Protein AF-A0A317IKZ8-F1 (afdb_monomer_lite)

pLDDT: mean 81.9, std 20.27, range [25.64, 98.88]

Secondary structure (DSSP, 8-state):
-EEEEEEEE-GGGHHHHHHHHHHHHHH-TT-EEEEEESSPPPTT-----TT-SEEEETTTS--TTHHHHHHHS-HHHHHHHHHHHHHHHHHTSTTEEEEEEE-TTEEE-S--HHHHGGGGT-SEEEEES-SS--SSHHHIIIIIHHHHHH-SEEEEEEEEESSHHHHHHHHHHHHHHHHH----TTTT-BTBTGGGGGHHHH-SSEEE---TTSSB-TTTGGG--EEEETTTEEEETTEEP-EEE-TTTTTTHHHHHHHHH-TT-THHHHHHHHHHHHHHHH-TT-GGGPPPGGGB-TTSPBPPHHHHHHHHH-HHHHHH-S-TT---SSTTSHHHHHHH-THHHHHSPPHHHHGGGGGHHHHHHHHHHHHHHHHHHHHHHHHHHHHHHHHHHHHHHHH--S--TTSHHHHHHHHHHHHHHHHHHHHHHHHHHHHHHHHHHHHHHHHHHHHHHHHHHHTTTT-HHHHHHHHHHHHHHHHHHHHHHHHHHHHHHHHHHTSS--HHHHHHHSTT--SHHHHHHHHHHSSTTTTT--SBTTB-HHHHHHH-HHHHHHT--HHHHIIIIITTTT--SBTTB-HHHHHHHS---GGGTT-HHHHIIIIITTTT--SBTTB-HHHHHHH-GGGTT----HHHHIIIIITTTT--SBTTB-HHHHHHH-GGGGGSSS-HHHHIIIIITTTT--SBTTB-HHHHHHH-TT--TTTS-HHHHHHH-TTGGGS-SBTTB-HHHHHHH-HHHHHTT--HHHHIIIIITTTT--SBTTB-HHHHHHH-HHHHHHT--HHHHIIIIITTTT-

Radius of gyration: 37.82 Å; chains: 1; bounding box: 81×65×107 Å

Sequence (799 aa):
MAVYFFTSVSLNYLPKARALALSVKQFHPDAHFCLLVAEPLTEGLTLNFPEFDEIITVDEISIPKKEAWLFKHNVVETCTALKGFLLEDLLKRKNCSSVLYLDPDTVVFSNLSPILSRFDRASILLTPHSLAPENNAEGIFDNEISFLRYGLYNLGFIGVKNSTEGKRFSTWWRERLADYCYSDLSGGLFTDQRWADLVPSFFDEVDIIRDPACNVATWNISNRDVAGTVPDRLTVNGKPLVFYHFSGFDSGAQQKMLDKYGRSMPVLVTLREWYQKRCHDLDTSGFSEMPWRYDFYDNGFRIKPEHRLIYRMRKDLEEAFVNPFTASTSNKSFYGWLNSNQDELEVLPSAKDQVNVFSSKLRKKLGLVSLLRSKLRGAADHNKHLNSFAGNLEKQISAFASTSAKKEAAQWQKLLRMQEKITILKKQLKEQHHQIANLTAGKVGKISRILKRAEEHCNQRDDSFSSNLLAFLYWIVTFEILRKYGEYQIVHKAFLDGELFDLNYYSSQVAGTESASAAAFHYVFLGGGRRGVRPSPLFDTSYYLASNPDVAASGVNPLAHYFKIGARELRKPCRLFDPHYYLTRHAVPAEAQDNPLLHFIRTGAQQGFKPIELFDCHYYLEANPDLGRLPANPLAHFMLCGAAEGRKPHALFDSAYYIKNNPVVKDTSQNCLEHFLEEGAGLGLKPHPLFDPAFYTEHNPFFDPAENNALEHFLQSPANALTDPNPLFDCKFYLDTYDDVRQGHANPLLHFVTAGANEGRKPHPLFDTAYYLRTYPDVVESKLNPLAHFLELGGKEKR

Foldseek 3Di:
DAEEEEAEAALLLVLLLLQALVQQCVQVVRHAYEYEHAADDDPPDDDDDPSHNYYHYPVNFDAVLSQLQLLLDDRVLSRLLVCLRVLLVQLPDPPYFKYKYAYSQKGFQDHCVVVVCLVVQAFKEWEFQELDDDPALLLCLLAVVVCQQQHRTDVSIMMGGSDPQSNVVSVVLSVCSSQPQDCQSVVSDHGSHRVVNCDVVPGDRYDHPSDQLPAAALSHLLPWDWDDAPPHQIDTPNHGRGMYGQPCLVVCPRVVSCVPRVPVPVRVVVNSVVSVVSSVVSPPPVSSPDDRPSLAAPVRHGDDPLLSVVSSVDVVNCVQASNQSHQDCDPSHSNVVCVVPVVVSVPDCPVVNSCPVVCSVVCSVCSVVVVVVVVCVVVVVVVVVVVVVVVVVVVVVVVPVDDDDDVVVVVVVVVVVVVVVVVVVVVVVVVVVVVVVVVVVVVLVVVVVVLVVVLVVVVVPPDVVVSVVSVVVVCVVSVVVVLLVLQLVQQLVCLVVCFQAPQVQQCVVPPPSNDSNSSSCCQRPVCCLVVQRGRALQAGSVVQCVQCVVCNVVVHRSVSCCLPPVQQVQRRRDLQAGLVCQVVVDPDDPVCNSHSSSCCLPPVLVVQGGRDLQATSVVQCVQCCVCPPPSDRSVRVCFVPVLVVQRGRALQATSVVQCVVCVCCVVDPGRSVSCCQPPVLLVQRRRALQAGQVQLCVQDVPDDCVVDGLVVQCRVALVSLCGHRDPQAHSVCQCVVDVVCVVVSHSSVRCCSPPVLVVQHGRHPVDGSVVQCVVCVVVVVVPDRSVSCCSPPVVVVVD

Structure (mmCIF, N/CA/C/O backbone):
data_AF-A0A317IKZ8-F1
#
_entry.id   AF-A0A317IKZ8-F1
#
loop_
_atom_site.group_PDB
_atom_site.id
_atom_site.type_symbol
_atom_site.label_atom_id
_atom_site.label_alt_id
_atom_site.label_comp_id
_atom_site.label_asym_id
_atom_site.label_entity_id
_atom_site.label_seq_id
_atom_site.pdbx_PDB_ins_code
_atom_site.Cartn_x
_atom_site.Cartn_y
_atom_site.Cartn_z
_atom_site.occupancy
_atom_site.B_iso_or_equiv
_atom_site.auth_seq_id
_atom_site.auth_comp_id
_atom_site.auth_asym_id
_atom_site.auth_atom_id
_atom_site.pdbx_PDB_model_num
ATOM 1 N N . MET A 1 1 ? -20.922 -15.019 45.854 1.00 82.62 1 MET A N 1
ATOM 2 C CA . MET A 1 1 ? -20.171 -15.016 44.582 1.00 82.62 1 MET A CA 1
ATOM 3 C C . MET A 1 1 ? -20.016 -13.565 44.156 1.00 82.62 1 MET A C 1
ATOM 5 O O . MET A 1 1 ? -20.968 -12.819 44.328 1.00 82.62 1 MET A O 1
ATOM 9 N N . ALA A 1 2 ? -18.834 -13.162 43.708 1.00 91.94 2 ALA A N 1
ATOM 10 C CA . ALA A 1 2 ? -18.460 -11.796 43.375 1.00 91.94 2 ALA A CA 1
ATOM 11 C C . ALA A 1 2 ? -18.401 -11.600 41.856 1.00 91.94 2 ALA A C 1
ATOM 13 O O . ALA A 1 2 ? -17.954 -12.487 41.121 1.00 91.94 2 ALA A O 1
ATOM 14 N N . VAL A 1 3 ? -18.820 -10.417 41.410 1.00 96.25 3 VAL A N 1
ATOM 15 C CA . VAL A 1 3 ? -18.636 -9.956 40.033 1.00 96.25 3 VAL A CA 1
ATOM 16 C C . VAL A 1 3 ? -17.264 -9.303 39.935 1.00 96.25 3 VAL A C 1
ATOM 18 O O . VAL A 1 3 ? -16.959 -8.374 40.683 1.00 96.25 3 VAL A O 1
ATOM 21 N N . TYR A 1 4 ? -16.453 -9.798 39.008 1.00 98.38 4 TYR A N 1
ATOM 22 C CA . TYR A 1 4 ? -15.134 -9.257 38.724 1.00 98.38 4 TYR A CA 1
ATOM 23 C C . TYR A 1 4 ? -15.206 -8.298 37.541 1.00 98.38 4 TYR A C 1
ATOM 25 O O . TYR A 1 4 ? -15.855 -8.587 36.536 1.00 98.38 4 TYR A O 1
ATOM 33 N N . PHE A 1 5 ? -14.513 -7.175 37.653 1.00 98.69 5 PHE A N 1
ATOM 34 C CA . PHE A 1 5 ? -14.253 -6.249 36.564 1.00 98.69 5 PHE A CA 1
ATOM 35 C C . PHE A 1 5 ? -12.763 -6.247 36.291 1.00 98.69 5 PHE A C 1
ATOM 37 O O . PHE A 1 5 ? -11.974 -6.351 37.228 1.00 98.69 5 PHE A O 1
ATOM 44 N N . PHE A 1 6 ? -12.358 -6.124 35.034 1.00 98.69 6 PHE A N 1
ATOM 45 C CA . PHE A 1 6 ? -10.949 -5.915 34.748 1.00 98.69 6 PHE A CA 1
ATOM 46 C C . PHE A 1 6 ? -10.709 -5.076 33.502 1.00 98.69 6 PHE A C 1
ATOM 48 O O . PHE A 1 6 ? -11.558 -4.970 32.615 1.00 98.69 6 PHE A O 1
ATOM 55 N N . THR A 1 7 ? -9.520 -4.488 33.451 1.00 98.62 7 THR A N 1
ATOM 56 C CA . THR A 1 7 ? -8.982 -3.824 32.266 1.00 98.62 7 THR A CA 1
ATOM 57 C C . THR A 1 7 ? -7.498 -4.158 32.113 1.00 98.62 7 THR A C 1
ATOM 59 O O . THR A 1 7 ? -6.875 -4.652 33.053 1.00 98.62 7 THR A O 1
ATOM 62 N N . SER A 1 8 ? -6.934 -3.915 30.930 1.00 98.06 8 SER A N 1
ATOM 63 C CA . SER A 1 8 ? -5.521 -4.176 30.629 1.00 98.06 8 SER A CA 1
ATOM 64 C C . SER A 1 8 ? -4.884 -2.948 30.003 1.00 98.06 8 SER A C 1
ATOM 66 O O . SER A 1 8 ? -5.456 -2.367 29.081 1.00 98.06 8 SER A O 1
ATOM 68 N N . VAL A 1 9 ? -3.699 -2.572 30.483 1.00 97.44 9 VAL A N 1
ATOM 69 C CA . VAL A 1 9 ? -2.994 -1.349 30.080 1.00 97.44 9 VAL A CA 1
ATOM 70 C C . VAL A 1 9 ? -1.480 -1.533 30.052 1.00 97.44 9 VAL A C 1
ATOM 72 O O . VAL A 1 9 ? -0.934 -2.323 30.814 1.00 97.44 9 VAL A O 1
ATOM 75 N N . SER A 1 10 ? -0.784 -0.744 29.239 1.00 96.06 10 SER A N 1
ATOM 76 C CA . SER A 1 10 ? 0.577 -0.288 29.557 1.00 96.06 10 SER A CA 1
ATOM 77 C C . SER A 1 10 ? 0.513 0.879 30.548 1.00 96.06 10 SER A C 1
ATOM 79 O O . SER A 1 10 ? -0.530 1.525 30.682 1.00 96.06 10 SER A O 1
ATOM 81 N N . LEU A 1 11 ? 1.607 1.181 31.250 1.00 94.50 11 LEU A N 1
ATOM 82 C CA . LEU A 1 11 ? 1.609 2.182 32.327 1.00 94.50 11 LEU A CA 1
ATOM 83 C C . LEU A 1 11 ? 1.096 3.560 31.875 1.00 94.50 11 LEU A C 1
ATOM 85 O O . LEU A 1 11 ? 0.389 4.224 32.628 1.00 94.50 11 LEU A O 1
ATOM 89 N N . ASN A 1 12 ? 1.325 3.956 30.623 1.00 93.75 12 ASN A N 1
ATOM 90 C CA . ASN A 1 12 ? 0.800 5.212 30.073 1.00 93.75 12 ASN A CA 1
ATOM 91 C C . ASN A 1 12 ? -0.719 5.314 29.940 1.00 93.75 12 ASN A C 1
ATOM 93 O O . ASN A 1 12 ? -1.252 6.409 29.781 1.00 93.75 12 ASN A O 1
ATOM 97 N N . TYR A 1 13 ? -1.441 4.201 30.016 1.00 96.12 13 TYR A N 1
ATOM 98 C CA . TYR A 1 13 ? -2.903 4.192 29.999 1.00 96.12 13 TYR A CA 1
ATOM 99 C C . TYR A 1 13 ? -3.496 4.131 31.411 1.00 96.12 13 TYR A C 1
ATOM 101 O O . TYR A 1 13 ? -4.720 4.132 31.570 1.00 96.12 13 TYR A O 1
ATOM 109 N N . LEU A 1 14 ? -2.652 4.142 32.448 1.00 96.19 14 LEU A N 1
ATOM 110 C CA . LEU A 1 14 ? -3.074 4.052 33.839 1.00 96.19 14 LEU A CA 1
ATOM 111 C C . LEU A 1 14 ? -4.084 5.142 34.244 1.00 96.19 14 LEU A C 1
ATOM 113 O O . LEU A 1 14 ? -5.106 4.775 34.825 1.00 96.19 14 LEU A O 1
ATOM 117 N N . PRO A 1 15 ? -3.925 6.439 33.897 1.00 97.19 15 PRO A N 1
ATOM 118 C CA . PRO A 1 15 ? -4.928 7.452 34.247 1.00 97.19 15 PRO A CA 1
ATOM 119 C C . PRO A 1 15 ? -6.319 7.163 33.662 1.00 97.19 15 PRO A C 1
ATOM 121 O O . PRO A 1 15 ? -7.337 7.459 34.291 1.00 97.19 15 PRO A O 1
ATOM 124 N N . LYS A 1 16 ? -6.377 6.525 32.486 1.00 98.12 16 LYS A N 1
ATOM 125 C CA . LYS A 1 16 ? -7.633 6.120 31.842 1.00 98.12 16 LYS A CA 1
ATOM 126 C C . LYS A 1 16 ? -8.264 4.933 32.566 1.00 98.12 16 LYS A C 1
ATOM 128 O O . LYS A 1 16 ? -9.427 5.014 32.953 1.00 98.12 16 LYS A O 1
ATOM 133 N N . ALA A 1 17 ? -7.477 3.895 32.860 1.00 98.12 17 ALA A N 1
ATOM 134 C CA . ALA A 1 17 ? -7.937 2.756 33.655 1.00 98.12 17 ALA A CA 1
ATOM 135 C C . ALA A 1 17 ? -8.456 3.181 35.037 1.00 98.12 17 ALA A C 1
ATOM 137 O O . ALA A 1 17 ? -9.461 2.654 35.508 1.00 98.12 17 ALA A O 1
ATOM 138 N N . ARG A 1 18 ? -7.818 4.176 35.665 1.00 98.19 18 ARG A N 1
ATOM 139 C CA . ARG A 1 18 ? -8.300 4.776 36.916 1.00 98.19 18 ARG A CA 1
ATOM 140 C C . ARG A 1 18 ? -9.648 5.471 36.731 1.00 98.19 18 ARG A C 1
ATOM 142 O O . ARG A 1 18 ? -10.546 5.287 37.549 1.00 98.19 18 ARG A O 1
ATOM 149 N N . ALA A 1 19 ? -9.824 6.239 35.652 1.00 98.25 19 ALA A N 1
ATOM 150 C CA . ALA A 1 19 ? -11.105 6.874 35.337 1.00 98.25 19 ALA A CA 1
ATOM 151 C C . ALA A 1 19 ? -12.227 5.833 35.173 1.00 98.25 19 ALA A C 1
ATOM 153 O O . ALA A 1 19 ? -13.313 6.017 35.730 1.00 98.25 19 ALA A O 1
ATOM 154 N N . LEU A 1 20 ? -11.940 4.723 34.483 1.00 98.69 20 LEU A N 1
ATOM 155 C CA . LEU A 1 20 ? -12.843 3.582 34.357 1.00 98.69 20 LEU A CA 1
ATOM 156 C C . LEU A 1 20 ? -13.175 2.971 35.727 1.00 98.69 20 LEU A C 1
ATOM 158 O O . LEU A 1 20 ? -14.353 2.887 36.077 1.00 98.69 20 LEU A O 1
ATOM 162 N N . ALA A 1 21 ? -12.171 2.578 36.513 1.00 98.56 21 ALA A N 1
ATOM 163 C CA . ALA A 1 21 ? -12.376 1.909 37.799 1.00 98.56 21 ALA A CA 1
ATOM 164 C C . ALA A 1 21 ? -13.161 2.773 38.790 1.00 98.56 21 ALA A C 1
ATOM 166 O O . ALA A 1 21 ? -14.128 2.299 39.384 1.00 98.56 21 ALA A O 1
ATOM 167 N N . LEU A 1 22 ? -12.836 4.066 38.887 1.00 98.31 22 LEU A N 1
ATOM 168 C CA . LEU A 1 22 ? -13.583 5.018 39.713 1.00 98.31 22 LEU A CA 1
ATOM 169 C C . LEU A 1 22 ? -15.047 5.126 39.271 1.00 98.31 22 LEU A C 1
ATOM 171 O O . LEU A 1 22 ? -15.940 5.153 40.116 1.00 98.31 22 LEU A O 1
ATOM 175 N N . SER A 1 23 ? -15.309 5.140 37.961 1.00 98.31 23 SER A N 1
ATOM 176 C CA . SER A 1 23 ? -16.680 5.178 37.440 1.00 98.31 23 SER A CA 1
ATOM 177 C C . SER A 1 23 ? -17.456 3.882 37.703 1.00 98.31 23 SER A C 1
ATOM 179 O O . SER A 1 23 ? -18.644 3.930 38.002 1.00 98.31 23 SER A O 1
ATOM 181 N N . VAL A 1 24 ? -16.797 2.717 37.681 1.00 98.31 24 VAL A N 1
ATOM 182 C CA . VAL A 1 24 ? -17.426 1.442 38.062 1.00 98.31 24 VAL A CA 1
ATOM 183 C C . VAL A 1 24 ? -17.730 1.420 39.558 1.00 98.31 24 VAL A C 1
ATOM 185 O O . VAL A 1 24 ? -18.876 1.172 39.932 1.00 98.31 24 VAL A O 1
ATOM 188 N N . LYS A 1 25 ? -16.747 1.745 40.408 1.00 97.69 25 LYS A N 1
ATOM 189 C CA . LYS A 1 25 ? -16.889 1.780 41.874 1.00 97.69 25 LYS A CA 1
ATOM 190 C C . LYS A 1 25 ? -17.949 2.780 42.343 1.00 97.69 25 LYS A C 1
ATOM 192 O O . LYS A 1 25 ? -18.594 2.541 43.357 1.00 97.69 25 LYS A O 1
ATOM 197 N N . GLN A 1 26 ? -18.187 3.856 41.589 1.00 96.50 26 GLN A N 1
ATOM 198 C CA . GLN A 1 26 ? -19.270 4.805 41.862 1.00 96.50 26 GLN A CA 1
ATOM 199 C C . GLN A 1 26 ? -20.659 4.143 41.845 1.00 96.50 26 GLN A C 1
ATOM 201 O O . GLN A 1 26 ? -21.503 4.483 42.671 1.00 96.50 26 GLN A O 1
ATOM 206 N N . PHE A 1 27 ? -20.912 3.215 40.917 1.00 96.00 27 PHE A N 1
ATOM 207 C CA . PHE A 1 27 ? -22.207 2.529 40.801 1.00 96.00 27 PHE A CA 1
ATOM 208 C C . PHE A 1 27 ? -22.226 1.143 41.451 1.00 96.00 27 PHE A C 1
ATOM 210 O O . PHE A 1 27 ? -23.299 0.651 41.796 1.00 96.00 27 PHE A O 1
ATOM 217 N N . HIS A 1 28 ? -21.055 0.524 41.605 1.00 95.75 28 HIS A N 1
ATOM 218 C CA . HIS A 1 28 ? -20.855 -0.804 42.181 1.00 95.75 28 HIS A CA 1
ATOM 219 C C . HIS A 1 28 ? -19.685 -0.776 43.177 1.00 95.75 28 HIS A C 1
ATOM 221 O O . HIS A 1 28 ? -18.596 -1.244 42.842 1.00 95.75 28 HIS A O 1
ATOM 227 N N . PRO A 1 29 ? -19.870 -0.242 44.400 1.00 94.75 29 PRO A N 1
ATOM 228 C CA . PRO A 1 29 ? -18.797 -0.160 45.400 1.00 94.75 29 PRO A CA 1
ATOM 229 C C . PRO A 1 29 ? -18.189 -1.524 45.760 1.00 94.75 29 PRO A C 1
ATOM 231 O O . PRO A 1 29 ? -16.985 -1.622 45.991 1.00 94.75 29 PRO A O 1
ATOM 234 N N . ASP A 1 30 ? -19.012 -2.576 45.727 1.00 91.75 30 ASP A N 1
ATOM 235 C CA . ASP A 1 30 ? -18.626 -3.957 46.043 1.00 91.75 30 ASP A CA 1
ATOM 236 C C . ASP A 1 30 ? -18.029 -4.723 44.843 1.00 91.75 30 ASP A C 1
ATOM 238 O O . ASP A 1 30 ? -17.682 -5.900 44.968 1.00 91.75 30 ASP A O 1
ATOM 242 N N . ALA A 1 31 ? -17.935 -4.101 43.659 1.00 91.81 31 ALA A N 1
ATOM 243 C CA . ALA A 1 31 ? -17.302 -4.721 42.496 1.00 91.81 31 ALA A CA 1
ATOM 244 C C . ALA A 1 31 ? -15.820 -4.978 42.775 1.00 91.81 31 ALA A C 1
ATOM 246 O O . ALA A 1 31 ? -15.138 -4.077 43.251 1.00 91.81 31 ALA A O 1
ATOM 247 N N . HIS A 1 32 ? -15.309 -6.160 42.429 1.00 97.06 32 HIS A N 1
ATOM 248 C CA . HIS A 1 32 ? -13.880 -6.445 42.538 1.00 97.06 32 HIS A CA 1
ATOM 249 C C . HIS A 1 32 ? -13.186 -6.087 41.218 1.00 97.06 32 HIS A C 1
ATOM 251 O O . HIS A 1 32 ? -13.423 -6.750 40.208 1.00 97.06 32 HIS A O 1
ATOM 257 N N . PHE A 1 33 ? -12.380 -5.030 41.202 1.00 98.38 33 PHE A N 1
ATOM 258 C CA . PHE A 1 33 ? -11.751 -4.482 40.006 1.00 98.38 33 PHE A CA 1
ATOM 259 C C . PHE A 1 33 ? -10.261 -4.843 39.949 1.00 98.38 33 PHE A C 1
ATOM 261 O O . PHE A 1 33 ? -9.463 -4.351 40.745 1.00 98.38 33 PHE A O 1
ATOM 268 N N . CYS A 1 34 ? -9.885 -5.657 38.964 1.00 98.44 34 CYS A N 1
ATOM 269 C CA . CYS A 1 34 ? -8.508 -6.058 38.692 1.00 98.44 34 CYS A CA 1
ATOM 270 C C . CYS A 1 34 ? -7.891 -5.183 37.585 1.00 98.44 34 CYS A C 1
ATOM 272 O O . CYS A 1 34 ? -8.456 -5.037 36.498 1.00 98.44 34 CYS A O 1
ATOM 274 N N . LEU A 1 35 ? -6.704 -4.636 37.826 1.00 98.56 35 LEU A N 1
ATOM 275 C CA . LEU A 1 35 ? -5.885 -3.982 36.808 1.00 98.56 35 LEU A CA 1
ATOM 276 C C . LEU A 1 35 ? -4.818 -4.954 36.304 1.00 98.56 35 LEU A C 1
ATOM 278 O O . LEU A 1 35 ? -4.039 -5.460 37.104 1.00 98.56 35 LEU A O 1
ATOM 282 N N . LEU A 1 36 ? -4.735 -5.159 34.990 1.00 98.38 36 LEU A N 1
ATOM 283 C CA . LEU A 1 36 ? -3.626 -5.877 34.364 1.00 98.38 36 LEU A CA 1
ATOM 284 C C . LEU A 1 36 ? -2.649 -4.906 33.700 1.00 98.38 36 LEU A C 1
ATOM 286 O O . LEU A 1 36 ? -3.018 -4.176 32.781 1.00 98.38 36 LEU A O 1
ATOM 290 N N . VAL A 1 37 ? -1.398 -4.920 34.146 1.00 97.81 37 VAL A N 1
ATOM 291 C CA . VAL A 1 37 ? -0.311 -4.108 33.599 1.00 97.81 37 VAL A CA 1
ATOM 292 C C . VAL A 1 37 ? 0.535 -4.968 32.658 1.00 97.81 37 VAL A C 1
ATOM 294 O O . VAL A 1 37 ? 1.141 -5.956 33.067 1.00 97.81 37 VAL A O 1
ATOM 297 N N . ALA A 1 38 ? 0.589 -4.590 31.382 1.00 97.12 38 ALA A N 1
ATOM 298 C CA . ALA A 1 38 ? 1.257 -5.309 30.294 1.00 97.12 38 ALA A CA 1
ATOM 299 C C . ALA A 1 38 ? 2.795 -5.161 30.298 1.00 97.12 38 ALA A C 1
ATOM 301 O O . ALA A 1 38 ? 3.445 -5.262 29.255 1.00 97.12 38 ALA A O 1
ATOM 302 N N . GLU A 1 39 ? 3.373 -4.874 31.459 1.00 94.62 39 GLU A N 1
ATOM 303 C CA . GLU A 1 39 ? 4.804 -4.732 31.707 1.00 94.62 39 GLU A CA 1
ATOM 304 C C . GLU A 1 39 ? 5.108 -4.902 33.204 1.00 94.62 39 GLU A C 1
ATOM 306 O O . GLU A 1 39 ? 4.215 -4.707 34.035 1.00 94.62 39 GLU A O 1
ATOM 311 N N . PRO A 1 40 ? 6.340 -5.294 33.568 1.00 91.38 40 PRO A N 1
ATOM 312 C CA . PRO A 1 40 ? 6.774 -5.311 34.956 1.00 91.38 40 PRO A CA 1
ATOM 313 C C . PRO A 1 40 ? 6.869 -3.894 35.520 1.00 91.38 40 PRO A C 1
ATOM 315 O O . PRO A 1 40 ? 7.175 -2.937 34.803 1.00 91.38 40 PRO A O 1
ATOM 318 N N . LEU A 1 41 ? 6.681 -3.771 36.832 1.00 89.19 41 LEU A N 1
ATOM 319 C CA . LEU A 1 41 ? 6.938 -2.516 37.531 1.00 89.19 41 LEU A CA 1
ATOM 320 C C . LEU A 1 41 ? 8.449 -2.294 37.642 1.00 89.19 41 LEU A C 1
ATOM 322 O O . LEU A 1 41 ? 9.203 -3.200 37.998 1.00 89.19 41 LEU A O 1
ATOM 326 N N . THR A 1 42 ? 8.904 -1.084 37.325 1.00 81.69 42 THR A N 1
ATOM 327 C CA . THR A 1 42 ? 10.303 -0.695 37.529 1.00 81.69 42 THR A CA 1
ATOM 328 C C . THR A 1 42 ? 10.649 -0.693 39.014 1.00 81.69 42 THR A C 1
ATOM 330 O O . THR A 1 42 ? 9.801 -0.390 39.852 1.00 81.69 42 THR A O 1
ATOM 333 N N . GLU A 1 43 ? 11.906 -0.979 39.345 1.00 77.25 43 GLU A N 1
ATOM 334 C CA . GLU A 1 43 ? 12.382 -0.969 40.728 1.00 77.25 43 GLU A CA 1
ATOM 335 C C . GLU A 1 43 ? 12.062 0.377 41.410 1.00 77.25 43 GLU A C 1
ATOM 337 O O . GLU A 1 43 ? 12.353 1.447 40.875 1.00 77.25 43 GLU A O 1
ATOM 342 N N . GLY A 1 44 ? 11.386 0.322 42.562 1.00 75.75 44 GLY A N 1
ATOM 343 C CA . GLY A 1 44 ? 10.921 1.499 43.305 1.00 75.75 44 GLY A CA 1
ATOM 344 C C . GLY A 1 44 ? 9.550 2.057 42.892 1.00 75.75 44 GLY A C 1
ATOM 345 O O . GLY A 1 44 ? 8.997 2.878 43.624 1.00 75.75 44 GLY A O 1
ATOM 346 N N . LEU A 1 45 ? 8.952 1.601 41.784 1.00 85.12 45 LEU A N 1
ATOM 347 C CA . LEU A 1 45 ? 7.596 1.992 41.392 1.00 85.12 45 LEU A CA 1
ATOM 348 C C . LEU A 1 45 ? 6.561 1.121 42.111 1.00 85.12 45 LEU A C 1
ATOM 350 O O . LEU A 1 45 ? 6.464 -0.078 41.867 1.00 85.12 45 LEU A O 1
ATOM 354 N N . THR A 1 46 ? 5.754 1.736 42.974 1.00 84.31 46 THR A N 1
ATOM 355 C CA . THR A 1 46 ? 4.614 1.077 43.626 1.00 84.31 46 THR A CA 1
ATOM 356 C C . THR A 1 46 ? 3.316 1.695 43.126 1.00 84.31 46 THR A C 1
ATOM 358 O O . THR A 1 46 ? 3.139 2.910 43.197 1.00 84.31 46 THR A O 1
ATOM 361 N N . LEU A 1 47 ? 2.395 0.862 42.643 1.00 90.25 47 LEU A N 1
ATOM 362 C CA . LEU A 1 47 ? 1.048 1.291 42.279 1.00 90.25 47 LEU A CA 1
ATOM 363 C C . LEU A 1 47 ? 0.131 1.074 43.488 1.00 90.25 47 LEU A C 1
ATOM 365 O O . LEU A 1 47 ? -0.143 -0.061 43.860 1.00 90.25 47 LEU A O 1
ATOM 369 N N . ASN A 1 48 ? -0.318 2.160 44.118 1.00 89.88 48 ASN A N 1
ATOM 370 C CA . ASN A 1 48 ? -1.255 2.113 45.241 1.00 89.88 48 ASN A CA 1
ATOM 371 C C . ASN A 1 48 ? -2.469 2.991 44.931 1.00 89.88 48 ASN A C 1
ATOM 373 O O . ASN A 1 48 ? -2.466 4.195 45.195 1.00 89.88 48 ASN A O 1
ATOM 377 N N . PHE A 1 49 ? -3.485 2.381 44.327 1.00 94.12 49 PHE A N 1
ATOM 378 C CA . PHE A 1 49 ? -4.704 3.059 43.902 1.00 94.12 49 PHE A CA 1
ATOM 379 C C . PHE A 1 49 ? -5.915 2.306 44.464 1.00 94.12 49 PHE A C 1
ATOM 381 O O . PHE A 1 49 ? -6.156 1.176 44.040 1.00 94.12 49 PHE A O 1
ATOM 388 N N . PRO A 1 50 ? -6.669 2.895 45.411 1.00 93.31 50 PRO A N 1
ATOM 389 C CA . PRO A 1 50 ? -7.745 2.204 46.130 1.00 93.31 50 PRO A CA 1
ATOM 390 C C . PRO A 1 50 ? -8.923 1.787 45.239 1.00 93.31 50 PRO A C 1
ATOM 392 O O . PRO A 1 50 ? -9.751 0.978 45.646 1.00 93.31 50 PRO A O 1
ATOM 395 N N . GLU A 1 51 ? -9.031 2.347 44.036 1.00 95.75 51 GLU A N 1
ATOM 396 C CA . GLU A 1 51 ? -10.023 1.946 43.041 1.00 95.75 51 GLU A CA 1
ATOM 397 C C . GLU A 1 51 ? -9.764 0.564 42.413 1.00 95.75 51 GLU A C 1
ATOM 399 O O . GLU A 1 51 ? -10.696 -0.004 41.841 1.00 95.75 51 GLU A O 1
ATOM 404 N N . PHE A 1 52 ? -8.548 0.017 42.533 1.00 97.75 52 PHE A N 1
ATOM 405 C CA . PHE A 1 52 ? -8.211 -1.343 42.107 1.00 97.75 52 PHE A CA 1
ATOM 406 C C . PHE A 1 52 ? -8.055 -2.248 43.331 1.00 97.75 52 PHE A C 1
ATOM 408 O O . PHE A 1 52 ? -7.235 -1.983 44.207 1.00 97.75 52 PHE A O 1
ATOM 415 N N . ASP A 1 53 ? -8.819 -3.338 43.382 1.00 97.31 53 ASP A N 1
ATOM 416 C CA . ASP A 1 53 ? -8.719 -4.331 44.460 1.00 97.31 53 ASP A CA 1
ATOM 417 C C . ASP A 1 53 ? -7.536 -5.285 44.248 1.00 97.31 53 ASP A C 1
ATOM 419 O O . ASP A 1 53 ? -7.046 -5.904 45.192 1.00 97.31 53 ASP A O 1
ATOM 423 N N . GLU A 1 54 ? -7.079 -5.401 43.001 1.00 96.38 54 GLU A N 1
ATOM 424 C CA . GLU A 1 54 ? -5.942 -6.222 42.612 1.00 96.38 54 GLU A CA 1
ATOM 425 C C . GLU A 1 54 ? -5.211 -5.572 41.436 1.00 96.38 54 GLU A C 1
ATOM 427 O O . GLU A 1 54 ? -5.834 -5.105 40.480 1.00 96.38 54 GLU A O 1
ATOM 432 N N . ILE A 1 55 ? -3.883 -5.559 41.495 1.00 97.25 55 ILE A N 1
ATOM 433 C CA . ILE A 1 55 ? -3.018 -5.111 40.405 1.00 97.25 55 ILE A CA 1
ATOM 434 C C . ILE A 1 55 ? -2.115 -6.287 40.061 1.00 97.25 55 ILE A C 1
ATOM 436 O O . ILE A 1 55 ? -1.359 -6.746 40.910 1.00 97.25 55 ILE A O 1
ATOM 440 N N . ILE A 1 56 ? -2.229 -6.763 38.828 1.00 96.50 56 ILE A N 1
ATOM 441 C CA . ILE A 1 56 ? -1.509 -7.914 38.292 1.00 96.50 56 ILE A CA 1
ATOM 442 C C . ILE A 1 56 ? -0.600 -7.401 37.184 1.00 96.50 56 ILE A C 1
ATOM 444 O O . ILE A 1 56 ? -1.016 -6.604 36.344 1.00 96.50 56 ILE A O 1
ATOM 448 N N . THR A 1 57 ? 0.635 -7.870 37.151 1.00 96.38 57 THR A N 1
ATOM 449 C CA . THR A 1 57 ? 1.583 -7.582 36.074 1.00 96.38 57 THR A CA 1
ATOM 450 C C . THR A 1 57 ? 1.686 -8.753 35.103 1.00 96.38 57 THR A C 1
ATOM 452 O O . THR A 1 57 ? 1.347 -9.894 35.417 1.00 96.38 57 THR A O 1
ATOM 455 N N . VAL A 1 58 ? 2.206 -8.500 33.902 1.00 95.81 58 VAL A N 1
ATOM 456 C CA . VAL A 1 58 ? 2.463 -9.555 32.910 1.00 95.81 58 VAL A CA 1
ATOM 457 C C . VAL A 1 58 ? 3.391 -10.664 33.432 1.00 95.81 58 VAL A C 1
ATOM 459 O O . VAL A 1 58 ? 3.328 -11.800 32.956 1.00 95.81 58 VAL A O 1
ATOM 462 N N . ASP A 1 59 ? 4.220 -10.378 34.439 1.00 93.00 59 ASP A N 1
ATOM 463 C CA . ASP A 1 59 ? 5.105 -11.360 35.070 1.00 93.00 59 ASP A CA 1
ATOM 464 C C . ASP A 1 59 ? 4.339 -12.429 35.856 1.00 93.00 59 ASP A C 1
ATOM 466 O O . ASP A 1 59 ? 4.750 -13.590 35.872 1.00 93.00 59 ASP A O 1
ATOM 470 N N . GLU A 1 60 ? 3.174 -12.079 36.389 1.00 95.12 60 GLU A N 1
ATOM 471 C CA . GLU A 1 60 ? 2.300 -12.983 37.140 1.00 95.12 60 GLU A CA 1
ATOM 472 C C . GLU A 1 60 ? 1.405 -13.834 36.223 1.00 95.12 60 GLU A C 1
ATOM 474 O O . GLU A 1 60 ? 0.866 -14.857 36.647 1.00 95.12 60 GLU A O 1
ATOM 479 N N . ILE A 1 61 ? 1.286 -13.469 34.941 1.00 95.00 61 ILE A N 1
ATOM 480 C CA . ILE A 1 61 ? 0.540 -14.244 33.945 1.00 95.00 61 ILE A CA 1
ATOM 481 C C . ILE A 1 61 ? 1.411 -15.376 33.380 1.00 95.00 61 ILE A C 1
ATOM 483 O O . ILE A 1 61 ? 2.555 -15.182 32.955 1.00 95.00 61 ILE A O 1
ATOM 487 N N . SER A 1 62 ? 0.849 -16.585 33.332 1.00 92.00 62 SER A N 1
ATOM 488 C CA . SER A 1 62 ? 1.527 -17.772 32.796 1.00 92.00 62 SER A CA 1
ATOM 489 C C . SER A 1 62 ? 1.476 -17.811 31.264 1.00 92.00 62 SER A C 1
ATOM 491 O O . SER A 1 62 ? 0.511 -18.304 30.675 1.00 92.00 62 SER A O 1
ATOM 493 N N . ILE A 1 63 ? 2.539 -17.318 30.620 1.00 93.00 63 ILE A N 1
ATOM 494 C CA . ILE A 1 63 ? 2.696 -17.267 29.157 1.00 93.00 63 ILE A CA 1
ATOM 495 C C . ILE A 1 63 ? 3.874 -18.163 28.734 1.00 93.00 63 ILE A C 1
ATOM 497 O O . ILE A 1 63 ? 4.999 -17.932 29.188 1.00 93.00 63 ILE A O 1
ATOM 501 N N . PRO A 1 64 ? 3.662 -19.178 27.874 1.00 88.62 64 PRO A N 1
ATOM 502 C CA . PRO A 1 64 ? 4.752 -19.985 27.329 1.00 88.62 64 PRO A CA 1
ATOM 503 C C . PRO A 1 64 ? 5.742 -19.127 26.533 1.00 88.62 64 PRO A C 1
ATOM 505 O O . PRO A 1 64 ? 5.324 -18.347 25.682 1.00 88.62 64 PRO A O 1
ATOM 508 N N . LYS A 1 65 ? 7.050 -19.292 26.788 1.00 90.81 65 LYS A N 1
ATOM 509 C CA . LYS A 1 65 ? 8.123 -18.494 26.157 1.00 90.81 65 LYS A CA 1
ATOM 510 C C . LYS A 1 65 ? 7.808 -16.986 26.177 1.00 90.81 65 LYS A C 1
ATOM 512 O O . LYS A 1 65 ? 7.810 -16.331 25.135 1.00 90.81 65 LYS A O 1
ATOM 517 N N . LYS A 1 66 ? 7.478 -16.464 27.362 1.00 93.56 66 LYS A N 1
ATOM 518 C CA . LYS A 1 66 ? 6.937 -15.114 27.586 1.00 93.56 66 LYS A CA 1
ATOM 519 C C . LYS A 1 66 ? 7.701 -14.015 26.845 1.00 93.56 66 LYS A C 1
ATOM 521 O O . LYS A 1 66 ? 7.082 -13.159 26.231 1.00 93.56 66 LYS A O 1
ATOM 526 N N . GLU A 1 67 ? 9.023 -14.058 26.853 1.00 94.88 67 GLU A N 1
ATOM 527 C CA . GLU A 1 67 ? 9.909 -13.072 26.238 1.00 94.88 67 GLU A CA 1
ATOM 528 C C . GLU A 1 67 ? 9.762 -13.089 24.713 1.00 94.88 67 GLU A C 1
ATOM 530 O O . GLU A 1 67 ? 9.474 -12.061 24.102 1.00 94.88 67 GLU A O 1
ATOM 535 N N . ALA A 1 68 ? 9.861 -14.264 24.089 1.00 94.81 68 ALA A N 1
ATOM 536 C CA . ALA A 1 68 ? 9.596 -14.425 22.661 1.00 94.81 68 ALA A CA 1
ATOM 537 C C . ALA A 1 68 ? 8.162 -14.003 22.301 1.00 94.81 68 ALA A C 1
ATOM 539 O O . ALA A 1 68 ? 7.929 -13.343 21.288 1.00 94.81 68 ALA A O 1
ATOM 540 N N . TRP A 1 69 ? 7.189 -14.354 23.146 1.00 95.38 69 TRP A N 1
ATOM 541 C CA . TRP A 1 69 ? 5.794 -13.975 22.964 1.00 95.38 69 TRP A CA 1
ATOM 542 C C . TRP A 1 69 ? 5.610 -12.453 22.998 1.00 95.38 69 TRP A C 1
ATOM 544 O O . TRP A 1 69 ? 5.066 -11.890 22.053 1.00 95.38 69 TRP A O 1
ATOM 554 N N . LEU A 1 70 ? 6.136 -11.762 24.008 1.00 96.06 70 LEU A N 1
ATOM 555 C CA . LEU A 1 70 ? 6.068 -10.303 24.132 1.00 96.06 70 LEU A CA 1
ATOM 556 C C . LEU A 1 70 ? 6.792 -9.585 22.993 1.00 96.06 70 LEU A C 1
ATOM 558 O O . LEU A 1 70 ? 6.331 -8.550 22.517 1.00 96.06 70 LEU A O 1
ATOM 562 N N . PHE A 1 71 ? 7.905 -10.138 22.514 1.00 96.19 71 PHE A N 1
ATOM 563 C CA . PHE A 1 71 ? 8.634 -9.555 21.393 1.00 96.19 71 PHE A CA 1
ATOM 564 C C . PHE A 1 71 ? 7.824 -9.601 20.096 1.00 96.19 71 PHE A C 1
ATOM 566 O O . PHE A 1 71 ? 7.824 -8.637 19.325 1.00 96.19 71 PHE A O 1
ATOM 573 N N . LYS A 1 72 ? 7.064 -10.681 19.878 1.00 92.38 72 LYS A N 1
ATOM 574 C CA . LYS A 1 72 ? 6.202 -10.835 18.700 1.00 92.38 72 LYS A CA 1
ATOM 575 C C . LYS A 1 72 ? 5.063 -9.820 18.642 1.00 92.38 72 LYS A C 1
ATOM 577 O O . LYS A 1 72 ? 4.580 -9.593 17.538 1.00 92.38 72 LYS A O 1
ATOM 582 N N . HIS A 1 73 ? 4.634 -9.213 19.749 1.00 94.25 73 HIS A N 1
ATOM 583 C CA . HIS A 1 73 ? 3.444 -8.352 19.810 1.00 94.25 73 HIS A CA 1
ATOM 584 C C . HIS A 1 73 ? 3.805 -6.882 20.066 1.00 94.25 73 HIS A C 1
ATOM 586 O O . HIS A 1 73 ? 4.702 -6.577 20.846 1.00 94.25 73 HIS A O 1
ATOM 592 N N . ASN A 1 74 ? 3.102 -5.943 19.429 1.00 93.56 74 ASN A N 1
ATOM 593 C CA . ASN A 1 74 ? 3.149 -4.535 19.850 1.00 93.56 74 ASN A CA 1
ATOM 594 C C . ASN A 1 74 ? 2.253 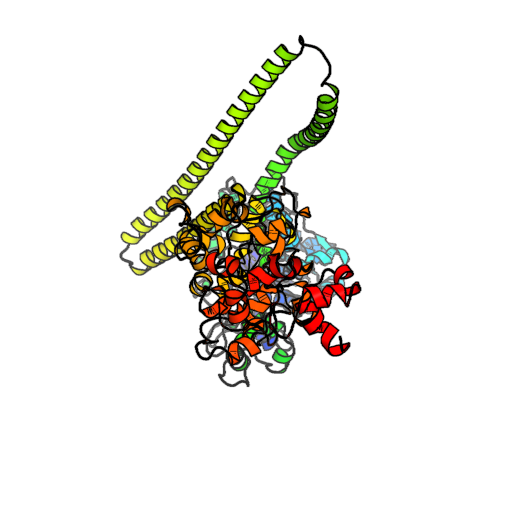-4.285 21.081 1.00 93.56 74 ASN A C 1
ATOM 596 O O . ASN A 1 74 ? 1.465 -5.146 21.459 1.00 93.56 74 ASN A O 1
ATOM 600 N N . VAL A 1 75 ? 2.325 -3.094 21.685 1.00 94.69 75 VAL A N 1
ATOM 601 C CA . VAL A 1 75 ? 1.583 -2.770 22.921 1.00 94.69 75 VAL A CA 1
ATOM 602 C C . VAL A 1 75 ? 0.071 -3.030 22.832 1.00 94.69 75 VAL A C 1
ATOM 604 O O . VAL A 1 75 ? -0.517 -3.561 23.775 1.00 94.69 75 VAL A O 1
ATOM 607 N N . VAL A 1 76 ? -0.559 -2.712 21.694 1.00 93.19 76 VAL A N 1
ATOM 608 C CA . VAL A 1 76 ? -2.002 -2.915 21.483 1.00 93.19 76 VAL A CA 1
ATOM 609 C C . VAL A 1 76 ? -2.310 -4.405 21.394 1.00 93.19 76 VAL A C 1
ATOM 611 O O . VAL A 1 76 ? -3.223 -4.889 22.059 1.00 93.19 76 VAL A O 1
ATOM 614 N N . GLU A 1 77 ? -1.528 -5.141 20.606 1.00 96.12 77 GLU A N 1
ATOM 615 C CA . GLU A 1 77 ? -1.648 -6.593 20.459 1.00 96.12 77 GLU A CA 1
ATOM 616 C C . GLU A 1 77 ? -1.434 -7.318 21.801 1.00 96.12 77 GLU A C 1
ATOM 618 O O . GLU A 1 77 ? -2.218 -8.194 22.152 1.00 96.12 77 GLU A O 1
ATOM 623 N N . THR A 1 78 ? -0.450 -6.899 22.603 1.00 97.19 78 THR A N 1
ATOM 624 C CA . THR A 1 78 ? -0.190 -7.459 23.938 1.00 97.19 78 THR A CA 1
ATOM 625 C C . THR A 1 78 ? -1.354 -7.208 24.891 1.00 97.19 78 THR A C 1
ATOM 627 O O . THR A 1 78 ? -1.873 -8.152 25.484 1.00 97.19 78 THR A O 1
ATOM 630 N N . CYS A 1 79 ? -1.799 -5.953 25.037 1.00 96.88 79 CYS A N 1
ATOM 631 C CA . CYS A 1 79 ? -2.892 -5.616 25.957 1.00 96.88 79 CYS A CA 1
ATOM 632 C C . CYS A 1 79 ? -4.198 -6.321 25.572 1.00 96.88 79 CYS A C 1
ATOM 634 O O . CYS A 1 79 ? -4.963 -6.728 26.444 1.00 96.88 79 CYS A O 1
ATOM 636 N N . THR A 1 80 ? -4.453 -6.484 24.272 1.00 96.94 80 THR A N 1
ATOM 637 C CA . THR A 1 80 ? -5.640 -7.193 23.780 1.00 96.94 80 THR A CA 1
ATOM 638 C C . THR A 1 80 ? -5.538 -8.703 23.955 1.00 96.94 80 THR A C 1
ATOM 640 O O . THR A 1 80 ? -6.521 -9.326 24.348 1.00 96.94 80 THR A O 1
ATOM 643 N N . ALA A 1 81 ? -4.358 -9.294 23.768 1.00 97.50 81 ALA A N 1
ATOM 644 C CA . ALA A 1 81 ? -4.160 -10.727 23.955 1.00 97.50 81 ALA A CA 1
ATOM 645 C C . ALA A 1 81 ? -4.265 -11.148 25.428 1.00 97.50 81 ALA A C 1
ATOM 647 O O . ALA A 1 81 ? -4.894 -12.155 25.765 1.00 97.50 81 ALA A O 1
ATOM 648 N N . LEU A 1 82 ? -3.695 -10.333 26.320 1.00 97.75 82 LEU A N 1
ATOM 649 C CA . LEU A 1 82 ? -3.704 -10.545 27.766 1.00 97.75 82 LEU A CA 1
ATOM 650 C C . LEU A 1 82 ? -5.119 -10.624 28.363 1.00 97.75 82 LEU A C 1
ATOM 652 O O . LEU A 1 82 ? -5.302 -11.269 29.400 1.00 97.75 82 LEU A O 1
ATOM 656 N N . LYS A 1 83 ? -6.131 -10.062 27.681 1.00 97.69 83 LYS A N 1
ATOM 657 C CA . LYS A 1 83 ? -7.540 -10.172 28.087 1.00 97.69 83 LYS A CA 1
ATOM 658 C C . LYS A 1 83 ? -7.971 -11.625 28.284 1.00 97.69 83 LYS A C 1
ATOM 660 O O . LYS A 1 83 ? -8.620 -11.933 29.279 1.00 97.69 83 LYS A O 1
ATOM 665 N N . GLY A 1 84 ? -7.595 -12.515 27.364 1.00 97.38 84 GLY A N 1
ATOM 666 C CA . GLY A 1 84 ? -7.987 -13.926 27.411 1.00 97.38 84 GLY A CA 1
ATOM 667 C C . GLY A 1 84 ? -7.357 -14.683 28.577 1.00 97.38 84 GLY A C 1
ATOM 668 O O . GLY A 1 84 ? -8.025 -15.499 29.208 1.00 97.38 84 GLY A O 1
ATOM 669 N N . PHE A 1 85 ? -6.093 -14.385 28.893 1.00 97.75 85 PHE A N 1
ATOM 670 C CA . PHE A 1 85 ? -5.377 -15.015 30.003 1.00 97.75 85 PHE A CA 1
ATOM 671 C C . PHE A 1 85 ? -6.010 -14.655 31.347 1.00 97.75 85 PHE A C 1
ATOM 673 O O . PHE A 1 85 ? -6.412 -15.546 32.094 1.00 97.75 85 PHE A O 1
ATOM 680 N N . LEU A 1 86 ? -6.171 -13.357 31.625 1.00 98.00 86 LEU A N 1
ATOM 681 C CA . LEU A 1 86 ? -6.738 -12.931 32.901 1.00 98.00 86 LEU A CA 1
ATOM 682 C C . LEU A 1 86 ? -8.218 -13.302 33.023 1.00 98.00 86 LEU A C 1
ATOM 684 O O . LEU A 1 86 ? -8.644 -13.722 34.094 1.00 98.00 86 LEU A O 1
ATOM 688 N N . LEU A 1 87 ? -9.001 -13.221 31.943 1.00 98.38 87 LEU A N 1
ATOM 689 C CA . LEU A 1 87 ? -10.389 -13.685 31.958 1.00 98.38 87 LEU A CA 1
ATOM 690 C C . LEU A 1 87 ? -10.489 -15.146 32.426 1.00 98.38 87 LEU A C 1
ATOM 692 O O . LEU A 1 87 ? -11.294 -15.458 33.308 1.00 98.38 87 LEU A O 1
ATOM 696 N N . GLU A 1 88 ? -9.668 -16.030 31.855 1.00 97.56 88 GLU A N 1
ATOM 697 C CA . GLU A 1 88 ? -9.677 -17.450 32.203 1.00 97.56 88 GLU A CA 1
ATOM 698 C C . GLU A 1 88 ? -9.271 -17.670 33.665 1.00 97.56 88 GLU A C 1
ATOM 700 O O . GLU A 1 88 ? -9.908 -18.446 34.382 1.00 97.56 88 GLU A O 1
ATOM 705 N N . ASP A 1 89 ? -8.253 -16.951 34.134 1.00 97.00 89 ASP A N 1
ATOM 706 C CA . ASP A 1 89 ? -7.774 -17.052 35.510 1.00 97.00 89 ASP A CA 1
ATOM 707 C C . ASP A 1 89 ? -8.788 -16.519 36.529 1.00 97.00 89 ASP A C 1
ATOM 709 O O . ASP A 1 89 ? -8.993 -17.139 37.577 1.00 97.00 89 ASP A O 1
ATOM 713 N N . LEU A 1 90 ? -9.509 -15.440 36.210 1.00 97.69 90 LEU A N 1
ATOM 714 C CA . LEU A 1 90 ? -10.602 -14.930 37.041 1.00 97.69 90 LEU A CA 1
ATOM 715 C C . LEU A 1 90 ? -11.764 -15.931 37.131 1.00 97.69 90 LEU A C 1
ATOM 717 O O . LEU A 1 90 ? -12.278 -16.173 38.224 1.00 97.69 90 LEU A O 1
ATOM 721 N N . LEU A 1 91 ? -12.146 -16.578 36.023 1.00 97.94 91 LEU A N 1
ATOM 722 C CA . LEU A 1 91 ? -13.226 -17.579 36.005 1.00 97.94 91 LEU A CA 1
ATOM 723 C C . LEU A 1 91 ? -12.871 -18.873 36.762 1.00 97.94 91 LEU A C 1
ATOM 725 O O . LEU A 1 91 ? -13.768 -19.599 37.207 1.00 97.94 91 LEU A O 1
ATOM 729 N N . LYS A 1 92 ? -11.579 -19.167 36.957 1.00 95.81 92 LYS A N 1
ATOM 730 C CA . LYS A 1 92 ? -11.117 -20.281 37.807 1.00 95.81 92 LYS A CA 1
ATOM 731 C C . LYS A 1 92 ? -11.295 -19.998 39.305 1.00 95.81 92 LYS A C 1
ATOM 733 O O . LYS A 1 92 ? -11.293 -20.941 40.101 1.00 95.81 92 LYS A O 1
ATOM 738 N N . ARG A 1 93 ? -11.475 -18.738 39.722 1.00 95.12 93 ARG A N 1
ATOM 739 C CA . ARG A 1 93 ? -11.607 -18.375 41.142 1.00 95.12 93 ARG A CA 1
ATOM 740 C C . ARG A 1 93 ? -12.925 -18.885 41.720 1.00 95.12 93 ARG A C 1
ATOM 742 O O . ARG A 1 93 ? -14.001 -18.652 41.169 1.00 95.12 93 ARG A O 1
ATOM 749 N N . LYS A 1 94 ? -12.850 -19.542 42.884 1.00 91.12 94 LYS A N 1
ATOM 750 C CA . LYS A 1 94 ? -14.004 -20.190 43.540 1.00 91.12 94 LYS A CA 1
ATOM 751 C C . LYS A 1 94 ? -15.152 -19.231 43.854 1.00 91.12 94 LYS A C 1
ATOM 753 O O . LYS A 1 94 ? -16.301 -19.649 43.873 1.00 91.12 94 LYS A O 1
ATOM 758 N N . ASN A 1 95 ? -14.845 -17.967 44.131 1.00 94.12 95 ASN A N 1
ATOM 759 C CA . ASN A 1 95 ? -15.824 -16.948 44.486 1.00 94.12 95 ASN A CA 1
ATOM 760 C C . ASN A 1 95 ? -16.329 -16.139 43.279 1.00 94.12 95 ASN A C 1
ATOM 762 O O . ASN A 1 95 ? -17.192 -15.297 43.492 1.00 94.12 95 ASN A O 1
ATOM 766 N N . CYS A 1 96 ? -15.843 -16.351 42.052 1.00 97.12 96 CYS A N 1
ATOM 767 C CA . CYS A 1 96 ? -16.252 -15.575 40.876 1.00 97.12 96 CYS A CA 1
ATOM 768 C C . CYS A 1 96 ? -17.627 -16.027 40.352 1.00 97.12 96 CYS A C 1
ATOM 770 O O . CYS A 1 96 ? -17.792 -17.197 40.022 1.00 97.12 96 CYS A O 1
ATOM 772 N N . SER A 1 97 ? -18.612 -15.128 40.234 1.00 96.88 97 SER A N 1
ATOM 773 C CA . SER A 1 97 ? -19.874 -15.408 39.516 1.00 96.88 97 SER A CA 1
ATOM 774 C C . SER A 1 97 ? -19.794 -15.091 38.029 1.00 96.88 97 SER A C 1
ATOM 776 O O . SER A 1 97 ? -20.396 -15.787 37.213 1.00 96.88 97 SER A O 1
ATOM 778 N N . SER A 1 98 ? -19.105 -14.011 37.681 1.00 97.75 98 SER A N 1
ATOM 779 C CA . SER A 1 98 ? -19.008 -13.483 36.323 1.00 97.75 98 SER A CA 1
ATOM 780 C C . SER A 1 98 ? -17.873 -12.471 36.246 1.00 97.75 98 SER A C 1
ATOM 782 O O . SER A 1 98 ? -17.510 -11.865 37.257 1.00 97.75 98 SER A O 1
ATOM 784 N N . VAL A 1 99 ? -17.362 -12.256 35.041 1.00 98.75 99 VAL A N 1
ATOM 785 C CA . VAL A 1 99 ? -16.288 -11.314 34.740 1.00 98.75 99 VAL A CA 1
ATOM 786 C C . VAL A 1 99 ? -16.761 -10.350 33.654 1.00 98.75 99 VAL A C 1
ATOM 788 O O . VAL A 1 99 ? -17.317 -10.785 32.646 1.00 98.75 99 VAL A O 1
ATOM 791 N N . LEU A 1 100 ? -16.557 -9.049 33.855 1.00 98.69 100 LEU A N 1
ATOM 792 C CA . LEU A 1 100 ? -16.768 -8.009 32.852 1.00 98.69 100 LEU A CA 1
ATOM 793 C C . LEU A 1 100 ? -15.431 -7.354 32.522 1.00 98.69 100 LEU A C 1
ATOM 795 O O . LEU A 1 100 ? -14.727 -6.866 33.401 1.00 98.69 100 LEU A O 1
ATOM 799 N N . TYR A 1 101 ? -15.111 -7.299 31.240 1.00 98.75 101 TYR A N 1
ATOM 800 C CA . TYR A 1 101 ? -14.015 -6.497 30.725 1.00 98.75 101 TYR A CA 1
ATOM 801 C C . TYR A 1 101 ? -14.557 -5.184 30.169 1.00 98.75 101 TYR A C 1
ATOM 803 O O . TYR A 1 101 ? -15.559 -5.200 29.446 1.00 98.75 101 TYR A O 1
ATOM 811 N N . LEU A 1 102 ? -13.869 -4.076 30.455 1.00 98.62 102 LEU A N 1
ATOM 812 C CA . LEU A 1 102 ? -14.038 -2.819 29.727 1.00 98.62 102 LEU A CA 1
ATOM 813 C C . LEU A 1 102 ? -12.671 -2.264 29.295 1.00 98.62 102 LEU A C 1
ATOM 815 O O . LEU A 1 102 ? -11.711 -2.307 30.073 1.00 98.62 102 LEU A O 1
ATOM 819 N N . ASP A 1 103 ? -12.588 -1.732 28.071 1.00 98.25 103 ASP A N 1
ATOM 820 C CA . ASP A 1 103 ? -11.375 -1.056 27.584 1.00 98.25 103 ASP A CA 1
ATOM 821 C C . ASP A 1 103 ? -11.045 0.139 28.506 1.00 98.25 103 ASP A C 1
ATOM 823 O O . ASP A 1 103 ? -11.955 0.820 28.995 1.00 98.25 103 ASP A O 1
ATOM 827 N N . PRO A 1 104 ? -9.754 0.419 28.755 1.00 97.94 104 PRO A N 1
ATOM 828 C CA . PRO A 1 104 ? -9.314 1.391 29.759 1.00 97.94 104 PRO A CA 1
ATOM 829 C C . PRO A 1 104 ? -9.756 2.826 29.457 1.00 97.94 104 PRO A C 1
ATOM 831 O O . PRO A 1 104 ? -9.830 3.650 30.360 1.00 97.94 104 PRO A O 1
ATOM 834 N N . ASP A 1 105 ? -10.070 3.145 28.207 1.00 97.81 105 ASP A N 1
ATOM 835 C CA . ASP A 1 105 ? -10.605 4.429 27.763 1.00 97.81 105 ASP A CA 1
ATOM 836 C C . ASP A 1 105 ? -12.144 4.469 27.760 1.00 97.81 105 ASP A C 1
ATOM 838 O O . ASP A 1 105 ? -12.766 5.183 26.973 1.00 97.81 105 ASP A O 1
ATOM 842 N N . THR A 1 106 ? -12.774 3.738 28.679 1.00 98.44 106 THR A N 1
ATOM 843 C CA . THR A 1 106 ? -14.224 3.742 28.907 1.00 98.44 106 THR A CA 1
ATOM 844 C C . THR A 1 106 ? -14.585 4.408 30.233 1.00 98.44 106 THR A C 1
ATOM 846 O O . THR A 1 106 ? -13.846 4.338 31.209 1.00 98.44 106 THR A O 1
ATOM 849 N N . VAL A 1 107 ? -15.756 5.044 30.292 1.00 98.50 107 VAL A N 1
ATOM 850 C CA . VAL A 1 107 ? -16.347 5.562 31.535 1.00 98.50 107 VAL A CA 1
ATOM 851 C C . VAL A 1 107 ? -17.790 5.087 31.657 1.00 98.50 107 VAL A C 1
ATOM 853 O O . VAL A 1 107 ? -18.563 5.176 30.699 1.00 98.50 107 VAL A O 1
ATOM 856 N N . VAL A 1 108 ? -18.154 4.608 32.845 1.00 98.31 108 VAL A N 1
ATOM 857 C CA . VAL A 1 108 ? -19.516 4.206 33.212 1.00 98.31 108 VAL A CA 1
ATOM 858 C C . VAL A 1 108 ? -20.286 5.406 33.768 1.00 98.31 108 VAL A C 1
ATOM 860 O O . VAL A 1 108 ? -19.803 6.117 34.640 1.00 98.31 108 VAL A O 1
ATOM 863 N N . PHE A 1 109 ? -21.497 5.625 33.261 1.00 98.12 109 PHE A N 1
ATOM 864 C CA . PHE A 1 109 ? -22.378 6.745 33.615 1.00 98.12 109 PHE A CA 1
ATOM 865 C C . PHE A 1 109 ? -23.695 6.302 34.262 1.00 98.12 109 PHE A C 1
ATOM 867 O O . PHE A 1 109 ? -24.437 7.142 34.763 1.00 98.12 109 PHE A O 1
ATOM 874 N N . SER A 1 110 ? -23.999 5.000 34.268 1.00 96.75 110 SER A N 1
ATOM 875 C CA . SER A 1 110 ? -25.175 4.448 34.947 1.00 96.75 110 SER A CA 1
ATOM 876 C C . SER A 1 110 ? -24.884 3.094 35.586 1.00 96.75 110 SER A C 1
ATOM 878 O O . SER A 1 110 ? -23.916 2.409 35.260 1.00 96.75 110 SER A O 1
ATOM 880 N N . ASN A 1 111 ? -25.793 2.664 36.460 1.00 95.44 111 ASN A N 1
ATOM 881 C CA . ASN A 1 111 ? -25.735 1.356 37.094 1.00 95.44 111 ASN A CA 1
ATOM 882 C C . ASN A 1 111 ? -25.754 0.204 36.059 1.00 95.44 111 ASN A C 1
ATOM 884 O O . ASN A 1 111 ? -26.682 0.090 35.262 1.00 95.44 111 ASN A O 1
ATOM 888 N N . LEU A 1 112 ? -24.741 -0.672 36.116 1.00 97.06 112 LEU A N 1
ATOM 889 C CA . LEU A 1 112 ? -24.597 -1.879 35.288 1.00 97.06 112 LEU A CA 1
ATOM 890 C C . LEU A 1 112 ? -25.459 -3.093 35.702 1.00 97.06 112 LEU A C 1
ATOM 892 O O . LEU A 1 112 ? -25.435 -4.099 34.995 1.00 97.06 112 LEU A O 1
ATOM 896 N N . SER A 1 113 ? -26.255 -3.043 36.778 1.00 95.62 113 SER A N 1
ATOM 897 C CA . SER A 1 113 ? -27.151 -4.147 37.181 1.00 95.62 113 SER A CA 1
ATOM 898 C C . SER A 1 113 ? -28.056 -4.673 36.051 1.00 95.62 113 SER A C 1
ATOM 900 O O . SER A 1 113 ? -28.195 -5.892 35.940 1.00 95.62 113 SER A O 1
ATOM 902 N N . PRO A 1 114 ? -28.618 -3.835 35.151 1.00 95.94 114 PRO A N 1
ATOM 903 C CA . PRO A 1 114 ? -29.363 -4.328 33.991 1.00 95.94 114 PRO A CA 1
ATOM 904 C C . PRO A 1 114 ? -28.516 -5.176 33.030 1.00 95.94 114 PRO A C 1
ATOM 906 O O . PRO A 1 114 ? -29.042 -6.100 32.416 1.00 95.94 114 PRO A O 1
ATOM 909 N N . ILE A 1 115 ? -27.209 -4.909 32.909 1.00 97.19 115 ILE A N 1
ATOM 910 C CA . ILE A 1 115 ? -26.283 -5.758 32.143 1.00 97.19 115 ILE A CA 1
ATOM 911 C C . ILE A 1 115 ? -26.033 -7.065 32.896 1.00 97.19 115 ILE A C 1
ATOM 913 O O . ILE A 1 115 ? -26.148 -8.130 32.298 1.00 97.19 115 ILE A O 1
ATOM 917 N N . LEU A 1 116 ? -25.761 -6.997 34.203 1.00 96.88 116 LEU A N 1
ATOM 918 C CA . LEU A 1 116 ? -25.493 -8.179 35.031 1.00 96.88 116 LEU A CA 1
ATOM 919 C C . LEU A 1 116 ? -26.672 -9.161 35.047 1.00 96.88 116 LEU A C 1
ATOM 921 O O . LEU A 1 116 ? -26.458 -10.364 34.930 1.00 96.88 116 LEU A O 1
ATOM 925 N N . SER A 1 117 ? -27.911 -8.660 35.086 1.00 97.31 117 SER A N 1
ATOM 926 C CA . SER A 1 117 ? -29.121 -9.499 35.032 1.00 97.31 117 SER A CA 1
ATOM 927 C C . SER A 1 117 ? -29.252 -10.323 33.743 1.00 97.31 117 SER A C 1
ATOM 929 O O . SER A 1 117 ? -29.951 -11.329 33.708 1.00 97.31 117 SER A O 1
ATOM 931 N N . ARG A 1 118 ? -28.543 -9.964 32.661 1.00 98.06 118 ARG A N 1
ATOM 932 C CA . ARG A 1 118 ? -28.560 -10.759 31.421 1.00 98.06 118 ARG A CA 1
ATOM 933 C C . ARG A 1 118 ? -27.899 -12.123 31.592 1.00 98.06 118 ARG A C 1
ATOM 935 O O . ARG A 1 118 ? -28.240 -13.046 30.853 1.00 98.06 118 ARG A O 1
ATOM 942 N N . PHE A 1 119 ? -27.027 -12.285 32.590 1.00 98.31 119 PHE A N 1
ATOM 943 C CA . PHE A 1 119 ? -26.454 -13.586 32.923 1.00 98.31 119 PHE A CA 1
ATOM 944 C C . PHE A 1 119 ? -27.481 -14.594 33.454 1.00 98.31 119 PHE A C 1
ATOM 946 O O . PHE A 1 119 ? -27.167 -15.781 33.544 1.00 98.31 119 PHE A O 1
ATOM 953 N N . ASP A 1 120 ? -28.712 -14.179 33.758 1.00 96.62 120 ASP A N 1
ATOM 954 C CA . ASP A 1 120 ? -29.795 -15.103 34.114 1.00 96.62 120 ASP A CA 1
ATOM 955 C C . ASP A 1 120 ? -30.183 -16.018 32.940 1.00 96.62 120 ASP A C 1
ATOM 957 O O . ASP A 1 120 ? -30.684 -17.118 33.159 1.00 96.62 120 ASP A O 1
ATOM 961 N N . ARG A 1 121 ? -29.910 -15.596 31.696 1.00 96.38 121 ARG A N 1
ATOM 962 C CA . ARG A 1 121 ? -30.257 -16.334 30.466 1.00 96.38 121 ARG A CA 1
ATOM 963 C C . ARG A 1 121 ? -29.099 -16.555 29.489 1.00 96.38 121 ARG A C 1
ATOM 965 O O . ARG A 1 121 ? -29.312 -17.144 28.435 1.00 96.38 121 ARG A O 1
ATOM 972 N N . ALA A 1 122 ? -27.919 -16.021 29.784 1.00 98.25 122 ALA A N 1
ATOM 973 C CA . ALA A 1 122 ? -26.763 -16.068 28.900 1.00 98.25 122 ALA A CA 1
ATOM 974 C C . ALA A 1 122 ? -25.475 -16.302 29.690 1.00 98.25 122 ALA A C 1
ATOM 976 O O . ALA A 1 122 ? -25.372 -15.949 30.865 1.00 98.25 122 ALA A O 1
ATOM 977 N N . SER A 1 123 ? -24.475 -16.855 29.018 1.00 98.69 123 SER A N 1
ATOM 978 C CA . SER A 1 123 ? -23.127 -17.040 29.546 1.00 98.69 123 SER A CA 1
ATOM 979 C C . SER A 1 123 ? -22.119 -16.075 28.934 1.00 98.69 123 SER A C 1
ATOM 981 O O . SER A 1 123 ? -21.086 -15.823 29.551 1.00 98.69 123 SER A O 1
ATOM 983 N N . ILE A 1 124 ? -22.416 -15.504 27.763 1.00 98.88 124 ILE A N 1
ATOM 984 C CA . ILE A 1 124 ? -21.528 -14.587 27.040 1.00 98.88 124 ILE A CA 1
ATOM 985 C C . ILE A 1 124 ? -22.327 -13.354 26.618 1.00 98.88 124 ILE A C 1
ATOM 987 O O . ILE A 1 124 ? -23.385 -13.471 26.002 1.00 98.88 124 ILE A O 1
ATOM 991 N N . LEU A 1 125 ? -21.820 -12.167 26.946 1.00 98.81 125 LEU A N 1
ATOM 992 C CA . LEU A 1 125 ? -22.428 -10.879 26.634 1.00 98.81 125 LEU A CA 1
ATOM 993 C C . LEU A 1 125 ? -21.522 -10.092 25.689 1.00 98.81 125 LEU A C 1
ATOM 995 O O . LEU A 1 125 ? -20.378 -9.791 26.033 1.00 98.81 125 LEU A O 1
ATOM 999 N N . LEU A 1 126 ? -22.057 -9.708 24.531 1.00 98.56 126 LEU A N 1
ATOM 1000 C CA . LEU A 1 126 ? -21.348 -8.910 23.527 1.00 98.56 126 LEU A CA 1
ATOM 1001 C C . LEU A 1 126 ? -22.097 -7.616 23.221 1.00 98.56 126 LEU A C 1
ATOM 1003 O O . LEU A 1 126 ? -23.327 -7.571 23.251 1.00 98.56 126 LEU A O 1
ATOM 1007 N N . THR A 1 127 ? -21.361 -6.573 22.842 1.00 98.00 127 THR A N 1
ATOM 1008 C CA . THR A 1 127 ? -21.941 -5.338 22.290 1.00 98.00 127 THR A CA 1
ATOM 1009 C C . THR A 1 127 ? -21.555 -5.188 20.819 1.00 98.00 127 THR A C 1
ATOM 1011 O O . THR A 1 127 ? -20.366 -5.262 20.501 1.00 98.00 127 THR A O 1
ATOM 1014 N N . PRO A 1 128 ? -22.512 -4.982 19.898 1.00 97.12 128 PRO A N 1
ATOM 1015 C CA . PRO A 1 128 ? -22.197 -4.735 18.496 1.00 97.12 128 PRO A CA 1
ATOM 1016 C C . PRO A 1 128 ? -21.674 -3.303 18.301 1.00 97.12 128 PRO A C 1
ATOM 1018 O O . PRO A 1 128 ? -22.064 -2.390 19.033 1.00 97.12 128 PRO A O 1
ATOM 1021 N N . HIS A 1 129 ? -20.847 -3.071 17.276 1.00 95.19 129 HIS A N 1
ATOM 1022 C CA . HIS A 1 129 ? -20.413 -1.711 16.924 1.00 95.19 129 HIS A CA 1
ATOM 1023 C C . HIS A 1 129 ? -21.587 -0.804 16.539 1.00 95.19 129 HIS A C 1
ATOM 1025 O O . HIS A 1 129 ? -21.583 0.381 16.879 1.00 95.19 129 HIS A O 1
ATOM 1031 N N . SER A 1 130 ? -22.598 -1.356 15.858 1.00 93.12 130 SER A N 1
ATOM 1032 C CA . SER A 1 130 ? -23.797 -0.633 15.433 1.00 93.12 130 SER A CA 1
ATOM 1033 C C . SER A 1 130 ? -25.079 -1.420 15.703 1.00 93.12 130 SER A C 1
ATOM 1035 O O . SER A 1 130 ? -25.090 -2.650 15.730 1.00 93.12 130 SER A O 1
ATOM 1037 N N . LEU A 1 131 ? -26.173 -0.681 15.885 1.00 94.69 131 LEU A N 1
ATOM 1038 C CA . LEU A 1 131 ? -27.533 -1.206 16.045 1.00 94.69 131 LEU A CA 1
ATOM 1039 C C . LEU A 1 131 ? -28.438 -0.888 14.852 1.00 94.69 131 LEU A C 1
ATOM 1041 O O . LEU A 1 131 ? -29.534 -1.437 14.763 1.00 94.69 131 LEU A O 1
ATOM 1045 N 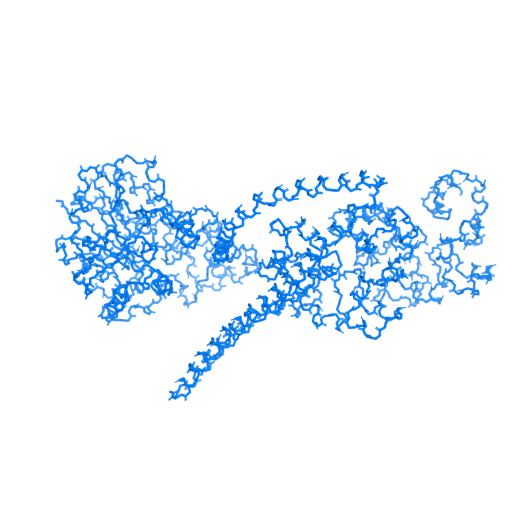N . ALA A 1 132 ? -27.987 -0.006 13.960 1.00 92.00 132 ALA A N 1
ATOM 1046 C CA . ALA A 1 132 ? -28.749 0.475 12.821 1.00 92.00 132 ALA A CA 1
ATOM 1047 C C . ALA A 1 132 ? -27.843 0.594 11.582 1.00 92.00 132 ALA A C 1
ATOM 1049 O O . ALA A 1 132 ? -26.646 0.868 11.728 1.00 92.00 132 ALA A O 1
ATOM 1050 N N . PRO A 1 133 ? -28.391 0.378 10.376 1.00 93.25 133 PRO A N 1
ATOM 1051 C CA . PRO A 1 133 ? -27.657 0.601 9.139 1.00 93.25 133 PRO A CA 1
ATOM 1052 C C . PRO A 1 133 ? -27.419 2.096 8.899 1.00 93.25 133 PRO A C 1
ATOM 1054 O O . PRO A 1 133 ? -28.229 2.947 9.269 1.00 93.25 133 PRO A O 1
ATOM 1057 N N . GLU A 1 134 ? -26.319 2.408 8.231 1.00 91.81 134 GLU A N 1
ATOM 1058 C CA . GLU A 1 134 ? -25.977 3.748 7.776 1.00 91.81 134 GLU A CA 1
ATOM 1059 C C . GLU A 1 134 ? -26.812 4.131 6.551 1.00 91.81 134 GLU A C 1
ATOM 1061 O O . GLU A 1 134 ? -26.976 3.370 5.598 1.00 91.81 134 GLU A O 1
ATOM 1066 N N . ASN A 1 135 ? -27.336 5.355 6.550 1.00 89.50 135 ASN A N 1
ATOM 1067 C CA . ASN A 1 135 ? -28.255 5.826 5.508 1.00 89.50 135 ASN A CA 1
ATOM 1068 C C . ASN A 1 135 ? -27.560 6.567 4.353 1.00 89.50 135 ASN A C 1
ATOM 1070 O O . ASN A 1 135 ? -28.216 7.015 3.410 1.00 89.50 135 ASN A O 1
ATOM 1074 N N . ASN A 1 136 ? -26.239 6.733 4.421 1.00 81.75 136 ASN A N 1
ATOM 1075 C CA . ASN A 1 136 ? -25.473 7.486 3.442 1.00 81.75 136 ASN A CA 1
ATOM 1076 C C . ASN A 1 136 ? -24.116 6.830 3.162 1.00 81.75 136 ASN A C 1
ATOM 1078 O O . ASN A 1 136 ? -23.547 6.121 3.987 1.00 81.75 136 ASN A O 1
ATOM 1082 N N . ALA A 1 137 ? -23.585 7.102 1.972 1.00 75.94 137 ALA A N 1
ATOM 1083 C CA . ALA A 1 137 ? -22.343 6.518 1.482 1.00 75.94 137 ALA A CA 1
ATOM 1084 C C . ALA A 1 137 ? -21.127 6.777 2.375 1.00 75.94 137 ALA A C 1
ATOM 1086 O O . ALA A 1 137 ? -20.198 5.973 2.407 1.00 75.94 137 ALA A O 1
ATOM 1087 N N . GLU A 1 138 ? -21.107 7.932 3.035 1.00 82.50 138 GLU A N 1
ATOM 1088 C CA . GLU A 1 138 ? -20.007 8.327 3.895 1.00 82.50 138 GLU A CA 1
ATOM 1089 C C . GLU A 1 138 ? -20.031 7.491 5.180 1.00 82.50 138 GLU A C 1
ATOM 1091 O O . GLU A 1 138 ? -19.042 6.820 5.458 1.00 82.50 138 GLU A O 1
ATOM 1096 N N . GLY A 1 139 ? -21.184 7.399 5.851 1.00 80.06 139 GLY A N 1
ATOM 1097 C CA . GLY A 1 139 ? -21.428 6.533 7.009 1.00 80.06 139 GLY A CA 1
ATOM 1098 C C . GLY A 1 139 ? -21.160 5.057 6.720 1.00 80.06 139 GLY A C 1
ATOM 1099 O O . GLY A 1 139 ? -20.391 4.434 7.447 1.00 80.06 139 GLY A O 1
ATOM 1100 N N . ILE A 1 140 ? -21.680 4.510 5.609 1.00 85.81 140 ILE A N 1
ATOM 1101 C CA . ILE A 1 140 ? -21.394 3.124 5.180 1.00 85.81 140 ILE A CA 1
ATOM 1102 C C . ILE A 1 140 ? -19.882 2.904 5.094 1.00 85.81 140 ILE A C 1
ATOM 1104 O O . ILE A 1 140 ? -19.346 1.883 5.524 1.00 85.81 140 ILE A O 1
ATOM 1108 N N . PHE A 1 141 ? -19.166 3.880 4.539 1.00 79.31 141 PHE A N 1
ATOM 1109 C CA . PHE A 1 141 ? -17.732 3.773 4.380 1.00 79.31 141 PHE A CA 1
ATOM 1110 C C . PHE A 1 141 ? -16.963 3.961 5.699 1.00 79.31 141 PHE A C 1
ATOM 1112 O O . PHE A 1 141 ? -15.981 3.260 5.949 1.00 79.31 141 PHE A O 1
ATOM 1119 N N . ASP A 1 142 ? -17.346 4.932 6.530 1.00 83.69 142 ASP A N 1
ATOM 1120 C CA . ASP A 1 142 ? -16.685 5.186 7.806 1.00 83.69 142 ASP A CA 1
ATOM 1121 C C . ASP A 1 142 ? -16.901 4.089 8.828 1.00 83.69 142 ASP A C 1
ATOM 1123 O O . ASP A 1 142 ? -15.941 3.747 9.519 1.00 83.69 142 ASP A O 1
ATOM 1127 N N . ASN A 1 143 ? -18.118 3.564 8.886 1.00 86.50 143 ASN A N 1
ATOM 1128 C CA . ASN A 1 143 ? -18.612 2.745 9.975 1.00 86.50 143 ASN A CA 1
ATOM 1129 C C . ASN A 1 143 ? -18.784 1.301 9.488 1.00 86.50 143 ASN A C 1
ATOM 1131 O O . ASN A 1 143 ? -17.949 0.466 9.817 1.00 86.50 143 ASN A O 1
ATOM 1135 N N . GLU A 1 144 ? -19.754 0.998 8.617 1.00 89.25 144 GLU A N 1
ATOM 1136 C CA . GLU A 1 144 ? -20.061 -0.393 8.221 1.00 89.25 144 GLU A CA 1
ATOM 1137 C C . GLU A 1 144 ? -18.881 -1.138 7.581 1.00 89.25 144 GLU A C 1
ATOM 1139 O O . GLU A 1 144 ? -18.516 -2.223 8.030 1.00 89.25 144 GLU A O 1
ATOM 1144 N N . ILE A 1 145 ? -18.224 -0.554 6.571 1.00 87.31 145 ILE A N 1
ATOM 1145 C CA . ILE A 1 145 ? -17.044 -1.164 5.931 1.00 87.31 145 ILE A CA 1
ATOM 1146 C C . ILE A 1 145 ? -15.878 -1.282 6.919 1.00 87.31 145 ILE A C 1
ATOM 1148 O O . ILE A 1 145 ? -15.073 -2.209 6.815 1.00 87.31 145 ILE A O 1
ATOM 1152 N N . SER A 1 146 ? -15.769 -0.361 7.878 1.00 86.56 146 SER A N 1
ATOM 1153 C CA . SER A 1 146 ? -14.786 -0.491 8.953 1.00 86.56 146 SER A CA 1
ATOM 1154 C C . SER A 1 146 ? -15.136 -1.673 9.859 1.00 86.56 146 SER A C 1
ATOM 1156 O O . SER A 1 146 ? -14.263 -2.493 10.113 1.00 86.56 146 SER A O 1
ATOM 1158 N N . PHE A 1 147 ? -16.393 -1.844 10.270 1.00 91.31 147 PHE A N 1
ATOM 1159 C CA . PHE A 1 147 ? -16.822 -2.977 11.100 1.00 91.31 147 PHE A CA 1
ATOM 1160 C C . PHE A 1 147 ? -16.590 -4.318 10.395 1.00 91.31 147 PHE A C 1
ATOM 1162 O O . PHE A 1 147 ? -16.084 -5.249 11.007 1.00 91.31 147 PHE A O 1
ATOM 1169 N N . LEU A 1 148 ? -16.820 -4.404 9.080 1.00 89.81 148 LEU A N 1
ATOM 1170 C CA . LEU A 1 148 ? -16.498 -5.608 8.299 1.00 89.81 148 LEU A CA 1
ATOM 1171 C C . LEU A 1 148 ? -15.002 -5.967 8.304 1.00 89.81 148 LEU A C 1
ATOM 1173 O O . LEU A 1 148 ? -14.645 -7.119 8.076 1.00 89.81 148 LEU A O 1
ATOM 1177 N N . ARG A 1 149 ? -14.119 -4.989 8.528 1.00 85.19 149 ARG A N 1
ATOM 1178 C CA . ARG A 1 149 ? -12.662 -5.191 8.557 1.00 85.19 149 ARG A CA 1
ATOM 1179 C C . ARG A 1 149 ? -12.130 -5.434 9.961 1.00 85.19 149 ARG A C 1
ATOM 1181 O O . ARG A 1 149 ? -11.209 -6.222 10.123 1.00 85.19 149 ARG A O 1
ATOM 1188 N N . TYR A 1 150 ? -12.678 -4.726 10.943 1.00 89.25 150 TYR A N 1
ATOM 1189 C CA . TYR A 1 150 ? -12.164 -4.688 12.309 1.00 89.25 150 TYR A CA 1
ATOM 1190 C C . TYR A 1 150 ? -12.966 -5.574 13.279 1.00 89.25 150 TYR A C 1
ATOM 1192 O O . TYR A 1 150 ? -12.459 -5.879 14.351 1.00 89.25 150 TYR A O 1
ATOM 1200 N N . GLY A 1 151 ? -14.178 -6.009 12.922 1.00 92.94 151 GLY A N 1
ATOM 1201 C CA . GLY A 1 151 ? -15.068 -6.850 13.735 1.00 92.94 151 GLY A CA 1
ATOM 1202 C C . GLY A 1 151 ? -16.466 -6.242 13.904 1.00 92.94 151 GLY A C 1
ATOM 1203 O O . GLY A 1 151 ? -16.625 -5.026 14.039 1.00 92.94 151 GLY A O 1
ATOM 1204 N N . LEU A 1 152 ? -17.500 -7.083 13.899 1.00 94.56 152 LEU A N 1
ATOM 1205 C CA . LEU A 1 152 ? -18.907 -6.695 14.068 1.00 94.56 152 LEU A CA 1
ATOM 1206 C C . LEU A 1 152 ? -19.235 -6.354 15.525 1.00 94.56 152 LEU A C 1
ATOM 1208 O O . LEU A 1 152 ? -20.029 -5.446 15.793 1.00 94.56 152 LEU A O 1
ATOM 1212 N N . TYR A 1 153 ? -18.592 -7.046 16.461 1.00 97.44 153 TYR A N 1
ATOM 1213 C CA . TYR A 1 153 ? -18.674 -6.787 17.895 1.00 97.44 153 TYR A CA 1
ATOM 1214 C C . TYR A 1 153 ? -17.495 -5.931 18.344 1.00 97.44 153 TYR A C 1
ATOM 1216 O O . TYR A 1 153 ? -16.380 -6.113 17.865 1.00 97.44 153 TYR A O 1
ATOM 1224 N N . ASN A 1 154 ? -17.741 -4.975 19.238 1.00 96.75 154 ASN A N 1
ATOM 1225 C CA . ASN A 1 154 ? -16.680 -4.164 19.822 1.00 96.75 154 ASN A CA 1
ATOM 1226 C C . ASN A 1 154 ? -16.236 -4.800 21.138 1.00 96.75 154 ASN A C 1
ATOM 1228 O O . ASN A 1 154 ? -17.051 -4.917 22.055 1.00 96.75 154 ASN A O 1
ATOM 1232 N N . LEU A 1 155 ? -14.960 -5.182 21.228 1.00 96.12 155 LEU A N 1
ATOM 1233 C CA . LEU A 1 155 ? -14.398 -5.834 22.418 1.00 96.12 155 LEU A CA 1
ATOM 1234 C C . LEU A 1 155 ? -13.767 -4.868 23.424 1.00 96.12 155 LEU A C 1
ATOM 1236 O O . LEU A 1 155 ? -13.045 -5.292 24.328 1.00 96.12 155 LEU A O 1
ATOM 1240 N N . GLY A 1 156 ? -14.148 -3.591 23.348 1.00 96.25 156 GLY A N 1
ATOM 1241 C CA . GLY A 1 156 ? -14.074 -2.702 24.502 1.00 96.25 156 GLY A CA 1
ATOM 1242 C C . GLY A 1 156 ? -15.092 -3.029 25.585 1.00 96.25 156 GLY A C 1
ATOM 1243 O O . GLY A 1 156 ? -15.058 -2.428 26.652 1.00 96.25 156 GLY A O 1
ATOM 1244 N N . PHE A 1 157 ? -15.974 -4.000 25.338 1.00 98.44 157 PHE A N 1
ATOM 1245 C CA . PHE A 1 157 ? -16.790 -4.644 26.352 1.00 98.44 157 PHE A CA 1
ATOM 1246 C C . PHE A 1 157 ? -16.938 -6.139 26.050 1.00 98.44 157 PHE A C 1
ATOM 1248 O O . PHE A 1 157 ? -17.292 -6.520 24.933 1.00 98.44 157 PHE A O 1
ATOM 1255 N N . ILE A 1 158 ? -16.752 -6.981 27.067 1.00 98.38 158 ILE A N 1
ATOM 1256 C CA . ILE A 1 158 ? -17.204 -8.375 27.046 1.00 98.38 158 ILE A CA 1
ATOM 1257 C C . ILE A 1 158 ? -17.603 -8.818 28.454 1.00 98.38 158 ILE A C 1
ATOM 1259 O O . ILE A 1 158 ? -16.922 -8.505 29.427 1.00 98.38 158 ILE A O 1
ATOM 1263 N N . GLY A 1 159 ? -18.718 -9.539 28.570 1.00 98.69 159 GLY A N 1
ATOM 1264 C CA . GLY A 1 159 ? -19.158 -10.146 29.826 1.00 98.69 159 GLY A CA 1
ATOM 1265 C C . GLY A 1 159 ? -19.189 -11.664 29.716 1.00 98.69 159 GLY A C 1
ATOM 1266 O O . GLY A 1 159 ? -19.715 -12.193 28.743 1.00 98.69 159 GLY A O 1
ATOM 1267 N N . VAL A 1 160 ? -18.661 -12.372 30.711 1.00 98.81 160 VAL A N 1
ATOM 1268 C CA . VAL A 1 160 ? -18.622 -13.839 30.724 1.00 98.81 160 VAL A CA 1
ATOM 1269 C C . VAL A 1 160 ? -19.038 -14.366 32.092 1.00 98.81 160 VAL A C 1
ATOM 1271 O O . VAL A 1 160 ? -18.516 -13.947 33.124 1.00 98.81 160 VAL A O 1
ATOM 1274 N N . LYS A 1 161 ? -19.993 -15.295 32.113 1.00 98.56 161 LYS A N 1
ATOM 1275 C CA . LYS A 1 161 ? -20.468 -15.955 33.331 1.00 98.56 161 LYS A CA 1
ATOM 1276 C C . LYS A 1 161 ? -19.513 -17.074 33.735 1.00 98.56 161 LYS A C 1
ATOM 1278 O O . LYS A 1 161 ? -18.989 -17.786 32.883 1.00 98.56 161 LYS A O 1
ATOM 1283 N N . ASN A 1 162 ? -19.357 -17.304 35.036 1.00 98.06 162 ASN A N 1
ATOM 1284 C CA . ASN A 1 162 ? -18.695 -18.499 35.556 1.00 98.06 162 ASN A CA 1
ATOM 1285 C C . ASN A 1 162 ? -19.623 -19.722 35.455 1.00 98.06 162 ASN A C 1
ATOM 1287 O O . ASN A 1 162 ? -20.130 -20.240 36.448 1.00 98.06 162 ASN A O 1
ATOM 1291 N N . SER A 1 163 ? -19.883 -20.144 34.222 1.00 97.56 163 SER A N 1
ATOM 1292 C CA . SER A 1 163 ? -20.669 -21.319 33.848 1.00 97.56 163 SER A CA 1
ATOM 1293 C C . SER A 1 163 ? -19.810 -22.280 33.024 1.00 97.56 163 SER A C 1
ATOM 1295 O O . SER A 1 163 ? -18.679 -21.962 32.650 1.00 97.56 163 SER A O 1
ATOM 1297 N N . THR A 1 164 ? -20.342 -23.464 32.718 1.00 97.75 164 THR A N 1
ATOM 1298 C CA . THR A 1 164 ? -19.687 -24.404 31.796 1.00 97.75 164 THR A CA 1
ATOM 1299 C C . THR A 1 164 ? -19.427 -23.750 30.438 1.00 97.75 164 THR A C 1
ATOM 1301 O O . THR A 1 164 ? -18.312 -23.821 29.927 1.00 97.75 164 THR A O 1
ATOM 1304 N N . GLU A 1 165 ? -20.424 -23.050 29.898 1.00 98.31 165 GLU A N 1
ATOM 1305 C CA . GLU A 1 165 ? -20.342 -22.432 28.576 1.00 98.31 165 GLU A CA 1
ATOM 1306 C C . GLU A 1 165 ? -19.434 -21.194 28.562 1.00 98.31 165 GLU A C 1
ATOM 1308 O O . GLU A 1 165 ? -18.615 -21.031 27.659 1.00 98.31 165 GLU A O 1
ATOM 1313 N N . GLY A 1 166 ? -19.471 -20.372 29.617 1.00 98.50 166 GLY A N 1
ATOM 1314 C CA . GLY A 1 166 ? -18.559 -19.236 29.759 1.00 98.50 166 GLY A CA 1
ATOM 1315 C C . GLY A 1 166 ? -17.092 -19.662 29.895 1.00 98.50 166 GLY A C 1
ATOM 1316 O O . GLY A 1 166 ? -16.212 -19.036 29.305 1.00 98.50 166 GLY A O 1
ATOM 1317 N N . LYS A 1 167 ? -16.812 -20.776 30.588 1.00 98.50 167 LYS A N 1
ATOM 1318 C CA . LYS A 1 167 ? -15.463 -21.372 30.630 1.00 98.50 167 LYS A CA 1
ATOM 1319 C C . LYS A 1 167 ? -15.038 -21.926 29.278 1.00 98.50 167 LYS A C 1
ATOM 1321 O O . LYS A 1 167 ? -13.905 -21.688 28.870 1.00 98.50 167 LYS A O 1
ATOM 1326 N N . ARG A 1 168 ? -15.945 -22.608 28.565 1.00 98.50 168 ARG A N 1
ATOM 1327 C CA . ARG A 1 168 ? -15.694 -23.102 27.202 1.00 98.50 168 ARG A CA 1
ATOM 1328 C C . ARG A 1 168 ? -15.287 -21.953 26.280 1.00 98.50 168 ARG A C 1
ATOM 1330 O O . ARG A 1 168 ? -14.283 -22.064 25.580 1.00 98.50 168 ARG A O 1
ATOM 1337 N N . PHE A 1 169 ? -16.014 -20.837 26.339 1.00 98.62 169 PHE A N 1
ATOM 1338 C CA . PHE A 1 169 ? -15.665 -19.614 25.620 1.00 98.62 169 PHE A CA 1
ATOM 1339 C C . PHE A 1 169 ? -14.316 -19.046 26.053 1.00 98.62 169 PHE A C 1
ATOM 1341 O O . PHE A 1 169 ? -13.488 -18.751 25.197 1.00 98.62 169 PHE A O 1
ATOM 1348 N N . SER A 1 170 ? -14.068 -18.919 27.358 1.00 98.31 170 SER A N 1
ATOM 1349 C CA . SER A 1 170 ? -12.828 -18.327 27.861 1.00 98.31 170 SER A CA 1
ATOM 1350 C C . SER A 1 170 ? -11.591 -19.112 27.433 1.00 98.31 170 SER A C 1
ATOM 1352 O O . SER A 1 170 ? -10.628 -18.499 26.982 1.00 98.31 170 SER A O 1
ATOM 1354 N N . THR A 1 171 ? -11.613 -20.443 27.536 1.00 98.25 171 THR A N 1
ATOM 1355 C CA . THR A 1 171 ? -10.496 -21.292 27.095 1.00 98.25 171 THR A CA 1
ATOM 1356 C C . THR A 1 171 ? -10.312 -21.193 25.585 1.00 98.25 171 THR A C 1
ATOM 1358 O O . THR A 1 171 ? -9.201 -20.947 25.118 1.00 98.25 171 THR A O 1
ATOM 1361 N N . TRP A 1 172 ? -11.406 -21.279 24.818 1.00 98.44 172 TRP A N 1
ATOM 1362 C CA . TRP A 1 172 ? -11.358 -21.103 23.369 1.00 98.44 172 TRP A CA 1
ATOM 1363 C C . TRP A 1 172 ? -10.738 -19.756 22.989 1.00 98.44 172 TRP A C 1
ATOM 1365 O O . TRP A 1 172 ? -9.789 -19.726 22.211 1.00 98.44 172 TRP A O 1
ATOM 1375 N N . TRP A 1 173 ? -11.226 -18.652 23.556 1.00 98.06 173 TRP A N 1
ATOM 1376 C CA . TRP A 1 173 ? -10.766 -17.308 23.220 1.00 98.06 173 TRP A CA 1
ATOM 1377 C C . TRP A 1 173 ? -9.303 -17.117 23.622 1.00 98.06 173 TRP A C 1
ATOM 1379 O O . TRP A 1 173 ? -8.501 -16.712 22.786 1.00 98.06 173 TRP A O 1
ATOM 1389 N N . ARG A 1 174 ? -8.916 -17.527 24.839 1.00 97.31 174 ARG A N 1
ATOM 1390 C CA . ARG A 1 174 ? -7.530 -17.495 25.333 1.00 97.31 174 ARG A CA 1
ATOM 1391 C C . ARG A 1 174 ? -6.560 -18.216 24.399 1.00 97.31 174 ARG A C 1
ATOM 1393 O O . ARG A 1 174 ? -5.496 -17.678 24.122 1.00 97.31 174 ARG A O 1
ATOM 1400 N N . GLU A 1 175 ? -6.912 -19.391 23.879 1.00 96.44 175 GLU A N 1
ATOM 1401 C CA . GLU A 1 175 ? -6.077 -20.112 22.904 1.00 96.44 175 GLU A CA 1
ATOM 1402 C C . GLU A 1 175 ? -5.865 -19.322 21.602 1.00 96.44 175 GLU A C 1
ATOM 1404 O O . GLU A 1 175 ? -4.767 -19.323 21.055 1.00 96.44 175 GLU A O 1
ATOM 1409 N N . ARG A 1 176 ? -6.888 -18.615 21.101 1.00 96.38 176 ARG A N 1
ATOM 1410 C CA . ARG A 1 176 ? -6.758 -17.819 19.861 1.00 96.38 176 ARG A CA 1
ATOM 1411 C C . ARG A 1 176 ? -5.963 -16.554 20.130 1.00 96.38 176 ARG A C 1
ATOM 1413 O O . ARG A 1 176 ? -5.144 -16.166 19.305 1.00 96.38 176 ARG A O 1
ATOM 1420 N N . LEU A 1 177 ? -6.168 -15.941 21.292 1.00 96.06 177 LEU A N 1
ATOM 1421 C CA . LEU A 1 177 ? -5.431 -14.750 21.685 1.00 96.06 177 LEU A CA 1
ATOM 1422 C C . LEU A 1 177 ? -3.953 -15.031 21.973 1.00 96.06 177 LEU A C 1
ATOM 1424 O O . LEU A 1 177 ? -3.124 -14.155 21.749 1.00 96.06 177 LEU A O 1
ATOM 1428 N N . ALA A 1 178 ? -3.614 -16.239 22.427 1.00 91.94 178 ALA A N 1
ATOM 1429 C CA . ALA A 1 178 ? -2.231 -16.623 22.678 1.00 91.94 178 ALA A CA 1
ATOM 1430 C C . ALA A 1 178 ? -1.380 -16.590 21.399 1.00 91.94 178 ALA A C 1
ATOM 1432 O O . ALA A 1 178 ? -0.285 -16.042 21.423 1.00 91.94 178 ALA A O 1
ATOM 1433 N N . ASP A 1 179 ? -1.884 -17.109 20.280 1.00 85.00 179 ASP A N 1
ATOM 1434 C CA . ASP A 1 179 ? -1.059 -17.283 19.074 1.00 85.00 179 ASP A CA 1
ATOM 1435 C C . ASP A 1 179 ? -1.496 -16.419 17.881 1.00 85.00 179 ASP A C 1
ATOM 1437 O O . ASP A 1 179 ? -0.748 -16.278 16.916 1.00 85.00 179 ASP A O 1
ATOM 1441 N N . TYR A 1 180 ? -2.693 -15.825 17.926 1.00 90.25 180 TYR A N 1
ATOM 1442 C CA . TYR A 1 180 ? -3.319 -15.158 16.778 1.00 90.25 180 TYR A CA 1
ATOM 1443 C C . TYR A 1 180 ? -3.990 -13.818 17.137 1.00 90.25 180 TYR A C 1
ATOM 1445 O O . TYR A 1 180 ? -4.975 -13.414 16.509 1.00 90.25 180 TYR A O 1
ATOM 1453 N N . CYS A 1 181 ? -3.468 -13.101 18.137 1.00 93.44 181 CYS A N 1
ATOM 1454 C CA . CYS A 1 181 ? -3.926 -11.753 18.496 1.00 93.44 181 CYS A CA 1
ATOM 1455 C C . CYS A 1 181 ? -3.110 -10.666 17.779 1.00 93.44 181 CYS A C 1
ATOM 1457 O O . CYS A 1 181 ? -2.388 -9.884 18.398 1.00 93.44 181 CYS A O 1
ATOM 1459 N N . TYR A 1 182 ? -3.221 -10.614 16.451 1.00 89.81 182 TYR A N 1
ATOM 1460 C CA . TYR A 1 182 ? -2.439 -9.697 15.617 1.00 89.81 182 TYR A CA 1
ATOM 1461 C C . TYR A 1 182 ? -3.299 -8.665 14.893 1.00 89.81 182 TYR A C 1
ATOM 1463 O O . TYR A 1 182 ? -4.435 -8.930 14.493 1.00 89.81 182 TYR A O 1
ATOM 1471 N N . SER A 1 183 ? -2.730 -7.484 14.652 1.00 85.88 183 SER A N 1
ATOM 1472 C CA . SER A 1 183 ? -3.295 -6.500 13.727 1.00 85.88 183 SER A CA 1
ATOM 1473 C C . SER A 1 183 ? -2.916 -6.848 12.277 1.00 85.88 183 SER A C 1
ATOM 1475 O O . SER A 1 183 ? -2.159 -6.117 11.638 1.00 85.88 183 SER A O 1
ATOM 1477 N N . ASP A 1 184 ? -3.467 -7.943 11.745 1.00 79.38 184 ASP A N 1
ATOM 1478 C CA . ASP A 1 184 ? -3.242 -8.425 10.372 1.00 79.38 184 ASP A CA 1
ATOM 1479 C C . ASP A 1 184 ? -4.543 -8.453 9.556 1.00 79.38 184 ASP A C 1
ATOM 1481 O O . ASP A 1 184 ? -5.188 -9.485 9.350 1.00 79.38 184 ASP A O 1
ATOM 1485 N N . LEU A 1 185 ? -4.925 -7.277 9.056 1.00 72.81 185 LEU A N 1
ATOM 1486 C CA . LEU A 1 185 ? -6.159 -7.112 8.289 1.00 72.81 185 LEU A CA 1
ATOM 1487 C C . LEU A 1 185 ? -6.146 -7.891 6.966 1.00 72.81 185 LEU A C 1
ATOM 1489 O O . LEU A 1 185 ? -7.214 -8.247 6.471 1.00 72.81 185 LEU A O 1
ATOM 1493 N N . SER A 1 186 ? -4.969 -8.129 6.381 1.00 68.31 186 SER A N 1
ATOM 1494 C CA . SER A 1 186 ? -4.805 -8.947 5.173 1.00 68.31 186 SER A CA 1
ATOM 1495 C C . SER A 1 186 ? -5.074 -10.424 5.445 1.00 68.31 186 SER A C 1
ATOM 1497 O O . SER A 1 186 ? -5.768 -11.060 4.655 1.00 68.31 186 SER A O 1
ATOM 1499 N N . GLY A 1 187 ? -4.592 -10.942 6.577 1.00 73.44 187 GLY A N 1
ATOM 1500 C CA . GLY A 1 187 ? -4.868 -12.295 7.064 1.00 73.44 187 GLY A CA 1
ATOM 1501 C C . GLY A 1 187 ? -6.260 -12.465 7.680 1.00 73.44 187 GLY A C 1
ATOM 1502 O O . GLY A 1 187 ? -6.609 -13.552 8.131 1.00 73.44 187 GLY A O 1
ATOM 1503 N N . GLY A 1 188 ? -7.080 -11.408 7.693 1.00 81.69 188 GLY A N 1
ATOM 1504 C CA . GLY A 1 188 ? -8.450 -11.438 8.207 1.00 81.69 188 GLY A CA 1
ATOM 1505 C C . GLY A 1 188 ? -8.564 -11.297 9.727 1.00 81.69 188 GLY A C 1
ATOM 1506 O O . GLY A 1 188 ? -9.667 -11.480 10.257 1.00 81.69 188 GLY A O 1
ATOM 1507 N N . LEU A 1 189 ? -7.470 -10.941 10.405 1.00 87.06 189 LEU A N 1
ATOM 1508 C CA . LEU A 1 189 ? -7.389 -10.736 11.848 1.00 87.06 189 LEU A CA 1
ATOM 1509 C C . LEU A 1 189 ? -7.384 -9.247 12.206 1.00 87.06 189 LEU A C 1
ATOM 1511 O O . LEU A 1 189 ? -6.907 -8.384 11.471 1.00 87.06 189 LEU A O 1
ATOM 1515 N N . PHE A 1 190 ? -7.913 -8.945 13.384 1.00 90.88 190 PHE A N 1
ATOM 1516 C CA . PHE A 1 190 ? -7.715 -7.662 14.038 1.00 90.88 190 PHE A CA 1
ATOM 1517 C C . PHE A 1 190 ? -7.833 -7.885 15.537 1.00 90.88 190 PHE A C 1
ATOM 1519 O O . PHE A 1 190 ? -8.944 -7.910 16.073 1.00 90.88 190 PHE A O 1
ATOM 1526 N N . THR A 1 191 ? -6.670 -8.130 16.144 1.00 94.50 191 THR A N 1
ATOM 1527 C CA . THR A 1 191 ? -6.493 -8.406 17.572 1.00 94.50 191 THR A CA 1
ATOM 1528 C C . THR A 1 191 ? -7.502 -9.444 18.077 1.00 94.50 191 THR A C 1
ATOM 1530 O O . THR A 1 191 ? -7.819 -10.421 17.396 1.00 94.50 191 THR A O 1
ATOM 1533 N N . ASP A 1 192 ? -8.016 -9.226 19.276 1.00 95.44 192 ASP A N 1
ATOM 1534 C CA . ASP A 1 192 ? -9.087 -9.956 19.921 1.00 95.44 192 ASP A CA 1
ATOM 1535 C C . ASP A 1 192 ? -10.455 -9.803 19.243 1.00 95.44 192 ASP A C 1
ATOM 1537 O O . ASP A 1 192 ? -11.291 -10.706 19.315 1.00 95.44 192 ASP A O 1
ATOM 1541 N N . GLN A 1 193 ? -10.684 -8.681 18.563 1.00 94.44 193 GLN A N 1
ATOM 1542 C CA . GLN A 1 193 ? -12.017 -8.247 18.169 1.00 94.44 193 GLN A CA 1
ATOM 1543 C C . GLN A 1 193 ? -12.648 -9.101 17.065 1.00 94.44 193 GLN A C 1
ATOM 1545 O O . GLN A 1 193 ? -13.815 -9.480 17.163 1.00 94.44 193 GLN A O 1
ATOM 1550 N N . ARG A 1 194 ? -11.881 -9.454 16.026 1.00 94.62 194 ARG A N 1
ATOM 1551 C CA . ARG A 1 194 ? -12.383 -10.266 14.898 1.00 94.62 194 ARG A CA 1
ATOM 1552 C C . ARG A 1 194 ? -12.798 -11.678 15.305 1.00 94.62 194 ARG A C 1
ATOM 1554 O O . ARG A 1 194 ? -13.680 -12.252 14.673 1.00 94.62 194 ARG A O 1
ATOM 1561 N N . TRP A 1 195 ? -12.219 -12.221 16.374 1.00 96.56 195 TRP A N 1
ATOM 1562 C CA . TRP A 1 195 ? -12.608 -13.531 16.897 1.00 96.56 195 TRP A CA 1
ATOM 1563 C C . TRP A 1 195 ? -14.056 -13.542 17.401 1.00 96.56 195 TRP A C 1
ATOM 1565 O O . TRP A 1 195 ? -14.752 -14.543 17.233 1.00 96.56 195 TRP A O 1
ATOM 1575 N N . ALA A 1 196 ? -14.550 -12.422 17.940 1.00 96.69 196 ALA A N 1
ATOM 1576 C CA . ALA A 1 196 ? -15.919 -12.327 18.443 1.00 96.69 196 ALA A CA 1
ATOM 1577 C C . ALA A 1 196 ? -16.992 -12.491 17.354 1.00 96.69 196 ALA A C 1
ATOM 1579 O O . ALA A 1 196 ? -18.113 -12.879 17.674 1.00 96.69 196 ALA A O 1
ATOM 1580 N N . ASP A 1 197 ? -16.659 -12.270 16.076 1.00 96.88 197 ASP A N 1
ATOM 1581 C CA . ASP A 1 197 ? -17.587 -12.483 14.955 1.00 96.88 197 ASP A CA 1
ATOM 1582 C C . ASP A 1 197 ? -18.057 -13.948 14.864 1.00 96.88 197 ASP A C 1
ATOM 1584 O O . ASP A 1 197 ? -19.161 -14.217 14.390 1.00 96.88 197 ASP A O 1
ATOM 1588 N N . LEU A 1 198 ? -17.241 -14.895 15.343 1.00 97.56 198 LEU A N 1
ATOM 1589 C CA . LEU A 1 198 ? -17.536 -16.331 15.323 1.00 97.56 198 LEU A CA 1
ATOM 1590 C C . LEU A 1 198 ? -18.367 -16.792 16.527 1.00 97.56 198 LEU A C 1
ATOM 1592 O O . LEU A 1 198 ? -18.998 -17.846 16.469 1.00 97.56 198 LEU A O 1
ATOM 1596 N N . VAL A 1 199 ? -18.387 -16.014 17.612 1.00 98.25 199 VAL A N 1
ATOM 1597 C CA . VAL A 1 199 ? -18.975 -16.425 18.897 1.00 98.25 199 VAL A CA 1
ATOM 1598 C C . VAL A 1 199 ? -20.445 -16.838 18.773 1.00 98.25 199 VAL A C 1
ATOM 1600 O O . VAL A 1 199 ? -20.763 -17.941 19.216 1.00 98.25 199 VAL A O 1
ATOM 1603 N N . PRO A 1 200 ? -21.335 -16.069 18.110 1.00 97.56 200 PRO A N 1
ATOM 1604 C CA . PRO A 1 200 ? -22.736 -16.471 17.960 1.00 97.56 200 PRO A CA 1
ATOM 1605 C C . PRO A 1 200 ? -22.946 -17.764 17.161 1.00 97.56 200 PRO A C 1
ATOM 1607 O O . PRO A 1 200 ? -24.042 -18.308 17.179 1.00 97.56 200 PRO A O 1
ATOM 1610 N N . SER A 1 201 ? -21.934 -18.219 16.413 1.00 97.50 201 SER A N 1
ATOM 1611 C CA . SER A 1 201 ? -22.002 -19.465 15.641 1.00 97.50 201 SER A CA 1
ATOM 1612 C C . SER A 1 201 ? -21.462 -20.671 16.412 1.00 97.50 201 SER A C 1
ATOM 1614 O O . SER A 1 201 ? -21.782 -21.801 16.058 1.00 97.50 201 SER A O 1
ATOM 1616 N N . PHE A 1 202 ? -20.601 -20.457 17.412 1.00 97.81 202 PHE A N 1
ATOM 1617 C CA . PHE A 1 202 ? -19.890 -21.532 18.120 1.00 97.81 202 PHE A CA 1
ATOM 1618 C C . PHE A 1 202 ? -20.443 -21.825 19.515 1.00 97.81 202 PHE A C 1
ATOM 1620 O O . PHE A 1 202 ? -20.218 -22.924 20.034 1.00 97.81 202 PHE A O 1
ATOM 1627 N N . PHE A 1 203 ? -21.117 -20.852 20.126 1.00 98.38 203 PHE A N 1
ATOM 1628 C CA . PHE A 1 203 ? -21.574 -20.923 21.508 1.00 98.38 203 PHE A CA 1
ATOM 1629 C C . PHE A 1 203 ? -23.085 -20.780 21.601 1.00 98.38 203 PHE A C 1
ATOM 1631 O O . PHE A 1 203 ? -23.681 -19.883 21.001 1.00 98.38 203 PHE A O 1
ATOM 1638 N N . ASP A 1 204 ? -23.672 -21.659 22.403 1.00 90.00 204 ASP A N 1
ATOM 1639 C CA . ASP A 1 204 ? -25.045 -21.544 22.861 1.00 90.00 204 ASP A CA 1
ATOM 1640 C C . ASP A 1 204 ? -25.030 -20.543 24.052 1.00 90.00 204 ASP A C 1
ATOM 1642 O O . ASP A 1 204 ? -23.975 -20.229 24.591 1.00 90.00 204 ASP A O 1
ATOM 1646 N N . GLU A 1 205 ? -26.137 -19.930 24.471 1.00 97.81 205 GLU A N 1
ATOM 1647 C CA . GLU A 1 205 ? -26.143 -18.926 25.574 1.00 97.81 205 GLU A CA 1
ATOM 1648 C C . GLU A 1 205 ? -25.373 -17.596 25.330 1.00 97.81 205 GLU A C 1
ATOM 1650 O O . GLU A 1 205 ? -24.815 -16.996 26.258 1.00 97.81 205 GLU A O 1
ATOM 1655 N N . VAL A 1 206 ? -25.389 -17.070 24.102 1.00 98.56 206 VAL A N 1
ATOM 1656 C CA . VAL A 1 206 ? -24.857 -15.730 23.772 1.00 98.56 206 VAL A CA 1
ATOM 1657 C C . VAL A 1 206 ? -25.978 -14.676 23.777 1.00 98.56 206 VAL A C 1
ATOM 1659 O O . VAL A 1 206 ? -26.960 -14.816 23.050 1.00 98.56 206 VAL A O 1
ATOM 1662 N N . ASP A 1 207 ? -25.827 -13.578 24.532 1.00 98.56 207 ASP A N 1
ATOM 1663 C CA . ASP A 1 207 ? -26.704 -12.393 24.450 1.00 98.56 207 ASP A CA 1
ATOM 1664 C C . ASP A 1 207 ? -25.957 -11.205 23.820 1.00 98.56 207 ASP A C 1
ATOM 1666 O O . ASP A 1 207 ? -24.923 -10.736 24.305 1.00 98.56 207 ASP A O 1
ATOM 1670 N N . ILE A 1 208 ? -26.514 -10.693 22.722 1.00 98.44 208 ILE A N 1
ATOM 1671 C CA . ILE A 1 208 ? -26.041 -9.483 22.052 1.00 98.44 208 ILE A CA 1
ATOM 1672 C C . ILE A 1 208 ? -26.804 -8.293 22.639 1.00 98.44 208 ILE A C 1
ATOM 1674 O O . ILE A 1 208 ? -27.988 -8.084 22.356 1.00 98.44 208 ILE A O 1
ATOM 1678 N N . ILE A 1 209 ? -26.111 -7.460 23.416 1.00 97.88 209 ILE A N 1
ATOM 1679 C CA . ILE A 1 209 ? -26.681 -6.283 24.073 1.00 97.88 209 ILE A CA 1
ATOM 1680 C C . ILE A 1 209 ? -26.992 -5.206 23.030 1.00 97.88 209 ILE A C 1
ATOM 1682 O O . ILE A 1 209 ? -26.156 -4.379 22.669 1.00 97.88 209 ILE A O 1
ATOM 1686 N N . ARG A 1 210 ? -28.243 -5.196 22.561 1.00 96.69 210 ARG A N 1
ATOM 1687 C CA . ARG A 1 210 ? -28.784 -4.194 21.631 1.00 96.69 210 ARG A CA 1
ATOM 1688 C C . ARG A 1 210 ? -29.358 -2.961 22.341 1.00 96.69 210 ARG A C 1
ATOM 1690 O O . ARG A 1 210 ? -30.449 -2.506 22.006 1.00 96.69 210 ARG A O 1
ATOM 1697 N N . ASP A 1 211 ? -28.645 -2.442 23.339 1.00 96.44 211 ASP A N 1
ATOM 1698 C CA . ASP A 1 211 ? -29.024 -1.207 24.036 1.00 96.44 211 ASP A CA 1
ATOM 1699 C C . ASP A 1 211 ? -28.211 -0.012 23.496 1.00 96.44 211 ASP A C 1
ATOM 1701 O O . ASP A 1 211 ? -26.981 -0.028 23.600 1.00 96.44 211 ASP A O 1
ATOM 1705 N N . PRO A 1 212 ? -28.846 1.027 22.913 1.00 96.62 212 PRO A N 1
ATOM 1706 C CA . PRO A 1 212 ? -28.132 2.185 22.371 1.00 96.62 212 PRO A CA 1
ATOM 1707 C C . PRO A 1 212 ? -27.400 3.011 23.433 1.00 96.62 212 PRO A C 1
ATOM 1709 O O . PRO A 1 212 ? -26.549 3.818 23.067 1.00 96.62 212 PRO A O 1
ATOM 1712 N N . ALA A 1 213 ? -27.695 2.827 24.720 1.00 96.94 213 ALA A N 1
ATOM 1713 C CA . ALA A 1 213 ? -26.990 3.506 25.799 1.00 96.94 213 ALA A CA 1
ATOM 1714 C C . ALA A 1 213 ? -25.687 2.798 26.228 1.00 96.94 213 ALA A C 1
ATOM 1716 O O . ALA A 1 213 ? -24.920 3.355 27.014 1.00 96.94 213 ALA A O 1
ATOM 1717 N N . CYS A 1 214 ? -25.413 1.596 25.710 1.00 97.44 214 CYS A N 1
ATOM 1718 C CA . CYS A 1 214 ? -24.181 0.847 25.961 1.00 97.44 214 CYS A CA 1
ATOM 1719 C C . CYS A 1 214 ? -23.157 1.055 24.837 1.00 97.44 214 CYS A C 1
ATOM 1721 O O . CYS A 1 214 ? -23.521 1.146 23.660 1.00 97.44 214 CYS A O 1
ATOM 1723 N N . ASN A 1 215 ? -21.874 1.077 25.203 1.00 96.69 215 ASN A N 1
ATOM 1724 C CA . ASN A 1 215 ? -20.734 1.170 24.285 1.00 96.69 215 ASN A CA 1
ATOM 1725 C C . ASN A 1 215 ? -20.887 2.307 23.260 1.00 96.69 215 ASN A C 1
ATOM 1727 O O . ASN A 1 215 ? -20.815 2.113 22.044 1.00 96.69 215 ASN A O 1
ATOM 1731 N N . VAL A 1 216 ? -21.241 3.492 23.763 1.00 97.62 216 VAL A N 1
ATOM 1732 C CA . VAL A 1 216 ? -21.459 4.689 22.941 1.00 97.62 216 VAL A CA 1
ATOM 1733 C C . VAL A 1 216 ? -20.109 5.290 22.589 1.00 97.62 216 VAL A C 1
ATOM 1735 O O . VAL A 1 216 ? -19.282 5.492 23.472 1.00 97.62 216 VAL A O 1
ATOM 1738 N N . ALA A 1 217 ? -19.885 5.584 21.312 1.00 96.38 217 ALA A N 1
ATOM 1739 C CA . ALA A 1 217 ? -18.629 6.148 20.844 1.00 96.38 217 ALA A CA 1
ATOM 1740 C C . ALA A 1 217 ? -18.775 6.811 19.474 1.00 96.38 217 ALA A C 1
ATOM 1742 O O . ALA A 1 217 ? -19.783 6.675 18.782 1.00 96.38 217 ALA A O 1
ATOM 1743 N N . THR A 1 218 ? -17.724 7.495 19.024 1.00 94.56 218 THR A N 1
ATOM 1744 C CA . THR A 1 218 ? -17.786 8.314 17.802 1.00 94.56 218 THR A CA 1
ATOM 1745 C C . THR A 1 218 ? -18.089 7.544 16.505 1.00 94.56 218 THR A C 1
ATOM 1747 O O . THR A 1 218 ? -18.502 8.166 15.529 1.00 94.56 218 THR A O 1
ATOM 1750 N N . TRP A 1 219 ? -17.948 6.212 16.478 1.00 92.12 219 TRP A N 1
ATOM 1751 C CA . TRP A 1 219 ? -18.344 5.370 15.336 1.00 92.12 219 TRP A CA 1
ATOM 1752 C C . TRP A 1 219 ? -19.837 5.011 15.299 1.00 92.12 219 TRP A C 1
ATOM 1754 O O . TRP A 1 219 ? -20.294 4.499 14.283 1.00 92.12 219 TRP A O 1
ATOM 1764 N N . ASN A 1 220 ? -20.600 5.239 16.376 1.00 94.25 220 ASN A N 1
ATOM 1765 C CA . ASN A 1 220 ? -22.033 4.916 16.430 1.00 94.25 220 ASN A CA 1
ATOM 1766 C C . ASN A 1 220 ? -22.949 6.092 16.801 1.00 94.25 220 ASN A C 1
ATOM 1768 O O . ASN A 1 220 ? -24.171 5.936 16.773 1.00 94.25 220 ASN A O 1
ATOM 1772 N N . ILE A 1 221 ? -22.388 7.281 17.050 1.00 94.50 221 ILE A N 1
ATOM 1773 C CA . ILE A 1 221 ? -23.160 8.524 17.236 1.00 94.50 221 ILE A CA 1
ATOM 1774 C C . ILE A 1 221 ? -23.878 9.016 15.969 1.00 94.50 221 ILE A C 1
ATOM 1776 O O . ILE A 1 221 ? -24.754 9.865 16.064 1.00 94.50 221 ILE A O 1
ATOM 1780 N N . SER A 1 222 ? -23.574 8.470 14.787 1.00 91.19 222 SER A N 1
ATOM 1781 C CA . SER A 1 222 ? -24.348 8.722 13.558 1.00 91.19 222 SER A CA 1
ATOM 1782 C C . SER A 1 222 ? -25.822 8.318 13.693 1.00 91.19 222 SER A C 1
ATOM 1784 O O . SER A 1 222 ? -26.680 8.917 13.051 1.00 91.19 222 SER A O 1
ATOM 1786 N N . ASN A 1 223 ? -26.112 7.331 14.549 1.00 90.19 223 ASN A N 1
ATOM 1787 C CA . ASN A 1 223 ? -27.445 6.768 14.779 1.00 90.19 223 ASN A CA 1
ATOM 1788 C C . ASN A 1 223 ? -27.894 6.883 16.249 1.00 90.19 223 ASN A C 1
ATOM 1790 O O . ASN A 1 223 ? -28.778 6.145 16.696 1.00 90.19 223 ASN A O 1
ATOM 1794 N N . ARG A 1 224 ? -27.252 7.758 17.029 1.00 94.00 224 ARG A N 1
ATOM 1795 C CA . ARG A 1 224 ? -27.535 7.949 18.455 1.00 94.00 224 ARG A CA 1
ATOM 1796 C C . ARG A 1 224 ? -27.597 9.438 18.766 1.00 94.00 224 ARG A C 1
ATOM 1798 O O . ARG A 1 224 ? -26.621 10.147 18.559 1.00 94.00 224 ARG A O 1
ATOM 1805 N N . ASP A 1 225 ? -28.733 9.881 19.281 1.00 94.50 225 ASP A N 1
ATOM 1806 C CA . ASP A 1 225 ? -28.924 11.242 19.765 1.00 94.50 225 ASP A CA 1
ATOM 1807 C C . ASP A 1 225 ? -28.424 11.340 21.204 1.00 94.50 225 ASP A C 1
ATOM 1809 O O . ASP A 1 225 ? -28.979 10.695 22.098 1.00 94.50 225 ASP A O 1
ATOM 1813 N N . VAL A 1 226 ? -27.344 12.093 21.410 1.00 97.06 226 VAL A N 1
ATOM 1814 C CA . VAL A 1 226 ? -26.718 12.286 22.719 1.00 97.06 226 VAL A CA 1
ATOM 1815 C C . VAL A 1 226 ? -27.028 13.688 23.224 1.00 97.06 226 VAL A C 1
ATOM 1817 O O . VAL A 1 226 ? -26.683 14.681 22.584 1.00 97.06 226 VAL A O 1
ATOM 1820 N N . ALA A 1 227 ? -27.643 13.765 24.402 1.00 95.94 227 ALA A N 1
ATOM 1821 C CA . ALA A 1 227 ? -28.112 15.012 24.995 1.00 95.94 227 ALA A CA 1
ATOM 1822 C C . ALA A 1 227 ? -27.905 15.044 26.516 1.00 95.94 227 ALA A C 1
ATOM 1824 O O . ALA A 1 227 ? -27.665 14.014 27.150 1.00 95.94 227 ALA A O 1
ATOM 1825 N N . GLY A 1 228 ? -28.051 16.235 27.102 1.00 95.12 228 GLY A N 1
ATOM 1826 C CA . GLY A 1 228 ? -28.049 16.449 28.549 1.00 95.12 228 GLY A CA 1
ATOM 1827 C C . GLY A 1 228 ? -26.835 17.218 29.066 1.00 95.12 228 GLY A C 1
ATOM 1828 O O . GLY A 1 228 ? -26.264 18.036 28.345 1.00 95.12 228 GLY A O 1
ATOM 1829 N N . THR A 1 229 ? -26.461 16.972 30.324 1.00 94.19 229 THR A N 1
ATOM 1830 C CA . THR A 1 229 ? -25.411 17.726 31.031 1.00 94.19 229 THR A CA 1
ATOM 1831 C C . THR A 1 229 ? -24.291 16.798 31.485 1.00 94.19 229 THR A C 1
ATOM 1833 O O . THR A 1 229 ? -24.546 15.804 32.161 1.00 94.19 229 THR A O 1
ATOM 1836 N N . VAL A 1 230 ? -23.051 17.139 31.132 1.00 94.75 230 VAL A N 1
ATOM 1837 C CA . VAL A 1 230 ? -21.844 16.397 31.523 1.00 94.75 230 VAL A CA 1
ATOM 1838 C C . VAL A 1 230 ? -21.459 16.732 32.976 1.00 94.75 230 VAL A C 1
ATOM 1840 O O . VAL A 1 230 ? -21.450 17.917 33.309 1.00 94.75 230 VAL A O 1
ATOM 1843 N N . PRO A 1 231 ? -21.078 15.750 33.820 1.00 89.62 231 PRO A N 1
ATOM 1844 C CA . PRO A 1 231 ? -21.092 14.307 33.555 1.00 89.62 231 PRO A CA 1
ATOM 1845 C C . PRO A 1 231 ? -22.411 13.599 33.933 1.00 89.62 231 PRO A C 1
ATOM 1847 O O . PRO A 1 231 ? -22.621 12.470 33.506 1.00 89.62 231 PRO A O 1
ATOM 1850 N N . ASP A 1 232 ? -23.305 14.228 34.701 1.00 85.25 232 ASP A N 1
ATOM 1851 C CA . ASP A 1 232 ? -24.312 13.493 35.491 1.00 85.25 232 ASP A CA 1
ATOM 1852 C C . ASP A 1 232 ? -25.624 13.138 34.773 1.00 85.25 232 ASP A C 1
ATOM 1854 O O . ASP A 1 232 ? -26.315 12.201 35.169 1.00 85.25 232 ASP A O 1
ATOM 1858 N N . ARG A 1 233 ? -26.038 13.903 33.756 1.00 91.62 233 ARG A N 1
ATOM 1859 C CA . ARG A 1 233 ? -27.382 13.795 33.146 1.00 91.62 233 ARG A CA 1
ATOM 1860 C C . ARG A 1 233 ? -27.321 13.520 31.652 1.00 91.62 233 ARG A C 1
ATOM 1862 O O . ARG A 1 233 ? -28.048 14.145 30.885 1.00 91.62 233 ARG A O 1
ATOM 1869 N N . LEU A 1 234 ? -26.437 12.621 31.235 1.00 96.81 234 LEU A N 1
ATOM 1870 C CA . LEU A 1 234 ? -26.296 12.240 29.833 1.00 96.81 234 LEU A CA 1
ATOM 1871 C C . LEU A 1 234 ? -27.335 11.195 29.435 1.00 96.81 234 LEU A C 1
ATOM 1873 O O . LEU A 1 234 ? -27.555 10.205 30.134 1.00 96.81 234 LEU A O 1
ATOM 1877 N N . THR A 1 235 ? -27.948 11.404 28.276 1.00 97.62 235 THR A N 1
ATOM 1878 C CA . THR A 1 235 ? -28.900 10.467 27.683 1.00 97.62 235 THR A CA 1
ATOM 1879 C C . THR A 1 235 ? -28.520 10.133 26.252 1.00 97.62 235 THR A C 1
ATOM 1881 O O . THR A 1 235 ? -27.916 10.950 25.558 1.00 97.62 235 THR A O 1
ATOM 1884 N N . VAL A 1 236 ? -28.882 8.928 25.821 1.00 97.31 236 VAL A N 1
ATOM 1885 C CA . VAL A 1 236 ? -28.757 8.440 24.454 1.00 97.31 236 VAL A CA 1
ATOM 1886 C C . VAL A 1 236 ? -30.109 7.925 23.989 1.00 97.31 236 VAL A C 1
ATOM 1888 O O . VAL A 1 236 ? -30.663 7.000 24.586 1.00 97.31 236 VAL A O 1
ATOM 1891 N N . ASN A 1 237 ? -30.661 8.533 22.939 1.00 96.00 237 ASN A N 1
ATOM 1892 C CA . ASN A 1 237 ? -32.017 8.260 22.452 1.00 96.00 237 ASN A CA 1
ATOM 1893 C C . ASN A 1 237 ? -33.065 8.331 23.587 1.00 96.00 237 ASN A C 1
ATOM 1895 O O . ASN A 1 237 ? -33.943 7.474 23.695 1.00 96.00 237 ASN A O 1
ATOM 1899 N N . GLY A 1 238 ? -32.925 9.314 24.485 1.00 95.31 238 GLY A N 1
ATOM 1900 C CA . GLY A 1 238 ? -33.808 9.525 25.639 1.00 95.31 238 GLY A CA 1
ATOM 1901 C C . GLY A 1 238 ? -33.605 8.574 26.828 1.00 95.31 238 GLY A C 1
ATOM 1902 O O . GLY A 1 238 ? -34.285 8.730 27.840 1.00 95.31 238 GLY A O 1
ATOM 1903 N N . LYS A 1 239 ? -32.679 7.608 26.752 1.00 95.88 239 LYS A N 1
ATOM 1904 C CA . LYS A 1 239 ? -32.329 6.710 27.870 1.00 95.88 239 LYS A CA 1
ATOM 1905 C C . LYS A 1 239 ? -31.054 7.172 28.577 1.00 95.88 239 LYS A C 1
ATOM 1907 O O . LYS A 1 239 ? -30.183 7.695 27.893 1.00 95.88 239 LYS A O 1
ATOM 1912 N N . PRO A 1 240 ? -30.881 6.953 29.891 1.00 97.19 240 PRO A N 1
ATOM 1913 C CA . PRO A 1 240 ? -29.621 7.255 30.577 1.00 97.19 240 PRO A CA 1
ATOM 1914 C C . PRO A 1 240 ? -28.425 6.564 29.912 1.00 97.19 240 PRO A C 1
ATOM 1916 O O . PRO A 1 240 ? -28.491 5.369 29.627 1.00 97.19 240 PRO A O 1
ATOM 1919 N N . LEU A 1 241 ? -27.347 7.310 29.659 1.00 98.12 241 LEU A N 1
ATOM 1920 C CA . LEU A 1 241 ? -26.092 6.772 29.130 1.00 98.12 241 LEU A CA 1
ATOM 1921 C C . LEU A 1 241 ? -25.525 5.732 30.106 1.00 98.12 241 LEU A C 1
ATOM 1923 O O . LEU A 1 241 ? -25.327 6.038 31.280 1.00 98.12 241 LEU A O 1
ATOM 1927 N N . VAL A 1 242 ? -25.236 4.515 29.634 1.00 97.88 242 VAL A N 1
ATOM 1928 C CA . VAL A 1 242 ? -24.680 3.455 30.488 1.00 97.88 242 VAL A CA 1
ATOM 1929 C C . VAL A 1 242 ? -23.165 3.542 30.529 1.00 97.88 242 VAL A C 1
ATOM 1931 O O . VAL A 1 242 ? -22.601 3.673 31.608 1.00 97.88 242 VAL A O 1
ATOM 1934 N N . PHE A 1 243 ? -22.499 3.506 29.375 1.00 98.19 243 PHE A N 1
ATOM 1935 C CA . PHE A 1 243 ? -21.059 3.750 29.301 1.00 98.19 243 PHE A CA 1
ATOM 1936 C C . PHE A 1 243 ? -20.643 4.298 27.937 1.00 98.19 243 PHE A C 1
ATOM 1938 O O . PHE A 1 243 ? -21.203 3.923 26.899 1.00 98.19 243 PHE A O 1
ATOM 1945 N N . TYR A 1 244 ? -19.655 5.192 27.960 1.00 98.38 244 TYR A N 1
ATOM 1946 C CA . TYR A 1 244 ? -19.074 5.824 26.779 1.00 98.38 244 TYR A CA 1
ATOM 1947 C C . TYR A 1 244 ? -17.626 5.374 26.608 1.00 98.38 244 TYR A C 1
ATOM 1949 O O . TYR A 1 244 ? -16.851 5.408 27.563 1.00 98.38 244 TYR A O 1
ATOM 1957 N N . HIS A 1 245 ? -17.268 4.990 25.388 1.00 98.38 245 HIS A N 1
ATOM 1958 C CA . HIS A 1 245 ? -15.952 4.495 25.015 1.00 98.38 245 HIS A CA 1
ATOM 1959 C C . HIS A 1 245 ? -15.225 5.573 24.193 1.00 98.38 245 HIS A C 1
ATOM 1961 O O . HIS A 1 245 ? -15.618 5.927 23.078 1.00 98.38 245 HIS A O 1
ATOM 1967 N N . PHE A 1 246 ? -14.153 6.131 24.752 1.00 97.62 246 PHE A N 1
ATOM 1968 C CA . PHE A 1 246 ? -13.363 7.219 24.174 1.00 97.62 246 PHE A CA 1
ATOM 1969 C C . PHE A 1 246 ? -12.327 6.730 23.146 1.00 97.62 246 PHE A C 1
ATOM 1971 O O . PHE A 1 246 ? -11.277 7.347 22.987 1.00 97.62 246 PHE A O 1
ATOM 1978 N N . SER A 1 247 ? -12.623 5.672 22.386 1.00 92.56 247 SER A N 1
ATOM 1979 C CA . SER A 1 247 ? -11.617 5.058 21.516 1.00 92.56 247 SER A CA 1
ATOM 1980 C C . SER A 1 247 ? -11.093 5.982 20.416 1.00 92.56 247 SER A C 1
ATOM 1982 O O . SER A 1 247 ? -11.803 6.808 19.827 1.00 92.56 247 SER A O 1
ATOM 1984 N N . GLY A 1 248 ? -9.783 5.868 20.184 1.00 88.94 248 GLY A N 1
ATOM 1985 C CA . GLY A 1 248 ? -9.028 6.713 19.267 1.00 88.94 248 GLY A CA 1
ATOM 1986 C C . GLY A 1 248 ? -8.711 8.112 19.807 1.00 88.94 248 GLY A C 1
ATOM 1987 O O . GLY A 1 248 ? -8.352 8.976 18.998 1.00 88.94 248 GLY A O 1
ATOM 1988 N N . PHE A 1 249 ? -8.838 8.347 21.122 1.00 90.00 249 PHE A N 1
ATOM 1989 C CA . PHE A 1 249 ? -8.608 9.647 21.766 1.00 90.00 249 PHE A CA 1
ATOM 1990 C C . PHE A 1 249 ? -7.233 10.249 21.440 1.00 90.00 249 PHE A C 1
ATOM 1992 O O . PHE A 1 249 ? -7.169 11.313 20.822 1.00 90.00 249 PHE A O 1
ATOM 1999 N N . ASP A 1 250 ? -6.146 9.541 21.768 1.00 86.50 250 ASP A N 1
ATOM 2000 C CA . ASP A 1 250 ? -4.773 10.071 21.660 1.00 86.50 250 ASP A CA 1
ATOM 2001 C C . ASP A 1 250 ? -4.324 10.231 20.204 1.00 86.50 250 ASP A C 1
ATOM 2003 O O . ASP A 1 250 ? -3.607 11.159 19.849 1.00 86.50 250 ASP A O 1
ATOM 2007 N N . SER A 1 251 ? -4.807 9.356 19.316 1.00 82.44 251 SER A N 1
ATOM 2008 C CA . SER A 1 251 ? -4.509 9.424 17.876 1.00 82.44 251 SER A CA 1
ATOM 2009 C C . SER A 1 251 ? -5.180 10.612 17.160 1.00 82.44 251 SER A C 1
ATOM 2011 O O . SER A 1 251 ? -4.967 10.838 15.962 1.00 82.44 251 SER A O 1
ATOM 2013 N N . GLY A 1 252 ? -6.085 11.319 17.849 1.00 86.19 252 GLY A N 1
ATOM 2014 C CA . GLY A 1 252 ? -6.955 12.344 17.276 1.00 86.19 252 GLY A CA 1
ATOM 2015 C C . GLY A 1 252 ? -8.029 11.799 16.326 1.00 86.19 252 GLY A C 1
ATOM 2016 O O . GLY A 1 252 ? -8.752 12.580 15.703 1.00 86.19 252 GLY A O 1
ATOM 2017 N N . ALA A 1 253 ? -8.156 10.474 16.174 1.00 81.75 253 ALA A N 1
ATOM 2018 C CA . ALA A 1 253 ? -9.224 9.862 15.385 1.00 81.75 253 ALA A CA 1
ATOM 2019 C C . ALA A 1 253 ? -10.604 10.176 15.981 1.00 81.75 253 ALA A C 1
ATOM 2021 O O . ALA A 1 253 ? -11.518 10.526 15.235 1.00 81.75 253 ALA A O 1
ATOM 2022 N N . GLN A 1 254 ? -10.710 10.147 17.311 1.00 92.50 254 GLN A N 1
ATOM 2023 C CA . GLN A 1 254 ? -11.925 10.483 18.053 1.00 92.50 254 GLN A CA 1
ATOM 2024 C C . GLN A 1 254 ? -12.403 11.910 17.740 1.00 92.50 254 GLN A C 1
ATOM 2026 O O . GLN A 1 254 ? -13.550 12.089 17.335 1.00 92.50 254 GLN A O 1
ATOM 2031 N N . GLN A 1 255 ? -11.508 12.906 17.794 1.00 91.75 255 GLN A N 1
ATOM 2032 C CA . GLN A 1 255 ? -11.845 14.298 17.466 1.00 91.75 255 GLN A CA 1
ATOM 2033 C C . GLN A 1 255 ? -12.338 14.436 16.021 1.00 91.75 255 GLN A C 1
ATOM 2035 O O . GLN A 1 255 ? -13.347 15.082 15.772 1.00 91.75 255 GLN A O 1
ATOM 2040 N N . LYS A 1 256 ? -11.676 13.785 15.057 1.00 88.75 256 LYS A N 1
ATOM 2041 C CA . LYS A 1 256 ? -12.072 13.849 13.636 1.00 88.75 256 LYS A CA 1
ATOM 2042 C C . LYS A 1 256 ? -13.469 13.285 13.390 1.00 88.75 256 LYS A C 1
ATOM 2044 O O . LYS A 1 256 ? -14.203 13.808 12.554 1.00 88.75 256 LYS A O 1
ATOM 2049 N N . MET A 1 257 ? -13.817 12.198 14.076 1.00 88.06 257 MET A N 1
ATOM 2050 C CA . MET A 1 257 ? -15.143 11.588 13.971 1.00 88.06 257 MET A CA 1
ATOM 2051 C C . MET A 1 257 ? -16.193 12.430 14.697 1.00 88.06 257 MET A C 1
ATOM 2053 O O . MET A 1 257 ? -17.293 12.610 14.178 1.00 88.06 257 MET A O 1
ATOM 2057 N N . LEU A 1 258 ? -15.833 13.029 15.833 1.00 92.62 258 LEU A N 1
ATOM 2058 C CA . LEU A 1 258 ? -16.679 13.971 16.557 1.00 92.62 258 LEU A CA 1
ATOM 2059 C C . LEU A 1 258 ? -16.981 15.231 15.728 1.00 92.62 258 LEU A C 1
ATOM 2061 O O . LEU A 1 258 ? -18.144 15.594 15.569 1.00 92.62 258 LEU A O 1
ATOM 2065 N N . ASP A 1 259 ? -15.970 15.830 15.094 1.00 91.62 259 ASP A N 1
ATOM 2066 C CA . ASP A 1 259 ? -16.109 16.982 14.188 1.00 91.62 259 ASP A CA 1
ATOM 2067 C C . ASP A 1 259 ? -16.998 16.688 12.982 1.00 91.62 259 ASP A C 1
ATOM 2069 O O . ASP A 1 259 ? -17.396 17.605 12.262 1.00 91.62 259 ASP A O 1
ATOM 2073 N N . LYS A 1 260 ? -17.259 15.414 12.700 1.00 89.88 260 LYS A N 1
ATOM 2074 C CA . LYS A 1 260 ? -18.032 14.964 11.552 1.00 89.88 260 LYS A CA 1
ATOM 2075 C C . LYS A 1 260 ? -19.457 14.588 11.935 1.00 89.88 260 LYS A C 1
ATOM 2077 O O . LYS A 1 260 ? -20.388 15.128 11.347 1.00 89.88 260 LYS A O 1
ATOM 2082 N N . TYR A 1 261 ? -19.614 13.710 12.921 1.00 91.06 261 TYR A N 1
ATOM 2083 C CA . TYR A 1 261 ? -20.901 13.135 13.316 1.00 91.06 261 TYR A CA 1
ATOM 2084 C C . TYR A 1 261 ? -21.507 13.785 14.566 1.00 91.06 261 TYR A C 1
ATOM 2086 O O . TYR A 1 261 ? -22.711 13.711 14.770 1.00 91.06 261 TYR A O 1
ATOM 2094 N N . GLY A 1 262 ? -20.703 14.470 15.379 1.00 90.69 262 GLY A N 1
ATOM 2095 C CA . GLY A 1 262 ? -21.133 15.106 16.626 1.00 90.69 262 GLY A CA 1
ATOM 2096 C C . GLY A 1 262 ? -21.529 16.578 16.513 1.00 90.69 262 GLY A C 1
ATOM 2097 O O . GLY A 1 262 ? -21.854 17.184 17.527 1.00 90.69 262 GLY A O 1
ATOM 2098 N N . ARG A 1 263 ? -21.509 17.188 15.316 1.00 88.19 263 ARG A N 1
ATOM 2099 C CA . ARG A 1 263 ? -21.719 18.646 15.147 1.00 88.19 263 ARG A CA 1
ATOM 2100 C C . ARG A 1 263 ? -23.039 19.165 15.715 1.00 88.19 263 ARG A C 1
ATOM 2102 O O . ARG A 1 263 ? -23.093 20.304 16.164 1.00 88.19 263 ARG A O 1
ATOM 2109 N N . SER A 1 264 ? -24.094 18.359 15.655 1.00 90.00 264 S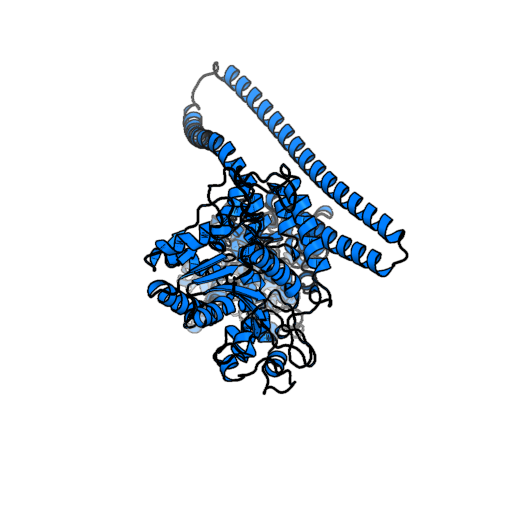ER A N 1
ATOM 2110 C CA . SER A 1 264 ? -25.415 18.696 16.197 1.00 90.00 264 SER A CA 1
ATOM 2111 C C . SER A 1 264 ? -25.540 18.439 17.701 1.00 90.00 264 SER A C 1
ATOM 2113 O O . SER A 1 264 ? -26.551 18.805 18.288 1.00 90.00 264 SER A O 1
ATOM 2115 N N . MET A 1 265 ? -24.532 17.828 18.326 1.00 94.81 265 MET A N 1
ATOM 2116 C CA . MET A 1 265 ? -24.534 17.378 19.719 1.00 94.81 265 MET A CA 1
ATOM 2117 C C . MET A 1 265 ? -23.362 18.025 20.478 1.00 94.81 265 MET A C 1
ATOM 2119 O O . MET A 1 265 ? -22.381 17.349 20.798 1.00 94.81 265 MET A O 1
ATOM 2123 N N . PRO A 1 266 ? -23.431 19.335 20.792 1.00 92.50 266 PRO A N 1
ATOM 2124 C CA . PRO A 1 266 ? -22.340 20.056 21.460 1.00 92.50 266 PRO A CA 1
ATOM 2125 C C . PRO A 1 266 ? -21.948 19.438 22.811 1.00 92.50 266 PRO A C 1
ATOM 2127 O O . PRO A 1 266 ? -20.790 19.529 23.213 1.00 92.50 266 PRO A O 1
ATOM 2130 N N . VAL A 1 267 ? -22.875 18.728 23.465 1.00 96.38 267 VAL A N 1
ATOM 2131 C CA . VAL A 1 267 ? -22.617 17.969 24.697 1.00 96.38 267 VAL A CA 1
ATOM 2132 C C . VAL A 1 267 ? -21.458 16.975 24.556 1.00 96.38 267 VAL A C 1
ATOM 2134 O O . VAL A 1 267 ? -20.725 16.757 25.515 1.00 96.38 267 VAL A O 1
ATOM 2137 N N . LEU A 1 268 ? -21.237 16.404 23.366 1.00 96.44 268 LEU A N 1
ATOM 2138 C CA . LEU A 1 268 ? -20.144 15.461 23.125 1.00 96.44 268 LEU A CA 1
ATOM 2139 C C . LEU A 1 268 ? -18.766 16.143 23.122 1.00 96.44 268 LEU A C 1
ATOM 2141 O O . LEU A 1 268 ? -17.774 15.511 23.485 1.00 96.44 268 LEU A O 1
ATOM 2145 N N . VAL A 1 269 ? -18.696 17.427 22.752 1.00 94.94 269 VAL A N 1
ATOM 2146 C CA . VAL A 1 269 ? -17.466 18.229 22.865 1.00 94.94 269 VAL A CA 1
ATOM 2147 C C . VAL A 1 269 ? -17.157 18.474 24.338 1.00 94.94 269 VAL A C 1
ATOM 2149 O O . VAL A 1 269 ? -16.055 18.169 24.787 1.00 94.94 269 VAL A O 1
ATOM 2152 N N . THR A 1 270 ? -18.157 18.894 25.115 1.00 96.44 270 THR A N 1
ATOM 2153 C CA . THR A 1 270 ? -18.019 19.070 26.568 1.00 96.44 270 THR A CA 1
ATOM 2154 C C . THR A 1 270 ? -17.656 17.757 27.268 1.00 96.44 270 THR A C 1
ATOM 2156 O O . THR A 1 270 ? -16.826 17.747 28.173 1.00 96.44 270 THR A O 1
ATOM 2159 N N . LEU A 1 271 ? -18.222 16.627 26.830 1.00 97.69 271 LEU A N 1
ATOM 2160 C CA . LEU A 1 271 ? -17.901 15.299 27.360 1.00 97.69 271 LEU A CA 1
ATOM 2161 C C . LEU A 1 271 ? -16.438 14.935 27.098 1.00 97.69 271 LEU A C 1
ATOM 2163 O O . LEU A 1 271 ? -15.754 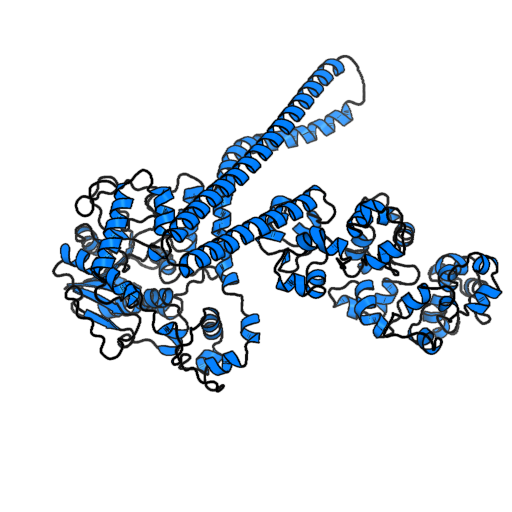14.409 27.975 1.00 97.69 271 LEU A O 1
ATOM 2167 N N . ARG A 1 272 ? -15.948 15.240 25.894 1.00 96.50 272 ARG A N 1
ATOM 2168 C CA . ARG A 1 272 ? -14.550 15.034 25.521 1.00 96.50 272 ARG A CA 1
ATOM 2169 C C . ARG A 1 272 ? -13.606 15.883 26.378 1.00 96.50 272 ARG A C 1
ATOM 2171 O O . ARG A 1 272 ? -12.611 15.356 26.867 1.00 96.50 272 ARG A O 1
ATOM 2178 N N . GLU A 1 273 ? -13.900 17.169 26.546 1.00 96.69 273 GLU A N 1
ATOM 2179 C CA . GLU A 1 273 ? -13.105 18.097 27.367 1.00 96.69 273 GLU A CA 1
ATOM 2180 C C . GLU A 1 273 ? -13.081 17.668 28.837 1.00 96.69 273 GLU A C 1
ATOM 2182 O O . GLU A 1 273 ? -12.019 17.631 29.461 1.00 96.69 273 GLU A O 1
ATOM 2187 N N . TRP A 1 274 ? -14.237 17.263 29.369 1.00 98.00 274 TRP A N 1
ATOM 2188 C CA . TRP A 1 274 ? -14.349 16.699 30.710 1.00 98.00 274 TRP A CA 1
ATOM 2189 C C . TRP A 1 274 ? -13.475 15.453 30.874 1.00 98.00 274 TRP A C 1
ATOM 2191 O O . TRP A 1 274 ? -12.714 15.368 31.836 1.00 98.00 274 TRP A O 1
ATOM 2201 N N . TYR A 1 275 ? -13.527 14.515 29.924 1.00 98.00 275 TYR A N 1
ATOM 2202 C CA . TYR A 1 275 ? -12.718 13.297 29.979 1.00 98.00 275 TYR A CA 1
ATOM 2203 C C . TYR A 1 275 ? -11.216 13.597 29.891 1.00 98.00 275 TYR A C 1
ATOM 2205 O O . TYR A 1 275 ? -10.427 13.014 30.634 1.00 98.00 275 TYR A O 1
ATOM 2213 N N . GLN A 1 276 ? -10.820 14.554 29.043 1.00 96.62 276 GLN A N 1
ATOM 2214 C CA . GLN A 1 276 ? -9.435 15.017 28.951 1.00 96.62 276 GLN A CA 1
ATOM 2215 C C . GLN A 1 276 ? -8.935 15.548 30.295 1.00 96.62 276 GLN A C 1
ATOM 2217 O O . GLN A 1 276 ? -7.880 15.132 30.772 1.00 96.62 276 GLN A O 1
ATOM 2222 N N . LYS A 1 277 ? -9.717 16.440 30.918 1.00 97.44 277 LYS A N 1
ATOM 2223 C CA . LYS A 1 277 ? -9.402 16.989 32.236 1.00 97.44 277 LYS A CA 1
ATOM 2224 C C . LYS A 1 277 ? -9.342 15.880 33.285 1.00 97.44 277 LYS A C 1
ATOM 2226 O O . LYS A 1 277 ? -8.411 15.847 34.076 1.00 97.44 277 LYS A O 1
ATOM 2231 N N . ARG A 1 278 ? -10.293 14.943 33.261 1.00 96.94 278 ARG A N 1
ATOM 2232 C CA . ARG A 1 278 ? -10.349 13.816 34.197 1.00 96.94 278 ARG A CA 1
ATOM 2233 C C . ARG A 1 278 ? -9.096 12.944 34.124 1.00 96.94 278 ARG A C 1
ATOM 2235 O O . ARG A 1 278 ? -8.570 12.590 35.172 1.00 96.94 278 ARG A O 1
ATOM 2242 N N . CYS A 1 279 ? -8.620 12.619 32.922 1.00 96.44 279 CYS A N 1
ATOM 2243 C CA . CYS A 1 279 ? -7.386 11.851 32.744 1.00 96.44 279 CYS A CA 1
ATOM 2244 C C . CYS A 1 279 ? -6.164 12.636 33.226 1.00 96.44 279 CYS A C 1
ATOM 2246 O O . CYS A 1 279 ? -5.325 12.072 33.915 1.00 96.44 279 CYS A O 1
ATOM 2248 N N . HIS A 1 280 ? -6.097 13.934 32.921 1.00 95.75 280 HIS A N 1
ATOM 2249 C CA . HIS A 1 280 ? -5.018 14.802 33.389 1.00 95.75 280 HIS A CA 1
ATOM 2250 C C . HIS A 1 280 ? -4.970 14.893 34.923 1.00 95.75 280 HIS A C 1
ATOM 2252 O O . HIS A 1 280 ? -3.916 14.691 35.512 1.00 95.75 280 HIS A O 1
ATOM 2258 N N . ASP A 1 281 ? -6.115 15.107 35.578 1.00 96.19 281 ASP A N 1
ATOM 2259 C CA . ASP A 1 281 ? -6.209 15.171 37.043 1.00 96.19 281 ASP A CA 1
ATOM 2260 C C . ASP A 1 281 ? -5.813 13.836 37.716 1.00 96.19 281 ASP A C 1
ATOM 2262 O O . ASP A 1 281 ? -5.376 13.817 38.866 1.00 96.19 281 ASP A O 1
ATOM 2266 N N . LEU A 1 282 ? -6.003 12.707 37.021 1.00 96.25 282 LEU A N 1
ATOM 2267 C CA . LEU A 1 282 ? -5.648 11.367 37.503 1.00 96.25 282 LEU A CA 1
ATOM 2268 C C . LEU A 1 282 ? -4.200 10.970 37.188 1.00 96.25 282 LEU A C 1
ATOM 2270 O O . LEU A 1 282 ? -3.726 9.964 37.727 1.00 96.25 282 LEU A O 1
ATOM 2274 N N . ASP A 1 283 ? -3.496 11.734 36.355 1.00 92.94 283 ASP A N 1
ATOM 2275 C CA . ASP A 1 283 ? -2.092 11.496 36.038 1.00 92.94 283 ASP A CA 1
ATOM 2276 C C . ASP A 1 283 ? -1.161 12.205 37.028 1.00 92.94 283 ASP A C 1
ATOM 2278 O O . ASP A 1 283 ? -0.487 13.187 36.727 1.00 92.94 283 ASP A O 1
ATOM 2282 N N . THR A 1 284 ? -1.131 11.697 38.257 1.00 81.94 284 THR A N 1
ATOM 2283 C CA . THR A 1 284 ? -0.381 12.313 39.360 1.00 81.94 284 THR A CA 1
ATOM 2284 C C . THR A 1 284 ? 1.132 12.119 39.274 1.00 81.94 284 THR A C 1
ATOM 2286 O O . THR A 1 284 ? 1.863 12.726 40.052 1.00 81.94 284 THR A O 1
ATOM 2289 N N . SER A 1 285 ? 1.613 11.247 38.387 1.00 84.12 285 SER A N 1
ATOM 2290 C CA . SER A 1 285 ? 3.022 10.828 38.351 1.00 84.12 285 SER A CA 1
ATOM 2291 C C . SER A 1 285 ? 3.624 10.844 36.945 1.00 84.12 285 SER A C 1
ATOM 2293 O O . SER A 1 285 ? 4.707 10.299 36.747 1.00 84.12 285 SER A O 1
ATOM 2295 N N . GLY A 1 286 ? 2.947 11.471 35.977 1.00 87.19 286 GLY A N 1
ATOM 2296 C CA . GLY A 1 286 ? 3.423 11.567 34.594 1.00 87.19 286 GLY A CA 1
ATOM 2297 C C . GLY A 1 286 ? 3.441 10.221 33.872 1.00 87.19 286 GLY A C 1
ATOM 2298 O O . GLY A 1 286 ? 4.277 9.998 32.998 1.00 87.19 286 GLY A O 1
ATOM 2299 N N . PHE A 1 287 ? 2.536 9.314 34.242 1.00 90.88 287 PHE A N 1
ATOM 2300 C CA . PHE A 1 287 ? 2.412 8.003 33.623 1.00 90.88 287 PHE A CA 1
ATOM 2301 C C . PHE A 1 287 ? 2.132 8.122 32.128 1.00 90.88 287 PHE A C 1
ATOM 2303 O O . PHE A 1 287 ? 2.707 7.356 31.363 1.00 90.88 287 PHE A O 1
ATOM 2310 N N . SER A 1 288 ? 1.315 9.092 31.692 1.00 88.75 288 SER A N 1
ATOM 2311 C CA . SER A 1 288 ? 0.890 9.218 30.285 1.00 88.75 288 SER A CA 1
ATOM 2312 C C . SER A 1 288 ? 2.050 9.370 29.293 1.00 88.75 288 SER A C 1
ATOM 2314 O O . SER A 1 288 ? 1.897 9.027 28.122 1.00 88.75 288 SER A O 1
ATOM 2316 N N . GLU A 1 289 ? 3.207 9.844 29.759 1.00 89.06 289 GLU A N 1
ATOM 2317 C CA . GLU A 1 289 ? 4.413 10.052 28.950 1.00 89.06 289 GLU A CA 1
ATOM 2318 C C . GLU A 1 289 ? 5.378 8.852 28.981 1.00 89.06 289 GLU A C 1
ATOM 2320 O O . GLU A 1 289 ? 6.362 8.821 28.240 1.00 89.06 289 GLU A O 1
ATOM 2325 N N . MET A 1 290 ? 5.124 7.847 29.828 1.00 90.25 290 MET A N 1
ATOM 2326 C CA . MET A 1 290 ? 5.986 6.670 29.932 1.00 90.25 290 MET A CA 1
ATOM 2327 C C . MET A 1 290 ? 5.862 5.802 28.674 1.00 90.25 290 MET A C 1
ATOM 2329 O O . MET A 1 290 ? 4.758 5.412 28.288 1.00 90.25 290 MET A O 1
ATOM 2333 N N . PRO A 1 291 ? 6.968 5.449 28.008 1.00 91.56 291 PRO A N 1
ATOM 2334 C CA . PRO A 1 291 ? 6.890 4.529 26.893 1.00 91.56 291 PRO A CA 1
ATOM 2335 C C . PRO A 1 291 ? 6.731 3.094 27.418 1.00 91.56 291 PRO A C 1
ATOM 2337 O O . PRO A 1 291 ? 7.182 2.767 28.514 1.00 91.56 291 PRO A O 1
ATOM 2340 N N . TRP A 1 292 ? 6.114 2.222 26.625 1.00 94.38 292 TRP A N 1
ATOM 2341 C CA . TRP A 1 292 ? 5.967 0.815 26.995 1.00 94.38 292 TRP A CA 1
ATOM 2342 C C . TRP A 1 292 ? 7.335 0.120 27.014 1.00 94.38 292 TRP A C 1
ATOM 2344 O O . TRP A 1 292 ? 8.080 0.198 26.034 1.00 94.38 292 TRP A O 1
ATOM 2354 N N . ARG A 1 293 ? 7.671 -0.588 28.100 1.00 92.38 293 ARG A N 1
ATOM 2355 C CA . ARG A 1 293 ? 8.993 -1.213 28.299 1.00 92.38 293 ARG A CA 1
ATOM 2356 C C . ARG A 1 293 ? 9.447 -2.074 27.122 1.00 92.38 293 ARG A C 1
ATOM 2358 O O . ARG A 1 293 ? 10.605 -2.010 26.719 1.00 92.38 293 ARG A O 1
ATOM 2365 N N . TYR A 1 294 ? 8.545 -2.874 26.563 1.00 95.38 294 TYR A N 1
ATOM 2366 C CA . TYR A 1 294 ? 8.885 -3.830 25.509 1.00 95.38 294 TYR A CA 1
ATOM 2367 C C . TYR A 1 294 ? 8.974 -3.209 24.113 1.00 95.38 294 TYR A C 1
ATOM 2369 O O . TYR A 1 294 ? 9.169 -3.944 23.149 1.00 95.38 294 TYR A O 1
ATOM 2377 N N . ASP A 1 295 ? 8.865 -1.884 23.972 1.00 94.44 295 ASP A N 1
ATOM 2378 C CA . ASP A 1 295 ? 9.247 -1.181 22.740 1.00 94.44 295 ASP A CA 1
ATOM 2379 C C . ASP A 1 295 ? 10.761 -0.977 22.607 1.00 94.44 295 ASP A C 1
ATOM 2381 O O . ASP A 1 295 ? 11.213 -0.454 21.585 1.00 94.44 295 ASP A O 1
ATOM 2385 N N . PHE A 1 296 ? 11.553 -1.417 23.587 1.00 95.25 296 PHE A N 1
ATOM 2386 C CA . PHE A 1 296 ? 13.005 -1.278 23.582 1.00 95.25 296 PHE A CA 1
ATOM 2387 C C . PHE A 1 296 ? 13.713 -2.607 23.836 1.00 95.25 296 PHE A C 1
ATOM 2389 O O . PHE A 1 296 ? 13.221 -3.477 24.554 1.00 95.25 296 PHE A O 1
ATOM 2396 N N . TYR A 1 297 ? 14.897 -2.739 23.245 1.00 95.12 297 TYR A N 1
ATOM 2397 C CA . TYR A 1 297 ? 15.895 -3.715 23.662 1.00 95.12 297 TYR A CA 1
ATOM 2398 C C . TYR A 1 297 ? 16.465 -3.342 25.041 1.00 95.12 297 TYR A C 1
ATOM 2400 O O . TYR A 1 297 ? 16.320 -2.205 25.498 1.00 95.12 297 TYR A O 1
ATOM 2408 N N . ASP A 1 298 ? 17.160 -4.275 25.693 1.00 92.81 298 ASP A N 1
ATOM 2409 C CA . ASP A 1 298 ? 17.756 -4.067 27.025 1.00 92.81 298 ASP A CA 1
ATOM 2410 C C . ASP A 1 298 ? 18.787 -2.923 27.094 1.00 92.81 298 ASP A C 1
ATOM 2412 O O . ASP A 1 298 ? 18.999 -2.342 28.157 1.00 92.81 298 ASP A O 1
ATOM 2416 N N . ASN A 1 299 ? 19.375 -2.542 25.960 1.00 89.25 299 ASN A N 1
ATOM 2417 C CA . ASN A 1 299 ? 20.281 -1.403 25.833 1.00 89.25 299 ASN A CA 1
ATOM 2418 C C . ASN A 1 299 ? 19.583 -0.065 25.508 1.00 89.25 299 ASN A C 1
ATOM 2420 O O . ASN A 1 299 ? 20.259 0.932 25.256 1.00 89.25 299 ASN A O 1
ATOM 2424 N N . GLY A 1 300 ? 18.247 -0.033 25.485 1.00 90.25 300 GLY A N 1
ATOM 2425 C CA . GLY A 1 300 ? 17.449 1.175 25.264 1.00 90.25 300 GLY A CA 1
ATOM 2426 C C . GLY A 1 300 ? 17.196 1.538 23.798 1.00 90.25 300 GLY A C 1
ATOM 2427 O O . GLY A 1 300 ? 16.494 2.516 23.533 1.00 90.25 300 GLY A O 1
ATOM 2428 N N . PHE A 1 301 ? 17.704 0.776 22.821 1.00 90.62 301 PHE A N 1
ATOM 2429 C CA . PHE A 1 301 ? 17.336 1.003 21.421 1.00 90.62 301 PHE A CA 1
ATOM 2430 C C . PHE A 1 301 ? 15.904 0.560 21.142 1.00 90.62 301 PHE A C 1
ATOM 2432 O O . PHE A 1 301 ? 15.454 -0.490 21.594 1.00 90.62 301 PHE A O 1
ATOM 2439 N N . ARG A 1 302 ? 15.195 1.343 20.328 1.00 93.00 302 ARG A N 1
ATOM 2440 C CA . ARG A 1 302 ? 13.807 1.056 19.966 1.00 93.00 302 ARG A CA 1
ATOM 2441 C C . ARG A 1 302 ? 13.702 -0.162 19.044 1.00 93.00 302 ARG A C 1
ATOM 2443 O O . ARG A 1 302 ? 14.376 -0.240 18.015 1.00 93.00 302 ARG A O 1
ATOM 2450 N N . ILE A 1 303 ? 12.791 -1.070 19.370 1.00 90.94 303 ILE A N 1
ATOM 2451 C CA . ILE A 1 303 ? 12.387 -2.192 18.525 1.00 90.94 303 ILE A CA 1
ATOM 2452 C C . ILE A 1 303 ? 11.417 -1.663 17.466 1.00 90.94 303 ILE A C 1
ATOM 2454 O O . ILE A 1 303 ? 10.361 -1.113 17.782 1.00 90.94 303 ILE A O 1
ATOM 2458 N N . LYS A 1 304 ? 11.775 -1.811 16.189 1.00 85.38 304 LYS A N 1
ATOM 2459 C CA . LYS A 1 304 ? 10.928 -1.378 15.074 1.00 85.38 304 LYS A CA 1
ATOM 2460 C C . LYS A 1 304 ? 9.890 -2.456 14.716 1.00 85.38 304 LYS A C 1
ATOM 2462 O O . LYS A 1 304 ? 10.138 -3.636 14.981 1.00 85.38 304 LYS A O 1
ATOM 2467 N N . PRO A 1 305 ? 8.749 -2.100 14.093 1.00 80.00 305 PRO A N 1
ATOM 2468 C CA . PRO A 1 305 ? 7.732 -3.071 13.676 1.00 80.00 305 PRO A CA 1
ATOM 2469 C C . PRO A 1 305 ? 8.282 -4.231 12.833 1.00 80.00 305 PRO A C 1
ATOM 2471 O O . PRO A 1 305 ? 7.909 -5.381 13.045 1.00 80.00 305 PRO A O 1
ATOM 2474 N N . GLU A 1 306 ? 9.214 -3.947 11.928 1.00 78.69 306 GLU A N 1
ATOM 2475 C CA . GLU A 1 306 ? 9.876 -4.928 11.070 1.00 78.69 306 GLU A CA 1
ATOM 2476 C C . GLU A 1 306 ? 10.717 -5.953 11.852 1.00 78.69 306 GLU A C 1
ATOM 2478 O O . GLU A 1 306 ? 10.750 -7.122 11.475 1.00 78.69 306 GLU A O 1
ATOM 2483 N N . HIS A 1 307 ? 11.305 -5.568 12.993 1.00 89.75 307 HIS A N 1
ATOM 2484 C CA . HIS A 1 307 ? 12.045 -6.493 13.861 1.00 89.75 307 HIS A CA 1
ATOM 2485 C C . HIS A 1 307 ? 11.098 -7.529 14.481 1.00 89.75 307 HIS A C 1
ATOM 2487 O O . HIS A 1 307 ? 11.408 -8.718 14.537 1.00 89.75 307 HIS A O 1
ATOM 2493 N N . ARG A 1 308 ? 9.916 -7.078 14.928 1.00 89.81 308 ARG A N 1
ATOM 2494 C CA . ARG A 1 308 ? 8.878 -7.968 15.465 1.00 89.81 308 ARG A CA 1
ATOM 2495 C C . ARG A 1 308 ? 8.337 -8.883 14.372 1.00 89.81 308 ARG A C 1
ATOM 2497 O O . ARG A 1 308 ? 8.120 -10.064 14.621 1.00 89.81 308 ARG A O 1
ATOM 2504 N N . LEU A 1 309 ? 8.138 -8.341 13.167 1.00 82.31 309 LEU A N 1
ATOM 2505 C CA . LEU A 1 309 ? 7.593 -9.082 12.034 1.00 82.31 309 LEU A CA 1
ATOM 2506 C C . LEU A 1 309 ? 8.536 -10.198 11.576 1.00 82.31 309 LEU A C 1
ATOM 2508 O O . LEU A 1 309 ? 8.085 -11.332 11.450 1.00 82.31 309 LEU A O 1
ATOM 2512 N N . ILE A 1 310 ? 9.829 -9.919 11.375 1.00 81.25 310 ILE A N 1
ATOM 2513 C CA . ILE A 1 310 ? 10.775 -10.960 10.944 1.00 81.25 310 ILE A CA 1
ATOM 2514 C C . ILE A 1 310 ? 10.900 -12.069 11.988 1.00 81.25 310 ILE A C 1
ATOM 2516 O O . ILE A 1 310 ? 10.828 -13.242 11.636 1.00 81.25 310 ILE A O 1
ATOM 2520 N N . TYR A 1 311 ? 10.983 -11.705 13.272 1.00 86.88 311 TYR A N 1
ATOM 2521 C CA . TYR A 1 311 ? 11.041 -12.669 14.368 1.00 86.88 311 TYR A CA 1
ATOM 2522 C C . TYR A 1 311 ? 9.763 -13.518 14.451 1.00 86.88 311 TYR A C 1
ATOM 2524 O O . TYR A 1 311 ? 9.829 -14.727 14.638 1.00 86.88 311 TYR A O 1
ATOM 2532 N N . ARG A 1 312 ? 8.589 -12.906 14.238 1.00 86.19 312 ARG A N 1
ATOM 2533 C CA . ARG A 1 312 ? 7.290 -13.597 14.190 1.00 86.19 312 ARG A CA 1
ATOM 2534 C C . ARG A 1 312 ? 7.192 -14.584 13.021 1.00 86.19 312 ARG A C 1
ATOM 2536 O O . ARG A 1 312 ? 6.608 -15.649 13.183 1.00 86.19 312 ARG A O 1
ATOM 2543 N N . MET A 1 313 ? 7.720 -14.227 11.851 1.00 77.44 313 MET A N 1
ATOM 2544 C CA . MET A 1 313 ? 7.598 -15.031 10.628 1.00 77.44 313 MET A CA 1
ATOM 2545 C C . MET A 1 313 ? 8.605 -16.187 10.555 1.00 77.44 313 MET A C 1
ATOM 2547 O O . MET A 1 313 ? 8.389 -17.135 9.798 1.00 77.44 313 MET A O 1
ATOM 2551 N N . ARG A 1 314 ? 9.698 -16.124 11.322 1.00 78.75 314 ARG A N 1
ATOM 2552 C CA . ARG A 1 314 ? 10.819 -17.063 11.240 1.00 78.75 314 ARG A CA 1
ATOM 2553 C C . ARG A 1 314 ? 10.968 -17.888 12.510 1.00 78.75 314 ARG A C 1
ATOM 2555 O O . ARG A 1 314 ? 11.557 -17.461 13.502 1.00 78.75 314 ARG A O 1
ATOM 2562 N N . LYS A 1 315 ? 10.462 -19.120 12.449 1.00 83.75 315 LYS A N 1
ATOM 2563 C CA . LYS A 1 315 ? 10.520 -20.074 13.563 1.00 83.75 315 LYS A CA 1
ATOM 2564 C C . LYS A 1 315 ? 11.956 -20.429 13.960 1.00 83.75 315 LYS A C 1
ATOM 2566 O O . LYS A 1 315 ? 12.225 -20.609 15.141 1.00 83.75 315 LYS A O 1
ATOM 2571 N N . ASP A 1 316 ? 12.870 -20.474 12.996 1.00 87.75 316 ASP A N 1
ATOM 2572 C CA . ASP A 1 316 ? 14.299 -20.683 13.238 1.00 87.75 316 ASP A CA 1
ATOM 2573 C C . ASP A 1 316 ? 14.897 -19.581 14.128 1.00 87.75 316 ASP A C 1
ATOM 2575 O O . ASP A 1 316 ? 15.697 -19.878 15.012 1.00 87.75 316 ASP A O 1
ATOM 2579 N N . LEU A 1 317 ? 14.457 -18.327 13.968 1.00 89.31 317 LEU A N 1
ATOM 2580 C CA . LEU A 1 317 ? 14.893 -17.218 14.823 1.00 89.31 317 LEU A CA 1
ATOM 2581 C C . LEU A 1 317 ? 14.273 -17.294 16.222 1.00 89.31 317 LEU A C 1
ATOM 2583 O O . LEU A 1 317 ? 14.964 -17.023 17.203 1.00 89.31 317 LEU A O 1
ATOM 2587 N N . GLU A 1 318 ? 13.003 -17.695 16.337 1.00 88.50 318 GLU A N 1
ATOM 2588 C CA . GLU A 1 318 ? 12.364 -17.922 17.642 1.00 88.50 318 GLU A CA 1
ATOM 2589 C C . GLU A 1 318 ? 13.058 -19.049 18.430 1.00 88.50 318 GLU A C 1
ATOM 2591 O O . GLU A 1 318 ? 13.234 -18.953 19.645 1.00 88.50 318 GLU A O 1
ATOM 2596 N N . GLU A 1 319 ? 13.469 -20.118 17.746 1.00 90.62 319 GLU A N 1
ATOM 2597 C CA . GLU A 1 319 ? 14.195 -21.240 18.347 1.00 90.62 319 GLU A CA 1
ATOM 2598 C C . GLU A 1 319 ? 15.636 -20.865 18.719 1.00 90.62 319 GLU A C 1
ATOM 2600 O O . GLU A 1 319 ? 16.104 -21.240 19.796 1.00 90.62 319 GLU A O 1
ATOM 2605 N N . ALA A 1 320 ? 16.324 -20.095 17.871 1.00 90.94 320 ALA A N 1
ATOM 2606 C CA . ALA A 1 320 ? 17.699 -19.663 18.112 1.00 90.94 320 ALA A CA 1
ATOM 2607 C C . ALA A 1 320 ? 17.812 -18.593 19.212 1.00 90.94 320 ALA A C 1
ATOM 2609 O O . ALA A 1 320 ? 18.777 -18.594 19.980 1.00 90.94 320 ALA A O 1
ATOM 2610 N N . PHE A 1 321 ? 16.837 -17.686 19.308 1.00 93.19 321 PHE A N 1
ATOM 2611 C CA . PHE A 1 321 ? 16.878 -16.534 20.209 1.00 93.19 321 PHE A CA 1
ATOM 2612 C C . PHE A 1 321 ? 15.674 -16.526 21.151 1.00 93.19 321 PHE A C 1
ATOM 2614 O O . PHE A 1 321 ? 14.732 -15.756 20.975 1.00 93.19 321 PHE A O 1
ATOM 2621 N N . VAL A 1 322 ? 15.729 -17.364 22.191 1.00 89.44 322 VAL A N 1
ATOM 2622 C CA . VAL A 1 322 ? 14.651 -17.512 23.190 1.00 89.44 322 VAL A CA 1
ATOM 2623 C C . VAL A 1 322 ? 14.306 -16.187 23.886 1.00 89.44 322 VAL A C 1
ATOM 2625 O O . VAL A 1 322 ? 13.134 -15.917 24.140 1.00 89.44 322 VAL A O 1
ATOM 2628 N N . ASN A 1 323 ? 15.312 -15.349 24.163 1.00 93.94 323 ASN A N 1
ATOM 2629 C CA . ASN A 1 323 ? 15.119 -13.975 24.625 1.00 93.94 323 ASN A CA 1
ATOM 2630 C C . ASN A 1 323 ? 15.615 -12.980 23.555 1.00 93.94 323 ASN A C 1
ATOM 2632 O O . ASN A 1 323 ? 16.811 -12.679 23.502 1.00 93.94 323 ASN A O 1
ATOM 2636 N N . PRO A 1 324 ? 14.722 -12.464 22.696 1.00 95.50 324 PRO A N 1
ATOM 2637 C CA . PRO A 1 324 ? 15.092 -11.557 21.608 1.00 95.50 324 PRO A CA 1
ATOM 2638 C C . PRO A 1 324 ? 15.311 -10.099 22.047 1.00 95.50 324 PRO A C 1
ATOM 2640 O O . PRO A 1 324 ? 15.737 -9.286 21.229 1.00 95.50 324 PRO A O 1
ATOM 2643 N N . PHE A 1 325 ? 15.055 -9.748 23.315 1.00 95.62 325 PHE A N 1
ATOM 2644 C CA . PHE A 1 325 ? 15.264 -8.387 23.829 1.00 95.62 325 PHE A CA 1
ATOM 2645 C C . PHE A 1 325 ? 16.730 -8.062 24.128 1.00 95.62 325 PHE A C 1
ATOM 2647 O O . PHE A 1 325 ? 17.071 -6.887 24.271 1.00 95.62 325 PHE A O 1
ATOM 2654 N N . THR A 1 326 ? 17.597 -9.074 24.219 1.00 92.94 326 THR A N 1
ATOM 2655 C CA . THR A 1 326 ? 19.021 -8.865 24.480 1.00 92.94 326 THR A CA 1
ATOM 2656 C C . THR A 1 326 ? 19.703 -8.231 23.278 1.00 92.94 326 THR A C 1
ATOM 2658 O O . THR A 1 326 ? 19.728 -8.817 22.194 1.00 92.94 326 THR A O 1
ATOM 2661 N N . ALA A 1 327 ? 20.309 -7.061 23.469 1.00 85.19 327 ALA A N 1
ATOM 2662 C CA . ALA A 1 327 ? 21.019 -6.353 22.420 1.00 85.19 327 ALA A CA 1
ATOM 2663 C C . ALA A 1 327 ? 22.536 -6.403 22.611 1.00 85.19 327 ALA A C 1
ATOM 2665 O O . ALA A 1 327 ? 23.194 -5.444 23.017 1.00 85.19 327 ALA A O 1
ATOM 2666 N N . SER A 1 328 ? 23.100 -7.554 22.241 1.00 80.62 328 SER A N 1
ATOM 2667 C CA . SER A 1 328 ? 24.539 -7.747 22.071 1.00 80.62 328 SER A CA 1
ATOM 2668 C C . SER A 1 328 ? 24.915 -7.574 20.598 1.00 80.62 328 SER A C 1
ATOM 2670 O O . SER A 1 328 ? 24.188 -7.999 19.707 1.00 80.62 328 SER A O 1
ATOM 2672 N N . THR A 1 329 ? 26.085 -7.008 20.305 1.00 72.81 329 THR A N 1
ATOM 2673 C CA . THR A 1 329 ? 26.623 -6.993 18.931 1.00 72.81 329 THR A CA 1
ATOM 2674 C C . THR A 1 329 ? 27.079 -8.376 18.458 1.00 72.81 329 THR A C 1
ATOM 2676 O O . THR A 1 329 ? 27.406 -8.550 17.289 1.00 72.81 329 THR A O 1
ATOM 2679 N N . SER A 1 330 ? 27.087 -9.382 19.339 1.00 72.31 330 SER A N 1
ATOM 2680 C CA . SER A 1 330 ? 27.343 -10.765 18.949 1.00 72.31 330 SER A CA 1
ATOM 2681 C C . SER A 1 330 ? 26.136 -11.385 18.235 1.00 72.31 330 SER A C 1
ATOM 2683 O O . SER A 1 330 ? 24.991 -11.212 18.659 1.00 72.31 330 SER A O 1
ATOM 2685 N N . ASN A 1 331 ? 26.399 -12.231 17.232 1.00 69.19 331 ASN A N 1
ATOM 2686 C CA . ASN A 1 331 ? 25.382 -13.055 16.553 1.00 69.19 331 ASN A CA 1
ATOM 2687 C C . ASN A 1 331 ? 24.712 -14.101 17.464 1.00 69.19 331 ASN A C 1
ATOM 2689 O O . ASN A 1 331 ? 23.900 -14.895 17.003 1.00 69.19 331 ASN A O 1
ATOM 2693 N N . LYS A 1 332 ? 25.041 -14.113 18.761 1.00 80.56 332 LYS A N 1
ATOM 2694 C CA . LYS A 1 332 ? 24.355 -14.909 19.784 1.00 80.56 332 LYS A CA 1
ATOM 2695 C C . LYS A 1 332 ? 23.078 -14.238 20.298 1.00 80.56 332 LYS A C 1
ATOM 2697 O O . LYS A 1 332 ? 22.362 -14.844 21.084 1.00 80.56 332 LYS A O 1
ATOM 2702 N N . SER A 1 333 ? 22.799 -13.004 19.878 1.00 91.31 333 SER A N 1
ATOM 2703 C CA . SER A 1 333 ? 21.547 -12.309 20.169 1.00 91.31 333 SER A CA 1
ATOM 2704 C C . SER A 1 333 ? 20.791 -11.985 18.885 1.00 91.31 333 SER A C 1
ATOM 2706 O O . SER A 1 333 ? 21.409 -11.787 17.836 1.00 91.31 333 SER A O 1
ATOM 2708 N N . PHE A 1 334 ? 19.465 -11.878 18.982 1.00 92.50 334 PHE A N 1
ATOM 2709 C CA . PHE A 1 334 ? 18.626 -11.521 17.839 1.00 92.50 334 PHE A CA 1
ATOM 2710 C C . PHE A 1 334 ? 19.013 -10.153 17.260 1.00 92.50 334 PHE A C 1
ATOM 2712 O O . PHE A 1 334 ? 19.118 -10.007 16.047 1.00 92.50 334 PHE A O 1
ATOM 2719 N N . TYR A 1 335 ? 19.311 -9.171 18.116 1.00 91.69 335 TYR A N 1
ATOM 2720 C CA . TYR A 1 335 ? 19.776 -7.847 17.696 1.00 91.69 335 TYR A CA 1
ATOM 2721 C C . TYR A 1 335 ? 21.083 -7.904 16.888 1.00 91.69 335 TYR A C 1
ATOM 2723 O O . TYR A 1 335 ? 21.197 -7.266 15.842 1.00 91.69 335 TYR A O 1
ATOM 2731 N N . GLY A 1 336 ? 22.071 -8.678 17.350 1.00 88.00 336 GLY A N 1
ATOM 2732 C CA . GLY A 1 336 ? 23.339 -8.858 16.639 1.00 88.00 336 GLY A CA 1
ATOM 2733 C C . GLY A 1 336 ? 23.165 -9.587 15.307 1.00 88.00 336 GLY A C 1
ATOM 2734 O O . GLY A 1 336 ? 23.726 -9.158 14.298 1.00 88.00 336 GLY A O 1
ATOM 2735 N N . TRP A 1 337 ? 22.317 -10.622 15.282 1.00 91.50 337 TRP A N 1
ATOM 2736 C CA . TRP A 1 337 ? 21.932 -11.300 14.044 1.00 91.50 337 TRP A CA 1
ATOM 2737 C C . TRP A 1 337 ? 21.277 -10.326 13.061 1.00 91.50 337 TRP A C 1
ATOM 2739 O O . TRP A 1 337 ? 21.695 -10.259 11.910 1.00 91.50 337 TRP A O 1
ATOM 2749 N N . LEU A 1 338 ? 20.325 -9.512 13.519 1.00 87.88 338 LEU A N 1
ATOM 2750 C CA . LEU A 1 338 ? 19.615 -8.547 12.684 1.00 87.88 338 LEU A CA 1
ATOM 2751 C C . LEU A 1 338 ? 20.560 -7.502 12.076 1.00 87.88 338 LEU A C 1
ATOM 2753 O O . LEU A 1 338 ? 20.471 -7.200 10.890 1.00 87.88 338 LEU A O 1
ATOM 2757 N N . ASN A 1 339 ? 21.502 -6.981 12.867 1.00 84.00 339 ASN A N 1
ATOM 2758 C CA . ASN A 1 339 ? 22.497 -6.022 12.379 1.00 84.00 339 ASN A CA 1
ATOM 2759 C C . ASN A 1 339 ? 23.436 -6.621 11.326 1.00 84.00 339 ASN A C 1
ATOM 2761 O O . ASN A 1 339 ? 23.914 -5.890 10.465 1.00 84.00 339 ASN A O 1
ATOM 2765 N N . SER A 1 340 ? 23.686 -7.929 11.391 1.00 81.69 340 SER A N 1
ATOM 2766 C CA . SER A 1 340 ? 24.506 -8.646 10.410 1.00 81.69 340 SER A CA 1
ATOM 2767 C C . SER A 1 340 ? 23.723 -9.083 9.165 1.00 81.69 340 SER A C 1
ATOM 2769 O O . SER A 1 340 ? 24.334 -9.556 8.215 1.00 81.69 340 SER A O 1
ATOM 2771 N N . ASN A 1 341 ? 22.392 -8.952 9.169 1.00 80.00 341 ASN A N 1
ATOM 2772 C CA . ASN A 1 341 ? 21.493 -9.436 8.118 1.00 80.00 341 ASN A CA 1
ATOM 2773 C C . ASN A 1 341 ? 20.468 -8.352 7.733 1.00 80.00 341 ASN A C 1
ATOM 2775 O O . ASN A 1 341 ? 19.269 -8.619 7.658 1.00 80.00 341 ASN A O 1
ATOM 2779 N N . GLN A 1 342 ? 20.920 -7.108 7.527 1.00 71.00 342 GLN A N 1
ATOM 2780 C CA . GLN A 1 342 ? 20.011 -5.996 7.210 1.00 71.00 342 GLN A CA 1
ATOM 2781 C C . GLN A 1 342 ? 19.259 -6.198 5.886 1.00 71.00 342 GLN A C 1
ATOM 2783 O O . GLN A 1 342 ? 18.095 -5.814 5.806 1.00 71.00 342 GLN A O 1
ATOM 2788 N N . ASP A 1 343 ? 19.859 -6.883 4.913 1.00 61.44 343 ASP A N 1
ATOM 2789 C CA . ASP A 1 343 ? 19.231 -7.188 3.620 1.00 61.44 343 ASP A CA 1
ATOM 2790 C C . ASP A 1 343 ? 17.949 -8.037 3.776 1.00 61.44 343 ASP A C 1
ATOM 2792 O O . ASP A 1 343 ? 17.000 -7.897 3.009 1.00 61.44 343 ASP A O 1
ATOM 2796 N N . GLU A 1 344 ? 17.848 -8.867 4.822 1.00 56.34 344 GLU A N 1
ATOM 2797 C CA . GLU A 1 344 ? 16.644 -9.669 5.107 1.00 56.34 344 GLU A CA 1
ATOM 2798 C C . GLU A 1 344 ? 15.446 -8.799 5.531 1.00 56.34 344 GLU A C 1
ATOM 2800 O O . GLU A 1 344 ? 14.293 -9.195 5.352 1.00 56.34 344 GLU A O 1
ATOM 2805 N N . LEU A 1 345 ? 15.686 -7.586 6.052 1.00 53.75 345 LEU A N 1
ATOM 2806 C CA . LEU A 1 345 ? 14.624 -6.607 6.314 1.00 53.75 345 LEU A CA 1
ATOM 2807 C C . LEU A 1 345 ? 14.091 -5.969 5.021 1.00 53.75 345 LEU A C 1
ATOM 2809 O O . LEU A 1 345 ? 12.954 -5.493 5.018 1.00 53.75 345 LEU A O 1
ATOM 2813 N N . GLU A 1 346 ? 14.873 -5.970 3.937 1.00 43.91 346 GLU A N 1
ATOM 2814 C CA . GLU A 1 346 ? 14.480 -5.420 2.631 1.00 43.91 346 GLU A CA 1
ATOM 2815 C C . GLU A 1 346 ? 13.573 -6.376 1.837 1.00 43.91 346 GLU A C 1
ATOM 2817 O O . GLU A 1 346 ? 12.798 -5.931 0.990 1.00 43.91 346 GLU A O 1
ATOM 2822 N N . VAL A 1 347 ? 13.622 -7.678 2.150 1.00 39.84 347 VAL A N 1
ATOM 2823 C CA . VAL A 1 347 ? 12.807 -8.739 1.522 1.00 39.84 347 VAL A CA 1
ATOM 2824 C C . VAL A 1 347 ? 11.436 -8.900 2.194 1.00 39.84 347 VAL A C 1
ATOM 2826 O O . VAL A 1 347 ? 10.506 -9.458 1.604 1.00 39.84 347 VAL A O 1
ATOM 2829 N N . LEU A 1 348 ? 11.268 -8.403 3.424 1.00 42.06 348 LEU A N 1
ATOM 2830 C CA . LEU A 1 348 ? 9.979 -8.460 4.108 1.00 42.06 348 LEU A CA 1
ATOM 2831 C C . LEU A 1 348 ? 8.945 -7.620 3.351 1.00 42.06 348 LEU A C 1
ATOM 2833 O O . LEU A 1 348 ? 9.243 -6.482 2.976 1.00 42.06 348 LEU A O 1
ATOM 2837 N N . PRO A 1 349 ? 7.695 -8.108 3.209 1.00 42.78 349 PRO A N 1
ATOM 2838 C CA . PRO A 1 349 ? 6.582 -7.233 2.882 1.00 42.78 349 PRO A CA 1
ATOM 2839 C C . PRO A 1 349 ? 6.639 -6.099 3.894 1.00 42.78 349 PRO A C 1
ATOM 2841 O O . PRO A 1 349 ? 6.574 -6.336 5.105 1.00 42.78 349 PRO A O 1
ATOM 2844 N N . SER A 1 350 ? 6.844 -4.878 3.414 1.00 35.62 350 SER A N 1
ATOM 2845 C CA . SER A 1 350 ? 6.998 -3.731 4.290 1.00 35.62 350 SER A CA 1
ATOM 2846 C C . SER A 1 350 ? 5.801 -3.699 5.247 1.00 35.62 350 SER A C 1
ATOM 2848 O O . SER A 1 350 ? 4.696 -4.104 4.884 1.00 35.62 350 SER A O 1
ATOM 2850 N N . ALA A 1 351 ? 5.932 -3.167 6.464 1.00 34.25 351 ALA A N 1
ATOM 2851 C CA . ALA A 1 351 ? 4.744 -2.901 7.290 1.00 34.25 351 ALA A CA 1
ATOM 2852 C C . ALA A 1 351 ? 3.686 -2.069 6.511 1.00 34.25 351 ALA A C 1
ATOM 2854 O O . ALA A 1 351 ? 2.492 -2.124 6.791 1.00 34.25 351 ALA A O 1
ATOM 2855 N N . LYS A 1 352 ? 4.117 -1.358 5.456 1.00 32.88 352 LYS A N 1
ATOM 2856 C CA . LYS A 1 352 ? 3.295 -0.709 4.424 1.00 32.88 352 LYS A CA 1
ATOM 2857 C C . LYS A 1 352 ? 2.456 -1.673 3.566 1.00 32.88 352 LYS A C 1
ATOM 2859 O O . LYS A 1 352 ? 1.342 -1.301 3.203 1.00 32.88 352 LYS A O 1
ATOM 2864 N N . ASP A 1 353 ? 2.934 -2.880 3.287 1.00 37.16 353 ASP A N 1
ATOM 2865 C CA . ASP A 1 353 ? 2.235 -3.925 2.533 1.00 37.16 353 ASP A CA 1
ATOM 2866 C C . ASP A 1 353 ? 1.124 -4.597 3.348 1.00 37.16 353 ASP A C 1
ATOM 2868 O O . ASP A 1 353 ? 0.051 -4.853 2.804 1.00 37.16 353 ASP A O 1
ATOM 2872 N N . GLN A 1 354 ? 1.286 -4.732 4.669 1.00 35.44 354 GLN A N 1
ATOM 2873 C CA . GLN A 1 354 ? 0.180 -5.082 5.584 1.00 35.44 354 GLN A CA 1
ATOM 2874 C C . GLN A 1 354 ? -0.790 -3.899 5.794 1.00 35.44 354 GLN A C 1
ATOM 2876 O O . GLN A 1 354 ? -1.998 -4.060 5.985 1.00 35.44 354 GLN A O 1
ATOM 2881 N N . VAL A 1 355 ? -0.289 -2.667 5.653 1.00 29.12 355 VAL A N 1
ATOM 2882 C CA . VAL A 1 355 ? -1.074 -1.421 5.647 1.00 29.12 355 VAL A CA 1
ATOM 2883 C C . VAL A 1 355 ? -1.740 -1.150 4.285 1.00 29.12 355 VAL A C 1
ATOM 2885 O O . VAL A 1 355 ? -2.511 -0.195 4.177 1.00 29.12 355 VAL A O 1
ATOM 2888 N N . ASN A 1 356 ? -1.618 -2.014 3.265 1.00 29.73 356 ASN A N 1
ATOM 2889 C CA . ASN A 1 356 ? -2.385 -1.862 2.014 1.00 29.73 356 ASN A CA 1
ATOM 2890 C C . ASN A 1 356 ? -3.909 -1.993 2.202 1.00 29.73 356 ASN A C 1
ATOM 2892 O O . ASN A 1 356 ? -4.686 -1.623 1.314 1.00 29.73 356 ASN A O 1
ATOM 2896 N N . VAL A 1 357 ? -4.379 -2.358 3.398 1.00 31.58 357 VAL A N 1
ATOM 2897 C CA . VAL A 1 357 ? -5.797 -2.246 3.779 1.00 31.58 357 VAL A CA 1
ATOM 2898 C C . VAL A 1 357 ? -6.186 -0.799 4.184 1.00 31.58 357 VAL A C 1
ATOM 2900 O O . VAL A 1 357 ? -7.355 -0.396 4.147 1.00 31.58 357 VAL A O 1
ATOM 2903 N N . PHE A 1 358 ? -5.211 0.070 4.454 1.00 25.64 358 PHE A N 1
ATOM 2904 C CA . PHE A 1 358 ? -5.372 1.516 4.657 1.00 25.64 358 PHE A CA 1
ATOM 2905 C C . PHE A 1 358 ? -5.449 2.327 3.348 1.00 25.64 358 PHE A C 1
ATOM 2907 O O . PHE A 1 358 ? -5.566 3.552 3.375 1.00 25.64 358 PHE A O 1
ATOM 2914 N N . SER A 1 359 ? -5.557 1.649 2.199 1.00 30.30 359 SER A N 1
ATOM 2915 C CA . SER A 1 359 ? -6.167 2.202 0.975 1.00 30.30 359 SER A CA 1
ATOM 2916 C C . SER A 1 359 ? -7.697 2.358 1.095 1.00 30.30 359 SER A C 1
ATOM 2918 O O . SER A 1 359 ? -8.374 2.888 0.213 1.00 30.30 359 SER A O 1
ATOM 2920 N N . SER A 1 360 ? -8.276 1.973 2.234 1.00 29.05 360 SER A N 1
ATOM 2921 C CA . SER A 1 360 ? -9.660 2.284 2.596 1.00 29.05 360 SER A CA 1
ATOM 2922 C C . SER A 1 360 ? -9.899 3.786 2.805 1.00 29.05 360 SER A C 1
ATOM 2924 O O . SER A 1 360 ? -10.925 4.287 2.360 1.00 29.05 360 SER A O 1
ATOM 2926 N N . LYS A 1 361 ? -8.958 4.592 3.322 1.00 29.36 361 LYS A N 1
ATOM 2927 C CA . LYS A 1 361 ? -9.184 6.059 3.358 1.00 29.36 361 LYS A CA 1
ATOM 2928 C C . LYS A 1 361 ? -9.341 6.680 1.961 1.00 29.36 361 LYS A C 1
ATOM 2930 O O . LYS A 1 361 ? -9.947 7.743 1.838 1.00 29.36 361 LYS A O 1
ATOM 2935 N N . LEU A 1 362 ? -8.903 5.984 0.909 1.00 30.05 362 LEU A N 1
ATOM 2936 C CA . LEU A 1 362 ? -9.154 6.358 -0.479 1.00 30.05 362 LEU A CA 1
ATOM 2937 C C . LEU A 1 362 ? -10.556 5.957 -0.968 1.00 30.05 362 LEU A C 1
ATOM 2939 O O . LEU A 1 362 ? -11.200 6.723 -1.685 1.00 30.05 362 LEU A O 1
ATOM 2943 N N . ARG A 1 363 ? -11.094 4.825 -0.497 1.00 31.70 363 ARG A N 1
ATOM 2944 C CA . ARG A 1 363 ? -12.501 4.467 -0.734 1.00 31.70 363 ARG A CA 1
ATOM 2945 C C . ARG A 1 363 ? -13.490 5.409 -0.021 1.00 31.70 363 ARG A C 1
ATOM 2947 O O . ARG A 1 363 ? -14.589 5.614 -0.524 1.00 31.70 363 ARG A O 1
ATOM 2954 N N . LYS A 1 364 ? -13.058 6.125 1.022 1.00 32.28 364 LYS A N 1
ATOM 2955 C CA . LYS A 1 364 ? -13.825 7.205 1.680 1.00 32.28 364 LYS A CA 1
ATOM 2956 C C . LYS A 1 364 ? -14.027 8.439 0.782 1.00 32.28 364 LYS A C 1
ATOM 2958 O O . LYS A 1 364 ? -15.067 9.083 0.851 1.00 32.28 364 LYS A O 1
ATOM 2963 N N . LYS A 1 365 ? -13.111 8.715 -0.161 1.00 31.02 365 LYS A N 1
ATOM 2964 C CA . LYS A 1 365 ? -13.359 9.681 -1.258 1.00 31.02 365 LYS A CA 1
ATOM 2965 C C . LYS A 1 365 ? -14.224 9.097 -2.388 1.00 31.02 365 LYS A C 1
ATOM 2967 O O . LYS A 1 365 ? -14.885 9.855 -3.092 1.00 31.02 365 LYS A O 1
ATOM 2972 N N . LEU A 1 366 ? -14.292 7.768 -2.518 1.00 33.00 366 LEU A N 1
ATOM 2973 C CA . LEU A 1 366 ? -15.189 7.050 -3.439 1.00 33.00 366 LEU A CA 1
ATOM 2974 C C . LEU A 1 366 ? -16.626 6.894 -2.893 1.00 33.00 366 LEU A C 1
ATOM 2976 O O . LEU A 1 366 ? -17.529 6.543 -3.651 1.00 33.00 366 LEU A O 1
ATOM 2980 N N . GLY A 1 367 ? -16.891 7.245 -1.630 1.00 30.05 367 GLY A N 1
ATOM 2981 C CA . GLY A 1 367 ? -18.253 7.405 -1.102 1.00 30.05 367 GLY A CA 1
ATOM 2982 C C . GLY A 1 367 ? -19.043 8.483 -1.857 1.00 30.05 367 GLY A C 1
ATOM 2983 O O . GLY A 1 367 ? -20.205 8.266 -2.209 1.00 30.05 367 GLY A O 1
ATOM 2984 N N . LEU A 1 368 ? -18.373 9.573 -2.261 1.00 31.08 368 LEU A N 1
ATOM 2985 C CA . LEU A 1 368 ? -18.940 10.569 -3.178 1.00 31.08 368 LEU A CA 1
ATOM 2986 C C . LEU A 1 368 ? -19.215 9.982 -4.568 1.00 31.08 368 LEU A C 1
ATOM 2988 O O . LEU A 1 368 ? -20.187 10.378 -5.198 1.00 31.08 368 LEU A O 1
ATOM 2992 N N . VAL A 1 369 ? -18.416 9.006 -5.017 1.00 33.19 369 VAL A N 1
ATOM 2993 C CA . VAL A 1 369 ? -18.640 8.257 -6.265 1.00 33.19 369 VAL A CA 1
ATOM 2994 C C . VAL A 1 369 ? -19.820 7.300 -6.133 1.00 33.19 369 VAL A C 1
ATOM 2996 O O . VAL A 1 369 ? -20.485 7.060 -7.126 1.00 33.19 369 VAL A O 1
ATOM 2999 N N . SER A 1 370 ? -20.167 6.801 -4.942 1.00 31.80 370 SER A N 1
ATOM 3000 C CA . SER A 1 370 ? -21.381 5.989 -4.762 1.00 31.80 370 SER A CA 1
ATOM 3001 C C . SER A 1 370 ? -22.667 6.836 -4.708 1.00 31.80 370 SER A C 1
ATOM 3003 O O . SER A 1 370 ? -23.687 6.429 -5.262 1.00 31.80 370 SER A O 1
ATOM 3005 N N . LEU A 1 371 ? -22.586 8.055 -4.151 1.00 32.91 371 LEU A N 1
ATOM 3006 C CA . LEU A 1 371 ? -23.652 9.067 -4.170 1.00 32.91 371 LEU A CA 1
ATOM 3007 C C . LEU A 1 371 ? -23.821 9.679 -5.576 1.00 32.91 371 LEU A C 1
ATOM 3009 O O . LEU A 1 371 ? -24.938 9.904 -6.040 1.00 32.91 371 LEU A O 1
ATOM 3013 N N . LEU A 1 372 ? -22.711 9.856 -6.303 1.00 32.53 372 LEU A N 1
ATOM 3014 C CA . LEU A 1 372 ? -22.709 10.111 -7.743 1.00 32.53 372 LEU A CA 1
ATOM 3015 C C . LEU A 1 372 ? -23.199 8.888 -8.516 1.00 32.53 372 LEU A C 1
ATOM 3017 O O . LEU A 1 372 ? -23.926 9.100 -9.460 1.00 32.53 372 LEU A O 1
ATOM 3021 N N . ARG A 1 373 ? -22.919 7.636 -8.124 1.00 31.69 373 ARG A N 1
ATOM 3022 C CA . ARG A 1 373 ? -23.450 6.406 -8.756 1.00 31.69 373 ARG A CA 1
ATOM 3023 C C . ARG A 1 373 ? -24.925 6.167 -8.460 1.00 31.69 373 ARG A C 1
ATOM 3025 O O . ARG A 1 373 ? -25.529 5.432 -9.223 1.00 31.69 373 ARG A O 1
ATOM 3032 N N . SER A 1 374 ? -25.524 6.707 -7.396 1.00 33.28 374 SER A N 1
ATOM 3033 C CA . SER A 1 374 ? -26.984 6.634 -7.209 1.00 33.28 374 SER A CA 1
ATOM 3034 C C . SER A 1 374 ? -27.686 7.720 -8.030 1.00 33.28 374 SER A C 1
ATOM 3036 O O . SER A 1 374 ? -28.644 7.414 -8.734 1.00 33.28 374 SER A O 1
ATOM 3038 N N . LYS A 1 375 ? -27.117 8.937 -8.094 1.00 34.12 375 LYS A N 1
ATOM 3039 C CA . LYS A 1 375 ? -27.553 9.988 -9.035 1.00 34.12 375 LYS A CA 1
ATOM 3040 C C . LYS A 1 375 ? -27.266 9.651 -10.509 1.00 34.12 375 LYS A C 1
ATOM 3042 O O . LYS A 1 375 ? -28.044 10.021 -11.378 1.00 34.12 375 LYS A O 1
ATOM 3047 N N . LEU A 1 376 ? -26.200 8.900 -10.790 1.00 33.31 376 LEU A N 1
ATOM 3048 C CA . LEU A 1 376 ? -25.821 8.391 -12.112 1.00 33.31 376 LEU A CA 1
ATOM 3049 C C . LEU A 1 376 ? -26.464 7.039 -12.416 1.00 33.31 376 LEU A C 1
ATOM 3051 O O . LEU A 1 376 ? -26.494 6.689 -13.580 1.00 33.31 376 LEU A O 1
ATOM 3055 N N . ARG A 1 377 ? -27.017 6.286 -11.452 1.00 34.38 377 ARG A N 1
ATOM 3056 C CA . ARG A 1 377 ? -27.841 5.098 -11.757 1.00 34.38 377 ARG A CA 1
ATOM 3057 C C . ARG A 1 377 ? -29.175 5.505 -12.373 1.00 34.38 377 ARG A C 1
ATOM 3059 O O . ARG A 1 377 ? -29.564 4.908 -13.366 1.00 34.38 377 ARG A O 1
ATOM 3066 N N . GLY A 1 378 ? -29.749 6.628 -11.931 1.00 35.88 378 GLY A N 1
ATOM 3067 C CA . GLY A 1 378 ? -30.821 7.307 -12.673 1.00 35.88 378 GLY A CA 1
ATOM 3068 C C . GLY A 1 378 ? -30.398 7.796 -14.073 1.00 35.88 378 GLY A C 1
ATOM 3069 O O . GLY A 1 378 ? -31.234 7.914 -14.964 1.00 35.88 378 GLY A O 1
ATOM 3070 N N . ALA A 1 379 ? -29.097 8.022 -14.301 1.00 33.91 379 ALA A N 1
ATOM 3071 C CA . ALA A 1 379 ? -28.533 8.372 -15.611 1.00 33.91 379 ALA A CA 1
ATOM 3072 C C . ALA A 1 379 ? -28.025 7.154 -16.421 1.00 33.91 379 ALA A C 1
ATOM 3074 O O . ALA A 1 379 ? -27.827 7.261 -17.628 1.00 33.91 379 ALA A O 1
ATOM 3075 N N . ALA A 1 380 ? -27.830 5.991 -15.793 1.00 33.25 380 ALA A N 1
ATOM 3076 C CA . ALA A 1 380 ? -27.329 4.763 -16.410 1.00 33.25 380 ALA A CA 1
ATOM 3077 C C . ALA A 1 380 ? -28.457 3.978 -17.088 1.00 33.25 380 ALA A C 1
ATOM 3079 O O . ALA A 1 380 ? -28.228 3.397 -18.149 1.00 33.25 380 ALA A O 1
ATOM 3080 N N . ASP A 1 381 ? -29.684 4.071 -16.569 1.00 38.38 381 ASP A N 1
ATOM 3081 C CA . ASP A 1 381 ? -30.880 3.633 -17.300 1.00 38.38 381 ASP A CA 1
ATOM 3082 C C . ASP A 1 381 ? -31.112 4.493 -18.556 1.00 38.38 381 ASP A C 1
ATOM 3084 O O . ASP A 1 381 ? -31.509 3.981 -19.604 1.00 38.38 381 ASP A O 1
ATOM 3088 N N . HIS A 1 382 ? -30.728 5.775 -18.514 1.00 38.69 382 HIS A N 1
ATOM 3089 C CA . HIS A 1 382 ? -30.658 6.627 -19.706 1.00 38.69 382 HIS A CA 1
ATOM 3090 C C . HIS A 1 382 ? -29.522 6.220 -20.657 1.00 38.69 382 HIS A C 1
ATOM 3092 O O . HIS A 1 382 ? -29.695 6.283 -21.870 1.00 38.69 382 HIS A O 1
ATOM 3098 N N . ASN A 1 383 ? -28.379 5.760 -20.143 1.00 37.34 383 ASN A N 1
ATOM 3099 C CA . ASN A 1 383 ? -27.213 5.412 -20.961 1.00 37.34 383 ASN A CA 1
ATOM 3100 C C . ASN A 1 383 ? -27.359 4.055 -21.682 1.00 37.34 383 ASN A C 1
ATOM 3102 O O . ASN A 1 383 ? -26.886 3.887 -22.805 1.00 37.34 383 ASN A O 1
ATOM 3106 N N . LYS A 1 384 ? -28.091 3.099 -21.091 1.00 42.09 384 LYS A N 1
ATOM 3107 C CA . LYS A 1 384 ? -28.452 1.828 -21.747 1.00 42.09 384 LYS A CA 1
ATOM 3108 C C . LYS A 1 384 ? -29.457 2.049 -22.887 1.00 42.09 384 LYS A C 1
ATOM 3110 O O . LYS A 1 384 ? -29.323 1.444 -23.950 1.00 42.09 384 LYS A O 1
ATOM 3115 N N . HIS A 1 385 ? -30.389 2.990 -22.705 1.00 42.16 385 HIS A N 1
ATOM 3116 C CA . HIS A 1 385 ? -31.260 3.481 -23.773 1.00 42.16 385 HIS A CA 1
ATOM 3117 C C . HIS A 1 385 ? -30.492 4.276 -24.842 1.00 42.16 385 HIS A C 1
ATOM 3119 O O . HIS A 1 385 ? -30.772 4.097 -26.020 1.00 42.16 385 HIS A O 1
ATOM 3125 N N . LEU A 1 386 ? -29.494 5.087 -24.472 1.00 38.38 386 LEU A N 1
ATOM 3126 C CA . LEU A 1 386 ? -28.686 5.884 -25.409 1.00 38.38 386 LEU A CA 1
ATOM 3127 C C . LEU A 1 386 ? -27.753 5.039 -26.284 1.00 38.38 386 LEU A C 1
ATOM 3129 O O . LEU A 1 386 ? -27.646 5.323 -27.471 1.00 38.38 386 LEU A O 1
ATOM 3133 N N . ASN A 1 387 ? -27.141 3.977 -25.757 1.00 40.44 387 ASN A N 1
ATOM 3134 C CA . ASN A 1 387 ? -26.286 3.086 -26.554 1.00 40.44 387 ASN A CA 1
ATOM 3135 C C . ASN A 1 387 ? -27.105 2.170 -27.480 1.00 40.44 387 ASN A C 1
ATOM 3137 O O . ASN A 1 387 ? -26.715 1.936 -28.623 1.00 40.44 387 ASN A O 1
ATOM 3141 N N . SER A 1 388 ? -28.293 1.728 -27.04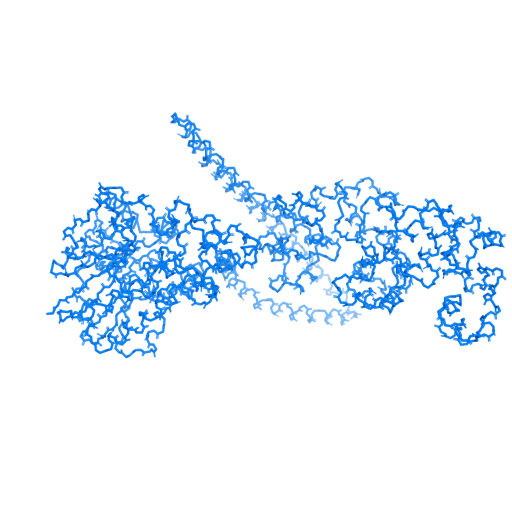2 1.00 44.12 388 SER A N 1
ATOM 3142 C CA . SER A 1 388 ? -29.271 1.061 -27.916 1.00 44.12 388 SER A CA 1
ATOM 3143 C C . SER A 1 388 ? -29.827 2.000 -28.994 1.00 44.12 388 SER A C 1
ATOM 3145 O O . SER A 1 388 ? -30.172 1.545 -30.084 1.00 44.12 388 SER A O 1
ATOM 3147 N N . PHE A 1 389 ? -29.926 3.297 -28.694 1.00 41.12 389 PHE A N 1
ATOM 3148 C CA . PHE A 1 389 ? -30.389 4.325 -29.620 1.00 41.12 389 PHE A CA 1
ATOM 3149 C C . PHE A 1 389 ? -29.293 4.707 -30.622 1.00 41.12 389 PHE A C 1
ATOM 3151 O O . PHE A 1 389 ? -29.590 4.804 -31.804 1.00 41.12 389 PHE A O 1
ATOM 3158 N N . ALA A 1 390 ? -28.032 4.824 -30.192 1.00 38.41 390 ALA A N 1
ATOM 3159 C CA . ALA A 1 390 ? -26.872 5.090 -31.047 1.00 38.41 390 ALA A CA 1
ATOM 3160 C C . ALA A 1 390 ? -26.605 3.946 -32.041 1.00 38.41 390 ALA A C 1
ATOM 3162 O O . ALA A 1 390 ? -26.453 4.204 -33.232 1.00 38.41 390 ALA A O 1
ATOM 3163 N N . GLY A 1 391 ? -26.677 2.685 -31.594 1.00 48.22 391 GLY A N 1
ATOM 3164 C CA . GLY A 1 391 ? -26.523 1.523 -32.481 1.00 48.22 391 GLY A CA 1
ATOM 3165 C C . GLY A 1 391 ? -27.678 1.334 -33.479 1.00 48.22 391 GLY A C 1
ATOM 3166 O O . GLY A 1 391 ? -27.468 0.855 -34.593 1.00 48.22 391 GLY A O 1
ATOM 3167 N N . ASN A 1 392 ? -28.902 1.748 -33.123 1.00 46.19 392 ASN A N 1
ATOM 3168 C CA . ASN A 1 392 ? -30.026 1.803 -34.070 1.00 46.19 392 ASN A CA 1
ATOM 3169 C C . ASN A 1 392 ? -29.923 3.001 -35.025 1.00 46.19 392 ASN A C 1
ATOM 3171 O O . ASN A 1 392 ? -30.327 2.891 -36.182 1.00 46.19 392 ASN A O 1
ATOM 3175 N N . LEU A 1 393 ? -29.361 4.121 -34.568 1.00 42.34 393 LEU A N 1
ATOM 3176 C CA . LEU A 1 393 ? -29.156 5.324 -35.367 1.00 42.34 393 LEU A CA 1
ATOM 3177 C C . LEU A 1 393 ? -28.074 5.106 -36.435 1.00 42.34 393 LEU A C 1
ATOM 3179 O O . LEU A 1 393 ? -28.289 5.498 -37.572 1.00 42.34 393 LEU A O 1
ATOM 3183 N N . GLU A 1 394 ? -26.975 4.410 -36.131 1.00 44.97 394 GLU A N 1
ATOM 3184 C CA . GLU A 1 394 ? -25.938 4.049 -37.119 1.00 44.97 394 GLU A CA 1
ATOM 3185 C C . GLU A 1 394 ? -26.469 3.111 -38.218 1.00 44.97 394 GLU A C 1
ATOM 3187 O O . GLU A 1 394 ? -26.180 3.304 -39.405 1.00 44.97 394 GLU A O 1
ATOM 3192 N N . LYS A 1 395 ? -27.333 2.151 -37.851 1.00 49.66 395 LYS A N 1
ATOM 3193 C CA . LYS A 1 395 ? -28.045 1.286 -38.811 1.00 49.66 395 LYS A CA 1
ATOM 3194 C C . LYS A 1 395 ? -29.048 2.058 -39.669 1.00 49.66 395 LYS A C 1
ATOM 3196 O O . LYS A 1 395 ? -29.175 1.781 -40.859 1.00 49.66 395 LYS A O 1
ATOM 3201 N N . GLN A 1 396 ? -29.745 3.036 -39.090 1.00 44.31 396 GLN A N 1
ATOM 3202 C CA . GLN A 1 396 ? -30.693 3.882 -39.819 1.00 44.31 396 GLN A CA 1
ATOM 3203 C C . GLN A 1 396 ? -29.996 4.919 -40.711 1.00 44.31 396 GLN A C 1
ATOM 3205 O O . GLN A 1 396 ? -30.495 5.192 -41.797 1.00 44.31 396 GLN A O 1
ATOM 3210 N N . ILE A 1 397 ? -28.832 5.440 -40.310 1.00 44.09 397 ILE A N 1
ATOM 3211 C CA . ILE A 1 397 ? -28.007 6.370 -41.100 1.00 44.09 397 ILE A CA 1
ATOM 3212 C C . ILE A 1 397 ? -27.457 5.680 -42.356 1.00 44.09 397 ILE A C 1
ATOM 3214 O O . ILE A 1 397 ? -27.494 6.276 -43.429 1.00 44.09 397 ILE A O 1
ATOM 3218 N N . SER A 1 398 ? -27.052 4.406 -42.266 1.00 44.62 398 SER A N 1
ATOM 3219 C CA . SER A 1 398 ? -26.652 3.623 -43.450 1.00 44.62 398 SER A CA 1
ATOM 3220 C C . SER A 1 398 ? -27.820 3.328 -44.403 1.00 44.62 398 SER A C 1
ATOM 3222 O O . SER A 1 398 ? -27.616 3.209 -45.606 1.00 44.62 398 SER A O 1
ATOM 3224 N N . ALA A 1 399 ? -29.054 3.252 -43.890 1.00 44.03 399 ALA A N 1
ATOM 3225 C CA . ALA A 1 399 ? -30.258 3.022 -44.693 1.00 44.03 399 ALA A CA 1
ATOM 3226 C C . ALA A 1 399 ? -30.855 4.308 -45.305 1.00 44.03 399 ALA A C 1
ATOM 3228 O O . ALA A 1 399 ? -31.628 4.233 -46.257 1.00 44.03 399 ALA A O 1
ATOM 3229 N N . PHE A 1 400 ? -30.503 5.491 -44.788 1.00 39.66 400 PHE A N 1
ATOM 3230 C CA . PHE A 1 400 ? -31.065 6.775 -45.231 1.00 39.66 400 PHE A CA 1
ATOM 3231 C C . PHE A 1 400 ? -30.277 7.447 -46.369 1.00 39.66 400 PHE A C 1
ATOM 3233 O O . PHE A 1 400 ? -30.650 8.527 -46.821 1.00 39.66 400 PHE A O 1
ATOM 3240 N N . ALA A 1 401 ? -29.240 6.789 -46.897 1.00 38.75 401 ALA A N 1
ATOM 3241 C CA . ALA A 1 401 ? -28.506 7.205 -48.096 1.00 38.75 401 ALA A CA 1
ATOM 3242 C C . ALA A 1 401 ? -29.309 7.017 -49.410 1.00 38.75 401 ALA A C 1
ATOM 3244 O O . ALA A 1 401 ? -28.739 6.762 -50.468 1.00 38.75 401 ALA A O 1
ATOM 3245 N N . SER A 1 402 ? -30.640 7.152 -49.358 1.00 43.91 402 SER A N 1
ATOM 3246 C CA . SER A 1 402 ? -31.514 7.254 -50.532 1.00 43.91 402 SER A CA 1
ATOM 3247 C C . SER A 1 402 ? -32.762 8.117 -50.234 1.00 43.91 402 SER A C 1
ATOM 3249 O O . SER A 1 402 ? -33.730 7.641 -49.655 1.00 43.91 402 SER A O 1
ATOM 3251 N N . THR A 1 403 ? -32.714 9.396 -50.659 1.00 35.00 403 THR A N 1
ATOM 3252 C CA . THR A 1 403 ? -33.845 10.252 -51.137 1.00 35.00 403 THR A CA 1
ATOM 3253 C C . THR A 1 403 ? -34.996 10.593 -50.132 1.00 35.00 403 THR A C 1
ATOM 3255 O O . THR A 1 403 ? -35.650 9.709 -49.610 1.00 35.00 403 THR A O 1
ATOM 3258 N N . SER A 1 404 ? -35.459 11.828 -49.827 1.00 31.56 404 SER A N 1
ATOM 3259 C CA . SER A 1 404 ? -35.317 13.180 -50.408 1.00 31.56 404 SER A CA 1
ATOM 3260 C C . SER A 1 404 ? -35.602 14.348 -49.400 1.00 31.56 404 SER A C 1
ATOM 3262 O O . SER A 1 404 ? -36.614 14.382 -48.689 1.00 31.56 404 SER A O 1
ATOM 3264 N N . ALA A 1 405 ? -34.680 15.315 -49.349 1.00 47.34 405 ALA A N 1
ATOM 3265 C CA . ALA A 1 405 ? -34.759 16.792 -49.434 1.00 47.34 405 ALA A CA 1
ATOM 3266 C C . ALA A 1 405 ? -35.786 17.703 -48.697 1.00 47.34 405 ALA A C 1
ATOM 3268 O O . ALA A 1 405 ? -35.595 18.917 -48.734 1.00 47.34 405 ALA A O 1
ATOM 3269 N N . LYS A 1 406 ? -36.838 17.245 -47.996 1.00 41.66 406 LYS A N 1
ATOM 3270 C CA . LYS A 1 406 ? -37.705 18.172 -47.193 1.00 41.66 406 LYS A CA 1
ATOM 3271 C C . LYS A 1 406 ? -37.691 17.945 -45.678 1.00 41.66 406 LYS A C 1
ATOM 3273 O O . LYS A 1 406 ? -38.018 18.858 -44.924 1.00 41.66 406 LYS A O 1
ATOM 3278 N N . LYS A 1 407 ? -37.242 16.776 -45.210 1.00 41.59 407 LYS A N 1
ATOM 3279 C CA . LYS A 1 407 ? -36.998 16.502 -43.775 1.00 41.59 407 LYS A CA 1
ATOM 3280 C C . LYS A 1 407 ? -35.646 17.033 -43.275 1.00 41.59 407 LYS A C 1
ATOM 3282 O O . LYS A 1 407 ? -35.502 17.288 -42.079 1.00 41.59 407 LYS A O 1
ATOM 3287 N N . GLU A 1 408 ? -34.697 17.260 -44.184 1.00 43.41 408 GLU A N 1
ATOM 3288 C CA . GLU A 1 408 ? -33.319 17.651 -43.862 1.00 43.41 408 GLU A CA 1
ATOM 3289 C C . GLU A 1 408 ? -33.222 19.035 -43.216 1.00 43.41 408 GLU A C 1
ATOM 3291 O O . GLU A 1 408 ? -32.482 19.190 -42.254 1.00 43.41 408 GLU A O 1
ATOM 3296 N N . ALA A 1 409 ? -34.017 20.026 -43.633 1.00 42.31 409 ALA A N 1
ATOM 3297 C CA . ALA A 1 409 ? -33.942 21.376 -43.057 1.00 42.31 409 ALA A CA 1
ATOM 3298 C C . ALA A 1 409 ? -34.369 21.426 -41.572 1.00 42.31 409 ALA A C 1
ATOM 3300 O O . ALA A 1 409 ? -33.763 22.131 -40.761 1.00 42.31 409 ALA A O 1
ATOM 3301 N N . ALA A 1 410 ? -35.376 20.634 -41.186 1.00 47.22 410 ALA A N 1
ATOM 3302 C CA . ALA A 1 410 ? -35.840 20.546 -39.800 1.00 47.22 410 ALA A CA 1
ATOM 3303 C C . ALA A 1 410 ? -34.887 19.717 -38.919 1.00 47.22 410 ALA A C 1
ATOM 3305 O O . ALA A 1 410 ? -34.678 20.042 -37.747 1.00 47.22 410 ALA A O 1
ATOM 3306 N N . GLN A 1 411 ? -34.275 18.667 -39.479 1.00 42.81 411 GLN A N 1
ATOM 3307 C CA . GLN A 1 411 ? -33.249 17.880 -38.790 1.00 42.81 411 GLN A CA 1
ATOM 3308 C C . GLN A 1 411 ? -31.936 18.651 -38.632 1.00 42.81 411 GLN A C 1
ATOM 3310 O O . GLN A 1 411 ? -31.353 18.600 -37.551 1.00 42.81 411 GLN A O 1
ATOM 3315 N N . TRP A 1 412 ? -31.528 19.440 -39.628 1.00 46.16 412 TRP A N 1
ATOM 3316 C CA . TRP A 1 412 ? -30.359 20.316 -39.539 1.00 46.16 412 TRP A CA 1
ATOM 3317 C C . TRP A 1 412 ? -30.527 21.396 -38.474 1.00 46.16 412 TRP A C 1
ATOM 3319 O O . TRP A 1 412 ? -29.621 21.591 -37.668 1.00 46.16 412 TRP A O 1
ATOM 3329 N N . GLN A 1 413 ? -31.703 22.026 -38.367 1.00 50.44 413 GLN A N 1
ATOM 3330 C CA . GLN A 1 413 ? -31.970 22.948 -37.256 1.00 50.44 413 GLN A CA 1
ATOM 3331 C C . GLN A 1 413 ? -31.943 22.257 -35.886 1.00 50.44 413 GLN A C 1
ATOM 3333 O O . GLN A 1 413 ? -31.507 22.853 -34.900 1.00 50.44 413 GLN A O 1
ATOM 3338 N N . LYS A 1 414 ? -32.388 20.999 -35.798 1.00 50.25 414 LYS A N 1
ATOM 3339 C CA . LYS A 1 414 ? -32.342 20.228 -34.548 1.00 50.25 414 LYS A CA 1
ATOM 3340 C C . LYS A 1 414 ? -30.906 19.836 -34.177 1.00 50.25 414 LYS A C 1
ATOM 3342 O O . LYS A 1 414 ? -30.554 19.919 -33.002 1.00 50.25 414 LYS A O 1
ATOM 3347 N N . LEU A 1 415 ? -30.079 19.487 -35.164 1.00 46.56 415 LEU A N 1
ATOM 3348 C CA . LEU A 1 415 ? -28.649 19.210 -35.004 1.00 46.56 415 LEU A CA 1
ATOM 3349 C C . LEU A 1 415 ? -27.871 20.462 -34.587 1.00 46.56 415 LEU A C 1
ATOM 3351 O O . LEU A 1 415 ? -27.122 20.394 -33.619 1.00 46.56 415 LEU A O 1
ATOM 3355 N N . LEU A 1 416 ? -28.132 21.615 -35.210 1.00 51.88 416 LEU A N 1
ATOM 3356 C CA . LEU A 1 416 ? -27.553 22.907 -34.817 1.00 51.88 416 LEU A CA 1
ATOM 3357 C C . LEU A 1 416 ? -27.890 23.262 -33.360 1.00 51.88 416 LEU A C 1
ATOM 3359 O O . LEU A 1 416 ? -26.991 23.576 -32.584 1.00 51.88 416 LEU A O 1
ATOM 3363 N N . ARG A 1 417 ? -29.151 23.088 -32.931 1.00 55.66 417 ARG A N 1
ATOM 3364 C CA . ARG A 1 417 ? -29.553 23.299 -31.522 1.00 55.66 417 ARG A CA 1
ATOM 3365 C C . ARG A 1 417 ? -28.898 22.307 -30.555 1.00 55.66 417 ARG A C 1
ATOM 3367 O O . ARG A 1 417 ? -28.641 22.642 -29.398 1.00 55.66 417 ARG A O 1
ATOM 3374 N N . MET A 1 418 ? -28.645 21.072 -30.990 1.00 47.06 418 MET A N 1
ATOM 3375 C CA . MET A 1 418 ? -27.922 20.080 -30.186 1.00 47.06 418 MET A CA 1
ATOM 3376 C C . MET A 1 418 ? -26.430 20.412 -30.092 1.00 47.06 418 MET A C 1
ATOM 3378 O O . MET A 1 418 ? -25.844 20.272 -29.020 1.00 47.06 418 MET A O 1
ATOM 3382 N N . GLN A 1 419 ? -25.832 20.915 -31.168 1.00 45.06 419 GLN A N 1
ATOM 3383 C CA . GLN A 1 419 ? -24.439 21.347 -31.214 1.00 45.06 419 GLN A CA 1
ATOM 3384 C C . GLN A 1 419 ? -24.211 22.603 -30.357 1.00 45.06 419 GLN A C 1
ATOM 3386 O O . GLN A 1 419 ? -23.231 22.670 -29.612 1.00 45.06 419 GLN A O 1
ATOM 3391 N N . GLU A 1 420 ? -25.164 23.540 -30.344 1.00 57.94 420 GLU A N 1
ATOM 3392 C CA . GLU A 1 420 ? -25.187 24.666 -29.401 1.00 57.94 420 GLU A CA 1
ATOM 3393 C C . GLU A 1 420 ? -25.309 24.187 -27.951 1.00 57.94 420 GLU A C 1
ATOM 3395 O O . GLU A 1 420 ? -24.534 24.617 -27.097 1.00 57.94 420 GLU A O 1
ATOM 3400 N N . LYS A 1 421 ? -26.204 23.231 -27.659 1.00 54.56 421 LYS A N 1
ATOM 3401 C CA . LYS A 1 421 ? -26.313 22.636 -26.315 1.00 54.56 421 LYS A CA 1
ATOM 3402 C C . LYS A 1 421 ? -25.024 21.953 -25.867 1.00 54.56 421 LYS A C 1
ATOM 3404 O O . LYS A 1 421 ? -24.623 22.131 -24.721 1.00 54.56 421 LYS A O 1
ATOM 3409 N N . ILE A 1 422 ? -24.354 21.210 -26.745 1.00 48.09 422 ILE A N 1
ATOM 3410 C CA . ILE A 1 422 ? -23.054 20.588 -26.448 1.00 48.09 422 ILE A CA 1
ATOM 3411 C C . ILE A 1 422 ? -21.995 21.660 -26.190 1.00 48.09 422 ILE A C 1
ATOM 3413 O O . ILE A 1 422 ? -21.192 21.518 -25.272 1.00 48.09 422 ILE A O 1
ATOM 3417 N N . THR A 1 423 ? -22.006 22.749 -26.953 1.00 54.16 423 THR A N 1
ATOM 3418 C CA . THR A 1 423 ? -21.068 23.864 -26.771 1.00 54.16 423 THR A CA 1
ATOM 3419 C C . THR A 1 423 ? -21.291 24.567 -25.429 1.00 54.16 423 THR A C 1
ATOM 3421 O O . THR A 1 423 ? -20.331 24.819 -24.700 1.00 54.16 423 THR A O 1
ATOM 3424 N N . ILE A 1 424 ? -22.550 24.786 -25.040 1.00 64.06 424 ILE A N 1
ATOM 3425 C CA . ILE A 1 424 ? -22.923 25.339 -23.731 1.00 64.06 424 ILE A CA 1
ATOM 3426 C C . ILE A 1 424 ? -22.521 24.383 -22.602 1.00 64.06 424 ILE A C 1
ATOM 3428 O O . ILE A 1 424 ? -21.914 24.819 -21.630 1.00 64.06 424 ILE A O 1
ATOM 3432 N N . LEU A 1 425 ? -22.778 23.081 -22.744 1.00 49.25 425 LEU A N 1
ATOM 3433 C CA . LEU A 1 425 ? -22.393 22.072 -21.752 1.00 49.25 425 LEU A CA 1
ATOM 3434 C C . LEU A 1 425 ? -20.872 21.944 -21.612 1.00 49.25 425 LEU A C 1
ATOM 3436 O O . LEU A 1 425 ? -20.371 21.840 -20.497 1.00 49.25 425 LEU A O 1
ATOM 3440 N N . LYS A 1 426 ? -20.115 22.017 -22.713 1.00 46.47 426 LYS A N 1
ATOM 3441 C CA . LYS A 1 426 ? -18.644 22.063 -22.680 1.00 46.47 426 LYS A CA 1
ATOM 3442 C C . LYS A 1 426 ? -18.142 23.325 -21.980 1.00 46.47 426 LYS A C 1
ATOM 3444 O O . LYS A 1 426 ? -17.192 23.246 -21.203 1.00 46.47 426 LYS A O 1
ATOM 3449 N N . LYS A 1 427 ? -18.790 24.474 -22.205 1.00 56.91 427 LYS A N 1
ATOM 3450 C CA . LYS A 1 427 ? -18.470 25.730 -21.513 1.00 56.91 427 LYS A CA 1
ATOM 3451 C C . LYS A 1 427 ? -18.774 25.639 -20.014 1.00 56.91 427 LYS A C 1
ATOM 3453 O O . LYS A 1 427 ? -17.897 25.952 -19.217 1.00 56.91 427 LYS A O 1
ATOM 3458 N N . GLN A 1 428 ? -19.934 25.101 -19.638 1.00 51.16 428 GLN A N 1
ATOM 3459 C CA . GLN A 1 428 ? -20.318 24.862 -18.243 1.00 51.16 428 GLN A CA 1
ATOM 3460 C C . GLN A 1 428 ? -19.389 23.859 -17.553 1.00 51.16 428 GLN A C 1
ATOM 3462 O O . GLN A 1 428 ? -19.006 24.067 -16.407 1.00 51.16 428 GLN A O 1
ATOM 3467 N N . LEU A 1 429 ? -18.961 22.803 -18.250 1.00 43.75 429 LEU A N 1
ATOM 3468 C CA . LEU A 1 429 ? -17.984 21.844 -17.739 1.00 43.75 429 LEU A CA 1
ATOM 3469 C C . LEU A 1 429 ? -16.618 22.508 -17.525 1.00 43.75 429 LEU A C 1
ATOM 3471 O O . LEU A 1 429 ? -15.951 22.241 -16.528 1.00 43.75 429 LEU A O 1
ATOM 3475 N N . LYS A 1 430 ? -16.199 23.399 -18.429 1.00 47.03 430 LYS A N 1
ATOM 3476 C CA . LYS A 1 430 ? -14.959 24.175 -18.290 1.00 47.03 430 LYS A CA 1
ATOM 3477 C C . LYS A 1 430 ? -15.049 25.180 -17.132 1.00 47.03 430 LYS A C 1
ATOM 3479 O O . LYS A 1 430 ? -14.101 25.290 -16.361 1.00 47.03 430 LYS A O 1
ATOM 3484 N N . GLU A 1 431 ? -16.193 25.839 -16.951 1.00 47.41 431 GLU A N 1
ATOM 3485 C CA . GLU A 1 431 ? -16.479 26.724 -15.811 1.00 47.41 431 GLU A CA 1
ATOM 3486 C C . GLU A 1 431 ? -16.533 25.960 -14.485 1.00 47.41 431 GLU A C 1
ATOM 3488 O O . GLU A 1 431 ? -15.960 26.423 -13.504 1.00 47.41 431 GLU A O 1
ATOM 3493 N N . GLN A 1 432 ? -17.120 24.761 -14.446 1.00 46.06 432 GLN A N 1
ATOM 3494 C CA . GLN A 1 432 ? -17.109 23.909 -13.255 1.00 46.06 432 GLN A CA 1
ATOM 3495 C C . GLN A 1 432 ? -15.704 23.402 -12.920 1.00 46.06 432 GLN A C 1
ATOM 3497 O O . GLN A 1 432 ? -15.319 23.422 -11.753 1.00 46.06 432 GLN A O 1
ATOM 3502 N N . HIS A 1 433 ? -14.892 23.029 -13.914 1.00 44.53 433 HIS A N 1
ATOM 3503 C CA . HIS A 1 433 ? -13.478 22.712 -13.686 1.00 44.53 433 HIS A CA 1
ATOM 3504 C C . HIS A 1 433 ? -12.699 23.923 -13.167 1.00 44.53 433 HIS A C 1
ATOM 3506 O O . HIS A 1 433 ? -11.887 23.778 -12.255 1.00 44.53 433 HIS A O 1
ATOM 3512 N N . HIS A 1 434 ? -12.978 25.121 -13.684 1.00 43.50 434 HIS A N 1
ATOM 3513 C CA . HIS A 1 434 ? -12.362 26.353 -13.204 1.00 43.50 434 HIS A CA 1
ATOM 3514 C C . HIS A 1 434 ? -12.820 26.704 -11.777 1.00 43.50 434 HIS A C 1
ATOM 3516 O O . HIS A 1 434 ? -12.005 27.097 -10.948 1.00 43.50 434 HIS A O 1
ATOM 3522 N N . GLN A 1 435 ? -14.088 26.467 -11.429 1.00 42.09 435 GLN A N 1
ATOM 3523 C CA . GLN A 1 435 ? -14.605 26.614 -10.064 1.00 42.09 435 GLN A CA 1
ATOM 3524 C C . GLN A 1 435 ? -14.005 25.588 -9.098 1.00 42.09 435 GLN A C 1
ATOM 3526 O O . GLN A 1 435 ? -13.673 25.944 -7.971 1.00 42.09 435 GLN A O 1
ATOM 3531 N N . ILE A 1 436 ? -13.810 24.337 -9.523 1.00 40.75 436 ILE A N 1
ATOM 3532 C CA . ILE A 1 436 ? -13.134 23.301 -8.732 1.00 40.75 436 ILE A CA 1
ATOM 3533 C C . ILE A 1 436 ? -11.658 23.664 -8.538 1.00 40.75 436 ILE A C 1
ATOM 3535 O O . ILE A 1 436 ? -11.157 23.571 -7.417 1.00 40.75 436 ILE A O 1
ATOM 3539 N N . ALA A 1 437 ? -10.972 24.147 -9.576 1.00 37.53 437 ALA A N 1
ATOM 3540 C CA . ALA A 1 437 ? -9.601 24.642 -9.471 1.00 37.53 437 ALA A CA 1
ATOM 3541 C C . ALA A 1 437 ? -9.507 25.845 -8.514 1.00 37.53 437 ALA A C 1
ATOM 3543 O O . ALA A 1 437 ? -8.664 25.843 -7.619 1.00 37.53 437 ALA A O 1
ATOM 3544 N N . ASN A 1 438 ? -10.441 26.799 -8.598 1.00 41.44 438 ASN A N 1
ATOM 3545 C CA . ASN A 1 438 ? -10.519 27.965 -7.711 1.00 41.44 438 ASN A CA 1
ATOM 3546 C C . ASN A 1 438 ? -10.902 27.598 -6.267 1.00 41.44 438 ASN A C 1
ATOM 3548 O O . ASN A 1 438 ? -10.380 28.186 -5.324 1.00 41.44 438 ASN A O 1
ATOM 3552 N N . LEU A 1 439 ? -11.754 26.591 -6.055 1.00 37.12 439 LEU A N 1
ATOM 3553 C CA . LEU A 1 439 ? -12.075 26.045 -4.729 1.00 37.12 439 LEU A CA 1
ATOM 3554 C C . LEU A 1 439 ? -10.886 25.301 -4.118 1.00 37.12 439 LEU A C 1
ATOM 3556 O O . LEU A 1 439 ? -10.694 25.339 -2.903 1.00 37.12 439 LEU A O 1
ATOM 3560 N N . THR A 1 440 ? -10.081 24.636 -4.945 1.00 36.25 440 THR A N 1
ATOM 3561 C CA . THR A 1 440 ? -8.883 23.912 -4.507 1.00 36.25 440 THR A CA 1
ATOM 3562 C C . THR A 1 440 ? -7.757 24.898 -4.185 1.00 36.25 440 THR A C 1
ATOM 3564 O O . THR A 1 440 ? -7.198 24.828 -3.093 1.00 36.25 440 THR A O 1
ATOM 3567 N N . ALA A 1 441 ? -7.527 25.905 -5.034 1.00 39.12 441 ALA A N 1
ATOM 3568 C CA . ALA A 1 441 ? -6.632 27.033 -4.761 1.00 39.12 441 ALA A CA 1
ATOM 3569 C C . ALA A 1 441 ? -7.090 27.857 -3.542 1.00 39.12 441 ALA A C 1
ATOM 3571 O O . ALA A 1 441 ? -6.279 28.231 -2.699 1.00 39.12 441 ALA A O 1
ATOM 3572 N N . GLY A 1 442 ? -8.399 28.067 -3.376 1.00 41.25 442 GLY A N 1
ATOM 3573 C CA . GLY A 1 442 ? -8.986 28.775 -2.238 1.00 41.25 442 GLY A CA 1
ATOM 3574 C C . GLY A 1 442 ? -8.880 28.008 -0.917 1.00 41.25 442 GLY A C 1
ATOM 3575 O O . GLY A 1 442 ? -8.631 28.618 0.123 1.00 41.25 442 GLY A O 1
ATOM 3576 N N . LYS A 1 443 ? -9.014 26.674 -0.933 1.00 43.25 443 LYS A N 1
ATOM 3577 C CA . LYS A 1 443 ? -8.792 25.817 0.246 1.00 43.25 443 LYS A CA 1
ATOM 3578 C C . LYS A 1 443 ? -7.312 25.730 0.613 1.00 43.25 443 LYS A C 1
ATOM 3580 O O . LYS A 1 443 ? -7.003 25.841 1.795 1.00 43.25 443 LYS A O 1
ATOM 3585 N N . VAL A 1 444 ? -6.413 25.639 -0.370 1.00 42.22 444 VAL A N 1
ATOM 3586 C CA . VAL A 1 444 ? -4.957 25.733 -0.157 1.00 42.22 444 VAL A CA 1
ATOM 3587 C C . VAL A 1 444 ? -4.582 27.109 0.403 1.00 42.22 444 VAL A C 1
ATOM 3589 O O . VAL A 1 444 ? -3.882 27.181 1.404 1.00 42.22 444 VAL A O 1
ATOM 3592 N N . GLY A 1 445 ? -5.152 28.199 -0.116 1.00 42.94 445 GLY A N 1
ATOM 3593 C CA . GLY A 1 445 ? -4.964 29.549 0.428 1.00 42.94 445 GLY A CA 1
ATOM 3594 C C . GLY A 1 445 ? -5.603 29.774 1.808 1.00 42.94 445 GLY A C 1
ATOM 3595 O O . GLY A 1 445 ? -5.176 30.651 2.557 1.00 42.94 445 GLY A O 1
ATOM 3596 N N . LYS A 1 446 ? -6.631 29.003 2.186 1.00 45.75 446 LYS A N 1
ATOM 3597 C CA . LYS A 1 446 ? -7.246 29.054 3.527 1.00 45.75 446 LYS A CA 1
ATOM 3598 C C . LYS A 1 446 ? -6.407 28.287 4.551 1.00 45.75 446 LYS A C 1
ATOM 3600 O O . LYS A 1 446 ? -6.202 28.789 5.648 1.00 45.75 446 LYS A O 1
ATOM 3605 N N . ILE A 1 447 ? -5.876 27.130 4.161 1.00 42.94 447 ILE A N 1
ATOM 3606 C CA . ILE A 1 447 ? -4.916 26.336 4.939 1.00 42.94 447 ILE A CA 1
ATOM 3607 C C . ILE A 1 447 ? -3.608 27.122 5.116 1.00 42.94 447 ILE A C 1
ATOM 3609 O O . ILE A 1 447 ? -3.143 27.277 6.238 1.00 42.94 447 ILE A O 1
ATOM 3613 N N . SER A 1 448 ? -3.099 27.739 4.047 1.00 41.53 448 SER A N 1
ATOM 3614 C CA . SER A 1 448 ? -1.914 28.603 4.085 1.00 41.53 448 SER A CA 1
ATOM 3615 C C . SER A 1 448 ? -2.112 29.832 4.989 1.00 41.53 448 SER A C 1
ATOM 3617 O O . SER A 1 448 ? -1.218 30.172 5.750 1.00 41.53 448 SER A O 1
ATOM 3619 N N . ARG A 1 449 ? -3.310 30.442 5.029 1.00 47.44 449 ARG A N 1
ATOM 3620 C CA . ARG A 1 449 ? -3.635 31.528 5.981 1.00 47.44 449 ARG A CA 1
ATOM 3621 C C . ARG A 1 449 ? -3.751 31.076 7.438 1.00 47.44 449 ARG A C 1
ATOM 3623 O O . ARG A 1 449 ? -3.387 31.837 8.325 1.00 47.44 449 ARG A O 1
ATOM 3630 N N . ILE A 1 450 ? -4.286 29.883 7.694 1.00 48.44 450 ILE A N 1
ATOM 3631 C CA . ILE A 1 450 ? -4.372 29.320 9.053 1.00 48.44 450 ILE A CA 1
ATOM 3632 C C . ILE A 1 450 ? -2.967 29.005 9.578 1.00 48.44 450 ILE A C 1
ATOM 3634 O O . ILE A 1 450 ? -2.678 29.264 10.740 1.00 48.44 450 ILE A O 1
ATOM 3638 N N . LEU A 1 451 ? -2.086 28.521 8.705 1.00 41.56 451 LEU A N 1
ATOM 3639 C CA . LEU A 1 451 ? -0.711 28.168 9.052 1.00 41.56 451 LEU A CA 1
ATOM 3640 C C . LEU A 1 451 ? 0.185 29.410 9.166 1.00 41.56 451 LEU A C 1
ATOM 3642 O O . LEU A 1 451 ? 0.966 29.482 10.103 1.00 41.56 451 LEU A O 1
ATOM 3646 N N . LYS A 1 452 ? -0.035 30.447 8.345 1.00 45.75 452 LYS A N 1
ATOM 3647 C CA . LYS A 1 452 ? 0.591 31.773 8.509 1.00 45.75 452 LYS A CA 1
ATOM 3648 C C . LYS A 1 452 ? 0.148 32.480 9.799 1.00 45.75 452 LYS A C 1
ATOM 3650 O O . LYS A 1 452 ? 0.950 33.122 10.460 1.00 45.75 452 LYS A O 1
ATOM 3655 N N . ARG A 1 453 ? -1.115 32.306 10.213 1.00 49.91 453 ARG A N 1
ATOM 3656 C CA . ARG A 1 453 ? -1.593 32.762 11.533 1.00 49.91 453 ARG A CA 1
ATOM 3657 C C . ARG A 1 453 ? -0.965 31.984 12.685 1.00 49.91 453 ARG A C 1
ATOM 3659 O O . ARG A 1 453 ? -0.734 32.570 13.731 1.00 49.91 453 ARG A O 1
ATOM 3666 N N . ALA A 1 454 ? -0.704 30.690 12.509 1.00 44.41 454 ALA A N 1
ATOM 3667 C CA . ALA A 1 454 ? 0.017 29.892 13.498 1.00 44.41 454 ALA A CA 1
ATOM 3668 C C . ALA A 1 454 ? 1.499 30.310 13.586 1.00 44.41 454 ALA A C 1
ATOM 3670 O O . ALA A 1 454 ? 2.021 30.425 14.686 1.00 44.41 454 ALA A O 1
ATOM 3671 N N . GLU A 1 455 ? 2.134 30.633 12.456 1.00 42.12 455 GLU A N 1
ATOM 3672 C CA . GLU A 1 455 ? 3.485 31.209 12.366 1.00 42.12 455 GLU A CA 1
ATOM 3673 C C . GLU A 1 455 ? 3.578 32.581 13.063 1.00 42.12 455 GLU A C 1
ATOM 3675 O O . GLU A 1 455 ? 4.460 32.793 13.890 1.00 42.12 455 GLU A O 1
ATOM 3680 N N . GLU A 1 456 ? 2.620 33.485 12.821 1.00 50.78 456 GLU A N 1
ATOM 3681 C CA . GLU A 1 456 ? 2.511 34.783 13.512 1.00 50.78 456 GLU A CA 1
ATOM 3682 C C . GLU A 1 456 ? 2.306 34.622 15.030 1.00 50.78 456 GLU A C 1
ATOM 3684 O O . GLU A 1 456 ? 2.841 35.406 15.811 1.00 50.78 456 GLU A O 1
ATOM 3689 N N . HIS A 1 457 ? 1.569 33.593 15.461 1.00 49.31 457 HIS A N 1
ATOM 3690 C CA . HIS A 1 457 ? 1.329 33.299 16.878 1.00 49.31 457 HIS A CA 1
ATOM 3691 C C . HIS A 1 457 ? 2.539 32.645 17.565 1.00 49.31 457 HIS A C 1
ATOM 3693 O O . HIS A 1 457 ? 2.770 32.872 18.752 1.00 49.31 457 HIS A O 1
ATOM 3699 N N . CYS A 1 458 ? 3.327 31.862 16.824 1.00 41.25 458 CYS A N 1
ATOM 3700 C CA . CYS A 1 458 ? 4.573 31.269 17.303 1.00 41.25 458 CYS A CA 1
ATOM 3701 C C . CYS A 1 458 ? 5.733 32.275 17.321 1.00 41.25 458 CYS A C 1
ATOM 3703 O O . CYS A 1 458 ? 6.543 32.194 18.226 1.00 41.25 458 CYS A O 1
ATOM 3705 N N . ASN A 1 459 ? 5.788 33.255 16.412 1.00 43.69 459 ASN A N 1
ATOM 3706 C CA . ASN A 1 459 ? 6.791 34.335 16.445 1.00 43.69 459 ASN A CA 1
ATOM 3707 C C . ASN A 1 459 ? 6.548 35.370 17.566 1.00 43.69 459 ASN A C 1
ATOM 3709 O O . ASN A 1 459 ? 7.428 36.173 17.856 1.00 43.69 459 ASN A O 1
ATOM 3713 N N . GLN A 1 460 ? 5.361 35.375 18.188 1.00 53.78 460 GLN A N 1
ATOM 3714 C CA . GLN A 1 460 ? 5.017 36.234 19.334 1.00 53.78 460 GLN A CA 1
ATOM 3715 C C . GLN A 1 460 ? 5.362 35.614 20.696 1.00 53.78 460 GLN A C 1
ATOM 3717 O O . GLN A 1 460 ? 5.341 36.312 21.709 1.00 53.78 460 GLN A O 1
ATOM 3722 N N . ARG A 1 461 ? 5.649 34.310 20.740 1.00 48.22 461 ARG A N 1
ATOM 3723 C CA . ARG A 1 461 ? 6.178 33.624 21.920 1.00 48.22 461 ARG A CA 1
ATOM 3724 C C . ARG A 1 461 ? 7.645 33.353 21.625 1.00 48.22 461 ARG A C 1
ATOM 3726 O O . ARG A 1 461 ? 7.930 32.756 20.602 1.00 48.22 461 ARG A O 1
ATOM 3733 N N . ASP A 1 462 ? 8.549 33.821 22.473 1.00 41.66 462 ASP A N 1
ATOM 3734 C CA . ASP A 1 462 ? 10.014 33.805 22.302 1.00 41.66 462 ASP A CA 1
ATOM 3735 C C . ASP A 1 462 ? 10.627 32.374 22.282 1.00 41.66 462 ASP A C 1
ATOM 3737 O O . ASP A 1 462 ? 11.509 32.037 23.064 1.00 41.66 462 ASP A O 1
ATOM 3741 N N . ASP A 1 463 ? 10.126 31.481 21.423 1.00 50.78 463 ASP A N 1
ATOM 3742 C CA . ASP A 1 463 ? 10.488 30.065 21.352 1.00 50.78 463 ASP A CA 1
ATOM 3743 C C . ASP A 1 463 ? 10.802 29.659 19.900 1.00 50.78 463 ASP A C 1
ATOM 3745 O O . ASP A 1 463 ? 9.967 29.158 19.137 1.00 50.78 463 ASP A O 1
ATOM 3749 N N . SER A 1 464 ? 12.047 29.933 19.505 1.00 39.34 464 SER A N 1
ATOM 3750 C CA . SER A 1 464 ? 12.569 29.791 18.138 1.00 39.34 464 SER A CA 1
ATOM 3751 C C . SER A 1 464 ? 12.632 28.346 17.627 1.00 39.34 464 SER A C 1
ATOM 3753 O O . SER A 1 464 ? 12.796 28.120 16.427 1.00 39.34 464 SER A O 1
ATOM 3755 N N . PHE A 1 465 ? 12.490 27.348 18.502 1.00 44.69 465 PHE A N 1
ATOM 3756 C CA . PHE A 1 465 ? 12.535 25.933 18.130 1.00 44.69 465 PHE A CA 1
ATOM 3757 C C . PHE A 1 465 ? 11.167 25.430 17.640 1.00 44.69 465 PHE A C 1
ATOM 3759 O O . PHE A 1 465 ? 11.060 24.771 16.602 1.00 44.69 465 PHE A O 1
ATOM 3766 N N . SER A 1 466 ? 10.105 25.818 18.348 1.00 49.34 466 SER A N 1
ATOM 3767 C CA . SER A 1 466 ? 8.720 25.423 18.079 1.00 49.34 466 SER A CA 1
ATOM 3768 C C . SER A 1 466 ? 8.179 26.020 16.772 1.00 49.34 466 SER A C 1
ATOM 3770 O O . SER A 1 466 ? 7.484 25.335 16.016 1.00 49.34 466 SER A O 1
ATOM 3772 N N . SER A 1 467 ? 8.540 27.270 16.457 1.00 39.84 467 SER A N 1
ATOM 3773 C CA . SER A 1 467 ? 8.146 27.948 15.213 1.00 39.84 467 SER A CA 1
ATOM 3774 C C . SER A 1 467 ? 8.814 27.335 13.975 1.00 39.84 467 SER A C 1
ATOM 3776 O O . SER A 1 467 ? 8.137 27.056 12.983 1.00 39.84 467 SER A O 1
ATOM 3778 N N . ASN A 1 468 ? 10.114 27.035 14.052 1.00 39.78 468 ASN A N 1
ATOM 3779 C CA . ASN A 1 468 ? 10.879 26.429 12.961 1.00 39.78 468 ASN A CA 1
ATOM 3780 C C . ASN A 1 468 ? 10.446 24.986 12.673 1.00 39.78 468 ASN A C 1
ATOM 3782 O O . ASN A 1 468 ? 10.336 24.602 11.510 1.00 39.78 468 ASN A O 1
ATOM 3786 N N . LEU A 1 469 ? 10.128 24.194 13.701 1.00 43.88 469 LEU A N 1
ATOM 3787 C CA . LEU A 1 469 ? 9.648 22.820 13.530 1.00 43.88 469 LEU A CA 1
ATOM 3788 C C . LEU A 1 469 ? 8.245 22.771 12.902 1.00 43.88 469 LEU A C 1
ATOM 3790 O O . LEU A 1 469 ? 7.993 21.960 12.010 1.00 43.88 469 LEU A O 1
ATOM 3794 N N . LEU A 1 470 ? 7.335 23.661 13.309 1.00 44.16 470 LEU A N 1
ATOM 3795 C CA . LEU A 1 470 ? 6.001 23.783 12.709 1.00 44.16 470 LEU A CA 1
ATOM 3796 C C . LEU A 1 470 ? 6.055 24.325 11.276 1.00 44.16 470 LEU A C 1
ATOM 3798 O O . LEU A 1 470 ? 5.330 23.816 10.422 1.00 44.16 470 LEU A O 1
ATOM 3802 N N . ALA A 1 471 ? 6.932 25.289 10.985 1.00 36.62 471 ALA A N 1
ATOM 3803 C CA . ALA A 1 471 ? 7.178 25.784 9.629 1.00 36.62 471 ALA A CA 1
ATOM 3804 C C . ALA A 1 471 ? 7.812 24.709 8.728 1.00 36.62 471 ALA A C 1
ATOM 3806 O O . ALA A 1 471 ? 7.441 24.574 7.562 1.00 36.62 471 ALA A O 1
ATOM 3807 N N . PHE A 1 472 ? 8.702 23.882 9.277 1.00 39.88 472 PHE A N 1
ATOM 3808 C CA . PHE A 1 472 ? 9.321 22.753 8.585 1.00 39.88 472 PHE A CA 1
ATOM 3809 C C . PHE A 1 472 ? 8.318 21.627 8.297 1.00 39.88 472 PHE A C 1
ATOM 3811 O O . PHE A 1 472 ? 8.243 21.133 7.174 1.00 39.88 472 PHE A O 1
ATOM 3818 N N . LEU A 1 473 ? 7.468 21.271 9.265 1.00 40.97 473 LEU A N 1
ATOM 3819 C CA . LEU A 1 473 ? 6.384 20.298 9.077 1.00 40.97 473 LEU A CA 1
ATOM 3820 C C . LEU A 1 473 ? 5.288 20.830 8.132 1.00 40.97 473 LEU A C 1
ATOM 3822 O O . LEU A 1 473 ? 4.767 20.074 7.307 1.00 40.97 473 LEU A O 1
ATOM 3826 N N . TYR A 1 474 ? 4.977 22.132 8.197 1.00 41.47 474 TYR A N 1
ATOM 3827 C CA . TYR A 1 474 ? 4.130 22.846 7.235 1.00 41.47 474 TYR A CA 1
ATOM 3828 C C . TYR A 1 474 ? 4.694 22.747 5.822 1.00 41.47 474 TYR A C 1
ATOM 3830 O O . TYR A 1 474 ? 3.957 22.399 4.894 1.00 41.47 474 TYR A O 1
ATOM 3838 N N . TRP A 1 475 ? 5.991 23.020 5.671 1.00 36.66 475 TRP A N 1
ATOM 3839 C CA . TRP A 1 475 ? 6.687 22.929 4.402 1.00 36.66 475 TRP A CA 1
ATOM 3840 C C . TRP A 1 475 ? 6.647 21.495 3.882 1.00 36.66 475 TRP A C 1
ATOM 3842 O O . TRP A 1 475 ? 6.124 21.295 2.799 1.00 36.66 475 TRP A O 1
ATOM 3852 N N . ILE A 1 476 ? 7.029 20.485 4.667 1.00 41.97 476 ILE A N 1
ATOM 3853 C CA . ILE A 1 476 ? 7.044 19.076 4.233 1.00 41.97 476 ILE A CA 1
ATOM 3854 C C . ILE A 1 476 ? 5.663 18.590 3.782 1.00 41.97 476 ILE A C 1
ATOM 3856 O O . ILE A 1 476 ? 5.531 18.035 2.693 1.00 41.97 476 ILE A O 1
ATOM 3860 N N . VAL A 1 477 ? 4.615 18.790 4.586 1.00 41.50 477 VAL A N 1
ATOM 3861 C CA . VAL A 1 477 ? 3.280 18.248 4.275 1.00 41.50 477 VAL A CA 1
ATOM 3862 C C . VAL A 1 477 ? 2.635 18.997 3.108 1.00 41.50 477 VAL A C 1
ATOM 3864 O O . VAL A 1 477 ? 2.034 18.379 2.226 1.00 41.50 477 VAL A O 1
ATOM 3867 N N . THR A 1 478 ? 2.771 20.324 3.072 1.00 38.41 478 THR A N 1
ATOM 3868 C CA . THR A 1 478 ? 2.218 21.146 1.987 1.00 38.41 478 THR A CA 1
ATOM 3869 C C . THR A 1 478 ? 2.994 20.918 0.692 1.00 38.41 478 THR A C 1
ATOM 3871 O O . THR A 1 478 ? 2.381 20.758 -0.362 1.00 38.41 478 THR A O 1
ATOM 3874 N N . PHE A 1 479 ? 4.322 20.819 0.768 1.00 44.94 479 PHE A N 1
ATOM 3875 C CA . PHE A 1 479 ? 5.197 20.531 -0.363 1.00 44.94 479 PHE A CA 1
ATOM 3876 C C . PHE A 1 479 ? 4.941 19.137 -0.926 1.00 44.94 479 PHE A C 1
ATOM 3878 O O . PHE A 1 479 ? 4.727 19.024 -2.123 1.00 44.94 479 PHE A O 1
ATOM 3885 N N . GLU A 1 480 ? 4.845 18.088 -0.105 1.00 50.62 480 GLU A N 1
ATOM 3886 C CA . GLU A 1 480 ? 4.576 16.726 -0.587 1.00 50.62 480 GLU A CA 1
ATOM 3887 C C . GLU A 1 480 ? 3.199 16.589 -1.251 1.00 50.62 480 GLU A C 1
ATOM 3889 O O . GLU A 1 480 ? 3.062 15.945 -2.295 1.00 50.62 480 GLU A O 1
ATOM 3894 N N . ILE A 1 481 ? 2.166 17.231 -0.697 1.00 49.00 481 ILE A N 1
ATOM 3895 C CA . ILE A 1 481 ? 0.821 17.209 -1.287 1.00 49.00 481 ILE A CA 1
ATOM 3896 C C . ILE A 1 481 ? 0.785 18.008 -2.596 1.00 49.00 481 ILE A C 1
ATOM 3898 O O . ILE A 1 481 ? 0.223 17.528 -3.584 1.00 49.00 481 ILE A O 1
ATOM 3902 N N . LEU A 1 482 ? 1.388 19.202 -2.633 1.00 47.69 482 LEU A N 1
ATOM 3903 C CA . LEU A 1 482 ? 1.466 20.019 -3.848 1.00 47.69 482 LEU A CA 1
ATOM 3904 C C . LEU A 1 482 ? 2.344 19.364 -4.919 1.00 47.69 482 LEU A C 1
ATOM 3906 O O . LEU A 1 482 ? 1.979 19.387 -6.093 1.00 47.69 482 LEU A O 1
ATOM 3910 N N . ARG A 1 483 ? 3.446 18.723 -4.521 1.00 63.66 483 ARG A N 1
ATOM 3911 C CA . ARG A 1 483 ? 4.347 17.970 -5.396 1.00 63.66 483 ARG A CA 1
ATOM 3912 C C . ARG A 1 483 ? 3.604 16.819 -6.056 1.00 63.66 483 ARG A C 1
ATOM 3914 O O . ARG A 1 483 ? 3.536 16.781 -7.281 1.00 63.66 483 ARG A O 1
ATOM 3921 N N . LYS A 1 484 ? 2.956 15.948 -5.275 1.00 57.91 484 LYS A N 1
ATOM 3922 C CA . LYS A 1 484 ? 2.181 14.823 -5.825 1.00 57.91 484 LYS A CA 1
ATOM 3923 C C . LYS A 1 484 ? 0.975 15.266 -6.650 1.00 57.91 484 LYS A C 1
ATOM 3925 O O . LYS A 1 484 ? 0.629 14.619 -7.634 1.00 57.91 484 LYS A O 1
ATOM 3930 N N . TYR A 1 485 ? 0.327 16.372 -6.285 1.00 55.00 485 TYR A N 1
ATOM 3931 C CA . TYR A 1 485 ? -0.736 16.944 -7.110 1.00 55.00 485 TYR A CA 1
ATOM 3932 C C . TYR A 1 485 ? -0.194 17.486 -8.440 1.00 55.00 485 TYR A C 1
ATOM 3934 O O . TYR A 1 485 ? -0.801 17.254 -9.482 1.00 55.00 485 TYR A O 1
ATOM 3942 N N . GLY A 1 486 ? 0.967 18.144 -8.427 1.00 60.62 486 GLY A N 1
ATOM 3943 C CA . GLY A 1 486 ? 1.666 18.574 -9.635 1.00 60.62 486 GLY A CA 1
ATOM 3944 C C . GLY A 1 486 ? 2.063 17.397 -10.527 1.00 60.62 486 GLY A C 1
ATOM 3945 O O . GLY A 1 486 ? 1.821 17.439 -11.728 1.00 60.62 486 GLY A O 1
ATOM 3946 N N . GLU A 1 487 ? 2.604 16.325 -9.945 1.00 69.12 487 GLU A N 1
ATOM 3947 C CA . GLU A 1 487 ? 2.902 15.065 -10.643 1.00 69.12 487 GLU A CA 1
ATOM 3948 C C . GLU A 1 487 ? 1.648 14.460 -11.275 1.00 69.12 487 GLU A C 1
ATOM 3950 O O . GLU A 1 487 ? 1.664 14.095 -12.448 1.00 69.12 487 GLU A O 1
ATOM 3955 N N . TYR A 1 488 ? 0.537 14.427 -10.537 1.00 64.94 488 TYR A N 1
ATOM 3956 C CA . TYR A 1 488 ? -0.739 13.958 -11.064 1.00 64.94 488 TYR A CA 1
ATOM 3957 C C . TYR A 1 488 ? -1.228 14.794 -12.238 1.00 64.94 488 TYR A C 1
ATOM 3959 O O . TYR A 1 488 ? -1.662 14.215 -13.222 1.00 64.94 488 TYR A O 1
ATOM 3967 N N . GLN A 1 489 ? -1.146 16.125 -12.177 1.00 67.75 489 GLN A N 1
ATOM 3968 C CA . GLN A 1 489 ? -1.557 16.975 -13.299 1.00 67.75 489 GLN A CA 1
ATOM 3969 C C . GLN A 1 489 ? -0.729 16.694 -14.558 1.00 67.75 489 GLN A C 1
ATOM 3971 O O . GLN A 1 489 ? -1.284 16.668 -15.650 1.00 67.75 489 GLN A O 1
ATOM 3976 N N . ILE A 1 490 ? 0.573 16.444 -14.414 1.00 70.00 490 ILE A N 1
ATOM 3977 C CA . ILE A 1 490 ? 1.468 16.144 -15.542 1.00 70.00 490 ILE A CA 1
ATOM 3978 C C . ILE A 1 490 ? 1.150 14.778 -16.130 1.00 70.00 490 ILE A C 1
ATOM 3980 O O . ILE A 1 490 ? 0.948 14.670 -17.333 1.00 70.00 490 ILE A O 1
ATOM 3984 N N . VAL A 1 491 ? 1.059 13.748 -15.285 1.00 68.75 491 VAL A N 1
ATOM 3985 C CA . VAL A 1 491 ? 0.747 12.390 -15.740 1.00 68.75 491 VAL A CA 1
ATOM 3986 C C . VAL A 1 491 ? -0.654 12.354 -16.340 1.00 68.75 491 VAL A C 1
ATOM 3988 O O . VAL A 1 491 ? -0.828 11.868 -17.446 1.00 68.75 491 VAL A O 1
ATOM 3991 N N . HIS A 1 492 ? -1.648 12.951 -15.683 1.00 66.44 492 HIS A N 1
ATOM 3992 C CA . HIS A 1 492 ? -3.010 13.061 -16.204 1.00 66.44 492 HIS A CA 1
ATOM 3993 C C . HIS A 1 492 ? -3.083 13.866 -17.510 1.00 66.44 492 HIS A C 1
ATOM 3995 O O . HIS A 1 492 ? -3.901 13.559 -18.371 1.00 66.44 492 HIS A O 1
ATOM 4001 N N . LYS A 1 493 ? -2.236 14.885 -17.691 1.00 68.25 493 LYS A N 1
ATOM 4002 C CA . LYS A 1 493 ? -2.116 15.575 -18.977 1.00 68.25 493 LYS A CA 1
ATOM 4003 C C . LYS A 1 493 ? -1.518 14.650 -20.040 1.00 68.25 493 LYS A C 1
ATOM 4005 O O . LYS A 1 493 ? -2.107 14.534 -21.104 1.00 68.25 493 LYS A O 1
ATOM 4010 N N . ALA A 1 494 ? -0.444 13.925 -19.726 1.00 64.81 494 ALA A N 1
ATOM 4011 C CA . ALA A 1 494 ? 0.128 12.920 -20.623 1.00 64.81 494 ALA A CA 1
ATOM 4012 C C . ALA A 1 494 ? -0.898 11.839 -21.030 1.00 64.81 494 ALA A C 1
ATOM 4014 O O . ALA A 1 494 ? -0.845 11.352 -22.152 1.00 64.81 494 ALA A O 1
ATOM 4015 N N . PHE A 1 495 ? -1.866 11.523 -20.159 1.00 64.31 495 PHE A N 1
ATOM 4016 C CA . PHE A 1 495 ? -3.019 10.672 -20.480 1.00 64.31 495 PHE A CA 1
ATOM 4017 C C . PHE A 1 495 ? -4.011 11.299 -21.456 1.00 64.31 495 PHE A C 1
ATOM 4019 O O . PHE A 1 495 ? -4.496 10.616 -22.351 1.00 64.31 495 PHE A O 1
ATOM 4026 N N . LEU A 1 496 ? -4.387 12.561 -21.234 1.00 55.38 496 LEU A N 1
ATOM 4027 C CA . LEU A 1 496 ? -5.340 13.255 -22.104 1.00 55.38 496 LEU A CA 1
ATOM 4028 C C . LEU A 1 496 ? -4.751 13.498 -23.493 1.00 55.38 496 LEU A C 1
ATOM 4030 O O . LEU A 1 496 ? -5.487 13.457 -24.475 1.00 55.38 496 LEU A O 1
ATOM 4034 N N . ASP A 1 497 ? -3.442 13.725 -23.545 1.00 63.16 497 ASP A N 1
ATOM 4035 C CA . ASP A 1 497 ? -2.697 13.915 -24.783 1.00 63.16 497 ASP A CA 1
ATOM 4036 C C . ASP A 1 497 ? -2.392 12.555 -25.457 1.00 63.16 497 ASP A C 1
ATOM 4038 O O . ASP A 1 497 ? -2.217 12.506 -26.667 1.00 63.16 497 ASP A O 1
ATOM 4042 N N . GLY A 1 498 ? -2.401 11.440 -24.706 1.00 58.94 498 GLY A N 1
ATOM 4043 C CA . GLY A 1 498 ? -2.328 10.060 -25.215 1.00 58.94 498 GLY A CA 1
ATOM 4044 C C . GLY A 1 498 ? -0.954 9.608 -25.723 1.00 58.94 498 GLY A C 1
ATOM 4045 O O . GLY A 1 498 ? -0.839 8.540 -26.312 1.00 58.94 498 GLY A O 1
ATOM 4046 N N . GLU A 1 499 ? 0.088 10.415 -25.530 1.00 73.06 499 GLU A N 1
ATOM 4047 C CA . GLU A 1 499 ? 1.355 10.244 -26.254 1.00 73.06 499 GLU A CA 1
ATOM 4048 C C . GLU A 1 499 ? 2.420 9.506 -25.441 1.00 73.06 499 GLU A C 1
ATOM 4050 O O . GLU A 1 499 ? 3.037 8.572 -25.933 1.00 73.06 499 GLU A O 1
ATOM 4055 N N . LEU A 1 500 ? 2.629 9.883 -24.177 1.00 78.94 500 LEU A N 1
ATOM 4056 C CA . LEU A 1 500 ? 3.644 9.258 -23.309 1.00 78.94 500 LEU A CA 1
ATOM 4057 C C . LEU A 1 500 ? 3.053 8.218 -22.349 1.00 78.94 500 LEU A C 1
ATOM 4059 O O . LEU A 1 500 ? 3.784 7.576 -21.591 1.00 78.94 500 LEU A O 1
ATOM 4063 N N . PHE A 1 501 ? 1.730 8.062 -22.381 1.00 86.12 501 PHE A N 1
ATOM 4064 C CA . PHE A 1 501 ? 0.987 7.134 -21.548 1.00 86.12 501 PHE A CA 1
ATOM 4065 C C . PHE A 1 501 ? -0.094 6.444 -22.384 1.00 86.12 501 PHE A C 1
ATOM 4067 O O . PHE A 1 501 ? -1.038 7.088 -22.838 1.00 86.12 501 PHE A O 1
ATOM 4074 N N . ASP A 1 502 ? 0.026 5.129 -22.544 1.00 86.31 502 ASP A N 1
ATOM 4075 C CA . ASP A 1 502 ? -0.934 4.293 -23.258 1.00 86.31 502 ASP A CA 1
ATOM 4076 C C . ASP A 1 502 ? -1.871 3.621 -22.247 1.00 86.31 502 ASP A C 1
ATOM 4078 O O . ASP A 1 502 ? -1.473 2.748 -21.472 1.00 86.31 502 ASP A O 1
ATOM 4082 N N . LEU A 1 503 ? -3.136 4.051 -22.238 1.00 82.81 503 LEU A N 1
ATOM 4083 C CA . LEU A 1 503 ? -4.145 3.547 -21.307 1.00 82.81 503 LEU A CA 1
ATOM 4084 C C . LEU A 1 503 ? -4.415 2.050 -21.496 1.00 82.81 503 LEU A C 1
ATOM 4086 O O . LEU A 1 503 ? -4.522 1.334 -20.505 1.00 82.81 503 LEU A O 1
ATOM 4090 N N . ASN A 1 504 ? -4.516 1.573 -22.736 1.00 85.56 504 ASN A N 1
ATOM 4091 C CA . ASN A 1 504 ? -4.850 0.175 -23.004 1.00 85.56 504 ASN A CA 1
ATOM 4092 C C . ASN A 1 504 ? -3.695 -0.733 -22.576 1.00 85.56 504 ASN A C 1
ATOM 4094 O O . ASN A 1 504 ? -3.906 -1.723 -21.872 1.00 85.56 504 ASN A O 1
ATOM 4098 N N . TYR A 1 505 ? -2.468 -0.344 -22.927 1.00 86.81 505 TYR A N 1
ATOM 4099 C CA . TYR A 1 505 ? -1.259 -1.034 -22.494 1.00 86.81 505 TYR A CA 1
ATOM 4100 C C . TYR A 1 505 ? -1.127 -1.038 -20.967 1.00 86.81 505 TYR A C 1
ATOM 4102 O O . TYR A 1 505 ? -0.835 -2.070 -20.361 1.00 86.81 505 TYR A O 1
ATOM 4110 N N . TYR A 1 506 ? -1.396 0.087 -20.308 1.00 87.31 506 TYR A N 1
ATOM 4111 C CA . TYR A 1 506 ? -1.308 0.168 -18.853 1.00 87.31 506 TYR A CA 1
ATOM 4112 C C . TYR A 1 506 ? -2.375 -0.662 -18.138 1.00 87.31 506 TYR A C 1
ATOM 4114 O O . TYR A 1 506 ? -2.071 -1.374 -17.180 1.00 87.31 506 TYR A O 1
ATOM 4122 N N . SER A 1 507 ? -3.622 -0.616 -18.612 1.00 85.19 507 SER A N 1
ATOM 4123 C CA . SER A 1 507 ? -4.717 -1.403 -18.039 1.00 85.19 507 SER A CA 1
ATOM 4124 C C . SER A 1 507 ? -4.549 -2.902 -18.242 1.00 85.19 507 SER A C 1
ATOM 4126 O O . SER A 1 507 ? -5.033 -3.670 -17.414 1.00 85.19 507 SER A O 1
ATOM 4128 N N . SER A 1 508 ? -3.810 -3.325 -19.271 1.00 85.19 508 SER A N 1
ATOM 4129 C CA . SER A 1 508 ? -3.436 -4.734 -19.433 1.00 85.19 508 SER A CA 1
ATOM 4130 C C . SER A 1 508 ? -2.490 -5.231 -18.329 1.00 85.19 508 SER A C 1
ATOM 4132 O O . SER A 1 508 ? -2.538 -6.402 -17.964 1.00 85.19 508 SER A O 1
ATOM 4134 N N . GLN A 1 509 ? -1.678 -4.337 -17.749 1.00 87.31 509 GLN A N 1
ATOM 4135 C CA . GLN A 1 509 ? -0.744 -4.657 -16.664 1.00 87.31 509 GLN A CA 1
ATOM 4136 C C . GLN A 1 509 ? -1.393 -4.547 -15.275 1.00 87.31 509 GLN A C 1
ATOM 4138 O O . GLN A 1 509 ? -0.946 -5.194 -14.330 1.00 87.31 509 GLN A O 1
ATOM 4143 N N . VAL A 1 510 ? -2.417 -3.696 -15.117 1.00 77.94 510 VAL A N 1
ATOM 4144 C CA . VAL A 1 510 ? -3.021 -3.386 -13.811 1.00 77.94 510 VAL A CA 1
ATOM 4145 C C . VAL A 1 510 ? -4.547 -3.326 -13.898 1.00 77.94 510 VAL A C 1
ATOM 4147 O O . VAL A 1 510 ? -5.123 -2.345 -14.374 1.00 77.94 510 VAL A O 1
ATOM 4150 N N . ALA A 1 511 ? -5.211 -4.338 -13.336 1.00 73.00 511 ALA A N 1
ATOM 4151 C CA . ALA A 1 511 ? -6.670 -4.397 -13.244 1.00 73.00 511 ALA A CA 1
ATOM 4152 C C . ALA A 1 511 ? -7.265 -3.215 -12.446 1.00 73.00 511 ALA A C 1
ATOM 4154 O O . ALA A 1 511 ? -6.694 -2.774 -11.444 1.00 73.00 511 ALA A O 1
ATOM 4155 N N . GLY A 1 512 ? -8.435 -2.713 -12.860 1.00 65.56 512 GLY A N 1
ATOM 4156 C CA . GLY A 1 512 ? -9.116 -1.589 -12.205 1.00 65.56 512 GLY A CA 1
ATOM 4157 C C . GLY A 1 512 ? -8.608 -0.205 -12.627 1.00 65.56 512 GLY A C 1
ATOM 4158 O O . GLY A 1 512 ? -8.869 0.785 -11.935 1.00 65.56 512 GLY A O 1
ATOM 4159 N N . THR A 1 513 ? -7.853 -0.124 -13.727 1.00 74.12 513 THR A N 1
ATOM 4160 C CA . THR A 1 513 ? -7.300 1.127 -14.268 1.00 74.12 513 THR A CA 1
ATOM 4161 C C . THR A 1 513 ? -7.896 1.525 -15.621 1.00 74.12 513 THR A C 1
ATOM 4163 O O . THR A 1 513 ? -7.309 2.334 -16.323 1.00 74.12 513 THR A O 1
ATOM 4166 N N . GLU A 1 514 ? -9.100 1.058 -15.964 1.00 79.12 514 GLU A N 1
ATOM 4167 C CA . GLU A 1 514 ? -9.730 1.182 -17.297 1.00 79.12 514 GLU A CA 1
ATOM 4168 C C . GLU A 1 514 ? -10.127 2.623 -17.690 1.00 79.12 514 GLU A C 1
ATOM 4170 O O . GLU A 1 514 ? -10.751 2.862 -18.721 1.00 79.12 514 GLU A O 1
ATOM 4175 N N . SER A 1 515 ? -9.794 3.613 -16.860 1.00 75.62 515 SER A N 1
ATOM 4176 C CA . SER A 1 515 ? -9.980 5.031 -17.163 1.00 75.62 515 SER A CA 1
ATOM 4177 C C . SER A 1 515 ? -8.688 5.800 -16.926 1.00 75.62 515 SER A C 1
ATOM 4179 O O . SER A 1 515 ? -7.968 5.530 -15.965 1.00 75.62 515 SER A O 1
ATOM 4181 N N . ALA A 1 516 ? -8.450 6.831 -17.742 1.00 65.62 516 ALA A N 1
ATOM 4182 C CA . ALA A 1 516 ? -7.290 7.716 -17.631 1.00 65.62 516 ALA A CA 1
ATOM 4183 C C . ALA A 1 516 ? -7.069 8.240 -16.203 1.00 65.62 516 ALA A C 1
ATOM 4185 O O . ALA A 1 516 ? -5.951 8.248 -15.696 1.00 65.62 516 ALA A O 1
ATOM 4186 N N . SER A 1 517 ? -8.143 8.622 -15.505 1.00 61.44 517 SER A N 1
ATOM 4187 C CA . SER A 1 517 ? -8.039 9.093 -14.124 1.00 61.44 517 SER A CA 1
ATOM 4188 C C . SER A 1 517 ? -7.643 7.981 -13.150 1.00 61.44 517 SER A C 1
ATOM 4190 O O . SER A 1 517 ? -6.839 8.237 -12.258 1.00 61.44 517 SER A O 1
ATOM 4192 N N . ALA A 1 518 ? -8.159 6.757 -13.306 1.00 59.72 518 ALA A N 1
ATOM 4193 C CA . ALA A 1 518 ? -7.791 5.626 -12.451 1.00 59.72 518 ALA A CA 1
ATOM 4194 C C . ALA A 1 518 ? -6.342 5.179 -12.689 1.00 59.72 518 ALA A C 1
ATOM 4196 O O . ALA A 1 518 ? -5.605 4.958 -11.729 1.00 59.72 518 ALA A O 1
ATOM 4197 N N . ALA A 1 519 ? -5.913 5.120 -13.948 1.00 70.12 519 ALA A N 1
ATOM 4198 C CA . ALA A 1 519 ? -4.555 4.764 -14.328 1.00 70.12 519 ALA A CA 1
ATOM 4199 C C . ALA A 1 519 ? -3.532 5.838 -13.900 1.00 70.12 519 ALA A C 1
ATOM 4201 O O . ALA A 1 519 ? -2.543 5.503 -13.248 1.00 70.12 519 ALA A O 1
ATOM 4202 N N . ALA A 1 520 ? -3.810 7.132 -14.120 1.00 69.25 520 ALA A N 1
ATOM 4203 C CA . ALA A 1 520 ? -2.982 8.239 -13.619 1.00 69.25 520 ALA A CA 1
ATOM 4204 C C . ALA A 1 520 ? -2.885 8.231 -12.097 1.00 69.25 520 ALA A C 1
ATOM 4206 O O . ALA A 1 520 ? -1.814 8.428 -11.516 1.00 69.25 520 ALA A O 1
ATOM 4207 N N . PHE A 1 521 ? -4.016 7.978 -11.438 1.00 61.81 521 PHE A N 1
ATOM 4208 C CA . PHE A 1 521 ? -4.062 7.889 -9.994 1.00 61.81 521 PHE A CA 1
ATOM 4209 C C . PHE A 1 521 ? -3.243 6.699 -9.485 1.00 61.81 521 PHE A C 1
ATOM 4211 O O . PHE A 1 521 ? -2.468 6.849 -8.541 1.00 61.81 521 PHE A O 1
ATOM 4218 N N . HIS A 1 522 ? -3.356 5.533 -10.120 1.00 81.31 522 HIS A N 1
ATOM 4219 C CA . HIS A 1 522 ? -2.563 4.367 -9.759 1.00 81.31 522 HIS A CA 1
ATOM 4220 C C . HIS A 1 522 ? -1.061 4.623 -9.953 1.00 81.31 522 HIS A C 1
ATOM 4222 O O . HIS A 1 522 ? -0.264 4.398 -9.036 1.00 81.31 522 HIS A O 1
ATOM 4228 N N . TYR A 1 523 ? -0.683 5.172 -11.108 1.00 79.00 523 TYR A N 1
ATOM 4229 C CA . TYR A 1 523 ? 0.704 5.447 -11.463 1.00 79.00 523 TYR A CA 1
ATOM 4230 C C . TYR A 1 523 ? 1.379 6.447 -10.511 1.00 79.00 523 TYR A C 1
ATOM 4232 O O . TYR A 1 523 ? 2.508 6.214 -10.076 1.00 79.00 523 TYR A O 1
ATOM 4240 N N . VAL A 1 524 ? 0.685 7.528 -10.132 1.00 69.38 524 VAL A N 1
ATOM 4241 C CA . VAL A 1 524 ? 1.239 8.600 -9.280 1.00 69.38 524 VAL A CA 1
ATOM 4242 C C . VAL A 1 524 ? 1.045 8.335 -7.787 1.00 69.38 524 VAL A C 1
ATOM 4244 O O . VAL A 1 524 ? 1.973 8.498 -6.993 1.00 69.38 524 VAL A O 1
ATOM 4247 N N . PHE A 1 525 ? -0.155 7.927 -7.373 1.00 54.34 525 PHE A N 1
ATOM 4248 C CA . PHE A 1 525 ? -0.525 7.876 -5.956 1.00 54.34 525 PHE A CA 1
ATOM 4249 C C . PHE A 1 525 ? -0.491 6.478 -5.350 1.00 54.34 525 PHE A C 1
ATOM 4251 O O . PHE A 1 525 ? -0.168 6.366 -4.169 1.00 54.34 525 PHE A O 1
ATOM 4258 N N . LEU A 1 526 ? -0.781 5.428 -6.124 1.00 56.28 526 LEU A N 1
ATOM 4259 C CA . LEU A 1 526 ? -0.722 4.034 -5.649 1.00 56.28 526 LEU A CA 1
ATOM 4260 C C . LEU A 1 526 ? 0.631 3.374 -5.936 1.00 56.28 526 LEU A C 1
ATOM 4262 O O . LEU A 1 526 ? 0.783 2.161 -5.820 1.00 56.28 526 LEU A O 1
ATOM 4266 N N . GLY A 1 527 ? 1.629 4.171 -6.316 1.00 66.75 527 GLY A N 1
ATOM 4267 C CA . GLY A 1 527 ? 2.998 3.709 -6.492 1.00 66.75 527 GLY A CA 1
ATOM 4268 C C . GLY A 1 527 ? 3.225 2.880 -7.751 1.00 66.75 527 GLY A C 1
ATOM 4269 O O . GLY A 1 527 ? 4.239 2.199 -7.805 1.00 66.75 527 GLY A O 1
ATOM 4270 N N . GLY A 1 528 ? 2.340 2.927 -8.756 1.00 78.69 528 GLY A N 1
ATOM 4271 C CA . GLY A 1 528 ? 2.569 2.232 -10.029 1.00 78.69 528 GLY A CA 1
ATOM 4272 C C . GLY A 1 528 ? 3.896 2.638 -10.684 1.00 78.69 528 GLY A C 1
ATOM 4273 O O . GLY A 1 528 ? 4.685 1.774 -11.040 1.00 78.69 528 GLY A O 1
ATOM 4274 N N . GLY A 1 529 ? 4.204 3.939 -10.722 1.00 82.44 529 GLY A N 1
ATOM 4275 C CA . GLY A 1 529 ? 5.484 4.435 -11.236 1.00 82.44 529 GLY A CA 1
ATOM 4276 C C . GLY A 1 529 ? 6.687 4.144 -10.330 1.00 82.44 529 GLY A C 1
ATOM 4277 O O . GLY A 1 529 ? 7.809 4.157 -10.802 1.00 82.44 529 GLY A O 1
ATOM 4278 N N . ARG A 1 530 ? 6.495 3.866 -9.034 1.00 80.06 530 ARG A N 1
ATOM 4279 C CA . ARG A 1 530 ? 7.606 3.442 -8.154 1.00 80.06 530 ARG A CA 1
ATOM 4280 C C . ARG A 1 530 ? 7.875 1.944 -8.234 1.00 80.06 530 ARG A C 1
ATOM 4282 O O . ARG A 1 530 ? 8.998 1.520 -8.025 1.00 80.06 530 ARG A O 1
ATOM 4289 N N . ARG A 1 531 ? 6.841 1.156 -8.530 1.00 81.38 531 ARG A N 1
ATOM 4290 C CA . ARG A 1 531 ? 6.898 -0.304 -8.666 1.00 81.38 531 ARG A CA 1
ATOM 4291 C C . ARG A 1 531 ? 7.274 -0.756 -10.081 1.00 81.38 531 ARG A C 1
ATOM 4293 O O . ARG A 1 531 ? 7.061 -1.913 -10.414 1.00 81.38 531 ARG A O 1
ATOM 4300 N N . GLY A 1 532 ? 7.764 0.151 -10.926 1.00 87.56 532 GLY A N 1
ATOM 4301 C CA . GLY A 1 532 ? 8.246 -0.210 -12.259 1.00 87.56 532 GLY A CA 1
ATOM 4302 C C . GLY A 1 532 ? 7.163 -0.485 -13.307 1.00 87.56 532 GLY A C 1
ATOM 4303 O O . GLY A 1 532 ? 7.496 -0.889 -14.415 1.00 87.56 532 GLY A O 1
ATOM 4304 N N . VAL A 1 533 ? 5.874 -0.252 -13.017 1.00 90.44 533 VAL A N 1
ATOM 4305 C CA . VAL A 1 533 ? 4.807 -0.472 -14.014 1.00 90.44 533 VAL A CA 1
ATOM 4306 C C . VAL A 1 533 ? 5.022 0.485 -15.184 1.00 90.44 533 VAL A C 1
ATOM 4308 O O . VAL A 1 533 ? 5.235 1.675 -14.951 1.00 90.44 533 VAL A O 1
ATOM 4311 N N . ARG A 1 534 ? 4.966 0.007 -16.430 1.00 92.25 534 ARG A N 1
ATOM 4312 C CA . ARG A 1 534 ? 5.321 0.809 -17.611 1.00 92.25 534 ARG A CA 1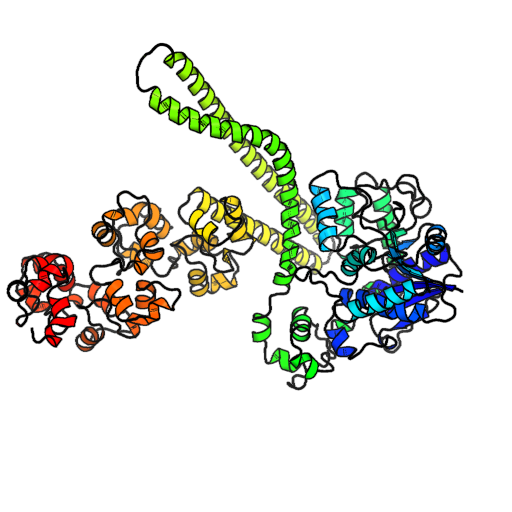
ATOM 4313 C C . ARG A 1 534 ? 4.112 1.605 -18.122 1.00 92.25 534 ARG A C 1
ATOM 4315 O O . ARG A 1 534 ? 3.109 0.980 -18.464 1.00 92.25 534 ARG A O 1
ATOM 4322 N N . PRO A 1 535 ? 4.167 2.950 -18.192 1.00 91.12 535 PRO A N 1
ATOM 4323 C CA . PRO A 1 535 ? 3.055 3.783 -18.660 1.00 91.12 535 PRO A CA 1
ATOM 4324 C C . PRO A 1 535 ? 2.791 3.644 -20.165 1.00 91.12 535 PRO A C 1
ATOM 4326 O O . PRO A 1 535 ? 1.675 3.878 -20.611 1.00 91.12 535 PRO A O 1
ATOM 4329 N N . SER A 1 536 ? 3.798 3.267 -20.951 1.00 90.81 536 SER A N 1
ATOM 4330 C CA . SER A 1 536 ? 3.703 2.978 -22.385 1.00 90.81 536 SER A CA 1
ATOM 4331 C C . SER A 1 536 ? 4.856 2.046 -22.793 1.00 90.81 536 SER A C 1
ATOM 4333 O O . SER A 1 536 ? 5.796 1.879 -22.011 1.00 90.81 536 SER A O 1
ATOM 4335 N N . PRO A 1 537 ? 4.835 1.445 -23.997 1.00 89.81 537 PRO A N 1
ATOM 4336 C CA . PRO A 1 537 ? 5.978 0.678 -24.502 1.00 89.81 537 PRO A CA 1
ATOM 4337 C C . PRO A 1 537 ? 7.251 1.526 -24.658 1.00 89.81 537 PRO A C 1
ATOM 4339 O O . PRO A 1 537 ? 8.356 1.019 -24.508 1.00 89.81 537 PRO A O 1
ATOM 4342 N N . LEU A 1 538 ? 7.098 2.829 -24.920 1.00 92.75 538 LEU A N 1
ATOM 4343 C CA . LEU A 1 538 ? 8.196 3.764 -25.193 1.00 92.75 538 LEU A CA 1
ATOM 4344 C C . LEU A 1 538 ? 8.746 4.463 -23.935 1.00 92.75 538 LEU A C 1
ATOM 4346 O O . LEU A 1 538 ? 9.596 5.346 -24.040 1.00 92.75 538 LEU A O 1
ATOM 4350 N N . PHE A 1 539 ? 8.267 4.089 -22.746 1.00 94.25 539 PHE A N 1
ATOM 4351 C CA . PHE A 1 539 ? 8.804 4.560 -21.474 1.00 94.25 539 PHE A CA 1
ATOM 4352 C C . PHE A 1 539 ? 8.879 3.396 -20.484 1.00 94.25 539 PHE A C 1
ATOM 4354 O O . PHE A 1 539 ? 7.861 2.926 -19.968 1.00 94.25 539 PHE A O 1
ATOM 4361 N N . ASP A 1 540 ? 10.095 2.937 -20.203 1.00 93.38 540 ASP A N 1
ATOM 4362 C CA . ASP A 1 540 ? 10.346 1.852 -19.263 1.00 93.38 540 ASP A CA 1
ATOM 4363 C C . ASP A 1 540 ? 10.687 2.429 -17.888 1.00 93.38 540 ASP A C 1
ATOM 4365 O O . ASP A 1 540 ? 11.790 2.905 -17.636 1.00 93.38 540 ASP A O 1
ATOM 4369 N N . THR A 1 541 ? 9.716 2.374 -16.982 1.00 94.38 541 THR A N 1
ATOM 4370 C CA . THR A 1 541 ? 9.825 2.901 -15.621 1.00 94.38 541 THR A CA 1
ATOM 4371 C C . THR A 1 541 ? 10.995 2.305 -14.841 1.00 94.38 541 THR A C 1
ATOM 4373 O O . THR A 1 541 ? 11.699 3.042 -14.150 1.00 94.38 541 THR A O 1
ATOM 4376 N N . SER A 1 542 ? 11.203 0.988 -14.930 1.00 93.31 542 SER A N 1
ATOM 4377 C CA . SER A 1 542 ? 12.257 0.301 -14.176 1.00 93.31 542 SER A CA 1
ATOM 4378 C C . SER A 1 542 ? 13.630 0.666 -14.720 1.00 93.31 542 SER A C 1
ATOM 4380 O O . SER A 1 542 ? 14.520 1.016 -13.949 1.00 93.31 542 SER A O 1
ATOM 4382 N N . TYR A 1 543 ? 13.772 0.667 -16.049 1.00 93.31 543 TYR A N 1
ATOM 4383 C CA . TYR A 1 543 ? 14.979 1.153 -16.719 1.00 93.31 543 TYR A CA 1
ATOM 4384 C C . TYR A 1 543 ? 15.290 2.596 -16.334 1.00 93.31 543 TYR A C 1
ATOM 4386 O O . TYR A 1 543 ? 16.389 2.899 -15.884 1.00 93.31 543 TYR A O 1
ATOM 4394 N N . TYR A 1 544 ? 14.296 3.477 -16.445 1.00 95.69 544 TYR A N 1
ATOM 4395 C CA . TYR A 1 544 ? 14.474 4.894 -16.187 1.00 95.69 544 TYR A CA 1
ATOM 4396 C C . TYR A 1 544 ? 14.934 5.153 -14.751 1.00 95.69 544 TYR A C 1
ATOM 4398 O O . TYR A 1 544 ? 15.812 5.979 -14.539 1.00 95.69 544 TYR A O 1
ATOM 4406 N N . LEU A 1 545 ? 14.382 4.451 -13.758 1.00 94.38 545 LEU A N 1
ATOM 4407 C CA . LEU A 1 545 ? 14.820 4.595 -12.368 1.00 94.38 545 LEU A CA 1
ATOM 4408 C C . LEU A 1 545 ? 16.217 4.003 -12.129 1.00 94.38 545 LEU A C 1
ATOM 4410 O O . LEU A 1 545 ? 17.007 4.619 -11.419 1.00 94.38 545 LEU A O 1
ATOM 4414 N N . ALA A 1 546 ? 16.539 2.859 -12.738 1.00 93.44 546 ALA A N 1
ATOM 4415 C CA . ALA A 1 546 ? 17.855 2.232 -12.610 1.00 93.44 546 ALA A CA 1
ATOM 4416 C C . ALA A 1 546 ? 18.970 3.087 -13.237 1.00 93.44 546 ALA A C 1
ATOM 4418 O O . ALA A 1 546 ? 20.021 3.276 -12.631 1.00 93.44 546 ALA A O 1
ATOM 4419 N N . SER A 1 547 ? 18.724 3.662 -14.417 1.00 93.06 547 SER A N 1
ATOM 4420 C CA . SER A 1 547 ? 19.672 4.545 -15.108 1.00 93.06 547 SER A CA 1
ATOM 4421 C C . SER A 1 547 ? 19.774 5.939 -14.487 1.00 93.06 547 SER A C 1
ATOM 4423 O O . SER A 1 547 ? 20.673 6.695 -14.840 1.00 93.06 547 SER A O 1
ATOM 4425 N N . ASN A 1 548 ? 18.863 6.301 -13.578 1.00 94.81 548 ASN A N 1
ATOM 4426 C CA . ASN A 1 548 ? 18.811 7.621 -12.954 1.00 94.81 548 ASN A CA 1
ATOM 4427 C C . ASN A 1 548 ? 18.666 7.509 -11.422 1.00 94.81 548 ASN A C 1
ATOM 4429 O O . ASN A 1 548 ? 17.585 7.786 -10.881 1.00 94.81 548 ASN A O 1
ATOM 4433 N N . PRO A 1 549 ? 19.739 7.111 -10.702 1.00 91.62 549 PRO A N 1
ATOM 4434 C CA . PRO A 1 549 ? 19.701 6.901 -9.252 1.00 91.62 549 PRO A CA 1
ATOM 4435 C C . PRO A 1 549 ? 19.299 8.147 -8.456 1.00 91.62 549 PRO A C 1
ATOM 4437 O O . PRO A 1 549 ? 18.673 8.035 -7.404 1.00 91.62 549 PRO A O 1
ATOM 4440 N N . ASP A 1 550 ? 19.604 9.340 -8.971 1.00 89.94 550 ASP A N 1
ATOM 4441 C CA . ASP A 1 550 ? 19.178 10.625 -8.410 1.00 89.94 550 ASP A CA 1
ATOM 4442 C C . ASP A 1 550 ? 17.646 10.766 -8.409 1.00 89.94 550 ASP A C 1
ATOM 4444 O O . ASP A 1 550 ? 17.041 11.165 -7.408 1.00 89.94 550 ASP A O 1
ATOM 4448 N N . VAL A 1 551 ? 16.991 10.350 -9.497 1.00 88.56 551 VAL A N 1
ATOM 4449 C CA . VAL A 1 551 ? 15.528 10.339 -9.600 1.00 88.56 551 VAL A CA 1
ATOM 4450 C C . VAL A 1 551 ? 14.940 9.280 -8.672 1.00 88.56 551 VAL A C 1
ATOM 4452 O O . VAL A 1 551 ? 13.973 9.571 -7.963 1.00 88.56 551 VAL A O 1
ATOM 4455 N N . ALA A 1 552 ? 15.539 8.088 -8.616 1.00 84.75 552 ALA A N 1
ATOM 4456 C CA . ALA A 1 552 ? 15.111 7.023 -7.711 1.00 84.75 552 ALA A CA 1
ATOM 4457 C C . ALA A 1 552 ? 15.183 7.457 -6.235 1.00 84.75 552 ALA A C 1
ATOM 4459 O O . ALA A 1 552 ? 14.186 7.345 -5.514 1.00 84.75 552 ALA A O 1
ATOM 4460 N N . ALA A 1 553 ? 16.308 8.043 -5.813 1.00 74.62 553 ALA A N 1
ATOM 4461 C CA . ALA A 1 553 ? 16.524 8.540 -4.454 1.00 74.62 553 ALA A CA 1
ATOM 4462 C C . ALA A 1 553 ? 15.577 9.696 -4.090 1.00 74.62 553 ALA A C 1
ATOM 4464 O O . ALA A 1 553 ? 15.081 9.765 -2.964 1.00 74.62 553 ALA A O 1
ATOM 4465 N N . SER A 1 554 ? 15.261 10.577 -5.047 1.00 76.38 554 SER A N 1
ATOM 4466 C CA . SER A 1 554 ? 14.335 11.700 -4.829 1.00 76.38 554 SER A CA 1
ATOM 4467 C C . SER A 1 554 ? 12.885 11.261 -4.565 1.00 76.38 554 SER A C 1
ATOM 4469 O O . SER A 1 554 ? 12.079 12.014 -4.011 1.00 76.38 554 SER A O 1
ATOM 4471 N N . GLY A 1 555 ? 12.506 10.054 -5.000 1.00 77.38 555 GLY A N 1
ATOM 4472 C CA . GLY A 1 555 ? 11.138 9.550 -4.908 1.00 77.38 555 GLY A CA 1
ATOM 4473 C C . GLY A 1 555 ? 10.111 10.337 -5.738 1.00 77.38 555 GLY A C 1
ATOM 4474 O O . GLY A 1 555 ? 8.900 10.207 -5.486 1.00 77.38 555 GLY A O 1
ATOM 4475 N N . VAL A 1 556 ? 10.556 11.162 -6.690 1.00 80.06 556 VAL A N 1
ATOM 4476 C CA . VAL A 1 556 ? 9.705 11.828 -7.688 1.00 80.06 556 VAL A CA 1
ATOM 4477 C C . VAL A 1 556 ? 9.122 10.783 -8.639 1.00 80.06 556 VAL A C 1
ATOM 4479 O O . VAL A 1 556 ? 9.742 9.761 -8.925 1.00 80.06 556 VAL A O 1
ATOM 4482 N N . ASN A 1 557 ? 7.891 10.997 -9.109 1.00 88.69 557 ASN A N 1
ATOM 4483 C CA . ASN A 1 557 ? 7.313 10.103 -10.110 1.00 88.69 557 ASN A CA 1
ATOM 4484 C C . ASN A 1 557 ? 8.152 10.139 -11.413 1.00 88.69 557 ASN A C 1
ATOM 4486 O O . ASN A 1 557 ? 8.345 11.226 -11.959 1.00 88.69 557 ASN A O 1
ATOM 4490 N N . PRO A 1 558 ? 8.606 8.990 -11.949 1.00 92.12 558 PRO A N 1
ATOM 4491 C CA . PRO A 1 558 ? 9.584 8.958 -13.041 1.00 92.12 558 PRO A CA 1
ATOM 4492 C C . PRO A 1 558 ? 9.072 9.566 -14.348 1.00 92.12 558 PRO A C 1
ATOM 4494 O O . PRO A 1 558 ? 9.804 10.310 -14.994 1.00 92.12 558 PRO A O 1
ATOM 4497 N N . LEU A 1 559 ? 7.804 9.342 -14.714 1.00 92.06 559 LEU A N 1
ATOM 4498 C CA . LEU A 1 559 ? 7.242 9.945 -15.929 1.00 92.06 559 LEU A CA 1
ATOM 4499 C C . LEU A 1 559 ? 7.048 11.457 -15.763 1.00 92.06 559 LEU A C 1
ATOM 4501 O O . LEU A 1 559 ? 7.328 12.226 -16.679 1.00 92.06 559 LEU A O 1
ATOM 4505 N N . ALA A 1 560 ? 6.595 11.899 -14.584 1.00 88.12 560 ALA A N 1
ATOM 4506 C CA . ALA A 1 560 ? 6.466 13.324 -14.287 1.00 88.12 560 ALA A CA 1
ATOM 4507 C C . ALA A 1 560 ? 7.831 14.031 -14.269 1.00 88.12 560 ALA A C 1
ATOM 4509 O O . ALA A 1 560 ? 7.938 15.164 -14.743 1.00 88.12 560 ALA A O 1
ATOM 4510 N N . HIS A 1 561 ? 8.863 13.362 -13.744 1.00 92.00 561 HIS A N 1
ATOM 4511 C CA . HIS A 1 561 ? 10.243 13.830 -13.790 1.00 92.00 561 HIS A CA 1
ATOM 4512 C C . HIS A 1 561 ? 10.731 13.943 -15.234 1.00 92.00 561 HIS A C 1
ATOM 4514 O O . HIS A 1 561 ? 11.188 15.010 -15.642 1.00 92.00 561 HIS A O 1
ATOM 4520 N N . TYR A 1 562 ? 10.597 12.870 -16.017 1.00 92.88 562 TYR A N 1
ATOM 4521 C CA . TYR A 1 562 ? 11.017 12.846 -17.412 1.00 92.88 562 TYR A CA 1
ATOM 4522 C C . TYR A 1 562 ? 10.380 13.980 -18.213 1.00 92.88 562 TYR A C 1
ATOM 4524 O O . TYR A 1 562 ? 11.079 14.764 -18.848 1.00 92.88 562 TYR A O 1
ATOM 4532 N N . PHE A 1 563 ? 9.060 14.138 -18.099 1.00 88.12 563 PHE A N 1
ATOM 4533 C CA . PHE A 1 563 ? 8.323 15.168 -18.823 1.00 88.12 563 PHE A CA 1
ATOM 4534 C C . PHE A 1 563 ? 8.767 16.597 -18.474 1.00 88.12 563 PHE A C 1
ATOM 4536 O O . PHE A 1 563 ? 8.745 17.484 -19.325 1.00 88.12 563 PHE A O 1
ATOM 4543 N N . LYS A 1 564 ? 9.131 16.852 -17.211 1.00 85.62 564 LYS A N 1
ATOM 4544 C CA . LYS A 1 564 ? 9.529 18.191 -16.758 1.00 85.62 564 LYS A CA 1
ATOM 4545 C C . LYS A 1 564 ? 10.995 18.507 -17.018 1.00 85.62 564 LYS A C 1
ATOM 4547 O O . LYS A 1 564 ? 11.305 19.652 -17.334 1.00 85.62 564 LYS A O 1
ATOM 4552 N N . ILE A 1 565 ? 11.868 17.534 -16.798 1.00 87.81 565 ILE A N 1
ATOM 4553 C CA . ILE A 1 565 ? 13.311 17.750 -16.675 1.00 87.81 565 ILE A CA 1
ATOM 4554 C C . ILE A 1 565 ? 14.057 16.734 -17.534 1.00 87.81 565 ILE A C 1
ATOM 4556 O O . ILE A 1 565 ? 14.820 17.125 -18.411 1.00 87.81 565 ILE A O 1
ATOM 4560 N N . GLY A 1 566 ? 13.781 15.441 -17.340 1.00 92.25 566 GLY A N 1
ATOM 4561 C CA . GLY A 1 566 ? 14.594 14.376 -17.932 1.00 92.25 566 GLY A CA 1
ATOM 4562 C C . GLY A 1 566 ? 14.675 14.400 -19.459 1.00 92.25 566 GLY A C 1
ATOM 4563 O O . GLY A 1 566 ? 15.721 14.073 -20.004 1.00 92.25 566 GLY A O 1
ATOM 4564 N N . ALA A 1 567 ? 13.622 14.837 -20.152 1.00 93.25 567 ALA A N 1
ATOM 4565 C CA . ALA A 1 567 ? 13.637 14.962 -21.607 1.00 93.25 567 ALA A CA 1
ATOM 4566 C C . ALA A 1 567 ? 14.604 16.057 -22.101 1.00 93.25 567 ALA A C 1
ATOM 4568 O O . ALA A 1 567 ? 15.306 15.838 -23.083 1.00 93.25 567 ALA A O 1
ATOM 4569 N N . ARG A 1 568 ? 14.698 17.191 -21.387 1.00 92.62 568 ARG A N 1
ATOM 4570 C CA . ARG A 1 568 ? 15.644 18.286 -21.690 1.00 92.62 568 ARG A CA 1
ATOM 4571 C C . ARG A 1 568 ? 17.078 17.937 -21.318 1.00 92.62 568 ARG A C 1
ATOM 4573 O O . ARG A 1 568 ? 18.010 18.382 -21.969 1.00 92.62 568 ARG A O 1
ATOM 4580 N N . GLU A 1 569 ? 17.240 17.122 -20.282 1.00 94.44 569 GLU A N 1
ATOM 4581 C CA . GLU A 1 569 ? 18.525 16.527 -19.903 1.00 94.44 569 GLU A CA 1
ATOM 4582 C C . GLU A 1 569 ? 18.903 15.334 -20.793 1.00 94.44 569 GLU A C 1
ATOM 4584 O O . GLU A 1 569 ? 19.896 14.663 -20.528 1.00 94.44 569 GLU A O 1
ATOM 4589 N N . LEU A 1 570 ? 18.107 15.049 -21.834 1.00 95.44 570 LEU A N 1
ATOM 4590 C CA . LEU A 1 570 ? 18.349 13.985 -22.806 1.00 95.44 570 LEU A CA 1
ATOM 4591 C C . LEU A 1 570 ? 18.518 12.594 -22.161 1.00 95.44 570 LEU A C 1
ATOM 4593 O O . LEU A 1 570 ? 19.212 11.723 -22.692 1.00 95.44 570 LEU A O 1
ATOM 4597 N N . ARG A 1 571 ? 17.847 12.362 -21.022 1.00 96.69 571 ARG A N 1
ATOM 4598 C CA . ARG A 1 571 ? 17.823 11.065 -20.334 1.00 96.69 571 ARG A CA 1
ATOM 4599 C C . ARG A 1 571 ? 17.081 10.034 -21.180 1.00 96.69 571 ARG A C 1
ATOM 4601 O O . ARG A 1 571 ? 16.048 10.338 -21.777 1.00 96.69 571 ARG A O 1
ATOM 4608 N N . LYS A 1 572 ? 17.568 8.793 -21.198 1.00 96.75 572 LYS A N 1
ATOM 4609 C CA . LYS A 1 572 ? 16.977 7.705 -21.992 1.00 96.75 572 LYS A CA 1
ATOM 4610 C C . LYS A 1 572 ? 15.676 7.195 -21.339 1.00 96.75 572 LYS A C 1
ATOM 4612 O O . LYS A 1 572 ? 15.727 6.744 -20.196 1.00 96.75 572 LYS A O 1
ATOM 4617 N N . PRO A 1 573 ? 14.509 7.272 -22.010 1.00 95.81 573 PRO A N 1
ATOM 4618 C CA . PRO A 1 573 ? 13.222 6.821 -21.461 1.00 95.81 573 PRO A CA 1
ATOM 4619 C C . PRO A 1 573 ? 13.043 5.295 -21.511 1.00 95.81 573 PRO A C 1
ATOM 4621 O O . PRO A 1 573 ? 12.295 4.731 -20.714 1.00 95.81 573 PRO A O 1
ATOM 4624 N N . CYS A 1 574 ? 13.716 4.627 -22.445 1.00 94.25 574 CYS A N 1
ATOM 4625 C CA . CYS A 1 574 ? 13.795 3.177 -22.588 1.00 94.25 574 CYS A CA 1
ATOM 4626 C C . CYS A 1 574 ? 15.106 2.813 -23.308 1.00 94.25 574 CYS A C 1
ATOM 4628 O O . CYS A 1 574 ? 15.831 3.699 -23.763 1.00 94.25 574 CYS A O 1
ATOM 4630 N N . ARG A 1 575 ? 15.401 1.515 -23.430 1.00 93.25 575 ARG A N 1
ATOM 4631 C CA . ARG A 1 575 ? 16.632 1.001 -24.061 1.00 93.25 575 ARG A CA 1
ATOM 4632 C C . ARG A 1 575 ? 16.754 1.335 -25.546 1.00 93.25 575 ARG A C 1
ATOM 4634 O O . ARG A 1 575 ? 17.856 1.537 -26.035 1.00 93.25 575 ARG A O 1
ATOM 4641 N N . LEU A 1 576 ? 15.625 1.392 -26.252 1.00 95.88 576 LEU A N 1
ATOM 4642 C CA . LEU A 1 576 ? 15.582 1.524 -27.712 1.00 95.88 576 LEU A CA 1
ATOM 4643 C C . LEU A 1 576 ? 15.269 2.949 -28.198 1.00 95.88 576 LEU A C 1
ATOM 4645 O O . LEU A 1 576 ? 14.887 3.137 -29.352 1.00 95.88 576 LEU A O 1
ATOM 4649 N N . PHE A 1 577 ? 15.418 3.956 -27.334 1.00 96.94 577 PHE A N 1
ATOM 4650 C CA . PHE A 1 577 ? 15.320 5.361 -27.721 1.00 96.94 577 PHE A CA 1
ATOM 4651 C C . PHE A 1 577 ? 16.438 6.175 -27.067 1.00 96.94 577 PHE A C 1
ATOM 4653 O O . PHE A 1 577 ? 16.448 6.359 -25.848 1.00 96.94 577 PHE A O 1
ATOM 4660 N N . ASP A 1 578 ? 17.351 6.701 -27.882 1.00 96.19 578 ASP A N 1
ATOM 4661 C CA . ASP A 1 578 ? 18.438 7.566 -27.428 1.00 96.19 578 ASP A CA 1
ATOM 4662 C C . ASP A 1 578 ? 18.193 9.017 -27.892 1.00 96.19 578 ASP A C 1
ATOM 4664 O O . ASP A 1 578 ? 18.329 9.317 -29.081 1.00 96.19 578 ASP A O 1
ATOM 4668 N N . PRO A 1 579 ? 17.843 9.945 -26.976 1.00 96.62 579 PRO A N 1
ATOM 4669 C CA . PRO A 1 579 ? 17.591 11.337 -27.338 1.00 96.62 579 PRO A CA 1
ATOM 4670 C C . PRO A 1 579 ? 18.804 12.058 -27.945 1.00 96.62 579 PRO A C 1
ATOM 4672 O O . PRO A 1 579 ? 18.614 12.904 -28.817 1.00 96.62 579 PRO A O 1
ATOM 4675 N N . HIS A 1 580 ? 20.032 11.735 -27.519 1.00 95.06 580 HIS A N 1
ATOM 4676 C CA . HIS A 1 580 ? 21.242 12.349 -28.074 1.00 95.06 580 HIS A CA 1
ATOM 4677 C C . HIS A 1 580 ? 21.447 11.896 -29.517 1.00 95.06 580 HIS A C 1
ATOM 4679 O O . HIS A 1 580 ? 21.616 12.728 -30.411 1.00 95.06 580 HIS A O 1
ATOM 4685 N N . TYR A 1 581 ? 21.362 10.587 -29.759 1.00 94.25 581 TYR A N 1
ATOM 4686 C CA . TYR A 1 581 ? 21.431 10.030 -31.109 1.00 94.25 581 TYR A CA 1
ATOM 4687 C C . TYR A 1 581 ? 20.346 10.636 -32.008 1.00 94.25 581 TYR A C 1
ATOM 4689 O O . TYR A 1 581 ? 20.621 11.141 -33.094 1.00 94.25 581 TYR A O 1
ATOM 4697 N N . TYR A 1 582 ? 19.107 10.660 -31.522 1.00 96.75 582 TYR A N 1
ATOM 4698 C CA . TYR A 1 582 ? 17.963 11.131 -32.286 1.00 96.75 582 TYR A CA 1
ATOM 4699 C C . TYR A 1 582 ? 18.096 12.601 -32.723 1.00 96.75 582 TYR A C 1
ATOM 4701 O O . TYR A 1 582 ? 17.810 12.929 -33.874 1.00 96.75 582 TYR A O 1
ATOM 4709 N N . LEU A 1 583 ? 18.559 13.486 -31.833 1.00 95.62 583 LEU A N 1
ATOM 4710 C CA . LEU A 1 583 ? 18.746 14.908 -32.146 1.00 95.62 583 LEU A CA 1
ATOM 4711 C C . LEU A 1 583 ? 19.967 15.190 -33.026 1.00 95.62 583 LEU A C 1
ATOM 4713 O O . LEU A 1 583 ? 19.942 16.119 -33.827 1.00 95.62 583 LEU A O 1
ATOM 4717 N N . THR A 1 584 ? 21.040 14.416 -32.868 1.00 92.19 584 THR A N 1
ATOM 4718 C CA . THR A 1 584 ? 22.261 14.583 -33.673 1.00 92.19 584 THR A CA 1
ATOM 4719 C C . THR A 1 584 ? 22.089 14.038 -35.085 1.00 92.19 584 THR A C 1
ATOM 4721 O O . THR A 1 584 ? 22.648 14.591 -36.032 1.00 92.19 584 THR A O 1
ATOM 4724 N N . ARG A 1 585 ? 21.301 12.968 -35.245 1.00 91.31 585 ARG A N 1
ATOM 4725 C CA . ARG A 1 585 ? 21.119 12.295 -36.532 1.00 91.31 585 ARG A CA 1
ATOM 4726 C C . ARG A 1 585 ? 20.041 12.922 -37.406 1.00 91.31 585 ARG A C 1
ATOM 4728 O O . ARG A 1 585 ? 20.151 12.836 -38.632 1.00 91.31 585 ARG A O 1
ATOM 4735 N N . HIS A 1 586 ? 19.024 13.530 -36.797 1.00 93.12 586 HIS A N 1
ATOM 4736 C CA . HIS A 1 586 ? 17.847 14.039 -37.498 1.00 93.12 586 HIS A CA 1
ATOM 4737 C C . HIS A 1 586 ? 17.663 15.538 -37.287 1.00 93.12 586 HIS A C 1
ATOM 4739 O O . HIS A 1 586 ? 17.861 16.064 -36.195 1.00 93.12 586 HIS A O 1
ATOM 4745 N N . ALA A 1 587 ? 17.213 16.233 -38.331 1.00 89.88 587 ALA A N 1
ATOM 4746 C CA . ALA A 1 587 ? 16.911 17.659 -38.271 1.00 89.88 587 ALA A CA 1
ATOM 4747 C C . ALA A 1 587 ? 15.585 17.910 -37.526 1.00 89.88 587 ALA A C 1
ATOM 4749 O O . ALA A 1 587 ? 14.533 18.097 -38.138 1.00 89.88 587 ALA A O 1
ATOM 4750 N N . VAL A 1 588 ? 15.631 17.887 -36.193 1.00 92.69 588 VAL A N 1
ATOM 4751 C CA . VAL A 1 588 ? 14.474 18.162 -35.330 1.00 92.69 588 VAL A CA 1
ATOM 4752 C C . VAL A 1 588 ? 14.328 19.677 -35.122 1.00 92.69 588 VAL A C 1
ATOM 4754 O O . VAL A 1 588 ? 15.292 20.314 -34.684 1.00 92.69 588 VAL A O 1
ATOM 4757 N N . PRO A 1 589 ? 13.150 20.276 -35.394 1.00 91.06 589 PRO A N 1
ATOM 4758 C CA . PRO A 1 589 ? 12.914 21.705 -35.178 1.00 91.06 589 PRO A CA 1
ATOM 4759 C C . PRO A 1 589 ? 13.195 22.123 -33.733 1.00 91.06 589 PRO A C 1
ATOM 4761 O O . PRO A 1 589 ? 12.859 21.382 -32.807 1.00 91.06 589 PRO A O 1
ATOM 4764 N N . ALA A 1 590 ? 13.784 23.306 -33.531 1.00 88.06 590 ALA A N 1
ATOM 4765 C CA . ALA A 1 590 ? 14.236 23.784 -32.220 1.00 88.06 590 ALA A CA 1
ATOM 4766 C C . ALA A 1 590 ? 13.120 23.752 -31.158 1.00 88.06 590 ALA A C 1
ATOM 4768 O O . ALA A 1 590 ? 13.344 23.344 -30.022 1.00 88.06 590 ALA A O 1
ATOM 4769 N N . GLU A 1 591 ? 11.893 24.093 -31.548 1.00 84.44 591 GLU A N 1
ATOM 4770 C CA . GLU A 1 591 ? 10.697 24.069 -30.703 1.00 84.44 591 GLU A CA 1
ATOM 4771 C C . GLU A 1 591 ? 10.293 22.668 -30.206 1.00 84.44 591 GLU A C 1
ATOM 4773 O O . GLU A 1 591 ? 9.522 22.551 -29.253 1.00 84.44 591 GLU A O 1
ATOM 4778 N N . ALA A 1 592 ? 10.799 21.607 -30.838 1.00 84.81 592 ALA A N 1
ATOM 4779 C CA . ALA A 1 592 ? 10.507 20.217 -30.510 1.00 84.81 592 ALA A CA 1
ATOM 4780 C C . ALA A 1 592 ? 11.690 19.481 -29.849 1.00 84.81 592 ALA A C 1
ATOM 4782 O O . ALA A 1 592 ? 11.516 18.356 -29.376 1.00 84.81 592 ALA A O 1
ATOM 4783 N N . GLN A 1 593 ? 12.870 20.111 -29.766 1.00 89.62 593 GLN A N 1
ATOM 4784 C CA . GLN A 1 593 ? 14.068 19.526 -29.141 1.00 89.62 593 GLN A CA 1
ATOM 4785 C C . GLN A 1 593 ? 13.940 19.384 -27.617 1.00 89.62 593 GLN A C 1
ATOM 4787 O O . GLN A 1 593 ? 14.586 18.528 -27.024 1.00 89.62 593 GLN A O 1
ATOM 4792 N N . ASP A 1 594 ? 13.045 20.155 -26.993 1.00 87.25 594 ASP A N 1
ATOM 4793 C CA . ASP A 1 594 ? 12.732 20.097 -25.558 1.00 87.25 594 ASP A CA 1
ATOM 4794 C C . ASP A 1 594 ? 12.205 18.725 -25.094 1.00 87.25 594 ASP A C 1
ATOM 4796 O O . ASP A 1 594 ? 12.299 18.380 -23.913 1.00 87.25 594 ASP A O 1
ATOM 4800 N N . ASN A 1 595 ? 11.596 17.957 -26.005 1.00 92.00 595 ASN A N 1
ATOM 4801 C CA . ASN A 1 595 ? 11.145 16.598 -25.734 1.00 92.00 595 ASN A CA 1
ATOM 4802 C C . ASN A 1 595 ? 11.271 15.718 -26.992 1.00 92.00 595 ASN A C 1
ATOM 4804 O O . ASN A 1 595 ? 10.291 15.538 -27.727 1.00 92.00 595 ASN A O 1
ATOM 4808 N N . PRO A 1 596 ? 12.464 15.141 -27.231 1.00 94.81 596 PRO A N 1
ATOM 4809 C CA . PRO A 1 596 ? 12.749 14.378 -28.446 1.00 94.81 596 PRO A CA 1
ATOM 4810 C C . PRO A 1 596 ? 11.859 13.143 -28.606 1.00 94.81 596 PRO A C 1
ATOM 4812 O O . PRO A 1 596 ? 11.424 12.842 -29.717 1.00 94.81 596 PRO A O 1
ATOM 4815 N N . LEU A 1 597 ? 11.517 12.465 -27.500 1.00 94.62 597 LEU A N 1
ATOM 4816 C CA . LEU A 1 597 ? 10.605 11.319 -27.530 1.00 94.62 597 LEU A CA 1
ATOM 4817 C C . LEU A 1 597 ? 9.209 11.734 -28.012 1.00 94.62 597 LEU A C 1
ATOM 4819 O O . LEU A 1 597 ? 8.599 11.045 -28.826 1.00 94.62 597 LEU A O 1
ATOM 4823 N N . LEU A 1 598 ? 8.709 12.883 -27.555 1.00 91.50 598 LEU A N 1
ATOM 4824 C CA . LEU A 1 598 ? 7.405 13.385 -27.980 1.00 91.50 598 LEU A CA 1
ATOM 4825 C C . LEU A 1 598 ? 7.382 13.733 -29.472 1.00 91.50 598 LEU A C 1
ATOM 4827 O O . LEU A 1 598 ? 6.413 13.423 -30.165 1.00 91.50 598 LEU A O 1
ATOM 4831 N N . HIS A 1 599 ? 8.456 14.343 -29.979 1.00 93.19 599 HIS A N 1
ATOM 4832 C CA . HIS A 1 599 ? 8.611 14.579 -31.412 1.00 93.19 599 HIS A CA 1
ATOM 4833 C C . HIS A 1 599 ? 8.659 13.261 -32.198 1.00 93.19 599 HIS A C 1
ATOM 4835 O O . HIS A 1 599 ? 8.007 13.135 -33.236 1.00 93.19 599 HIS A O 1
ATOM 4841 N N . PHE A 1 600 ? 9.410 12.268 -31.717 1.00 94.19 600 PHE A N 1
ATOM 4842 C CA . PHE A 1 600 ? 9.484 10.955 -32.355 1.00 94.19 600 PHE A CA 1
ATOM 4843 C C . PHE A 1 600 ? 8.107 10.294 -32.462 1.00 94.19 600 PHE A C 1
ATOM 4845 O O . PHE A 1 600 ? 7.735 9.833 -33.540 1.00 94.19 600 PHE A O 1
ATOM 4852 N N . ILE A 1 601 ? 7.330 10.311 -31.376 1.00 90.75 601 ILE A N 1
ATOM 4853 C CA . ILE A 1 601 ? 5.981 9.733 -31.322 1.00 90.75 601 ILE A CA 1
ATOM 4854 C C . ILE A 1 601 ? 5.038 10.415 -32.317 1.00 90.75 601 ILE A C 1
ATOM 4856 O O . ILE A 1 601 ? 4.298 9.730 -33.020 1.00 90.75 601 ILE A O 1
ATOM 4860 N N . ARG A 1 602 ? 5.066 11.750 -32.383 1.00 87.50 602 ARG A N 1
ATOM 4861 C CA . ARG A 1 602 ? 4.141 12.538 -33.213 1.00 87.50 602 ARG A CA 1
ATOM 4862 C C . ARG A 1 602 ? 4.502 12.554 -34.692 1.00 87.50 602 ARG A C 1
ATOM 4864 O O . ARG A 1 602 ? 3.606 12.595 -35.529 1.00 87.50 602 ARG A O 1
ATOM 4871 N N . THR A 1 603 ? 5.796 12.564 -34.998 1.00 88.44 603 THR A N 1
ATOM 4872 C CA . THR A 1 603 ? 6.278 12.930 -36.334 1.00 88.44 603 THR A CA 1
ATOM 4873 C C . THR A 1 603 ? 7.415 12.029 -36.798 1.00 88.44 603 THR A C 1
ATOM 4875 O O . THR A 1 603 ? 7.333 11.448 -37.878 1.00 88.44 603 THR A O 1
ATOM 4878 N N . GLY A 1 604 ? 8.466 11.884 -35.986 1.00 92.19 604 GLY A N 1
ATOM 4879 C CA . GLY A 1 604 ? 9.714 11.247 -36.420 1.00 92.19 604 GLY A CA 1
ATOM 4880 C C . GLY A 1 604 ? 9.540 9.809 -36.895 1.00 92.19 604 GLY A C 1
ATOM 4881 O O . GLY A 1 604 ? 10.051 9.437 -37.946 1.00 92.19 604 GLY A O 1
ATOM 4882 N N . ALA A 1 605 ? 8.754 9.019 -36.167 1.00 91.44 605 ALA A N 1
ATOM 4883 C CA . ALA A 1 605 ? 8.475 7.637 -36.528 1.00 91.44 605 ALA A CA 1
ATOM 4884 C C . ALA A 1 605 ? 7.846 7.494 -37.925 1.00 91.44 605 ALA A C 1
ATOM 4886 O O . ALA A 1 605 ? 8.236 6.616 -38.691 1.00 91.44 605 ALA A O 1
ATOM 4887 N N . GLN A 1 606 ? 6.903 8.374 -38.279 1.00 85.12 606 GLN A N 1
ATOM 4888 C CA . GLN A 1 606 ? 6.246 8.357 -39.593 1.00 85.12 606 GLN A CA 1
ATOM 4889 C C . GLN A 1 606 ? 7.150 8.881 -40.712 1.00 85.12 606 GLN A C 1
ATOM 4891 O O . GLN A 1 606 ? 6.996 8.486 -41.862 1.00 85.12 606 GLN A O 1
ATOM 4896 N N . GLN A 1 607 ? 8.103 9.752 -40.378 1.00 88.81 607 GLN A N 1
ATOM 4897 C CA . GLN A 1 607 ? 9.134 10.228 -41.304 1.00 88.81 607 GLN A CA 1
ATOM 4898 C C . GLN A 1 607 ? 10.264 9.210 -41.514 1.00 88.81 607 GLN A C 1
ATOM 4900 O O . GLN A 1 607 ? 11.197 9.488 -42.263 1.00 88.81 607 GLN A O 1
ATOM 4905 N N . GLY A 1 608 ? 10.196 8.045 -40.863 1.00 89.69 608 GLY A N 1
ATOM 4906 C CA . GLY A 1 608 ? 11.214 7.011 -40.989 1.00 89.69 608 GLY A CA 1
ATOM 4907 C C . GLY A 1 608 ? 12.452 7.252 -40.128 1.00 89.69 608 GLY A C 1
ATOM 4908 O O . GLY A 1 608 ? 13.479 6.621 -40.348 1.00 89.69 608 GLY A O 1
ATOM 4909 N N . PHE A 1 609 ? 12.392 8.153 -39.143 1.00 94.50 609 PHE A N 1
ATOM 4910 C CA . PHE A 1 609 ? 13.562 8.487 -38.335 1.00 94.50 609 PHE A CA 1
ATOM 4911 C C . PHE A 1 609 ? 13.976 7.323 -37.435 1.00 94.50 609 PHE A C 1
ATOM 4913 O O . PHE A 1 609 ? 13.145 6.654 -36.819 1.00 94.50 609 PHE A O 1
ATOM 4920 N N . LYS A 1 610 ? 15.288 7.127 -37.324 1.00 95.81 610 LYS A N 1
ATOM 4921 C CA . LYS A 1 610 ? 15.919 6.136 -36.455 1.00 95.81 610 LYS A CA 1
ATOM 4922 C C . LYS A 1 610 ? 15.923 6.600 -34.985 1.00 95.81 610 LYS A C 1
ATOM 4924 O O . LYS A 1 610 ? 16.542 7.631 -34.715 1.00 95.81 610 LYS A O 1
ATOM 4929 N N . PRO A 1 611 ? 15.272 5.895 -34.039 1.00 96.50 611 PRO A N 1
ATOM 4930 C CA . PRO A 1 611 ? 15.354 6.202 -32.605 1.00 96.50 611 PRO A CA 1
ATOM 4931 C C . PRO A 1 611 ? 16.684 5.770 -31.954 1.00 96.50 611 PRO A C 1
ATOM 4933 O O . PRO A 1 611 ? 17.059 6.323 -30.922 1.00 96.50 611 PRO A O 1
ATOM 4936 N N . ILE A 1 612 ? 17.379 4.810 -32.572 1.00 95.31 612 ILE A N 1
ATOM 4937 C CA . ILE A 1 612 ? 18.741 4.318 -32.296 1.00 95.31 612 ILE A CA 1
ATOM 4938 C C . ILE A 1 612 ? 19.350 3.826 -33.623 1.00 95.31 612 ILE A C 1
ATOM 4940 O O . ILE A 1 612 ? 18.603 3.633 -34.583 1.00 95.31 612 ILE A O 1
ATOM 4944 N N . GLU A 1 613 ? 20.660 3.571 -33.705 1.00 93.50 613 GLU A N 1
ATOM 4945 C CA . GLU A 1 613 ? 21.304 3.174 -34.975 1.00 93.50 613 GLU A CA 1
ATOM 4946 C C . GLU A 1 613 ? 20.738 1.864 -35.554 1.00 93.50 613 GLU A C 1
ATOM 4948 O O . GLU A 1 613 ? 20.516 1.761 -36.763 1.00 93.50 613 GLU A O 1
ATOM 4953 N N . LEU A 1 614 ? 20.425 0.896 -34.683 1.00 95.25 614 LEU A N 1
ATOM 4954 C CA . LEU A 1 614 ? 19.941 -0.441 -35.054 1.00 95.25 614 LEU A CA 1
ATOM 4955 C C . LEU A 1 614 ? 18.412 -0.580 -35.139 1.00 95.25 614 LEU A C 1
ATOM 4957 O O . LEU A 1 614 ? 17.898 -1.699 -35.187 1.00 95.25 614 LEU A O 1
ATOM 4961 N N . PHE A 1 615 ? 17.675 0.531 -35.186 1.00 96.62 615 PHE A N 1
ATOM 4962 C CA . PHE A 1 615 ? 16.246 0.518 -35.495 1.00 96.62 615 PHE A CA 1
ATOM 4963 C C . PHE A 1 615 ? 15.932 1.567 -36.558 1.00 96.62 615 PHE A C 1
ATOM 4965 O O . PHE A 1 615 ? 16.059 2.766 -36.319 1.00 96.62 615 PHE A O 1
ATOM 4972 N N . ASP A 1 616 ? 15.491 1.126 -37.731 1.00 94.31 616 ASP A N 1
ATOM 4973 C CA . ASP A 1 616 ? 15.145 2.005 -38.843 1.00 94.31 616 ASP A CA 1
ATOM 4974 C C . ASP A 1 616 ? 13.643 1.936 -39.119 1.00 94.31 616 ASP A C 1
ATOM 4976 O O . ASP A 1 616 ? 13.124 0.925 -39.590 1.00 94.31 616 ASP A O 1
ATOM 4980 N N . CYS A 1 617 ? 12.928 3.020 -38.797 1.00 93.94 617 CYS A N 1
ATOM 4981 C CA . CYS A 1 617 ? 11.477 3.069 -38.955 1.00 93.94 617 CYS A CA 1
ATOM 4982 C C . CYS A 1 617 ? 11.052 2.969 -40.424 1.00 93.94 617 CYS A C 1
ATOM 4984 O O . CYS A 1 617 ? 10.011 2.379 -40.700 1.00 93.94 617 CYS A O 1
ATOM 4986 N N . HIS A 1 618 ? 11.829 3.529 -41.357 1.00 91.56 618 HIS A N 1
ATOM 4987 C CA . HIS A 1 618 ? 11.518 3.443 -42.780 1.00 91.56 618 HIS A CA 1
ATOM 4988 C C . HIS A 1 618 ? 11.648 1.997 -43.257 1.00 91.56 618 HIS A C 1
ATOM 4990 O O . HIS A 1 618 ? 10.673 1.425 -43.740 1.00 91.56 618 HIS A O 1
ATOM 4996 N N . TYR A 1 619 ? 12.802 1.377 -42.997 1.00 92.81 619 TYR A N 1
ATOM 4997 C CA . TYR A 1 619 ? 13.045 -0.028 -43.319 1.00 92.81 619 TYR A CA 1
ATOM 4998 C C . TYR A 1 619 ? 12.000 -0.952 -42.682 1.00 92.81 619 TYR A C 1
ATOM 5000 O O . TYR A 1 619 ? 11.450 -1.831 -43.344 1.00 92.81 619 TYR A O 1
ATOM 5008 N N . TYR A 1 620 ? 11.694 -0.744 -41.398 1.00 93.50 620 TYR A N 1
ATOM 5009 C CA . TYR A 1 620 ? 10.740 -1.572 -40.671 1.00 93.50 620 TYR A CA 1
ATOM 5010 C C . TYR A 1 620 ? 9.338 -1.486 -41.277 1.00 93.50 620 TYR A C 1
ATOM 5012 O O . TYR A 1 620 ? 8.681 -2.510 -41.424 1.00 93.50 620 TYR A O 1
ATOM 5020 N N . LEU A 1 621 ? 8.873 -0.293 -41.653 1.00 90.31 621 LEU A N 1
ATOM 5021 C CA . LEU A 1 621 ? 7.557 -0.122 -42.272 1.00 90.31 621 LEU A CA 1
ATOM 5022 C C . LEU A 1 621 ? 7.507 -0.707 -43.692 1.00 90.31 621 LEU A C 1
ATOM 5024 O O . LEU A 1 621 ? 6.519 -1.346 -44.045 1.00 90.31 621 LEU A O 1
ATOM 5028 N N . GLU A 1 622 ? 8.567 -0.548 -44.488 1.00 89.25 622 GLU A N 1
ATOM 5029 C CA . GLU A 1 622 ? 8.641 -1.125 -45.838 1.00 89.25 622 GLU A CA 1
ATOM 5030 C C . GLU A 1 622 ? 8.688 -2.657 -45.826 1.00 89.25 622 GLU A C 1
ATOM 5032 O O . GLU A 1 622 ? 8.002 -3.308 -46.615 1.00 89.25 622 GLU A O 1
ATOM 5037 N N . ALA A 1 623 ? 9.451 -3.246 -44.902 1.00 89.19 623 ALA A N 1
ATOM 5038 C CA . ALA A 1 623 ? 9.557 -4.696 -44.751 1.00 89.19 623 ALA A CA 1
ATOM 5039 C C . ALA A 1 623 ? 8.272 -5.344 -44.202 1.00 89.19 623 ALA A C 1
ATOM 5041 O O . ALA A 1 623 ? 8.116 -6.563 -44.284 1.00 89.19 623 ALA A O 1
ATOM 5042 N N . ASN A 1 624 ? 7.359 -4.546 -43.642 1.00 90.00 624 ASN A N 1
ATOM 5043 C CA . ASN A 1 624 ? 6.156 -5.006 -42.955 1.00 90.00 624 ASN A CA 1
ATOM 5044 C C . ASN A 1 624 ? 4.896 -4.286 -43.479 1.00 90.00 624 ASN A C 1
ATOM 5046 O O . ASN A 1 624 ? 4.236 -3.550 -42.737 1.00 90.00 624 ASN A O 1
ATOM 5050 N N . PRO A 1 625 ? 4.529 -4.489 -44.760 1.00 86.81 625 PRO A N 1
ATOM 5051 C CA . PRO A 1 625 ? 3.400 -3.797 -45.386 1.00 86.81 625 PRO A CA 1
ATOM 5052 C C . PRO A 1 625 ? 2.044 -4.169 -44.766 1.00 86.81 625 PRO A C 1
ATOM 5054 O O . PRO A 1 625 ? 1.070 -3.430 -44.918 1.00 86.81 625 PRO A O 1
ATOM 5057 N N . ASP A 1 626 ? 1.973 -5.294 -44.046 1.00 85.50 626 ASP A N 1
ATOM 5058 C CA . ASP A 1 626 ? 0.807 -5.734 -43.278 1.00 85.50 626 ASP A CA 1
ATOM 5059 C C . ASP A 1 626 ? 0.441 -4.768 -42.140 1.00 85.50 626 ASP A C 1
ATOM 5061 O O . ASP A 1 626 ? -0.723 -4.701 -41.745 1.00 85.50 626 ASP A O 1
ATOM 5065 N N . LEU A 1 627 ? 1.395 -3.952 -41.678 1.00 79.94 627 LEU A N 1
ATOM 5066 C CA . LEU A 1 627 ? 1.146 -2.891 -40.701 1.00 79.94 627 LEU A CA 1
ATOM 5067 C C . LEU A 1 627 ? 0.307 -1.734 -41.284 1.00 79.94 627 LEU A C 1
ATOM 5069 O O . LEU A 1 627 ? -0.267 -0.952 -40.527 1.00 79.94 627 LEU A O 1
ATOM 5073 N N . GLY A 1 628 ? 0.147 -1.648 -42.612 1.00 60.66 628 GLY A N 1
ATOM 5074 C CA . GLY A 1 628 ? -0.769 -0.722 -43.290 1.00 60.66 628 GLY A CA 1
ATOM 5075 C C . GLY A 1 628 ? -0.643 0.754 -42.866 1.00 60.66 628 GLY A C 1
ATOM 5076 O O . GLY A 1 628 ? 0.388 1.208 -42.383 1.00 60.66 628 GLY A O 1
ATOM 5077 N N . ARG A 1 629 ? -1.730 1.532 -43.020 1.00 54.56 629 ARG A N 1
ATOM 5078 C CA . ARG A 1 629 ? -1.891 2.876 -42.411 1.00 54.56 629 ARG A CA 1
ATOM 5079 C C . ARG A 1 629 ? -2.296 2.791 -40.924 1.00 54.56 629 ARG A C 1
ATOM 5081 O O . ARG A 1 629 ? -3.051 3.646 -40.454 1.00 54.56 629 ARG A O 1
ATOM 5088 N N . LEU A 1 630 ? -1.914 1.742 -40.188 1.00 47.22 630 LEU A N 1
ATOM 5089 C CA . LEU A 1 630 ? -2.269 1.669 -38.770 1.00 47.22 630 LEU A CA 1
ATOM 5090 C C . LEU A 1 630 ? -1.550 2.798 -38.010 1.00 47.22 630 LEU A C 1
ATOM 5092 O O . LEU A 1 630 ? -0.360 3.020 -38.223 1.00 47.22 630 LEU A O 1
ATOM 5096 N N . PRO A 1 631 ? -2.235 3.516 -37.105 1.00 51.97 631 PRO A N 1
ATOM 5097 C CA . PRO A 1 631 ? -1.659 4.626 -36.343 1.00 51.97 631 PRO A CA 1
ATOM 5098 C C . PRO A 1 631 ? -0.708 4.161 -35.219 1.00 51.97 631 PRO A C 1
ATOM 5100 O O . PRO A 1 631 ? -0.565 4.850 -34.212 1.00 51.97 631 PRO A O 1
ATOM 5103 N N . ALA A 1 632 ? -0.087 2.984 -35.345 1.00 64.88 632 ALA A N 1
ATOM 5104 C CA . ALA A 1 632 ? 0.802 2.427 -34.333 1.00 64.88 632 ALA A CA 1
ATOM 5105 C C . ALA A 1 632 ? 2.257 2.823 -34.623 1.00 64.88 632 ALA A C 1
ATOM 5107 O O . ALA A 1 632 ? 2.750 2.672 -35.737 1.00 64.88 632 ALA A O 1
ATOM 5108 N N . ASN A 1 633 ? 2.956 3.333 -33.610 1.00 87.81 633 ASN A N 1
ATOM 5109 C CA . ASN A 1 633 ? 4.377 3.655 -33.709 1.00 87.81 633 ASN A CA 1
ATOM 5110 C C . ASN A 1 633 ? 5.196 2.362 -33.987 1.00 87.81 633 ASN A C 1
ATOM 5112 O O . ASN A 1 633 ? 5.025 1.388 -33.250 1.00 87.81 633 ASN A O 1
ATOM 5116 N N . PRO A 1 634 ? 6.079 2.326 -35.008 1.00 92.00 634 PRO A N 1
ATOM 5117 C CA . PRO A 1 634 ? 6.802 1.123 -35.433 1.00 92.00 634 PRO A CA 1
ATOM 5118 C C . PRO A 1 634 ? 7.734 0.568 -34.351 1.00 92.00 634 PRO A C 1
ATOM 5120 O O . PRO A 1 634 ? 7.803 -0.648 -34.178 1.00 92.00 634 PRO A O 1
ATOM 5123 N N . LEU A 1 635 ? 8.389 1.434 -33.568 1.00 93.75 635 LEU A N 1
ATOM 5124 C CA . LEU A 1 635 ? 9.212 0.993 -32.441 1.00 93.75 635 LEU A CA 1
ATOM 5125 C C . LEU A 1 635 ? 8.343 0.347 -31.353 1.00 93.75 635 LEU A C 1
ATOM 5127 O O . LEU A 1 635 ? 8.668 -0.731 -30.862 1.00 93.75 635 LEU A O 1
ATOM 5131 N N . ALA A 1 636 ? 7.201 0.958 -31.020 1.00 91.31 636 ALA A N 1
ATOM 5132 C CA . ALA A 1 636 ? 6.269 0.386 -30.047 1.00 91.31 636 ALA A CA 1
ATOM 5133 C C . ALA A 1 636 ? 5.716 -0.975 -30.511 1.00 91.31 636 ALA A C 1
ATOM 5135 O O . ALA A 1 636 ? 5.639 -1.908 -29.714 1.00 91.31 636 ALA A O 1
ATOM 5136 N N . HIS A 1 637 ? 5.381 -1.113 -31.799 1.00 91.06 637 HIS A N 1
ATOM 5137 C CA . HIS A 1 637 ? 4.954 -2.385 -32.386 1.00 91.06 637 HIS A CA 1
ATOM 5138 C C . HIS A 1 637 ? 6.038 -3.465 -32.260 1.00 91.06 637 HIS A C 1
ATOM 5140 O O . HIS A 1 637 ? 5.763 -4.575 -31.795 1.00 91.06 637 HIS A O 1
ATOM 5146 N N . PHE A 1 638 ? 7.279 -3.134 -32.630 1.00 93.88 638 PHE A N 1
ATOM 5147 C CA . PHE A 1 638 ? 8.405 -4.056 -32.515 1.00 93.88 638 PHE A CA 1
ATOM 5148 C C . PHE A 1 638 ? 8.608 -4.542 -31.077 1.00 93.88 638 PHE A C 1
ATOM 5150 O O . PHE A 1 638 ? 8.723 -5.747 -30.859 1.00 93.88 638 PHE A O 1
ATOM 5157 N N . MET A 1 639 ? 8.581 -3.624 -30.107 1.00 92.00 639 MET A N 1
ATOM 5158 C CA . MET A 1 639 ? 8.752 -3.944 -28.686 1.00 92.00 639 MET A CA 1
ATOM 5159 C C . MET A 1 639 ? 7.626 -4.822 -28.127 1.00 92.00 639 MET A C 1
ATOM 5161 O O . MET A 1 639 ? 7.881 -5.665 -27.273 1.00 92.00 639 MET A O 1
ATOM 5165 N N . LEU A 1 640 ? 6.387 -4.627 -28.585 1.00 88.81 640 LEU A N 1
ATOM 5166 C CA . LEU A 1 640 ? 5.231 -5.375 -28.087 1.00 88.81 640 LEU A CA 1
ATOM 5167 C C . LEU A 1 640 ? 5.113 -6.780 -28.683 1.00 88.81 640 LEU A C 1
ATOM 5169 O O . LEU A 1 640 ? 4.689 -7.700 -27.988 1.00 88.81 640 LEU A O 1
ATOM 5173 N N . CYS A 1 641 ? 5.432 -6.941 -29.967 1.00 87.81 641 CYS A N 1
ATOM 5174 C CA . CYS A 1 641 ? 5.221 -8.211 -30.667 1.00 87.81 641 CYS A CA 1
ATOM 5175 C C . CYS A 1 641 ? 6.186 -8.451 -31.830 1.00 87.81 641 CYS A C 1
ATOM 5177 O O . CYS A 1 641 ? 6.620 -9.585 -32.024 1.00 87.81 641 CYS A O 1
ATOM 5179 N N . GLY A 1 642 ? 6.594 -7.415 -32.569 1.00 92.31 642 GLY A N 1
ATOM 5180 C CA . GLY A 1 642 ? 7.385 -7.605 -33.786 1.00 92.31 642 GLY A CA 1
ATOM 5181 C C . GLY A 1 642 ? 8.728 -8.315 -33.575 1.00 92.31 642 GLY A C 1
ATOM 5182 O O . GLY A 1 642 ? 9.130 -9.108 -34.424 1.00 92.31 642 GLY A O 1
ATOM 5183 N N . ALA A 1 643 ? 9.398 -8.094 -32.443 1.00 93.38 643 ALA A N 1
ATOM 5184 C CA . ALA A 1 643 ? 10.627 -8.809 -32.105 1.00 93.38 643 ALA A CA 1
ATOM 5185 C C . ALA A 1 643 ? 10.391 -10.318 -31.914 1.00 93.38 643 ALA A C 1
ATOM 5187 O O . ALA A 1 643 ? 11.173 -11.132 -32.403 1.00 93.38 643 ALA A O 1
ATOM 5188 N N . ALA A 1 644 ? 9.297 -10.694 -31.241 1.00 89.81 644 ALA A N 1
ATOM 5189 C CA . ALA A 1 644 ? 8.917 -12.090 -31.014 1.00 89.81 644 ALA A CA 1
ATOM 5190 C C . ALA A 1 644 ? 8.446 -12.780 -32.305 1.00 89.81 644 ALA A C 1
ATOM 5192 O O . ALA A 1 644 ? 8.679 -13.971 -32.494 1.00 89.81 644 ALA A O 1
ATOM 5193 N N . GLU A 1 645 ? 7.841 -12.017 -33.217 1.00 92.31 645 GLU A N 1
ATOM 5194 C CA . GLU A 1 645 ? 7.489 -12.461 -34.570 1.00 92.31 645 GLU A CA 1
ATOM 5195 C C . GLU A 1 645 ? 8.714 -12.614 -35.492 1.00 92.31 645 GLU A C 1
ATOM 5197 O O . GLU A 1 645 ? 8.585 -13.095 -36.615 1.00 92.31 645 GLU A O 1
ATOM 5202 N N . GLY A 1 646 ? 9.909 -12.216 -35.038 1.00 93.31 646 GLY A N 1
ATOM 5203 C CA . GLY A 1 646 ? 11.137 -12.292 -35.827 1.00 93.31 646 GLY A CA 1
ATOM 5204 C C . GLY A 1 646 ? 11.253 -11.213 -36.907 1.00 93.31 646 GLY A C 1
ATOM 5205 O O . GLY A 1 646 ? 12.061 -11.360 -37.825 1.00 93.31 646 GLY A O 1
ATOM 5206 N N . ARG A 1 647 ? 10.472 -10.126 -36.820 1.00 94.75 647 ARG A N 1
ATOM 5207 C CA . ARG A 1 647 ? 10.556 -8.994 -37.758 1.00 94.75 647 ARG A CA 1
ATOM 5208 C C . ARG A 1 647 ? 11.886 -8.269 -37.593 1.00 94.75 647 ARG A C 1
ATOM 5210 O O . ARG A 1 647 ? 12.356 -8.087 -36.478 1.00 94.75 647 ARG A O 1
ATOM 5217 N N . LYS A 1 648 ? 12.470 -7.810 -38.697 1.00 95.69 648 LYS A N 1
ATOM 5218 C CA . LYS A 1 648 ? 13.816 -7.221 -38.711 1.00 95.69 648 LYS A CA 1
ATOM 5219 C C . LYS A 1 648 ? 13.760 -5.714 -38.420 1.00 95.69 648 LYS A C 1
ATOM 5221 O O . LYS A 1 648 ? 13.176 -4.994 -39.228 1.00 95.69 648 LYS A O 1
ATOM 5226 N N . PRO A 1 649 ? 14.346 -5.215 -37.316 1.00 96.44 649 PRO A N 1
ATOM 5227 C CA . PRO A 1 649 ? 14.371 -3.784 -36.990 1.00 96.44 649 PRO A CA 1
ATOM 5228 C C . PRO A 1 649 ? 15.336 -2.984 -37.877 1.00 96.44 649 PRO A C 1
ATOM 5230 O O . PRO A 1 649 ? 15.204 -1.769 -38.000 1.00 96.44 649 PRO A O 1
ATOM 5233 N N . HIS A 1 650 ? 16.305 -3.662 -38.495 1.00 96.06 650 HIS A N 1
ATOM 5234 C CA . HIS A 1 650 ? 17.321 -3.081 -39.361 1.00 96.06 650 HIS A CA 1
ATOM 5235 C C . HIS A 1 650 ? 17.815 -4.140 -40.356 1.00 96.06 650 HIS A C 1
ATOM 5237 O O . HIS A 1 650 ? 17.808 -5.330 -40.049 1.00 96.06 650 HIS A O 1
ATOM 5243 N N . ALA A 1 651 ? 18.305 -3.733 -41.528 1.00 94.31 651 ALA A N 1
ATOM 5244 C CA . ALA A 1 651 ? 18.770 -4.669 -42.557 1.00 94.31 651 ALA A CA 1
ATOM 5245 C C . ALA A 1 651 ? 19.938 -5.567 -42.101 1.00 94.31 651 ALA A C 1
ATOM 5247 O O . ALA A 1 651 ? 20.068 -6.692 -42.570 1.00 94.31 651 ALA A O 1
ATOM 5248 N N . LEU A 1 652 ? 20.767 -5.085 -41.169 1.00 95.88 652 LEU A N 1
ATOM 5249 C CA . LEU A 1 652 ? 21.886 -5.837 -40.580 1.00 95.88 652 LEU A CA 1
ATOM 5250 C C . LEU A 1 652 ? 21.588 -6.402 -39.182 1.00 95.88 652 LEU A C 1
ATOM 5252 O O . LEU A 1 652 ? 22.511 -6.781 -38.467 1.00 95.88 652 LEU A O 1
ATOM 5256 N N . PHE A 1 653 ? 20.314 -6.468 -38.787 1.00 97.19 653 PHE A N 1
ATOM 5257 C CA . PHE A 1 653 ? 19.891 -7.163 -37.575 1.00 97.19 653 PHE A CA 1
ATOM 5258 C C . PHE A 1 653 ? 18.691 -8.059 -37.884 1.00 97.19 653 PHE A C 1
ATOM 5260 O O . PHE A 1 653 ? 17.588 -7.582 -38.155 1.00 97.19 653 PHE A O 1
ATOM 5267 N N . ASP A 1 654 ? 18.896 -9.373 -37.840 1.00 95.62 654 ASP A N 1
ATOM 5268 C CA . ASP A 1 654 ? 17.850 -10.351 -38.125 1.00 95.62 654 ASP A CA 1
ATOM 5269 C C . ASP A 1 654 ? 17.373 -10.999 -36.823 1.00 95.62 654 ASP A C 1
ATOM 5271 O O . ASP A 1 654 ? 18.033 -11.873 -36.262 1.00 95.62 654 ASP A O 1
ATOM 5275 N N . SER A 1 655 ? 16.206 -10.564 -36.341 1.00 96.38 655 SER A N 1
ATOM 5276 C CA . SER A 1 655 ? 15.622 -11.042 -35.086 1.00 96.38 655 SER A CA 1
ATOM 5277 C C . SER A 1 655 ? 15.387 -12.552 -35.075 1.00 96.38 655 SER A C 1
ATOM 5279 O O . SER A 1 655 ? 15.679 -13.205 -34.074 1.00 96.38 655 SER A O 1
ATOM 5281 N N . ALA A 1 656 ? 14.906 -13.134 -36.178 1.00 94.44 656 ALA A N 1
ATOM 5282 C CA . ALA A 1 656 ? 14.657 -14.571 -36.261 1.00 94.44 656 ALA A CA 1
ATOM 5283 C C . ALA A 1 656 ? 15.968 -15.371 -36.213 1.00 94.44 656 ALA A C 1
ATOM 5285 O O . ALA A 1 656 ? 16.069 -16.362 -35.485 1.00 94.44 656 ALA A O 1
ATOM 5286 N N . TYR A 1 657 ? 16.988 -14.917 -36.944 1.00 95.12 657 TYR A N 1
ATOM 5287 C CA . TYR A 1 657 ? 18.328 -15.500 -36.898 1.00 95.12 657 TYR A CA 1
ATOM 5288 C C . TYR A 1 657 ? 18.954 -15.376 -35.504 1.00 95.12 657 TYR A C 1
ATOM 5290 O O . TYR A 1 657 ? 19.483 -16.355 -34.973 1.00 95.12 657 TYR A O 1
ATOM 5298 N N . TYR A 1 658 ? 18.865 -14.197 -34.889 1.00 96.56 658 TYR A N 1
ATOM 5299 C CA . TYR A 1 658 ? 19.452 -13.942 -33.582 1.00 96.56 658 TYR A CA 1
ATOM 5300 C C . TYR A 1 658 ? 18.817 -14.820 -32.499 1.00 96.56 658 TYR A C 1
ATOM 5302 O O . TYR A 1 658 ? 19.536 -15.470 -31.745 1.00 96.56 658 TYR A O 1
ATOM 5310 N N . ILE A 1 659 ? 17.484 -14.924 -32.470 1.00 94.69 659 ILE A N 1
ATOM 5311 C CA . ILE A 1 659 ? 16.755 -15.789 -31.528 1.00 94.69 659 ILE A CA 1
ATOM 5312 C C . ILE A 1 659 ? 17.077 -17.271 -31.765 1.00 94.69 659 ILE A C 1
ATOM 5314 O O . ILE A 1 659 ? 17.207 -18.035 -30.809 1.00 94.69 659 ILE A O 1
ATOM 5318 N N . LYS A 1 660 ? 17.204 -17.700 -33.028 1.00 94.31 660 LYS A N 1
ATOM 5319 C CA . LYS A 1 660 ? 17.536 -19.092 -33.372 1.00 94.31 660 LYS A CA 1
ATOM 5320 C C . LYS A 1 660 ? 18.908 -19.499 -32.832 1.00 94.31 660 LYS A C 1
ATOM 5322 O O . LYS A 1 660 ? 19.046 -20.611 -32.332 1.00 94.31 660 LYS A O 1
ATOM 5327 N N . ASN A 1 661 ? 19.903 -18.622 -32.951 1.00 93.81 661 ASN A N 1
ATOM 5328 C CA . ASN A 1 661 ? 21.273 -18.907 -32.521 1.00 93.81 661 ASN A CA 1
ATOM 5329 C C . ASN A 1 661 ? 21.512 -18.624 -31.034 1.00 93.81 661 ASN A C 1
ATOM 5331 O O . ASN A 1 661 ? 22.433 -19.186 -30.451 1.00 93.81 661 ASN A O 1
ATOM 5335 N N . ASN A 1 662 ? 20.662 -17.804 -30.415 1.00 93.75 662 ASN A N 1
ATOM 5336 C CA . ASN A 1 662 ? 20.770 -17.412 -29.014 1.00 93.75 662 ASN A CA 1
ATOM 5337 C C . ASN A 1 662 ? 19.441 -17.700 -28.295 1.00 93.75 662 ASN A C 1
ATOM 5339 O O . ASN A 1 662 ? 18.699 -16.775 -27.961 1.00 93.75 662 ASN A O 1
ATOM 5343 N N . PRO A 1 663 ? 19.100 -18.982 -28.059 1.00 89.62 663 PRO A N 1
ATOM 5344 C CA . PRO A 1 663 ? 17.805 -19.357 -27.493 1.00 89.62 663 PRO A CA 1
ATOM 5345 C C . PRO A 1 663 ? 17.580 -18.808 -26.078 1.00 89.62 663 PRO A C 1
ATOM 5347 O O . PRO A 1 663 ? 16.426 -18.620 -25.704 1.00 89.62 663 PRO A O 1
ATOM 5350 N N . VAL A 1 664 ? 18.658 -18.484 -25.345 1.00 88.12 664 VAL A N 1
ATOM 5351 C CA . VAL A 1 664 ? 18.622 -17.861 -24.007 1.00 88.12 664 VAL A CA 1
ATOM 5352 C C . VAL A 1 664 ? 17.796 -16.574 -23.969 1.00 88.12 664 VAL A C 1
ATOM 5354 O O . VAL A 1 664 ? 17.172 -16.282 -22.957 1.00 88.12 664 VAL A O 1
ATOM 5357 N N . VAL A 1 665 ? 17.697 -15.849 -25.091 1.00 87.38 665 VAL A N 1
ATOM 5358 C CA . VAL A 1 665 ? 16.869 -14.638 -25.218 1.00 87.38 665 VAL A CA 1
ATOM 5359 C C . VAL A 1 665 ? 15.404 -14.912 -24.864 1.00 87.38 665 VAL A C 1
ATOM 5361 O O . VAL A 1 665 ? 14.721 -14.034 -24.354 1.00 87.38 665 VAL A O 1
ATOM 5364 N N . LYS A 1 666 ? 14.899 -16.130 -25.109 1.00 82.62 666 LYS A N 1
ATOM 5365 C CA . LYS A 1 666 ? 13.510 -16.499 -24.786 1.00 82.62 666 LYS A CA 1
ATOM 5366 C C . LYS A 1 666 ? 13.252 -16.626 -23.285 1.00 82.62 666 LYS A C 1
ATOM 5368 O O . LYS A 1 666 ? 12.097 -16.554 -22.876 1.00 82.62 666 LYS A O 1
ATOM 5373 N N . ASP A 1 667 ? 14.308 -16.821 -22.502 1.00 82.81 667 ASP A N 1
ATOM 5374 C CA . ASP A 1 667 ? 14.242 -16.968 -21.050 1.00 82.81 667 ASP A CA 1
ATOM 5375 C C . ASP A 1 667 ? 14.450 -15.622 -20.330 1.00 82.81 667 ASP A C 1
ATOM 5377 O O . ASP A 1 667 ? 14.305 -15.546 -19.108 1.00 82.81 667 ASP A O 1
ATOM 5381 N N . THR A 1 668 ? 14.764 -14.546 -21.066 1.00 80.75 668 THR A N 1
ATOM 5382 C CA . THR A 1 668 ? 14.899 -13.193 -20.512 1.00 80.75 668 THR A CA 1
ATOM 5383 C C . THR A 1 668 ? 13.614 -12.377 -20.683 1.00 80.75 668 THR A C 1
ATOM 5385 O O . THR A 1 668 ? 12.692 -12.732 -21.415 1.00 80.75 668 THR A O 1
ATOM 5388 N N . SER A 1 669 ? 13.534 -11.252 -19.966 1.00 77.12 669 SER A N 1
ATOM 5389 C CA . SER A 1 669 ? 12.425 -10.291 -20.089 1.00 77.12 669 SER A CA 1
ATOM 5390 C C . SER A 1 669 ? 12.651 -9.218 -21.166 1.00 77.12 669 SER A C 1
ATOM 5392 O O . SER A 1 669 ? 11.802 -8.341 -21.345 1.00 77.12 669 SER A O 1
ATOM 5394 N N . GLN A 1 670 ? 13.791 -9.269 -21.864 1.00 84.75 670 GLN A N 1
ATOM 5395 C CA . GLN A 1 670 ? 14.174 -8.341 -22.929 1.00 84.75 670 GLN A CA 1
ATOM 5396 C C . GLN A 1 670 ? 13.732 -8.877 -24.291 1.00 84.75 670 GLN A C 1
ATOM 5398 O O . GLN A 1 670 ? 13.639 -10.084 -24.511 1.00 84.75 670 GLN A O 1
ATOM 5403 N N . ASN A 1 671 ? 13.541 -7.976 -25.253 1.00 91.38 671 ASN A N 1
ATOM 5404 C CA . ASN A 1 671 ? 13.472 -8.402 -26.647 1.00 91.38 671 ASN A CA 1
ATOM 5405 C C . ASN A 1 671 ? 14.877 -8.643 -27.239 1.00 91.38 671 ASN A C 1
ATOM 5407 O O . ASN A 1 671 ? 15.888 -8.197 -26.700 1.00 91.38 671 ASN A O 1
ATOM 5411 N N . CYS A 1 672 ? 14.946 -9.337 -28.378 1.00 95.12 672 CYS A N 1
ATOM 5412 C CA . CYS A 1 672 ? 16.216 -9.735 -28.999 1.00 95.12 672 CYS A CA 1
ATOM 5413 C C . CYS A 1 672 ? 17.185 -8.580 -29.309 1.00 95.12 672 CYS A C 1
ATOM 5415 O O . CYS A 1 672 ? 18.394 -8.769 -29.190 1.00 95.12 672 CYS A O 1
ATOM 5417 N N . LEU A 1 673 ? 16.678 -7.399 -29.680 1.00 96.25 673 LEU A N 1
ATOM 5418 C CA . LEU A 1 673 ? 17.519 -6.237 -29.959 1.00 96.25 673 LEU A CA 1
ATOM 5419 C C . LEU A 1 673 ? 18.052 -5.617 -28.661 1.00 96.25 673 LEU A C 1
ATOM 5421 O O . LEU A 1 673 ? 19.223 -5.260 -28.599 1.00 96.25 673 LEU A O 1
ATOM 5425 N N . GLU A 1 674 ? 17.224 -5.541 -27.615 1.00 95.12 674 GLU A N 1
ATOM 5426 C CA . GLU A 1 674 ? 17.658 -5.102 -26.279 1.00 95.12 674 GLU A CA 1
ATOM 5427 C C . GLU A 1 674 ? 18.754 -6.015 -25.719 1.00 95.12 674 GLU A C 1
ATOM 5429 O O . GLU A 1 674 ? 19.792 -5.523 -25.289 1.00 95.12 674 GLU A O 1
ATOM 5434 N N . HIS A 1 675 ? 18.563 -7.336 -25.799 1.00 95.31 675 HIS A N 1
ATOM 5435 C CA . HIS A 1 675 ? 19.569 -8.307 -25.367 1.00 95.31 675 HIS A CA 1
ATOM 5436 C C . HIS A 1 675 ? 20.882 -8.166 -26.153 1.00 95.31 675 HIS A C 1
ATOM 5438 O O . HIS A 1 675 ? 21.964 -8.231 -25.573 1.00 95.31 675 HIS A O 1
ATOM 5444 N N . PHE A 1 676 ? 20.821 -7.961 -27.475 1.00 95.88 676 PHE A N 1
ATOM 5445 C CA . PHE A 1 676 ? 22.035 -7.737 -28.262 1.00 95.88 676 PHE A CA 1
ATOM 5446 C C . PHE A 1 676 ? 22.787 -6.484 -27.814 1.00 95.88 676 PHE A C 1
ATOM 5448 O O . PHE A 1 676 ? 23.997 -6.553 -27.620 1.00 95.88 676 PHE A O 1
ATOM 5455 N N . LEU A 1 677 ? 22.081 -5.366 -27.636 1.00 93.31 677 LEU A N 1
ATOM 5456 C CA . LEU A 1 677 ? 22.688 -4.091 -27.260 1.00 93.31 677 LEU A CA 1
ATOM 5457 C C . LEU A 1 677 ? 23.312 -4.117 -25.857 1.00 93.31 677 LEU A C 1
ATOM 5459 O O . LEU A 1 677 ? 24.339 -3.479 -25.651 1.00 93.31 677 LEU A O 1
ATOM 5463 N N . GLU A 1 678 ? 22.712 -4.831 -24.901 1.00 91.19 678 GLU A N 1
ATOM 5464 C CA . GLU A 1 678 ? 23.199 -4.856 -23.512 1.00 91.19 678 GLU A CA 1
ATOM 5465 C C . GLU A 1 678 ? 24.236 -5.954 -23.243 1.00 91.19 678 GLU A C 1
ATOM 5467 O O . GLU A 1 678 ? 25.141 -5.749 -22.436 1.00 91.19 678 GLU A O 1
ATOM 5472 N N . GLU A 1 679 ? 24.129 -7.106 -23.907 1.00 91.56 679 GLU A N 1
ATOM 5473 C CA . GLU A 1 679 ? 24.933 -8.291 -23.575 1.00 91.56 679 GLU A CA 1
ATOM 5474 C C . GLU A 1 679 ? 25.552 -8.929 -24.818 1.00 91.56 679 GLU A C 1
ATOM 5476 O O . GLU A 1 679 ? 26.759 -9.174 -24.889 1.00 91.56 679 GLU A O 1
ATOM 5481 N N . GLY A 1 680 ? 24.728 -9.195 -25.830 1.00 92.56 680 GLY A N 1
ATOM 5482 C CA . GLY A 1 680 ? 25.132 -10.031 -26.951 1.00 92.56 680 GLY A CA 1
ATOM 5483 C C . GLY A 1 680 ? 26.264 -9.459 -27.793 1.00 92.56 680 GLY A C 1
ATOM 5484 O O . GLY A 1 680 ? 27.113 -10.213 -28.264 1.00 92.56 680 GLY A O 1
ATOM 5485 N N . ALA A 1 681 ? 26.305 -8.142 -27.963 1.00 92.44 681 ALA A N 1
ATOM 5486 C CA . ALA A 1 681 ? 27.364 -7.479 -28.699 1.00 92.44 681 ALA A CA 1
ATOM 5487 C C . ALA A 1 681 ? 28.728 -7.624 -28.005 1.00 92.44 681 ALA A C 1
ATOM 5489 O O . ALA A 1 681 ? 29.715 -7.931 -28.671 1.00 92.44 681 ALA A O 1
ATOM 5490 N N . GLY A 1 682 ? 28.775 -7.485 -26.674 1.00 88.44 682 GLY A N 1
ATOM 5491 C CA . GLY A 1 682 ? 29.996 -7.677 -25.882 1.00 88.44 682 GLY A CA 1
ATOM 5492 C C . GLY A 1 682 ? 30.481 -9.130 -25.863 1.00 88.44 682 GLY A C 1
ATOM 5493 O O . GLY A 1 682 ? 31.675 -9.389 -25.754 1.00 88.44 682 GLY A O 1
ATOM 5494 N N . LEU A 1 683 ? 29.562 -10.082 -26.042 1.00 91.00 683 LEU A N 1
ATOM 5495 C CA . LEU A 1 683 ? 29.865 -11.506 -26.202 1.00 91.00 683 LEU A CA 1
ATOM 5496 C C . LEU A 1 683 ? 30.252 -11.895 -27.642 1.00 91.00 683 LEU A C 1
ATOM 5498 O O . LEU A 1 683 ? 30.520 -13.067 -27.905 1.00 91.00 683 LEU A O 1
ATOM 5502 N N . GLY A 1 684 ? 30.251 -10.950 -28.588 1.00 91.75 684 GLY A N 1
ATOM 5503 C CA . GLY A 1 684 ? 30.541 -11.219 -29.999 1.00 91.75 684 GLY A CA 1
ATOM 5504 C C . GLY A 1 684 ? 29.465 -12.050 -30.712 1.00 91.75 684 GLY A C 1
ATOM 5505 O O . GLY A 1 684 ? 29.745 -12.677 -31.735 1.00 91.75 684 GLY A O 1
ATOM 5506 N N . LEU A 1 685 ? 28.233 -12.086 -30.190 1.00 95.19 685 LEU A N 1
ATOM 5507 C CA . LEU A 1 685 ? 27.129 -12.835 -30.796 1.00 95.19 685 LEU A CA 1
ATOM 5508 C C . LEU A 1 685 ? 26.735 -12.217 -32.141 1.00 95.19 685 LEU A C 1
ATOM 5510 O O . LEU A 1 685 ? 26.575 -11.004 -32.255 1.00 95.19 685 LEU A O 1
ATOM 5514 N N . LYS A 1 686 ? 26.520 -13.053 -33.161 1.00 96.56 686 LYS A N 1
ATOM 5515 C CA . LYS A 1 686 ? 26.228 -12.593 -34.527 1.00 96.56 686 LYS A CA 1
ATOM 5516 C C . LYS A 1 686 ? 24.805 -12.015 -34.637 1.00 96.56 686 LYS A C 1
ATOM 5518 O O . LYS A 1 686 ? 23.851 -12.777 -34.467 1.00 96.56 686 LYS A O 1
ATOM 5523 N N . PRO A 1 687 ? 24.629 -10.723 -34.979 1.00 96.38 687 PRO A N 1
ATOM 5524 C CA . PRO A 1 687 ? 23.308 -10.109 -35.170 1.00 96.38 687 PRO A CA 1
ATOM 5525 C C . PRO A 1 687 ? 22.664 -10.471 -36.519 1.00 96.38 687 PRO A C 1
ATOM 5527 O O . PRO A 1 687 ? 21.451 -10.360 -36.693 1.00 96.38 687 PRO A O 1
ATOM 5530 N N . HIS A 1 688 ? 23.477 -10.898 -37.485 1.00 96.38 688 HIS A N 1
ATOM 5531 C CA . HIS A 1 688 ? 23.069 -11.225 -38.846 1.00 96.38 688 HIS A CA 1
ATOM 5532 C C . HIS A 1 688 ? 24.071 -12.226 -39.453 1.00 96.38 688 HIS A C 1
ATOM 5534 O O . HIS A 1 688 ? 25.258 -12.126 -39.141 1.00 96.38 688 HIS A O 1
ATOM 5540 N N . PRO A 1 689 ? 23.665 -13.149 -40.349 1.00 95.25 689 PRO A N 1
ATOM 5541 C CA . PRO A 1 689 ? 24.585 -14.119 -40.966 1.00 95.25 689 PRO A CA 1
ATOM 5542 C C . PRO A 1 689 ? 25.792 -13.495 -41.685 1.00 95.25 689 PRO A C 1
ATOM 5544 O O . PRO A 1 689 ? 26.857 -14.094 -41.770 1.00 95.25 689 PRO A O 1
ATOM 5547 N N . LEU A 1 690 ? 25.613 -12.288 -42.227 1.00 96.81 690 LEU A N 1
ATOM 5548 C CA . LEU A 1 690 ? 26.636 -11.575 -43.006 1.00 96.81 690 LEU A CA 1
ATOM 5549 C C . LEU A 1 690 ? 27.502 -10.605 -42.196 1.00 96.81 690 LEU A C 1
ATOM 5551 O O . LEU A 1 690 ? 28.326 -9.910 -42.787 1.00 96.81 690 LEU A O 1
ATOM 5555 N N . PHE A 1 691 ? 27.308 -10.522 -40.882 1.00 96.94 691 PHE A N 1
ATOM 5556 C CA . PHE A 1 691 ? 28.142 -9.690 -40.024 1.00 96.94 691 PHE A CA 1
ATOM 5557 C C . PHE A 1 691 ? 28.655 -10.523 -38.856 1.00 96.94 691 PHE A C 1
ATOM 5559 O O . PHE A 1 691 ? 27.878 -10.971 -38.010 1.00 96.94 691 PHE A O 1
ATOM 5566 N N . ASP A 1 692 ? 29.964 -10.738 -38.829 1.00 95.94 692 ASP A N 1
ATOM 5567 C CA . ASP A 1 692 ? 30.661 -11.469 -37.783 1.00 95.94 692 ASP A CA 1
ATOM 5568 C C . ASP A 1 692 ? 31.445 -10.473 -36.912 1.00 95.94 692 ASP A C 1
ATOM 5570 O O . ASP A 1 692 ? 32.495 -9.989 -37.342 1.00 95.94 692 ASP A O 1
ATOM 5574 N N . PRO A 1 693 ? 30.952 -10.141 -35.699 1.00 94.62 693 PRO A N 1
ATOM 5575 C CA . PRO A 1 693 ? 31.627 -9.193 -34.820 1.00 94.62 693 PRO A CA 1
ATOM 5576 C C . PRO A 1 693 ? 33.070 -9.591 -34.501 1.00 94.62 693 PRO A C 1
ATOM 5578 O O . PRO A 1 693 ? 33.934 -8.724 -34.463 1.00 94.62 693 PRO A O 1
ATOM 5581 N N . ALA A 1 694 ? 33.346 -10.888 -34.319 1.00 92.81 694 ALA A N 1
ATOM 5582 C CA . ALA A 1 694 ? 34.686 -11.361 -33.988 1.00 92.81 694 ALA A CA 1
ATOM 5583 C C . ALA A 1 694 ? 35.651 -11.156 -35.162 1.00 92.81 694 ALA A C 1
ATOM 5585 O O . ALA A 1 694 ? 36.748 -10.634 -34.972 1.00 92.81 694 ALA A O 1
ATOM 5586 N N . PHE A 1 695 ? 35.208 -11.495 -36.378 1.00 94.25 695 PHE A N 1
ATOM 5587 C CA . PHE A 1 695 ? 35.991 -11.260 -37.590 1.00 94.25 695 PHE A CA 1
ATOM 5588 C C . PHE A 1 695 ? 36.255 -9.766 -37.804 1.00 94.25 695 PHE A C 1
ATOM 5590 O O . PHE A 1 695 ? 37.394 -9.365 -38.034 1.00 94.25 695 PHE A O 1
ATOM 5597 N N . TYR A 1 696 ? 35.217 -8.937 -37.674 1.00 93.75 696 TYR A N 1
ATOM 5598 C CA . TYR A 1 696 ? 35.326 -7.489 -37.822 1.00 93.75 696 TYR A CA 1
ATOM 5599 C C . TYR A 1 696 ? 36.331 -6.885 -36.830 1.00 93.75 696 TYR A C 1
ATOM 5601 O O . TYR A 1 696 ? 37.187 -6.094 -37.220 1.00 93.75 696 TYR A O 1
ATOM 5609 N N . THR A 1 697 ? 36.256 -7.277 -35.555 1.00 91.56 697 THR A N 1
ATOM 5610 C CA . THR A 1 697 ? 37.171 -6.804 -34.509 1.00 91.56 697 THR A CA 1
ATOM 5611 C C . THR A 1 697 ? 38.612 -7.238 -34.769 1.00 91.56 697 THR A C 1
ATOM 5613 O O . THR A 1 697 ? 39.518 -6.423 -34.627 1.00 91.56 697 THR A O 1
ATOM 5616 N N . GLU A 1 698 ? 38.843 -8.480 -35.201 1.00 91.19 698 GLU A N 1
ATOM 5617 C CA . GLU A 1 698 ? 40.188 -8.967 -35.544 1.00 91.19 698 GLU A CA 1
ATOM 5618 C C . GLU A 1 698 ? 40.817 -8.180 -36.708 1.00 91.19 698 GLU A C 1
ATOM 5620 O O . GLU A 1 698 ? 42.023 -7.935 -36.720 1.00 91.19 698 GLU A O 1
ATOM 5625 N N . HIS A 1 699 ? 39.996 -7.737 -37.665 1.00 89.44 699 HIS A N 1
ATOM 5626 C CA . HIS A 1 699 ? 40.445 -7.065 -38.887 1.00 89.44 699 HIS A CA 1
ATOM 5627 C C . HIS A 1 699 ? 40.340 -5.532 -38.823 1.00 89.44 699 HIS A C 1
ATOM 5629 O O . HIS A 1 699 ? 40.680 -4.848 -39.793 1.00 89.44 699 HIS A O 1
ATOM 5635 N N . ASN A 1 700 ? 39.920 -4.971 -37.684 1.00 87.12 700 ASN A N 1
ATOM 5636 C CA . ASN A 1 700 ? 39.927 -3.534 -37.429 1.00 87.12 700 ASN A CA 1
ATOM 5637 C C . ASN A 1 700 ? 40.742 -3.205 -36.168 1.00 87.12 700 ASN A C 1
ATOM 5639 O O . ASN A 1 700 ? 40.178 -3.095 -35.080 1.00 87.12 700 ASN A O 1
ATOM 5643 N N . PRO A 1 701 ? 42.063 -2.978 -36.292 1.00 78.50 701 PRO A N 1
ATOM 5644 C CA . PRO A 1 701 ? 42.925 -2.702 -35.141 1.00 78.50 701 PRO A CA 1
ATOM 5645 C C . PRO A 1 701 ? 42.649 -1.345 -34.471 1.00 78.50 701 PRO A C 1
ATOM 5647 O O . PRO A 1 701 ? 43.224 -1.059 -33.425 1.00 78.50 701 PRO A O 1
ATOM 5650 N N . PHE A 1 702 ? 41.810 -0.499 -35.076 1.00 81.62 702 PHE A N 1
ATOM 5651 C CA . PHE A 1 702 ? 41.423 0.810 -34.548 1.00 81.62 702 PHE A CA 1
ATOM 5652 C C . PHE A 1 702 ? 40.056 0.791 -33.855 1.00 81.62 702 PHE A C 1
ATOM 5654 O O . PHE A 1 702 ? 39.627 1.820 -33.341 1.00 81.62 702 PHE A O 1
ATOM 5661 N N . PHE A 1 703 ? 39.368 -0.353 -33.850 1.00 85.38 703 PHE A N 1
ATOM 5662 C CA . PHE A 1 703 ? 38.107 -0.521 -33.143 1.00 85.38 703 PHE A CA 1
ATOM 5663 C C . PHE A 1 703 ? 38.362 -0.782 -31.655 1.00 85.38 703 PHE A C 1
ATOM 5665 O O . PHE A 1 703 ? 38.998 -1.775 -31.296 1.00 85.38 703 PHE A O 1
ATOM 5672 N N . ASP A 1 704 ? 37.826 0.085 -30.796 1.00 83.12 704 ASP A N 1
ATOM 5673 C CA . ASP A 1 704 ? 37.797 -0.136 -29.352 1.00 83.12 704 ASP A CA 1
ATOM 5674 C C . ASP A 1 704 ? 36.428 -0.711 -28.925 1.00 83.12 704 ASP A C 1
ATOM 5676 O O . ASP A 1 704 ? 35.423 0.011 -28.954 1.00 83.12 704 ASP A O 1
ATOM 5680 N N . PRO A 1 705 ? 36.357 -1.990 -28.501 1.00 80.75 705 PRO A N 1
ATOM 5681 C CA . PRO A 1 705 ? 35.116 -2.592 -28.018 1.00 80.75 705 PRO A CA 1
ATOM 5682 C C . PRO A 1 705 ? 34.603 -1.969 -26.710 1.00 80.75 705 PRO A C 1
ATOM 5684 O O . PRO A 1 705 ? 33.463 -2.232 -26.330 1.00 80.75 705 PRO A O 1
ATOM 5687 N N . ALA A 1 706 ? 35.412 -1.164 -26.010 1.00 80.31 706 ALA A N 1
ATOM 5688 C CA . ALA A 1 706 ? 34.973 -0.413 -24.838 1.00 80.31 706 ALA A CA 1
ATOM 5689 C C . ALA A 1 706 ? 34.175 0.851 -25.204 1.00 80.31 706 ALA A C 1
ATOM 5691 O O . ALA A 1 706 ? 33.379 1.318 -24.387 1.00 80.31 706 ALA A O 1
ATOM 5692 N N . GLU A 1 707 ? 34.364 1.403 -26.408 1.00 76.81 707 GLU A N 1
ATOM 5693 C CA . GLU A 1 707 ? 33.689 2.631 -26.847 1.00 76.81 707 GLU A CA 1
ATOM 5694 C C . GLU A 1 707 ? 32.390 2.357 -27.612 1.00 76.81 707 GLU A C 1
ATOM 5696 O O . GLU A 1 707 ? 31.444 3.142 -27.522 1.00 76.81 707 GLU A O 1
ATOM 5701 N N . ASN A 1 708 ? 32.324 1.262 -28.375 1.00 80.75 708 ASN A N 1
ATOM 5702 C CA . ASN A 1 708 ? 31.159 0.946 -29.195 1.00 80.75 708 ASN A CA 1
ATOM 5703 C C . ASN A 1 708 ? 31.050 -0.556 -29.491 1.00 80.75 708 ASN A C 1
ATOM 5705 O O . ASN A 1 708 ? 32.047 -1.273 -29.467 1.00 80.75 708 ASN A O 1
ATOM 5709 N N . ASN A 1 709 ? 29.859 -1.046 -29.848 1.00 90.69 709 ASN A N 1
ATOM 5710 C CA . ASN A 1 709 ? 29.759 -2.387 -30.421 1.00 90.69 709 ASN A CA 1
ATOM 5711 C C . ASN A 1 709 ? 30.194 -2.408 -31.892 1.00 90.69 709 ASN A C 1
ATOM 5713 O O . ASN A 1 709 ? 30.047 -1.429 -32.624 1.00 90.69 709 ASN A O 1
ATOM 5717 N N . ALA A 1 710 ? 30.692 -3.566 -32.334 1.00 92.75 710 ALA A N 1
ATOM 5718 C CA . ALA A 1 710 ? 31.252 -3.754 -33.671 1.00 92.75 710 ALA A CA 1
ATOM 5719 C C . ALA A 1 710 ? 30.274 -3.376 -34.797 1.00 92.75 710 ALA A C 1
ATOM 5721 O O . ALA A 1 710 ? 30.681 -2.757 -35.779 1.00 92.75 710 ALA A O 1
ATOM 5722 N N . LEU A 1 711 ? 28.986 -3.717 -34.656 1.00 94.44 711 LEU A N 1
ATOM 5723 C CA . LEU A 1 711 ? 27.988 -3.434 -35.688 1.00 94.44 711 LEU A CA 1
ATOM 5724 C C . LEU A 1 711 ? 27.666 -1.935 -35.775 1.00 94.44 711 LEU A C 1
ATOM 5726 O O . LEU A 1 711 ? 27.637 -1.382 -36.871 1.00 94.44 711 LEU A O 1
ATOM 5730 N N . GLU A 1 712 ? 27.445 -1.260 -34.647 1.00 91.81 712 GLU A N 1
ATOM 5731 C CA . GLU A 1 712 ? 27.221 0.188 -34.635 1.00 91.81 712 GLU A CA 1
ATOM 5732 C C . GLU A 1 712 ? 28.466 0.944 -35.107 1.00 91.81 712 GLU A C 1
ATOM 5734 O O . GLU A 1 712 ? 28.344 1.874 -35.902 1.00 91.81 712 GLU A O 1
ATOM 5739 N N . HIS A 1 713 ? 29.668 0.509 -34.719 1.00 91.56 713 HIS A N 1
ATOM 5740 C CA . HIS A 1 713 ? 30.909 1.096 -35.217 1.00 91.56 713 HIS A CA 1
ATOM 5741 C C . HIS A 1 713 ? 31.027 0.949 -36.741 1.00 91.56 713 HIS A C 1
ATOM 5743 O O . HIS A 1 713 ? 31.329 1.923 -37.431 1.00 91.56 713 HIS A O 1
ATOM 5749 N N . PHE A 1 714 ? 30.730 -0.233 -37.290 1.00 92.62 714 PHE A N 1
ATOM 5750 C CA . PHE A 1 714 ? 30.702 -0.466 -38.738 1.00 92.62 714 PHE A CA 1
ATOM 5751 C C . PHE A 1 714 ? 29.721 0.463 -39.477 1.00 92.62 714 PHE A C 1
ATOM 5753 O O . PHE A 1 714 ? 29.983 0.880 -40.606 1.00 92.62 714 PHE A O 1
ATOM 5760 N N . LEU A 1 715 ? 28.600 0.819 -38.845 1.00 91.19 715 LEU A N 1
ATOM 5761 C CA . LEU A 1 715 ? 27.564 1.676 -39.430 1.00 91.19 715 LEU A CA 1
ATOM 5762 C C . LEU A 1 715 ? 27.860 3.182 -39.329 1.00 91.19 715 LEU A C 1
ATOM 5764 O O . LEU A 1 715 ? 27.326 3.957 -40.122 1.00 91.19 715 LEU A O 1
ATOM 5768 N N . GLN A 1 716 ? 28.705 3.610 -38.389 1.00 85.38 716 GLN A N 1
ATOM 5769 C CA . GLN A 1 716 ? 28.905 5.028 -38.062 1.00 85.38 716 GLN A CA 1
ATOM 5770 C C . GLN A 1 716 ? 29.620 5.853 -39.134 1.00 85.38 716 GLN A C 1
ATOM 5772 O O . GLN A 1 716 ? 29.388 7.061 -39.220 1.00 85.38 716 GLN A O 1
ATOM 5777 N N . SER A 1 717 ? 30.505 5.253 -39.935 1.00 81.81 717 SER A N 1
ATOM 5778 C CA . SER A 1 717 ? 31.237 6.005 -40.954 1.00 81.81 717 SER A CA 1
ATOM 5779 C C . SER A 1 717 ? 31.562 5.179 -42.200 1.00 81.81 717 SER A C 1
ATOM 5781 O O . SER A 1 717 ? 31.771 3.967 -42.106 1.00 81.81 717 SER A O 1
ATOM 5783 N N . PRO A 1 718 ? 31.689 5.829 -43.373 1.00 80.81 718 PRO A N 1
ATOM 5784 C CA . PRO A 1 718 ? 32.162 5.164 -44.584 1.00 80.81 718 PRO A CA 1
ATOM 5785 C C . PRO A 1 718 ? 33.552 4.533 -44.434 1.00 80.81 718 PRO A C 1
ATOM 5787 O O . PRO A 1 718 ? 33.821 3.517 -45.061 1.00 80.81 718 PRO A O 1
ATOM 5790 N N . ALA A 1 719 ? 34.426 5.109 -43.600 1.00 80.50 719 ALA A N 1
ATOM 5791 C CA . ALA A 1 719 ? 35.759 4.564 -43.349 1.00 80.50 719 ALA A CA 1
ATOM 5792 C C . ALA A 1 719 ? 35.694 3.233 -42.584 1.00 80.50 719 ALA A C 1
ATOM 5794 O O . ALA A 1 719 ? 36.394 2.289 -42.937 1.00 80.50 719 ALA A O 1
ATOM 5795 N N . ASN A 1 720 ? 34.807 3.131 -41.590 1.00 82.56 720 ASN A N 1
ATOM 5796 C CA . ASN A 1 720 ? 34.584 1.889 -40.841 1.00 82.56 720 ASN A CA 1
ATOM 5797 C C . ASN A 1 720 ? 33.980 0.804 -41.737 1.00 82.56 720 ASN A C 1
ATOM 5799 O O . ASN A 1 720 ? 34.291 -0.377 -41.601 1.00 82.56 720 ASN A O 1
ATOM 5803 N N . ALA A 1 721 ? 33.175 1.226 -42.709 1.00 80.50 721 ALA A N 1
ATOM 5804 C CA . ALA A 1 721 ? 32.576 0.363 -43.709 1.00 80.50 721 ALA A CA 1
ATOM 5805 C C . ALA A 1 721 ? 33.562 -0.153 -44.785 1.00 80.50 721 ALA A C 1
ATOM 5807 O O . ALA A 1 721 ? 33.124 -0.805 -45.731 1.00 80.50 721 ALA A O 1
ATOM 5808 N N . LEU A 1 722 ? 34.870 0.127 -44.658 1.00 86.94 722 LEU A N 1
ATOM 5809 C CA . LEU A 1 722 ? 35.939 -0.476 -45.469 1.00 86.94 722 LEU A CA 1
ATOM 5810 C C . LEU A 1 722 ? 36.550 -1.728 -44.834 1.00 86.94 722 LEU A C 1
ATOM 5812 O O . LEU A 1 722 ? 37.261 -2.454 -45.524 1.00 86.94 722 LEU A O 1
ATOM 5816 N N . THR A 1 723 ? 36.306 -1.980 -43.548 1.00 91.38 723 THR A N 1
ATOM 5817 C CA . THR A 1 723 ? 36.680 -3.254 -42.931 1.00 91.38 723 THR A CA 1
ATOM 5818 C C . THR A 1 723 ? 35.671 -4.321 -43.338 1.00 91.38 723 THR A C 1
ATOM 5820 O O . THR A 1 723 ? 34.458 -4.098 -43.304 1.00 91.38 723 THR A O 1
ATOM 5823 N N . ASP A 1 724 ? 36.182 -5.493 -43.692 1.00 94.94 724 ASP A N 1
ATOM 5824 C CA . ASP A 1 724 ? 35.370 -6.617 -44.132 1.00 94.94 724 ASP A CA 1
ATOM 5825 C C . ASP A 1 724 ? 34.526 -7.193 -42.976 1.00 94.94 724 ASP A C 1
ATOM 5827 O O . ASP A 1 724 ? 35.043 -7.454 -41.887 1.00 94.94 724 ASP A O 1
ATOM 5831 N N . PRO A 1 725 ? 33.213 -7.404 -43.176 1.00 95.00 725 PRO A N 1
ATOM 5832 C CA . PRO A 1 725 ? 32.298 -7.848 -42.124 1.00 95.00 725 PRO A CA 1
ATOM 5833 C C . PRO A 1 725 ? 32.285 -9.371 -41.932 1.00 95.00 725 PRO A C 1
ATOM 5835 O O . PRO A 1 725 ? 31.699 -9.863 -40.968 1.00 95.00 725 PRO A O 1
ATOM 5838 N N . ASN A 1 726 ? 32.852 -10.124 -42.878 1.00 95.62 726 ASN A N 1
ATOM 5839 C CA . ASN A 1 726 ? 33.015 -11.575 -42.843 1.00 95.62 726 ASN A CA 1
ATOM 5840 C C . ASN A 1 726 ? 34.045 -12.013 -43.916 1.00 95.62 726 ASN A C 1
ATOM 5842 O O . ASN A 1 726 ? 34.329 -11.234 -44.826 1.00 95.62 726 ASN A O 1
ATOM 5846 N N . PRO A 1 727 ? 34.542 -13.267 -43.891 1.00 94.75 727 PRO A N 1
ATOM 5847 C CA . PRO A 1 727 ? 35.586 -13.737 -44.814 1.00 94.75 727 PRO A CA 1
ATOM 5848 C C . PRO A 1 727 ? 35.241 -13.745 -46.314 1.00 94.75 727 PRO A C 1
ATOM 5850 O O . PRO A 1 727 ? 36.125 -13.972 -47.134 1.00 94.75 727 PRO A O 1
ATOM 5853 N N . LEU A 1 728 ? 33.966 -13.598 -46.688 1.00 96.00 728 LEU A N 1
ATOM 5854 C CA . LEU A 1 728 ? 33.488 -13.680 -48.075 1.00 96.00 728 LEU A CA 1
ATOM 5855 C C . LEU A 1 728 ? 32.718 -12.426 -48.507 1.00 96.00 728 LEU A C 1
ATOM 5857 O O . LEU A 1 728 ? 31.919 -12.473 -49.447 1.00 96.00 728 LEU A O 1
ATOM 5861 N N . PHE A 1 729 ? 32.976 -11.300 -47.847 1.00 97.25 729 PHE A N 1
ATOM 5862 C CA . PHE A 1 729 ? 32.525 -9.988 -48.280 1.00 97.25 729 PHE A CA 1
ATOM 5863 C C . PHE A 1 729 ? 33.700 -9.013 -48.207 1.00 97.25 729 PHE A C 1
ATOM 5865 O O . PHE A 1 729 ? 34.109 -8.646 -47.113 1.00 97.25 729 PHE A O 1
ATOM 5872 N N . ASP A 1 730 ? 34.227 -8.609 -49.365 1.00 96.50 730 ASP A N 1
ATOM 5873 C CA . ASP A 1 730 ? 35.334 -7.650 -49.466 1.00 96.50 730 ASP A CA 1
ATOM 5874 C C . ASP A 1 730 ? 34.758 -6.268 -49.790 1.00 96.50 730 ASP A C 1
ATOM 5876 O O . ASP A 1 730 ? 34.290 -6.001 -50.904 1.00 96.50 730 ASP A O 1
ATOM 5880 N N . CYS A 1 731 ? 34.760 -5.391 -48.786 1.00 94.56 731 CYS A N 1
ATOM 5881 C CA . CYS A 1 731 ? 34.189 -4.052 -48.868 1.00 94.56 731 CYS A CA 1
ATOM 5882 C C . CYS A 1 731 ? 34.893 -3.201 -49.927 1.00 94.56 731 CYS A C 1
ATOM 5884 O O . CYS A 1 731 ? 34.241 -2.454 -50.666 1.00 94.56 731 CYS A O 1
ATOM 5886 N N . LYS A 1 732 ? 36.218 -3.326 -50.033 1.00 93.69 732 LYS A N 1
ATOM 5887 C CA . LYS A 1 732 ? 37.016 -2.554 -50.983 1.00 93.69 732 LYS A CA 1
ATOM 5888 C C . LYS A 1 732 ? 36.778 -3.038 -52.408 1.00 93.69 732 LYS A C 1
ATOM 5890 O O . LYS A 1 732 ? 36.466 -2.226 -53.274 1.00 93.69 732 LYS A O 1
ATOM 5895 N N . PHE A 1 733 ? 36.853 -4.346 -52.639 1.00 95.19 733 PHE A N 1
ATOM 5896 C CA . PHE A 1 733 ? 36.519 -4.964 -53.919 1.00 95.19 733 PHE A CA 1
ATOM 5897 C C . PHE A 1 733 ? 35.115 -4.575 -54.369 1.00 95.19 733 PHE A C 1
ATOM 5899 O O . PHE A 1 733 ? 34.924 -4.233 -55.535 1.00 95.19 733 PHE A O 1
ATOM 5906 N N . TYR A 1 734 ? 34.137 -4.593 -53.462 1.00 96.12 734 TYR A N 1
ATOM 5907 C CA . TYR A 1 734 ? 32.761 -4.250 -53.792 1.00 96.12 734 TYR A CA 1
ATOM 5908 C C . TYR A 1 734 ? 32.635 -2.799 -54.278 1.00 96.12 734 TYR A C 1
ATOM 5910 O O . TYR A 1 734 ? 32.041 -2.556 -55.327 1.00 96.12 734 TYR A O 1
ATOM 5918 N N . LEU A 1 735 ? 33.242 -1.838 -53.574 1.00 94.38 735 LEU A N 1
ATOM 5919 C CA . LEU A 1 735 ? 33.224 -0.421 -53.963 1.00 94.38 735 LEU A CA 1
ATOM 5920 C C . LEU A 1 735 ? 34.074 -0.126 -55.210 1.00 94.38 735 LEU A C 1
ATOM 5922 O O . LEU A 1 735 ? 33.715 0.742 -56.004 1.00 94.38 735 LEU A O 1
ATOM 5926 N N . ASP A 1 736 ? 35.180 -0.844 -55.409 1.00 94.44 736 ASP A N 1
ATOM 5927 C CA . ASP A 1 736 ? 36.020 -0.709 -56.604 1.00 94.44 736 ASP A CA 1
ATOM 5928 C C . ASP A 1 736 ? 35.355 -1.313 -57.849 1.00 94.44 736 ASP A C 1
ATOM 5930 O O . ASP A 1 736 ? 35.533 -0.803 -58.957 1.00 94.44 736 ASP A O 1
ATOM 5934 N N . THR A 1 737 ? 34.561 -2.371 -57.666 1.00 96.12 737 THR A N 1
ATOM 5935 C CA . THR A 1 737 ? 33.814 -3.043 -58.740 1.00 96.12 737 THR A CA 1
ATOM 5936 C C . THR A 1 737 ? 32.550 -2.274 -59.121 1.00 96.12 737 THR A C 1
ATOM 5938 O O . THR A 1 737 ? 32.196 -2.215 -60.300 1.00 96.12 737 THR A O 1
ATOM 5941 N N . TYR A 1 738 ? 31.860 -1.690 -58.139 1.00 95.50 738 TYR A N 1
ATOM 5942 C CA . TYR A 1 738 ? 30.553 -1.058 -58.311 1.00 95.50 738 TYR A CA 1
ATOM 5943 C C . TYR A 1 738 ? 30.613 0.448 -58.059 1.00 95.50 738 TYR A C 1
ATOM 5945 O O . TYR A 1 738 ? 30.321 0.940 -56.966 1.00 95.50 738 TYR A O 1
ATOM 5953 N N . ASP A 1 739 ? 30.981 1.185 -59.109 1.00 92.38 739 ASP A N 1
ATOM 5954 C CA . ASP A 1 739 ? 31.182 2.633 -59.037 1.00 92.38 739 ASP A CA 1
ATOM 5955 C C . ASP A 1 739 ? 29.911 3.405 -58.648 1.00 92.38 739 ASP A C 1
ATOM 5957 O O . ASP A 1 739 ? 29.989 4.414 -57.957 1.00 92.38 739 ASP A O 1
ATOM 5961 N N . ASP A 1 740 ? 28.731 2.910 -59.017 1.00 93.50 740 ASP A N 1
ATOM 5962 C CA . ASP A 1 740 ? 27.445 3.491 -58.625 1.00 93.50 740 ASP A CA 1
ATOM 5963 C C . ASP A 1 740 ? 27.225 3.458 -57.101 1.00 93.50 740 ASP A C 1
ATOM 5965 O O . ASP A 1 740 ? 26.753 4.436 -56.519 1.00 93.50 740 ASP A O 1
ATOM 5969 N N . VAL A 1 741 ? 27.648 2.380 -56.432 1.00 91.00 741 VAL A N 1
ATOM 5970 C CA . VAL A 1 741 ? 27.588 2.255 -54.963 1.00 91.00 741 VAL A CA 1
ATOM 5971 C C . VAL A 1 741 ? 28.599 3.189 -54.307 1.00 91.00 741 VAL A C 1
ATOM 5973 O O . VAL A 1 741 ? 28.277 3.874 -53.333 1.00 91.00 741 VAL A O 1
ATOM 5976 N N . ARG A 1 742 ? 29.811 3.253 -54.871 1.00 88.69 742 ARG A N 1
ATOM 5977 C CA . ARG A 1 742 ? 30.885 4.134 -54.405 1.00 88.69 742 ARG A CA 1
ATOM 5978 C C . ARG A 1 742 ? 30.496 5.607 -54.505 1.00 88.69 742 ARG A C 1
ATOM 5980 O O . ARG A 1 742 ? 30.631 6.332 -53.524 1.00 88.69 742 ARG A O 1
ATOM 5987 N N . GLN A 1 743 ? 29.968 6.043 -55.647 1.00 85.94 743 GLN A N 1
ATOM 5988 C CA . GLN A 1 743 ? 29.490 7.415 -55.845 1.00 85.94 743 GLN A CA 1
ATOM 5989 C C . GLN A 1 743 ? 28.275 7.739 -54.965 1.00 85.94 743 GLN A C 1
ATOM 5991 O O . GLN A 1 743 ? 28.136 8.868 -54.490 1.00 85.94 743 GLN A O 1
ATOM 5996 N N . GLY A 1 744 ? 27.422 6.747 -54.694 1.00 82.50 744 GLY A N 1
ATOM 5997 C CA . GLY A 1 744 ? 26.306 6.865 -53.757 1.00 82.50 744 GLY A CA 1
ATOM 5998 C C . GLY A 1 744 ? 26.721 6.984 -52.286 1.00 82.50 744 GLY A C 1
ATOM 5999 O O . GLY A 1 744 ? 25.864 7.266 -51.451 1.00 82.50 744 GLY A O 1
ATOM 6000 N N . HIS A 1 745 ? 28.007 6.788 -51.960 1.00 79.00 745 HIS A N 1
ATOM 6001 C CA . HIS A 1 745 ? 28.545 6.766 -50.592 1.00 79.00 745 HIS A CA 1
ATOM 6002 C C . HIS A 1 745 ? 27.782 5.809 -49.655 1.00 79.00 745 HIS A C 1
ATOM 6004 O O . HIS A 1 745 ? 27.693 6.036 -48.446 1.00 79.00 745 HIS A O 1
ATOM 6010 N N . ALA A 1 746 ? 27.206 4.741 -50.210 1.00 79.81 746 ALA A N 1
ATOM 6011 C CA . ALA A 1 746 ? 26.456 3.760 -49.441 1.00 79.81 746 ALA A CA 1
ATOM 6012 C C . ALA A 1 746 ? 27.408 2.811 -48.700 1.00 79.81 746 ALA A C 1
ATOM 6014 O O . ALA A 1 746 ? 28.460 2.438 -49.219 1.00 79.81 746 ALA A O 1
ATOM 6015 N N . ASN A 1 747 ? 27.017 2.364 -47.502 1.00 91.81 747 ASN A N 1
ATOM 6016 C CA . ASN A 1 747 ? 27.705 1.257 -46.839 1.00 91.81 747 ASN A CA 1
ATOM 6017 C C . ASN A 1 747 ? 27.598 -0.000 -47.743 1.00 91.81 747 ASN A C 1
ATOM 6019 O O . ASN A 1 747 ? 26.478 -0.377 -48.108 1.00 91.81 747 ASN A O 1
ATOM 6023 N N . PRO A 1 748 ? 28.721 -0.639 -48.129 1.00 94.12 748 PRO A N 1
ATOM 6024 C CA . PRO A 1 748 ? 28.735 -1.684 -49.151 1.00 94.12 748 PRO A CA 1
ATOM 6025 C C . PRO A 1 748 ? 27.964 -2.934 -48.727 1.00 94.12 748 PRO A C 1
ATOM 6027 O O . PRO A 1 748 ? 27.192 -3.470 -49.525 1.00 94.12 748 PRO A O 1
ATOM 6030 N N . LEU A 1 749 ? 28.096 -3.368 -47.467 1.00 95.81 749 LEU A N 1
ATOM 6031 C CA . LEU A 1 749 ? 27.333 -4.508 -46.959 1.00 95.81 749 LEU A CA 1
ATOM 6032 C C . LEU A 1 749 ? 25.837 -4.182 -46.903 1.00 95.81 749 LEU A C 1
ATOM 6034 O O . LEU A 1 749 ? 25.018 -5.002 -47.316 1.00 95.81 749 LEU A O 1
ATOM 6038 N N . LEU A 1 750 ? 25.474 -2.985 -46.431 1.00 93.56 750 LEU A N 1
ATOM 6039 C CA . LEU A 1 750 ? 24.077 -2.561 -46.368 1.00 93.56 750 LEU A CA 1
ATOM 6040 C C . LEU A 1 750 ? 23.441 -2.556 -47.764 1.00 93.56 750 LEU A C 1
ATOM 6042 O O . LEU A 1 750 ? 22.379 -3.147 -47.940 1.00 93.56 750 LEU A O 1
ATOM 6046 N N . HIS A 1 751 ? 24.120 -1.972 -48.759 1.00 94.44 751 HIS A N 1
ATOM 6047 C CA . HIS A 1 751 ? 23.676 -2.000 -50.154 1.00 94.44 751 HIS A CA 1
ATOM 6048 C C . HIS A 1 751 ? 23.538 -3.433 -50.673 1.00 94.44 751 HIS A C 1
ATOM 6050 O O . HIS A 1 751 ? 22.568 -3.763 -51.355 1.00 94.44 751 HIS A O 1
ATOM 6056 N N . PHE A 1 752 ? 24.511 -4.305 -50.399 1.00 96.31 752 PHE A N 1
ATOM 6057 C CA . PHE A 1 752 ? 24.439 -5.691 -50.850 1.00 96.31 752 PHE A CA 1
ATOM 6058 C C . PHE A 1 752 ? 23.228 -6.426 -50.266 1.00 96.31 752 PHE A C 1
ATOM 6060 O O . PHE A 1 752 ? 22.544 -7.148 -50.992 1.00 96.31 752 PHE A O 1
ATOM 6067 N N . VAL A 1 753 ? 22.937 -6.218 -48.981 1.00 94.50 753 VAL A N 1
ATOM 6068 C CA . VAL A 1 753 ? 21.797 -6.844 -48.302 1.00 94.50 753 VAL A CA 1
ATOM 6069 C C . VAL A 1 753 ? 20.460 -6.330 -48.828 1.00 94.50 753 VAL A C 1
ATOM 6071 O O . VAL A 1 753 ? 19.543 -7.132 -49.000 1.00 94.50 753 VAL A O 1
ATOM 6074 N N . THR A 1 754 ? 20.331 -5.028 -49.093 1.00 91.56 754 THR A N 1
ATOM 6075 C CA . THR A 1 754 ? 19.052 -4.427 -49.506 1.00 91.56 754 THR A CA 1
ATOM 6076 C C . THR A 1 754 ? 18.788 -4.510 -51.010 1.00 91.56 754 THR A C 1
ATOM 6078 O O . THR A 1 754 ? 17.629 -4.619 -51.405 1.00 91.56 754 THR A O 1
ATOM 6081 N N . ALA A 1 755 ? 19.829 -4.507 -51.849 1.00 92.00 755 ALA A N 1
ATOM 6082 C CA . ALA A 1 755 ? 19.695 -4.485 -53.309 1.00 92.00 755 ALA A CA 1
ATOM 6083 C C . ALA A 1 755 ? 20.689 -5.410 -54.031 1.00 92.00 755 ALA A C 1
ATOM 6085 O O . ALA A 1 755 ? 20.289 -6.242 -54.847 1.00 92.00 755 ALA A O 1
ATOM 6086 N N . GLY A 1 756 ? 21.982 -5.314 -53.709 1.00 94.50 756 GLY A N 1
ATOM 6087 C CA . GLY A 1 756 ? 23.054 -5.910 -54.516 1.00 94.50 756 GLY A CA 1
ATOM 6088 C C . GLY A 1 756 ? 22.958 -7.428 -54.696 1.00 94.50 756 GLY A C 1
ATOM 6089 O O . GLY A 1 756 ? 23.255 -7.935 -55.776 1.00 94.50 756 GLY A O 1
ATOM 6090 N N . ALA A 1 757 ? 22.496 -8.163 -53.685 1.00 94.19 757 ALA A N 1
ATOM 6091 C CA . ALA A 1 757 ? 22.292 -9.603 -53.797 1.00 94.19 757 ALA A CA 1
ATOM 6092 C C . ALA A 1 757 ? 21.196 -9.970 -54.814 1.00 94.19 757 ALA A C 1
ATOM 6094 O O . ALA A 1 757 ? 21.380 -10.900 -55.598 1.00 94.19 757 ALA A O 1
ATOM 6095 N N . ASN A 1 758 ? 20.095 -9.211 -54.848 1.00 90.44 758 ASN A N 1
ATOM 6096 C CA . ASN A 1 758 ? 19.007 -9.400 -55.817 1.00 90.44 758 ASN A CA 1
ATOM 6097 C C . ASN A 1 758 ? 19.426 -8.987 -57.234 1.00 90.44 758 ASN A C 1
ATOM 6099 O O . ASN A 1 758 ? 18.964 -9.561 -58.215 1.00 90.44 758 ASN A O 1
ATOM 6103 N N . GLU A 1 759 ? 20.337 -8.023 -57.340 1.00 93.62 759 GLU A N 1
ATOM 6104 C CA . GLU A 1 759 ? 20.950 -7.595 -58.601 1.00 93.62 759 GLU A CA 1
ATOM 6105 C C . GLU A 1 759 ? 22.046 -8.561 -59.094 1.00 93.62 759 GLU A C 1
ATOM 6107 O O . GLU A 1 759 ? 22.607 -8.369 -60.171 1.00 93.62 759 GLU A O 1
ATOM 6112 N N . GLY A 1 760 ? 22.369 -9.605 -58.321 1.00 93.19 760 GLY A N 1
ATOM 6113 C CA . GLY A 1 760 ? 23.393 -10.586 -58.674 1.00 93.19 760 GLY A CA 1
ATOM 6114 C C . GLY A 1 760 ? 24.830 -10.075 -58.530 1.00 93.19 760 GLY A C 1
ATOM 6115 O O . GLY A 1 760 ? 25.745 -10.664 -59.110 1.00 93.19 760 GLY A O 1
ATOM 6116 N N . ARG A 1 761 ? 25.053 -8.995 -57.770 1.00 96.06 761 ARG A N 1
ATOM 6117 C CA . ARG A 1 761 ? 26.384 -8.408 -57.553 1.00 96.06 761 ARG A CA 1
ATOM 6118 C C . ARG A 1 761 ? 27.298 -9.352 -56.775 1.00 96.06 761 ARG A C 1
ATOM 6120 O O . ARG A 1 761 ? 26.841 -10.120 -55.933 1.00 96.06 761 ARG A O 1
ATOM 6127 N N . LYS A 1 762 ? 28.600 -9.294 -57.047 1.00 97.44 762 LYS A N 1
ATOM 6128 C CA . LYS A 1 762 ? 29.636 -10.125 -56.430 1.00 97.44 762 LYS A CA 1
ATOM 6129 C C . LYS A 1 762 ? 30.136 -9.458 -55.147 1.00 97.44 762 LYS A C 1
ATOM 6131 O O . LYS A 1 762 ? 30.745 -8.397 -55.246 1.00 97.44 762 LYS A O 1
ATOM 6136 N N . PRO A 1 763 ? 29.913 -10.051 -53.964 1.00 96.69 763 PRO A N 1
ATOM 6137 C CA . PRO A 1 763 ? 30.419 -9.512 -52.702 1.00 96.69 763 PRO A CA 1
ATOM 6138 C C . PRO A 1 763 ? 31.931 -9.711 -52.526 1.00 96.69 763 PRO A C 1
ATOM 6140 O O . PRO A 1 763 ? 32.548 -9.019 -51.728 1.00 96.69 763 PRO A O 1
ATOM 6143 N N . HIS A 1 764 ? 32.527 -10.669 -53.240 1.00 97.38 764 HIS A N 1
ATOM 6144 C CA . HIS A 1 764 ? 33.923 -11.064 -53.072 1.00 97.38 764 HIS A CA 1
ATOM 6145 C C . HIS A 1 764 ? 34.436 -11.769 -54.344 1.00 97.38 764 HIS A C 1
ATOM 6147 O O . HIS A 1 764 ? 33.643 -12.443 -55.009 1.00 97.38 764 HIS A O 1
ATOM 6153 N N . PRO A 1 765 ? 35.740 -11.714 -54.686 1.00 95.56 765 PRO A N 1
ATOM 6154 C CA . PRO A 1 765 ? 36.292 -12.414 -55.857 1.00 95.56 765 PRO A CA 1
ATOM 6155 C C . PRO A 1 765 ? 36.032 -13.929 -55.886 1.00 95.56 765 PRO A C 1
ATOM 6157 O O . PRO A 1 765 ? 35.921 -14.524 -56.956 1.00 95.56 765 PRO A O 1
ATOM 6160 N N . LEU A 1 766 ? 35.927 -14.547 -54.707 1.00 94.88 766 LEU A N 1
ATOM 6161 C CA . LEU A 1 766 ? 35.673 -15.985 -54.535 1.00 94.88 766 LEU A CA 1
ATOM 6162 C C . LEU A 1 766 ? 34.184 -16.361 -54.473 1.00 94.88 766 LEU A C 1
ATOM 6164 O O . LEU A 1 766 ? 33.877 -17.547 -54.399 1.00 94.88 766 LEU A O 1
ATOM 6168 N N . PHE A 1 767 ? 33.262 -15.395 -54.496 1.00 95.81 767 PHE A N 1
ATOM 6169 C CA . PHE A 1 767 ? 31.828 -15.674 -54.437 1.00 95.81 767 PHE A CA 1
ATOM 6170 C C . PHE A 1 767 ? 31.065 -14.896 -55.513 1.00 95.81 767 PHE A C 1
ATOM 6172 O O . PHE A 1 767 ? 30.953 -13.671 -55.474 1.00 95.81 767 PHE A O 1
ATOM 6179 N N . ASP A 1 768 ? 30.510 -15.624 -56.483 1.00 94.75 768 ASP A N 1
ATOM 6180 C CA . ASP A 1 768 ? 29.692 -15.066 -57.559 1.00 94.75 768 ASP A CA 1
ATOM 6181 C C . ASP A 1 768 ? 28.211 -15.355 -57.292 1.00 94.75 768 ASP A C 1
ATOM 6183 O O . ASP A 1 768 ? 27.735 -16.481 -57.450 1.00 94.75 768 ASP A O 1
ATOM 6187 N N . THR A 1 769 ? 27.478 -14.313 -56.897 1.00 95.31 769 THR A N 1
ATOM 6188 C CA . THR A 1 769 ? 26.058 -14.398 -56.545 1.00 95.31 769 THR A CA 1
ATOM 6189 C C . THR A 1 769 ? 25.194 -14.929 -57.688 1.00 95.31 769 THR A C 1
ATOM 6191 O O . THR A 1 769 ? 24.364 -15.815 -57.480 1.00 95.31 769 THR A O 1
ATOM 6194 N N . ALA A 1 770 ? 25.394 -14.427 -58.910 1.00 93.69 770 ALA A N 1
ATOM 6195 C CA . ALA A 1 770 ? 24.610 -14.838 -60.071 1.00 93.69 770 ALA A CA 1
ATOM 6196 C C . ALA A 1 770 ? 24.919 -16.286 -60.481 1.00 93.69 770 ALA A C 1
ATOM 6198 O O . ALA A 1 770 ? 24.028 -17.019 -60.918 1.00 93.69 770 ALA A O 1
ATOM 6199 N N . TYR A 1 771 ? 26.176 -16.716 -60.340 1.00 94.06 771 TYR A N 1
ATOM 6200 C CA . TYR A 1 771 ? 26.556 -18.116 -60.512 1.00 94.06 771 TYR A CA 1
ATOM 6201 C C . TYR A 1 771 ? 25.903 -19.013 -59.454 1.00 94.06 771 TYR A C 1
ATOM 6203 O O . TYR A 1 771 ? 25.322 -20.038 -59.813 1.00 94.06 771 TYR A O 1
ATOM 6211 N N . TYR A 1 772 ? 25.955 -18.626 -58.177 1.00 93.69 772 TYR A N 1
ATOM 6212 C CA . TYR A 1 772 ? 25.424 -19.423 -57.072 1.00 93.69 772 TYR A CA 1
ATOM 6213 C C . TYR A 1 772 ? 23.912 -19.642 -57.203 1.00 93.69 772 TYR A C 1
ATOM 6215 O O . TYR A 1 772 ? 23.454 -20.782 -57.179 1.00 93.69 772 TYR A O 1
ATOM 6223 N N . LEU A 1 773 ? 23.145 -18.576 -57.467 1.00 91.81 773 LEU A N 1
ATOM 6224 C CA . LEU A 1 773 ? 21.692 -18.659 -57.668 1.00 91.81 773 LEU A CA 1
ATOM 6225 C C . LEU A 1 773 ? 21.305 -19.491 -58.900 1.00 91.81 773 LEU A C 1
ATOM 6227 O O . LEU A 1 773 ? 20.301 -20.198 -58.878 1.00 91.81 773 LEU A O 1
ATOM 6231 N N . ARG A 1 774 ? 22.102 -19.439 -59.977 1.00 92.62 774 ARG A N 1
ATOM 6232 C CA . ARG A 1 774 ? 21.876 -20.266 -61.174 1.00 92.62 774 ARG A CA 1
ATOM 6233 C C . ARG A 1 774 ? 22.186 -21.744 -60.927 1.00 92.62 774 ARG A C 1
ATOM 6235 O O . ARG A 1 774 ? 21.548 -22.602 -61.530 1.00 92.62 774 ARG A O 1
ATOM 6242 N N . THR A 1 775 ? 23.178 -22.029 -60.090 1.00 92.94 775 THR A N 1
ATOM 6243 C CA . THR A 1 775 ? 23.644 -23.395 -59.801 1.00 92.94 775 THR A CA 1
ATOM 6244 C C . THR A 1 775 ? 22.751 -24.092 -58.777 1.00 92.94 775 THR A C 1
ATOM 6246 O O . THR A 1 775 ? 22.528 -25.296 -58.889 1.00 92.94 775 THR A O 1
ATOM 6249 N N . TYR A 1 776 ? 22.191 -23.336 -57.828 1.00 90.50 776 TYR A N 1
ATOM 6250 C CA . TYR A 1 776 ? 21.351 -23.844 -56.743 1.00 90.50 776 TYR A CA 1
ATOM 6251 C C . TYR A 1 776 ? 19.970 -23.164 -56.739 1.00 90.50 776 TYR A C 1
ATOM 6253 O O . TYR A 1 776 ? 19.736 -22.240 -55.955 1.00 90.50 776 TYR A O 1
ATOM 6261 N N . PRO A 1 777 ? 19.035 -23.597 -57.612 1.00 87.38 777 PRO A N 1
ATOM 6262 C CA . PRO A 1 777 ? 17.701 -23.000 -57.711 1.00 87.38 777 PRO A CA 1
ATOM 6263 C C . PRO A 1 777 ? 16.877 -23.081 -56.418 1.00 87.38 777 PRO A C 1
ATOM 6265 O O . PRO A 1 777 ? 16.041 -22.218 -56.172 1.00 87.38 777 PRO A O 1
ATOM 6268 N N . ASP A 1 778 ? 17.138 -24.067 -55.557 1.00 87.25 778 ASP A N 1
ATOM 6269 C CA . ASP A 1 778 ? 16.502 -24.198 -54.241 1.00 87.25 778 ASP A CA 1
ATOM 6270 C C . ASP A 1 778 ? 16.822 -23.009 -53.314 1.00 87.25 778 ASP A C 1
ATOM 6272 O O . ASP A 1 778 ? 16.002 -22.619 -52.481 1.00 87.25 778 ASP A O 1
ATOM 6276 N N . VAL A 1 779 ? 17.970 -22.350 -53.507 1.00 87.56 779 VAL A N 1
ATOM 6277 C CA . VAL A 1 779 ? 18.317 -21.116 -52.785 1.00 87.56 779 VAL A CA 1
ATOM 6278 C C . VAL A 1 779 ? 17.395 -19.969 -53.200 1.00 87.56 779 VAL A C 1
ATOM 6280 O O . VAL A 1 779 ? 16.978 -19.189 -52.343 1.00 87.56 779 VAL A O 1
ATOM 6283 N N . VAL A 1 780 ? 17.010 -19.897 -54.479 1.00 82.19 780 VAL A N 1
ATOM 6284 C CA . VAL A 1 780 ? 16.036 -18.910 -54.980 1.00 82.19 780 VAL A CA 1
ATOM 6285 C C . VAL A 1 780 ? 14.682 -19.113 -54.295 1.00 82.19 780 VAL A C 1
ATOM 6287 O O . VAL A 1 780 ? 14.053 -18.147 -53.861 1.00 82.19 780 VAL A O 1
ATOM 6290 N N . GLU A 1 781 ? 14.258 -20.369 -54.133 1.00 80.50 781 GLU A N 1
ATOM 6291 C CA . GLU A 1 781 ? 13.006 -20.721 -53.453 1.00 80.50 781 GLU A CA 1
ATOM 6292 C C . GLU A 1 781 ? 13.044 -20.405 -51.950 1.00 80.50 781 GLU A C 1
ATOM 6294 O O . GLU A 1 781 ? 12.032 -19.982 -51.385 1.00 80.50 781 GLU A O 1
ATOM 6299 N N . SER A 1 782 ? 14.215 -20.530 -51.312 1.00 81.19 782 SER A N 1
ATOM 6300 C CA . SER A 1 782 ? 14.406 -20.223 -49.887 1.00 81.19 782 SER A CA 1
ATOM 6301 C C . SER A 1 782 ? 14.232 -18.738 -49.539 1.00 81.19 782 SER A C 1
ATOM 6303 O O . SER A 1 782 ? 14.006 -18.405 -48.375 1.00 81.19 782 SER A O 1
ATOM 6305 N N . LYS A 1 783 ? 14.353 -17.839 -50.531 1.00 80.44 783 LYS A N 1
ATOM 6306 C CA . LYS A 1 783 ? 14.375 -16.369 -50.376 1.00 80.44 783 LYS A CA 1
ATOM 6307 C C . LYS A 1 783 ? 15.444 -15.837 -49.409 1.00 80.44 783 LYS A C 1
ATOM 6309 O O . LYS A 1 783 ? 15.391 -14.672 -49.015 1.00 80.44 783 LYS A O 1
ATOM 6314 N N . LEU A 1 784 ? 16.408 -16.665 -49.012 1.00 85.69 784 LEU A N 1
ATOM 6315 C CA . LEU A 1 784 ? 17.544 -16.228 -48.213 1.00 85.69 784 LEU A CA 1
ATOM 6316 C C . LEU A 1 784 ? 18.527 -15.453 -49.088 1.00 85.69 784 LEU A C 1
ATOM 6318 O O . LEU A 1 784 ? 18.662 -15.713 -50.284 1.00 85.69 784 LEU A O 1
ATOM 6322 N N . ASN A 1 785 ? 19.256 -14.519 -48.475 1.00 92.25 785 ASN A N 1
ATOM 6323 C CA . ASN A 1 785 ? 20.380 -13.896 -49.158 1.00 92.25 785 ASN A CA 1
ATOM 6324 C C . ASN A 1 785 ? 21.381 -15.004 -49.570 1.00 92.25 785 ASN A C 1
ATOM 6326 O O . ASN A 1 785 ? 21.740 -15.826 -48.727 1.00 92.25 785 ASN A O 1
ATOM 6330 N N . PRO A 1 786 ? 21.838 -15.048 -50.833 1.00 93.06 786 PRO A N 1
ATOM 6331 C CA . PRO A 1 786 ? 22.658 -16.138 -51.360 1.00 93.06 786 PRO A CA 1
ATOM 6332 C C . PRO A 1 786 ? 23.982 -16.324 -50.615 1.00 93.06 786 PRO A C 1
ATOM 6334 O O . PRO A 1 786 ? 24.369 -17.459 -50.343 1.00 93.06 786 PRO A O 1
ATOM 6337 N N . LEU A 1 787 ? 24.650 -15.232 -50.229 1.00 95.50 787 LEU A N 1
ATOM 6338 C CA . LEU A 1 787 ? 25.869 -15.322 -49.426 1.00 95.50 787 LEU A CA 1
ATOM 6339 C C . LEU A 1 787 ? 25.551 -15.809 -48.004 1.00 95.50 787 LEU A C 1
ATOM 6341 O O . LEU A 1 787 ? 26.276 -16.639 -47.465 1.00 95.50 787 LEU A O 1
ATOM 6345 N N . ALA A 1 788 ? 24.438 -15.357 -47.415 1.00 93.94 788 ALA A N 1
ATOM 6346 C CA . ALA A 1 788 ? 24.015 -15.814 -46.089 1.00 93.94 788 ALA A CA 1
ATOM 6347 C C . ALA A 1 788 ? 23.687 -17.313 -46.098 1.00 93.94 788 ALA A C 1
ATOM 6349 O O . ALA A 1 788 ? 24.109 -18.045 -45.207 1.00 93.94 788 ALA A O 1
ATOM 6350 N N . HIS A 1 789 ? 22.989 -17.787 -47.134 1.00 93.62 789 HIS A N 1
ATOM 6351 C CA . HIS A 1 789 ? 22.721 -19.207 -47.337 1.00 93.62 789 HIS A CA 1
ATOM 6352 C C . HIS A 1 789 ? 24.024 -20.007 -47.446 1.00 93.62 789 HIS A C 1
ATOM 6354 O O . HIS A 1 789 ? 24.165 -21.051 -46.808 1.00 93.62 789 HIS A O 1
ATOM 6360 N N . PHE A 1 790 ? 24.989 -19.521 -48.231 1.00 94.06 790 PHE A N 1
ATOM 6361 C CA . PHE A 1 790 ? 26.276 -20.190 -48.386 1.00 94.06 790 PHE A CA 1
ATOM 6362 C C . PHE A 1 790 ? 27.035 -20.313 -47.059 1.00 94.06 790 PHE A C 1
ATOM 6364 O O . PHE A 1 790 ? 27.485 -21.408 -46.720 1.00 94.06 790 PHE A O 1
ATOM 6371 N N . LEU A 1 791 ? 27.135 -19.221 -46.295 1.00 92.38 791 LEU A N 1
ATOM 6372 C CA . LEU A 1 791 ? 27.840 -19.198 -45.011 1.00 92.38 791 LEU A CA 1
ATOM 6373 C C . LEU A 1 791 ? 27.185 -20.114 -43.963 1.00 92.38 791 LEU A C 1
ATOM 6375 O O . LEU A 1 791 ? 27.884 -20.798 -43.216 1.00 92.38 791 LEU A O 1
ATOM 6379 N N . GLU A 1 792 ? 25.853 -20.176 -43.929 1.00 90.94 792 GLU A N 1
ATOM 6380 C CA . GLU A 1 792 ? 25.124 -20.944 -42.912 1.00 90.94 792 GLU A CA 1
ATOM 6381 C C . GLU A 1 792 ? 24.988 -22.439 -43.248 1.00 90.94 792 GLU A C 1
ATOM 6383 O O . GLU A 1 792 ? 25.103 -23.301 -42.360 1.00 90.94 792 GLU A O 1
ATOM 6388 N N . LEU A 1 793 ? 24.738 -22.743 -44.527 1.00 87.50 793 LEU A N 1
ATOM 6389 C CA . LEU A 1 793 ? 24.329 -24.062 -45.022 1.00 87.50 793 LEU A CA 1
ATOM 6390 C C . LEU A 1 793 ? 25.219 -24.547 -46.171 1.00 87.50 793 LEU A C 1
ATOM 6392 O O . LEU A 1 793 ? 25.800 -25.629 -46.085 1.00 87.50 793 LEU A O 1
ATOM 6396 N N . GLY A 1 794 ? 25.369 -23.740 -47.225 1.00 81.19 794 GLY A N 1
ATOM 6397 C CA . GLY A 1 794 ? 25.984 -24.162 -48.489 1.00 81.19 794 GLY A CA 1
ATOM 6398 C C . GLY A 1 794 ? 27.409 -24.702 -48.349 1.00 81.19 794 GLY A C 1
ATOM 6399 O O . GLY A 1 794 ? 27.715 -25.755 -48.903 1.00 81.19 794 GLY A O 1
ATOM 6400 N N . GLY A 1 795 ? 28.253 -24.058 -47.538 1.00 82.00 795 GLY A N 1
ATOM 6401 C CA . GLY A 1 795 ? 29.617 -24.532 -47.286 1.00 82.00 795 GLY A CA 1
ATOM 6402 C C . GLY A 1 795 ? 29.666 -25.907 -46.603 1.00 82.00 795 GLY A C 1
ATOM 6403 O O . GLY A 1 795 ? 30.521 -26.732 -46.924 1.00 82.00 795 GLY A O 1
ATOM 6404 N N . LYS A 1 796 ? 28.711 -26.208 -45.709 1.00 83.44 796 LYS A N 1
ATOM 6405 C CA . LYS A 1 796 ? 28.585 -27.533 -45.062 1.00 83.44 796 LYS A CA 1
ATOM 6406 C C . LYS A 1 796 ? 28.061 -28.585 -46.034 1.00 83.44 796 LYS A C 1
ATOM 6408 O O . LYS A 1 796 ? 28.447 -29.750 -45.963 1.00 83.44 796 LYS A O 1
ATOM 6413 N N . GLU A 1 797 ? 27.210 -28.159 -46.956 1.00 84.56 797 GLU A N 1
ATOM 6414 C CA . GLU A 1 797 ? 26.645 -28.986 -48.020 1.00 84.56 797 GLU A CA 1
ATOM 6415 C C . GLU A 1 797 ? 27.616 -29.197 -49.195 1.00 84.56 797 GLU A C 1
ATOM 6417 O O . GLU A 1 797 ? 27.270 -29.891 -50.149 1.00 84.56 797 GLU A O 1
ATOM 6422 N N . LYS A 1 798 ? 28.844 -28.658 -49.107 1.00 81.81 798 LYS A N 1
ATOM 6423 C CA . LYS A 1 798 ? 29.881 -28.707 -50.155 1.00 81.81 798 LYS A CA 1
ATOM 6424 C C . LYS A 1 798 ? 29.404 -28.120 -51.492 1.00 81.81 798 LYS A C 1
ATOM 6426 O O . LYS A 1 798 ? 29.760 -28.636 -52.553 1.00 81.81 798 LYS A O 1
ATOM 6431 N N . ARG A 1 799 ? 28.562 -27.088 -51.411 1.00 78.00 799 ARG A N 1
ATOM 6432 C CA . ARG A 1 799 ? 28.097 -26.282 -52.544 1.00 78.00 799 ARG A CA 1
ATOM 6433 C C . ARG A 1 799 ? 29.110 -25.219 -52.947 1.00 78.00 799 ARG A C 1
ATOM 6435 O O . ARG A 1 799 ? 30.018 -24.947 -52.133 1.00 78.00 799 ARG A O 1
#